Protein 3CQX (pdb70)

Radius of gyration: 38.97 Å; Cα contacts (8 Å, |Δi|>4): 1814; chains: 4; bounding box: 61×114×64 Å

CATH classification: 3.30.420.40 (+3 more: 3.30.30.30, 3.30.420.40, 3.90.640.10)

Sequence (918 aa):
AVGIDLGTTYSCVGVFQHGKVEIIANDQGNRTTPSYVAFTDTERLIGDAAKNQVAMNPTNTVFDAKRLIGRRFDDAVVQSDMKHWPFMVVNDAGRPKVQVEYKGETKSFYPEEVSSMVLTKMKEIAEAYLGKTVTNAVVTVPAYFNDSQRQATKDAGTIAGLNVLRIINEPTAAAIAYGLDKKVGAERNVLIFDLGGGTFDVSILTIEDGIFEVKSTAGDTHLGGEDFDNRMVNHFIAEFKRKHKKDISENKRAVRRLRTACERAKRTLSSSTQASIEIDSLYEGIDFYTSITRARFEELNADLFRGTLDPVEKALRDAKLDKSQIHDIVLVGGSTRIPKIQKLLQDFFNGKELNKSINPDEAVAYGAAVQAAILSPAVGIDLGTTYSCVGVFQHGKVEIIANDQGNRTTPSYVAFTDTERLIGDAAKNQVAMNPTNTVFDAKRLIGRRFDDAVVQSDMKHWPFMVVNDAGRPKVQVEYKGETKSFYPEEVSSMVLTKMKEIAEAYLGKTVTNAVVTVPAYFNDSQRQATKDAGTIAGLNVLRIINEP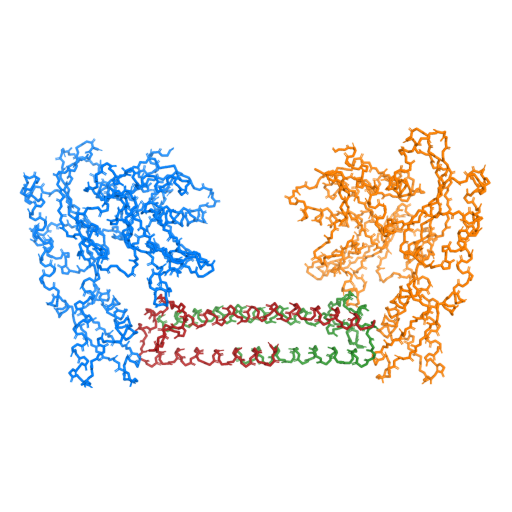TAAAIAYGLDKKVGAERNVLIFDLGGGTFDVSILTIEDGIFEVKSTAGDTHLGGEDFDNRMVNHFIAEFKRKHKKDISENKRAVRRLRTACERAKRTLSSSTQASIEIDSLYEGIDFYTSITRARFEELNADLFRGTLDPVEKALRDAKLDKSQIHDIVLVGGSTRIPKIQKLLQDFFNGKELNKSINPDEAVAYGAAVQAAILSESLKHATRIIDEVVSKFLDDLGNAKSHLMSLYSACSSEVPPGPVDQKFQSIVIGCALEDQKKIKRRLETLLRNIDNSDKAISEESLKHATRIIDEVVSKFLDDLGNAKSHLMSLYSACSSEVPPGPVDQKFQSIVIGCALEDQKKIKRRLETLLRNIDNSDKAIK

Nearest PDB structures (foldseek):
  1ba1-assembly1_A  TM=9.710E-01  e=8.872E-74  Bos taurus
  5aqf-assembly1_A  TM=9.824E-01  e=2.447E-73  Homo sapiens
  1qqm-assembly1_A  TM=9.717E-01  e=1.745E-73  Bos taurus
  1kay-assembly1_A  TM=9.692E-01  e=5.091E-73  Bos taurus
  1qqn-assembly1_A  TM=9.678E-01  e=1.186E-72  Bos taurus

Secondary structure (DSSP, 8-state):
-EEEEE-SSEEEEEEEETTEEEEPP-TTS-SSEE--EEE-SS-EEETHHHHHTTTTSGGGEE--GGGTTT--TT-HHHHHHTTT-SSEEEEETTEEEEEEEETTEEEEE-HHHHHHHHHHHHHHHHHHHHSS---EEEEEE-TT--HHHHHHHHHHHHHTT-EEEEEEEHHHHHHHHTTTTSSSSSSEEEEEEEE-SS-EEEEEEEEETTEEEEEEEEEETT-SHHHHHHHHHHHHHHHHHHHHS---TT-HHHHHHHHHHHHHHHHHTTT-SEEEEEEEEEETTEEEEEEEEHHHHHHHHHHHHHHTHHHHHHHHHHHT--GGG--EEEEESGGGGSHHHHHHHHHHTTT---B--S-TTTHHHHHHHHHHHHH-/--EEEE--SSEEEEEEEETTEEEEPP-TTS-SSE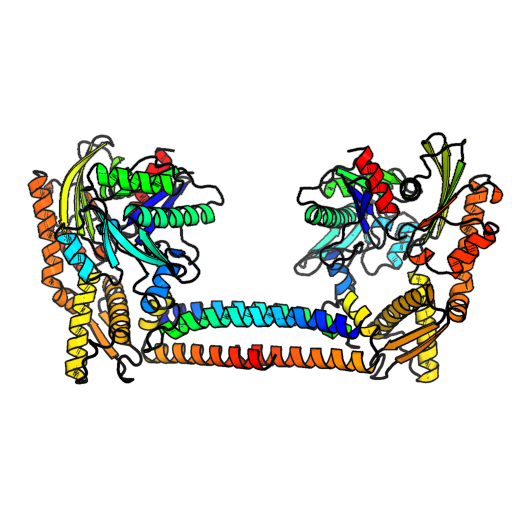E--EEE-SS-EEETHHHHHTTTTSGGGEE--GGGGTT--TTSHHHHHHHTT-SSEEEEETTEEEEEEEETTEEEEE-HHHHHHHHHHHHHHHHHHHHSS---EEEEEE-TT--HHHHHHHHHHHHHTT-EEEEEEEHHHHHHHHTTGGG--SS-EEEEEEEE-SS-EEEEEEEEETTEEEEEEEEEETT-SHHHHHHHHHHHHHHHHHHHHS---TT-HHHHHHHHHHHHHHHHHTTTSSEEEEEEEEEETTEEEEEEEEHHHHHHHHHHHHHHTHHHHHHHHHHTT--GGG--EEEEESGGGG-HHHHHHHHHHTTTPPPB--S-TTTHHHHHHHHHHHHH-/-HHHHHHHHHHHHHHHHHHHHHHHHHHHHHHHHHH-SSPPSS---HHHHHHHHTS-HHHHHHHHHHHHHHHHHHHHHHHT-/-HHHHHHHHHHHHHHHHHHHHHHHHHHHHHHHHHHHH-SSPPSS---HHHHHHHHTS-HHHHHHHHHHHHHHHHHHHHHHHHT-

GO terms:
  GO:0005770 late endosome (C, IDA)
  GO:0001786 phosphatidylserine binding (F, IDA)
  GO:0061738 late endosomal microautophagy (P, IMP)
  GO:0030674 protein-macromolecule adaptor activity (F, IDA)
  GO:0160020 positive regulation of ferroptosis (P, IDA)
  GO:0072318 clathrin coat disassembly (P, IDA)
  GO:0061684 chaperone-mediated autophagy (P, IDA)
  GO:0005515 protein binding (F, IPI)
  GO:0048471 perinuclear region of cytoplasm (C, IDA)
  GO:0070062 extracellular exosome (C, IDA)
  GO:0005829 cytosol (C, IDA)
  GO:0016887 ATP hydrolysis activity (F, IDA)
  GO:0035651 AP-3 adaptor complex binding (F, IDA)
  GO:0051726 regulation of cell cycle (P, IDA)
  GO:0006457 protein folding (P, IDA)
  GO:0006914 autophagy (P, IDA)
  GO:0106222 lncRNA binding (F, IDA)
  GO:0006457 protein folding (P, IGI)
  GO:0072318 clathrin coat disassembly (P, IGI)
  GO:0048026 positive regulation of mRNA splicing, via spliceosome (P, IMP)

InterPro domains:
  IPR013126 Heat shock protein 70 family [PF00012] (6-612)
  IPR013126 Heat shock protein 70 family [PTHR19375] (6-574)
  IPR018181 Heat shock protein 70, conserved site [PS00297] (9-16)
  IPR018181 Heat shock protein 70, conserved site [PS00329] (197-210)
  IPR018181 Heat shock protein 70, conserved site [PS01036] (334-348)
  IPR029047 Heat shock protein 70kD, peptide-binding domain superfamily [G3DSA:2.60.34.10] (383-525)
  IPR029047 Heat shock protein 70kD, peptide-binding domain superfamily [SSF100920] (386-543)
  IPR029048 Heat shock protein 70kD, C-terminal domain superfamily [G3DSA:1.20.1270.10] (532-646)
  IPR029048 Heat shock protein 70kD, C-terminal domain superfamily [SSF100934] (538-619)
  IPR043129 ATPase, nucleotide binding domain [SSF53067] (5-187)
  IPR043129 ATPase, nucleotide binding domain [SSF53067] (192-382)

Solvent-accessible surface area: 40724 Å² total; per-residue (Å²): 42,0,0,0,12,10,13,23,40,52,0,0,0,0,10,77,57,159,62,134,22,55,8,5,44,12,129,89,48,45,111,40,2,17,9,30,0,0,0,32,120,103,91,103,33,24,0,30,50,0,78,30,6,49,66,96,21,55,77,19,1,0,41,19,9,22,33,0,3,22,57,150,34,97,38,85,60,0,69,60,11,49,158,145,24,64,6,104,14,44,86,55,102,21,103,2,22,0,42,2,73,35,118,63,100,79,79,40,29,55,3,18,52,1,4,6,14,4,0,34,38,2,31,92,11,0,38,91,97,53,69,157,110,6,65,44,0,0,0,0,2,6,16,87,14,81,122,62,6,55,96,12,2,81,51,0,0,82,104,10,46,10,76,20,49,118,25,16,26,15,10,16,0,0,0,17,12,39,30,18,20,146,133,132,73,89,106,43,15,0,0,3,0,26,0,16,26,12,21,0,23,0,4,0,0,0,8,50,148,30,115,50,86,55,76,11,45,18,36,62,55,103,16,0,4,90,40,0,6,54,74,1,3,92,37,0,14,56,26,0,92,155,105,62,168,70,58,0,60,107,47,172,17,1,29,78,5,0,59,2,0,0,43,74,2,20,142,49,2,33,99,45,96,100,6,62,0,36,0,9,28,2,35,118,57,44,49,2,118,14,52,6,58,59,69,89,4,38,119,30,0,38,68,33,2,140,22,1,31,91,19,0,90,92,0,10,150,72,11,185,33,82,74,99,82,7,80,15,0,0,1,6,4,19,12,2,102,6,35,57,1,33,108,32,1,57,77,30,12,127,42,72,140,22,39,105,106,28,55,16,30,14,0,7,0,61,0,0,0,29,22,0,35,113,48,102,82,5,0,0,0,12,11,12,22,41,54,0,0,0,0,0,70,61,179,46,151,23,69,7,4,45,15,117,103,52,36,116,41,3,18,10,34,0,0,1,36,121,104,89,100,35,18,0,22,48,0,74,36,6,38,26,93,22,42,79,21,0,0,36,19,8,30,46,1,5,45,90,134,37,86,36,87,54,0,60,56,7,50,165,138,18,66,8,108,10,46,77,60,103,19,100,1,22,0,39,4,76,38,107,67,95,79,77,38,33,54,3,32,66,1,4,7,17,4,0,33,47,3,39,89,8,0,42,80,105,26,68,131,102,0,61,33,0,0,0,1,2,6,16,107,15,74,124,73,9,53,94,19,2,86,61,2,0,81,134,10,41,4,79,12,50,122,30,15,24,17,10,13,0,0,0,12,12,38,15,3,32,164,99,136,70,82,97,48,15,0,0,2,0,26,0,14,29,9,31,0,26,0,5,0,0,7,6,93,136,35,124,52,90,55,91,10,51,14,36,64,67,80,19,0,2,95,46,0,5,55,82,0,2,88,38,5,23,56,63,6,111,164,136,56,166,70,68,0,50,171,59,112,10,2,26,86,4,0,62,3,4,0,54,61,4,25,178,47,2,29,103,41,81,104,7,80,3,22,0,10,32,3,50,122,55,43,41,8,138,48,75,8,69,59,52,96,4,40,108,31,0,30,72,35,2,134,24,1,29,90,17,0,89,95,0,10,156,69,11,189,33,79,87,95,82,7,77,10,0,0,3,8,4,22,9,2,98,6,39,77,1,32,112,31,1,39,92,36,12,138,40,69,137,23,37,109,108,29,50,16,31,10,0,8,0,63,0,0,0,24,24,0,29,119,54,88,191,37,73,156,64,0,40,123,35,1,61,103,19,18,57,136,2,57,99,20,3,37,58,4,88,69,88,3,66,21,4,44,4,0,10,11,52,123,77,8,99,18,71,5,39,43,90,0,2,38,11,5,7,21,2,35,33,105,27,9,75,124,8,44,170,56,0,40,60,3,25,132,20,5,67,73,10,64,157,52,49,88,87,136,7,54,101,49,0,48,91,26,1,63,105,24,10,66,106,4,42,93,21,4,33,78,9,76,62,105,3,57,21,6,49,5,1,5,5,42,121,125,14,108,12,70,3,40,42,87,0,0,34,21,4,5,23,5,51,28,98,24,3,50,102,7,42,134,80,0,66,53,14,21,134,35,3,55,81,4,52,150,57,3,134

Organism: Mus musculus (NCBI:txid10090)

Foldseek 3Di:
DKEKELDQFKIWIWADDPNAIGTFAFPVRHSIFTLKWFADLADIDGTPVLVVCCVVGVQRMDTRLLQQALAWCPDPSNVVVQVPGSYDWDHDPRFIWTWHQHNNDTDTGHSLQSSLVNLLSNQVRVCVVVVHRAAEYAYEDAPPDDPRRQVSNCVSSVVSRHDHLYYYYLQVLLCLLVVVQDDDDAWAKEWEWAAAAAWTKIWMWIHGNNDIDTLFMFTDNGAHVLVLLVLVLVVVQVVCCVVPVDHCVVPVVLSVVSSVQSVVQQVVQLPAQKGKGWDQCSDPRDIDTDMDGNVRSCVSCVCVLLVSVVRVVVRCVSSVHDLQRHDAYEYAYQVCSRPSNVVSVCVVSPNDDHHYPPPRDCSSSRSRNVVSVVSD/DAKEKELDQFKIWIWAADPNDIGTFAFPVRHSIWTLKWFADLADIDGTPVLVVCCVVGVQGMDGRLLVQQPAWCPDPVNVVVCVVGSYDWDHDPRGIWTWHAHSNRIDTHGSLLSSLVNLLSNQVSVCVVVVDHHAEFAYEDAPPDDDRSQVSNCVSQVVSRHNHLYYYYLQVLLCLLVVVQVDDDAKAWEWEWEAAAAWTKIWIWIHGNSDIDTLFMFTGNGDHNLVLLVLVLVVVQVVCCVVVVDRCVVVVVLSVLQSVQSSVQQVVQLVDQKAWRWDQLSDPRDIRTDMDGNVRSCVSCVVVLLVSCVRVVVRCVSSVHDLQRHRAYEYAYPRCSRPSSVVSVCVVSVNDDHHPPPPRPCSSSSSRNVVSVVSD/DVVVVVVVVVVVVVVVVLVVLVVVLVVLLLLLQLLDPDDRPDHHPVVSNVVLVPDDDVVSVVVNVVSVVSNVVSVVVNVVD/DVVVVVVVVVVVVVVLVVVVVVLVVVLVVLLLLLVLLDPDDRPDHHPPVSNVVLVPDDPVVSVVVNVVSVVVNVVSVVVSVVSD

B-factor: mean 34.08, std 11.37, range [10.57, 79.01]

Structure (mmCIF, N/CA/C/O backbone):
data_3CQX
#
_entry.id   3CQX
#
_cell.length_a   52.846
_cell.length_b   105.808
_cell.length_c   210.683
_cell.angle_alpha   90.000
_cell.angle_beta   90.000
_cell.angle_gamma   90.000
#
_symmetry.space_group_name_H-M   'P 21 21 21'
#
loop_
_entity.id
_entity.type
_entity.pdbx_description
1 polymer 'Heat shock cognate 71 kDa protein'
2 polymer 'BAG family molecular chaperone regulator 2'
3 non-polymer 'THIOCYANATE ION'
4 non-polymer 'SODIUM ION'
5 water water
#
loop_
_atom_site.group_PDB
_atom_site.id
_atom_site.type_symbol
_atom_site.label_atom_id
_atom_site.label_alt_id
_atom_site.label_comp_id
_atom_site.label_asym_id
_atom_site.label_entity_id
_atom_site.label_seq_id
_atom_site.pdbx_PDB_ins_code
_atom_site.Cartn_x
_atom_site.Cartn_y
_atom_site.Cartn_z
_atom_site.occupancy
_atom_site.B_iso_or_equiv
_atom_site.auth_seq_id
_atom_site.auth_comp_id
_atom_site.auth_asym_id
_atom_site.auth_atom_id
_atom_site.pdbx_PDB_model_num
ATOM 1 N N . ALA A 1 11 ? 31.089 -30.590 -44.242 1.00 32.24 6 ALA A N 1
ATOM 2 C CA . ALA A 1 11 ? 30.786 -32.012 -44.602 1.00 32.68 6 ALA A CA 1
ATOM 3 C C . ALA A 1 11 ? 30.789 -32.916 -43.374 1.00 31.92 6 ALA A C 1
ATOM 4 O O . ALA A 1 11 ? 31.836 -33.158 -42.769 1.00 31.92 6 ALA A O 1
ATOM 6 N N . VAL A 1 12 ? 29.616 -33.430 -43.022 1.00 30.91 7 VAL A N 1
ATOM 7 C CA . VAL A 1 12 ? 29.501 -34.306 -41.866 1.00 30.84 7 VAL A CA 1
ATOM 8 C C . VAL A 1 12 ? 29.016 -35.708 -42.228 1.00 30.73 7 VAL A C 1
ATOM 9 O O . VAL A 1 12 ? 28.448 -35.927 -43.298 1.00 32.24 7 VAL A O 1
ATOM 13 N N . GLY A 1 13 ? 29.262 -36.653 -41.326 1.00 30.26 8 GLY A N 1
ATOM 14 C CA . GLY A 1 13 ? 28.834 -38.027 -41.520 1.00 29.41 8 GLY A CA 1
ATOM 15 C C . GLY A 1 13 ? 27.731 -38.334 -40.520 1.00 29.65 8 GLY A C 1
ATOM 16 O O . GLY A 1 13 ? 27.888 -38.099 -39.320 1.00 28.98 8 GLY A O 1
ATOM 17 N N . ILE A 1 14 ? 26.606 -38.848 -41.004 1.00 29.15 9 ILE A N 1
ATOM 18 C CA . ILE A 1 14 ? 25.490 -39.156 -40.124 1.00 29.25 9 ILE A CA 1
ATOM 19 C C . ILE A 1 14 ? 25.101 -40.630 -40.116 1.00 30.49 9 ILE A C 1
ATOM 20 O O . ILE A 1 14 ? 24.903 -41.240 -41.163 1.00 31.35 9 ILE A O 1
ATOM 25 N N . ASP A 1 15 ? 24.987 -41.189 -38.920 1.00 30.88 10 ASP A N 1
ATOM 26 C CA . ASP A 1 15 ? 24.568 -42.568 -38.755 1.00 31.95 10 ASP A CA 1
ATOM 27 C C . ASP A 1 15 ? 23.107 -42.468 -38.344 1.00 32.63 10 ASP A C 1
ATOM 28 O O . ASP A 1 15 ? 22.786 -42.118 -37.202 1.00 33.48 10 ASP A O 1
ATOM 33 N N . LEU A 1 16 ? 22.226 -42.746 -39.298 1.00 30.52 11 LEU A N 1
ATOM 34 C CA . LEU A 1 16 ? 20.797 -42.684 -39.067 1.00 29.99 11 LEU A CA 1
ATOM 35 C C . LEU A 1 16 ? 20.338 -44.043 -38.545 1.00 29.95 11 LEU A C 1
ATOM 36 O O . LEU A 1 16 ? 19.944 -44.914 -39.323 1.00 27.51 11 LEU A O 1
ATOM 41 N N . GLY A 1 17 ? 20.399 -44.216 -37.228 1.00 28.75 12 GLY A N 1
ATOM 42 C CA . GLY A 1 17 ? 20.007 -45.478 -36.629 1.00 28.75 12 GLY A CA 1
ATOM 43 C C . GLY A 1 17 ? 18.518 -45.598 -36.363 1.00 29.83 12 GLY A C 1
ATOM 44 O O . GLY A 1 17 ? 17.788 -44.599 -36.346 1.00 27.58 12 GLY A O 1
ATOM 45 N N . THR A 1 18 ? 18.067 -46.828 -36.138 1.00 29.56 13 THR A N 1
ATOM 46 C CA . THR A 1 18 ? 16.658 -47.078 -35.886 1.00 32.19 13 THR A CA 1
ATOM 47 C C . THR A 1 18 ? 16.218 -46.560 -34.523 1.00 30.43 13 THR A C 1
ATOM 48 O O . THR A 1 18 ? 15.114 -46.046 -34.389 1.00 32.29 13 THR A O 1
ATOM 52 N N . THR A 1 19 ? 17.070 -46.696 -33.511 1.00 31.45 14 THR A N 1
ATOM 53 C CA . THR A 1 19 ? 16.718 -46.215 -32.175 1.00 32.53 14 THR A CA 1
ATOM 54 C C . THR A 1 19 ? 17.434 -44.905 -31.847 1.00 32.22 14 THR A C 1
ATOM 55 O O . THR A 1 19 ? 16.855 -44.019 -31.215 1.00 31.57 14 THR A O 1
ATOM 59 N N . TYR A 1 20 ? 18.684 -44.769 -32.283 1.00 32.85 15 TYR A N 1
ATOM 60 C CA . TYR A 1 20 ? 19.422 -43.535 -32.030 1.00 33.94 15 TYR A CA 1
ATOM 61 C C . TYR A 1 20 ? 20.262 -43.169 -33.239 1.00 33.52 15 TYR A C 1
ATOM 62 O O . TYR A 1 20 ? 20.609 -44.030 -34.045 1.00 33.58 15 TYR A O 1
ATOM 71 N N . SER A 1 21 ? 20.595 -41.887 -33.345 1.00 32.00 16 SER A N 1
ATOM 72 C CA . SER A 1 21 ? 21.404 -41.378 -34.444 1.00 31.91 16 SER A CA 1
ATOM 73 C C . SER A 1 21 ? 22.637 -40.659 -33.912 1.00 29.90 16 SER A C 1
ATOM 74 O O . SER A 1 21 ? 22.635 -40.136 -32.798 1.00 29.38 16 SER A O 1
ATOM 77 N N . CYS A 1 22 ? 23.682 -40.620 -34.727 1.00 28.62 17 CYS A N 1
ATOM 78 C CA . CYS A 1 22 ? 24.952 -40.011 -34.345 1.00 29.14 17 CYS A CA 1
ATOM 79 C C . CYS A 1 22 ? 25.534 -39.204 -35.517 1.00 30.13 17 CYS A C 1
ATOM 80 O O . CYS A 1 22 ? 25.398 -39.592 -36.684 1.00 30.03 17 CYS A O 1
ATOM 83 N N . VAL A 1 23 ? 26.173 -38.078 -35.209 1.00 30.02 18 VAL A N 1
ATOM 84 C CA . VAL A 1 23 ? 26.773 -37.250 -36.255 1.00 30.34 18 VAL A CA 1
ATOM 85 C C . VAL A 1 23 ? 28.214 -36.865 -35.933 1.00 29.94 18 VAL A C 1
ATOM 86 O O . VAL A 1 23 ? 28.515 -36.377 -34.843 1.00 31.64 18 VAL A O 1
ATOM 90 N N . GLY A 1 24 ? 29.103 -37.098 -36.890 1.00 28.54 19 GLY A N 1
ATOM 91 C CA . GLY A 1 24 ? 30.502 -36.774 -36.702 1.00 29.12 19 GLY A CA 1
ATOM 92 C C . GLY A 1 24 ? 31.041 -35.882 -37.810 1.00 31.47 19 GLY A C 1
ATOM 93 O O . GLY A 1 24 ? 30.398 -35.699 -38.849 1.00 30.62 19 GLY A O 1
ATOM 94 N N . VAL A 1 25 ? 32.224 -35.318 -37.588 1.00 31.23 20 VAL A N 1
ATOM 95 C CA . VAL A 1 25 ? 32.855 -34.447 -38.574 1.00 31.91 20 VAL A CA 1
ATOM 96 C C . VAL A 1 25 ? 34.366 -34.670 -38.548 1.00 32.78 20 VAL A C 1
ATOM 97 O O . VAL A 1 25 ? 34.961 -34.793 -37.475 1.00 31.71 20 VAL A O 1
ATOM 101 N N . PHE A 1 26 ? 34.978 -34.753 -39.728 1.00 33.53 21 PHE A N 1
ATOM 102 C CA . PHE A 1 26 ? 36.425 -34.956 -39.826 1.00 36.19 21 PHE A CA 1
ATOM 103 C C . PHE A 1 26 ? 37.110 -33.597 -39.757 1.00 37.54 21 PHE A C 1
ATOM 104 O O . PHE A 1 26 ? 36.684 -32.655 -40.415 1.00 37.73 21 PHE A O 1
ATOM 112 N N . GLN A 1 27 ? 38.164 -33.502 -38.952 1.00 40.51 22 GLN A N 1
ATOM 113 C CA . GLN A 1 27 ? 38.922 -32.260 -38.787 1.00 42.52 22 GLN A CA 1
ATOM 114 C C . GLN A 1 27 ? 40.214 -32.509 -38.013 1.00 43.78 22 GLN A C 1
ATOM 115 O O . GLN A 1 27 ? 40.276 -33.384 -37.146 1.00 43.23 22 GLN A O 1
ATOM 121 N N . HIS A 1 28 ? 41.246 -31.735 -38.331 1.00 45.34 23 HIS A N 1
ATOM 122 C CA . HIS A 1 28 ? 42.542 -31.874 -37.679 1.00 46.18 23 HIS A CA 1
ATOM 123 C C . HIS A 1 28 ? 43.118 -33.276 -37.864 1.00 45.46 23 HIS A C 1
ATOM 124 O O . HIS A 1 28 ? 43.873 -33.762 -37.019 1.00 45.39 23 HIS A O 1
ATOM 131 N N . GLY A 1 29 ? 42.760 -33.918 -38.972 1.00 43.10 24 GLY A N 1
ATOM 132 C CA . GLY A 1 29 ? 43.254 -35.252 -39.249 1.00 41.84 24 GLY A CA 1
ATOM 133 C C . GLY A 1 29 ? 42.586 -36.345 -38.434 1.00 42.22 24 GLY A C 1
ATOM 134 O O . GLY A 1 29 ? 42.964 -37.515 -38.540 1.00 43.05 24 GLY A O 1
ATOM 135 N N . LYS A 1 30 ? 41.594 -35.971 -37.629 1.00 41.42 25 LYS A N 1
ATOM 136 C CA . LYS A 1 30 ? 40.874 -36.925 -36.783 1.00 41.51 25 LYS A CA 1
ATOM 137 C C . LYS A 1 30 ? 39.373 -36.716 -36.914 1.00 39.90 25 LYS A C 1
ATOM 138 O O . LYS A 1 30 ? 38.924 -35.709 -37.457 1.00 41.10 25 LYS A O 1
ATOM 144 N N . VAL A 1 31 ? 38.599 -37.658 -36.388 1.00 36.99 26 VAL A N 1
ATOM 145 C CA . VAL A 1 31 ? 37.150 -37.543 -36.421 1.00 36.03 26 VAL A CA 1
ATOM 146 C C . VAL A 1 31 ? 36.650 -37.065 -35.064 1.00 36.26 26 VAL A C 1
ATOM 147 O O . VAL A 1 31 ? 37.179 -37.454 -34.026 1.00 36.14 26 VAL A O 1
ATOM 151 N N . GLU A 1 32 ? 35.624 -36.228 -35.078 1.00 36.24 27 GLU A N 1
ATOM 152 C CA . GLU A 1 32 ? 35.039 -35.726 -33.848 1.00 37.12 27 GLU A CA 1
ATOM 153 C C . GLU A 1 32 ? 33.553 -36.054 -33.865 1.00 36.86 27 GLU A C 1
ATOM 154 O O . GLU A 1 32 ? 32.839 -35.689 -34.799 1.00 35.18 27 GLU A O 1
ATOM 160 N N . ILE A 1 33 ? 33.094 -36.770 -32.843 1.00 36.67 28 ILE A N 1
ATOM 161 C CA . ILE A 1 33 ? 31.682 -37.118 -32.743 1.00 36.39 28 ILE A CA 1
ATOM 162 C C . ILE A 1 33 ? 31.058 -35.996 -31.945 1.00 35.47 28 ILE A C 1
ATOM 163 O O . ILE A 1 33 ? 31.409 -35.791 -30.793 1.00 37.55 28 ILE A O 1
ATOM 168 N N . ILE A 1 34 ? 30.134 -35.277 -32.569 1.00 35.92 29 ILE A N 1
ATOM 169 C CA . ILE A 1 34 ? 29.474 -34.126 -31.961 1.00 36.13 29 ILE A CA 1
ATOM 170 C C . ILE A 1 34 ? 28.376 -34.414 -30.937 1.00 38.40 29 ILE A C 1
ATOM 171 O O . ILE A 1 34 ? 27.438 -35.164 -31.215 1.00 38.54 29 ILE A O 1
ATOM 176 N N . ALA A 1 35 ? 28.475 -33.785 -29.766 1.00 38.47 30 ALA A N 1
ATOM 177 C CA . ALA A 1 35 ? 27.472 -33.963 -28.714 1.00 38.49 30 ALA A CA 1
ATOM 178 C C . ALA A 1 35 ? 26.331 -32.971 -28.922 1.00 39.34 30 ALA A C 1
ATOM 179 O O . ALA A 1 35 ? 26.532 -31.914 -29.511 1.00 38.80 30 ALA A O 1
ATOM 181 N N . ASN A 1 36 ? 25.135 -33.305 -28.447 1.00 40.86 31 ASN A N 1
ATOM 182 C CA . ASN A 1 36 ? 23.998 -32.402 -28.599 1.00 44.11 31 ASN A CA 1
ATOM 183 C C . ASN A 1 36 ? 23.867 -31.451 -27.405 1.00 46.01 31 ASN A C 1
ATOM 184 O O . ASN A 1 36 ? 24.763 -31.365 -26.567 1.00 46.56 31 ASN A O 1
ATOM 189 N N . ASP A 1 37 ? 22.751 -30.731 -27.338 1.00 48.99 32 ASP A N 1
ATOM 190 C CA . ASP A 1 37 ? 22.504 -29.789 -26.244 1.00 51.23 32 ASP A CA 1
ATOM 191 C C . ASP A 1 37 ? 22.803 -30.388 -24.874 1.00 50.85 32 ASP A C 1
ATOM 192 O O . ASP A 1 37 ? 23.502 -29.784 -24.058 1.00 50.81 32 ASP A O 1
ATOM 197 N N . GLN A 1 38 ? 22.269 -31.582 -24.634 1.00 50.26 33 GLN A N 1
ATOM 198 C CA . GLN A 1 38 ? 22.444 -32.272 -23.361 1.00 49.24 33 GLN A CA 1
ATOM 199 C C . GLN A 1 38 ? 23.781 -32.991 -23.219 1.00 47.71 33 GLN A C 1
ATOM 200 O O . GLN A 1 38 ? 23.988 -33.742 -22.266 1.00 46.66 33 GLN A O 1
ATOM 206 N N . GLY A 1 39 ? 24.684 -32.766 -24.166 1.00 46.88 34 GLY A N 1
ATOM 207 C CA . GLY A 1 39 ? 25.988 -33.404 -24.103 1.00 45.89 34 GLY A CA 1
ATOM 208 C C . GLY A 1 39 ? 26.011 -34.863 -24.527 1.00 44.00 34 GLY A C 1
ATOM 209 O O . GLY A 1 39 ? 27.044 -35.521 -24.438 1.00 44.39 34 GLY A O 1
ATOM 210 N N . ASN A 1 40 ? 24.877 -35.378 -24.985 1.00 43.49 35 ASN A N 1
ATOM 211 C CA . ASN A 1 40 ? 24.815 -36.768 -25.421 1.00 42.85 35 ASN A CA 1
ATOM 212 C C . ASN A 1 40 ? 25.352 -36.875 -26.842 1.00 41.66 35 ASN A C 1
ATOM 213 O O . ASN A 1 40 ? 24.936 -36.126 -27.723 1.00 41.91 35 ASN A O 1
ATOM 218 N N . ARG A 1 41 ? 26.279 -37.805 -27.052 1.00 40.16 36 ARG A N 1
ATOM 219 C CA . ARG A 1 41 ? 26.889 -38.016 -28.361 1.00 39.22 36 ARG A CA 1
ATOM 220 C C . ARG A 1 41 ? 26.002 -38.795 -29.336 1.00 37.63 36 ARG A C 1
ATOM 221 O O . ARG A 1 41 ? 26.376 -39.024 -30.494 1.00 34.66 36 ARG A O 1
ATOM 229 N N . THR A 1 42 ? 24.833 -39.213 -28.855 1.00 35.08 37 THR A N 1
ATOM 230 C CA . THR A 1 42 ? 23.863 -39.917 -29.684 1.00 34.40 37 THR A CA 1
ATOM 231 C C . THR A 1 42 ? 22.519 -39.303 -29.342 1.00 33.54 37 THR A C 1
ATOM 232 O O . THR A 1 42 ? 22.322 -38.836 -28.228 1.00 33.92 37 THR A O 1
ATOM 236 N N . THR A 1 43 ? 21.603 -39.296 -30.304 1.00 32.84 38 THR A N 1
ATOM 237 C CA . THR A 1 43 ? 20.284 -38.708 -30.115 1.00 32.03 38 THR A CA 1
ATOM 238 C C . THR A 1 43 ? 19.201 -39.704 -30.505 1.00 31.93 38 THR A C 1
ATOM 239 O O . THR A 1 43 ? 19.249 -40.289 -31.581 1.00 31.97 38 THR A O 1
ATOM 243 N N . PRO A 1 44 ? 18.202 -39.905 -29.634 1.00 32.73 39 PRO A N 1
ATOM 244 C CA . PRO A 1 44 ? 17.122 -40.849 -29.937 1.00 32.97 39 PRO A CA 1
ATOM 245 C C . PRO A 1 44 ? 16.429 -40.499 -31.254 1.00 33.84 39 PRO A C 1
ATOM 246 O O . PRO A 1 44 ? 16.172 -39.327 -31.532 1.00 34.13 39 PRO A O 1
ATOM 250 N N . SER A 1 45 ? 16.141 -41.519 -32.059 1.00 32.22 40 SER A N 1
ATOM 251 C CA . SER A 1 45 ? 15.458 -41.327 -33.333 1.00 31.31 40 SER A CA 1
ATOM 252 C C . SER A 1 45 ? 13.950 -41.280 -33.058 1.00 30.43 40 SER A C 1
ATOM 253 O O . SER A 1 45 ? 13.169 -42.076 -33.593 1.00 29.75 40 SER A O 1
ATOM 256 N N . TYR A 1 46 ? 13.566 -40.329 -32.208 1.00 30.40 41 TYR A N 1
ATOM 257 C CA . TYR A 1 46 ? 12.179 -40.118 -31.797 1.00 29.57 41 TYR A CA 1
ATOM 258 C C . TYR A 1 46 ? 11.615 -38.772 -32.239 1.00 30.94 41 TYR A C 1
ATOM 259 O O . TYR A 1 46 ? 12.349 -37.792 -32.403 1.00 31.78 41 TYR A O 1
ATOM 268 N N . VAL A 1 47 ? 10.302 -38.730 -32.423 1.00 30.78 42 VAL A N 1
ATOM 269 C CA . VAL A 1 47 ? 9.611 -37.505 -32.798 1.00 30.24 42 VAL A CA 1
ATOM 270 C C . VAL A 1 47 ? 8.263 -37.536 -32.094 1.00 31.38 42 VAL A C 1
ATOM 271 O O . VAL A 1 47 ? 7.525 -38.517 -32.202 1.00 30.75 42 VAL A O 1
ATOM 275 N N . ALA A 1 48 ? 7.948 -36.470 -31.365 1.00 32.49 43 ALA A N 1
ATOM 276 C CA . ALA A 1 48 ? 6.688 -36.405 -30.638 1.00 33.01 43 ALA A CA 1
ATOM 277 C C . ALA A 1 48 ? 5.809 -35.236 -31.073 1.00 34.56 43 ALA A C 1
ATOM 278 O O . ALA A 1 48 ? 6.295 -34.138 -31.336 1.00 32.97 43 ALA A O 1
ATOM 280 N N . PHE A 1 49 ? 4.508 -35.486 -31.149 1.00 36.25 44 PHE A N 1
ATOM 281 C CA . PHE A 1 49 ? 3.558 -34.450 -31.525 1.00 38.95 44 PHE A CA 1
ATOM 282 C C . PHE A 1 49 ? 2.630 -34.229 -30.341 1.00 41.63 44 PHE A C 1
ATOM 283 O O . PHE A 1 49 ? 1.988 -35.163 -29.854 1.00 42.82 44 PHE A O 1
ATOM 291 N N . THR A 1 50 ? 2.584 -32.991 -29.863 1.00 44.19 45 THR A N 1
ATOM 292 C CA . THR A 1 50 ? 1.745 -32.651 -28.724 1.00 46.81 45 THR A CA 1
ATOM 293 C C . THR A 1 50 ? 0.681 -31.642 -29.120 1.00 48.79 45 THR A C 1
ATOM 294 O O . THR A 1 50 ? 0.560 -31.274 -30.292 1.00 49.09 45 THR A O 1
ATOM 298 N N . ASP A 1 51 ? -0.091 -31.203 -28.132 1.00 51.64 46 ASP A N 1
ATOM 299 C CA . ASP A 1 51 ? -1.148 -30.225 -28.352 1.00 55.06 46 ASP A CA 1
ATOM 300 C C . ASP A 1 51 ? -0.579 -28.881 -28.768 1.00 54.78 46 ASP A C 1
ATOM 301 O O . ASP A 1 51 ? -1.270 -28.079 -29.395 1.00 55.94 46 ASP A O 1
ATOM 306 N N . THR A 1 52 ? 0.681 -28.634 -28.424 1.00 54.11 47 THR A N 1
ATOM 307 C CA . THR A 1 52 ? 1.305 -27.365 -28.759 1.00 54.27 47 THR A CA 1
ATOM 308 C C . THR A 1 52 ? 2.495 -27.442 -29.708 1.00 54.57 47 THR A C 1
ATOM 309 O O . THR A 1 52 ? 2.569 -26.679 -30.670 1.00 55.49 47 THR A O 1
ATOM 313 N N . GLU A 1 53 ? 3.416 -28.368 -29.457 1.00 53.85 48 GLU A N 1
ATOM 314 C CA . GLU A 1 53 ? 4.618 -28.455 -30.283 1.00 52.56 48 GLU A CA 1
ATOM 315 C C . GLU A 1 53 ? 5.020 -29.826 -30.826 1.00 50.39 48 GLU A C 1
ATOM 316 O O . GLU A 1 53 ? 4.350 -30.835 -30.609 1.00 48.64 48 GLU A O 1
ATOM 322 N N . ARG A 1 54 ? 6.142 -29.824 -31.543 1.00 48.49 49 ARG A N 1
ATOM 323 C CA . ARG A 1 54 ? 6.724 -31.029 -32.117 1.00 47.28 49 ARG A CA 1
ATOM 324 C C . ARG A 1 54 ? 8.072 -31.184 -31.422 1.00 45.05 49 ARG A C 1
ATOM 325 O O . ARG A 1 54 ? 8.821 -30.217 -31.296 1.00 44.18 49 ARG A O 1
ATOM 333 N N . LEU A 1 55 ? 8.378 -32.393 -30.966 1.00 43.37 50 LEU A N 1
ATOM 334 C CA . LEU A 1 55 ? 9.632 -32.639 -30.264 1.00 42.01 50 LEU A CA 1
ATOM 335 C C . LEU A 1 55 ? 10.497 -33.685 -30.959 1.00 41.84 50 LEU A C 1
ATOM 336 O O . LEU A 1 55 ? 9.986 -34.640 -31.543 1.00 42.29 50 LEU A O 1
ATOM 341 N N . ILE A 1 56 ? 11.811 -33.507 -30.876 1.00 40.11 51 ILE A N 1
ATOM 342 C CA . ILE A 1 56 ? 12.743 -34.432 -31.504 1.00 39.30 51 ILE A CA 1
ATOM 343 C C . ILE A 1 56 ? 13.888 -34.776 -30.556 1.00 38.42 51 ILE A C 1
ATOM 344 O O . ILE A 1 56 ? 14.432 -33.901 -29.893 1.00 38.99 51 ILE A O 1
ATOM 349 N N . GLY A 1 57 ? 14.247 -36.053 -30.492 1.00 38.48 52 GLY A N 1
ATOM 350 C CA . GLY A 1 57 ? 15.344 -36.468 -29.636 1.00 38.33 52 GLY A CA 1
ATOM 351 C C . GLY A 1 57 ? 14.972 -36.755 -28.193 1.00 39.15 52 GLY A C 1
ATOM 352 O O . GLY A 1 57 ? 13.909 -37.304 -27.912 1.00 40.28 52 GLY A O 1
ATOM 353 N N . ASP A 1 58 ? 15.858 -36.378 -27.278 1.00 39.65 53 ASP A N 1
ATOM 354 C CA . ASP A 1 58 ? 15.652 -36.597 -25.848 1.00 40.26 53 ASP A CA 1
ATOM 355 C C . ASP A 1 58 ? 14.308 -36.096 -25.326 1.00 38.87 53 ASP A C 1
ATOM 356 O O . ASP A 1 58 ? 13.625 -36.797 -24.576 1.00 38.43 53 ASP A O 1
ATOM 361 N N . ALA A 1 59 ? 13.941 -34.881 -25.718 1.00 35.62 54 ALA A N 1
ATOM 362 C CA . ALA A 1 59 ? 12.689 -34.286 -25.273 1.00 33.82 54 ALA A CA 1
ATOM 363 C C . ALA A 1 59 ? 11.510 -35.148 -25.703 1.00 32.99 54 ALA A C 1
ATOM 364 O O . ALA A 1 59 ? 10.503 -35.243 -24.997 1.00 31.70 54 ALA A O 1
ATOM 366 N N . ALA A 1 60 ? 11.634 -35.772 -26.868 1.00 31.99 55 ALA A N 1
ATOM 367 C CA . ALA A 1 60 ? 10.567 -36.622 -27.370 1.00 32.19 55 ALA A CA 1
ATOM 368 C C . ALA A 1 60 ? 10.493 -37.889 -26.532 1.00 32.64 55 ALA A C 1
ATOM 369 O O . ALA A 1 60 ? 9.410 -38.342 -26.161 1.00 34.25 55 ALA A O 1
ATOM 371 N N . LYS A 1 61 ? 11.654 -38.446 -26.211 1.00 32.42 56 LYS A N 1
ATOM 372 C CA . LYS A 1 61 ? 11.698 -39.670 -25.441 1.00 34.58 56 LYS A CA 1
ATOM 373 C C . LYS A 1 61 ? 11.273 -39.466 -23.993 1.00 35.79 56 LYS A C 1
ATOM 374 O O . LYS A 1 61 ? 10.696 -40.364 -23.384 1.00 35.74 56 LYS A O 1
ATOM 380 N N . ASN A 1 62 ? 11.543 -38.283 -23.445 1.00 35.83 57 ASN A N 1
ATOM 381 C CA . ASN A 1 62 ? 11.186 -37.993 -22.061 1.00 35.63 57 ASN A CA 1
ATOM 382 C C . ASN A 1 62 ? 9.688 -37.886 -21.795 1.00 35.42 57 ASN A C 1
ATOM 383 O O . ASN A 1 62 ? 9.253 -37.990 -20.651 1.00 37.32 57 ASN A O 1
ATOM 388 N N . GLN A 1 63 ? 8.893 -37.676 -22.834 1.00 34.33 58 GLN A N 1
ATOM 389 C CA . GLN A 1 63 ? 7.459 -37.553 -22.632 1.00 33.85 58 GLN A CA 1
ATOM 390 C C . GLN A 1 63 ? 6.677 -38.743 -23.188 1.00 34.58 58 GLN A C 1
ATOM 391 O O . GLN A 1 63 ? 5.451 -38.683 -23.320 1.00 33.91 58 GLN A O 1
ATOM 397 N N . VAL A 1 64 ? 7.391 -39.825 -23.496 1.00 35.29 59 VAL A N 1
ATOM 398 C CA . VAL A 1 64 ? 6.771 -41.034 -24.038 1.00 35.68 59 VAL A CA 1
ATOM 399 C C . VAL A 1 64 ? 5.633 -41.568 -23.170 1.00 35.82 59 VAL A C 1
ATOM 400 O O . VAL A 1 64 ? 4.582 -41.951 -23.684 1.00 35.00 59 VAL A O 1
ATOM 404 N N . ALA A 1 65 ? 5.846 -41.591 -21.856 1.00 35.98 60 ALA A N 1
ATOM 405 C CA . ALA A 1 65 ? 4.845 -42.111 -20.928 1.00 36.32 60 ALA A CA 1
ATOM 406 C C . ALA A 1 65 ? 3.518 -41.349 -20.903 1.00 37.06 60 ALA A C 1
ATOM 407 O O . ALA A 1 65 ? 2.452 -41.959 -20.824 1.00 37.40 60 ALA A O 1
ATOM 409 N N . MET A 1 66 ? 3.575 -40.023 -20.963 1.00 37.96 61 MET A N 1
ATOM 410 C CA . MET A 1 66 ? 2.351 -39.225 -20.938 1.00 37.71 61 MET A CA 1
ATOM 411 C C . MET A 1 66 ? 1.689 -39.157 -22.311 1.00 37.45 61 MET A C 1
ATOM 412 O O . MET A 1 66 ? 0.468 -39.005 -22.413 1.00 37.82 61 MET A O 1
ATOM 417 N N . ASN A 1 67 ? 2.489 -39.284 -23.367 1.00 35.98 62 ASN A N 1
ATOM 418 C CA . ASN A 1 67 ? 1.968 -39.186 -24.728 1.00 35.43 62 ASN A CA 1
ATOM 419 C C . ASN A 1 67 ? 2.468 -40.323 -25.614 1.00 36.29 62 ASN A C 1
ATOM 420 O O . ASN A 1 67 ? 3.126 -40.092 -26.630 1.00 36.38 62 ASN A O 1
ATOM 425 N N . PRO A 1 68 ? 2.128 -41.569 -25.258 1.00 36.98 63 PRO A N 1
ATOM 426 C CA . PRO A 1 68 ? 2.564 -42.742 -26.029 1.00 37.10 63 PRO A CA 1
ATOM 427 C C . PRO A 1 68 ? 2.099 -42.867 -27.478 1.00 36.34 63 PRO A C 1
ATOM 428 O O . PRO A 1 68 ? 2.891 -43.217 -28.358 1.00 36.69 63 PRO A O 1
ATOM 432 N N . THR A 1 69 ? 0.827 -42.583 -27.731 1.00 34.53 64 THR A N 1
ATOM 433 C CA . THR A 1 69 ? 0.282 -42.728 -29.076 1.00 34.35 64 THR A CA 1
ATOM 434 C C . THR A 1 69 ? 0.739 -41.686 -30.081 1.00 33.67 64 THR A C 1
ATOM 435 O O . THR A 1 69 ? 0.565 -41.875 -31.287 1.00 33.53 64 THR A O 1
ATOM 439 N N . ASN A 1 70 ? 1.324 -40.592 -29.600 1.00 32.06 65 ASN A N 1
ATOM 440 C CA . ASN A 1 70 ? 1.776 -39.541 -30.501 1.00 32.96 65 ASN A CA 1
ATOM 441 C C . ASN A 1 70 ? 3.289 -39.380 -30.536 1.00 32.54 65 ASN A C 1
ATOM 442 O O . ASN A 1 70 ? 3.795 -38.369 -31.011 1.00 33.11 65 ASN A O 1
ATOM 447 N N . THR A 1 71 ? 4.002 -40.381 -30.030 1.00 32.16 66 THR A N 1
ATOM 448 C CA . THR A 1 71 ? 5.462 -40.374 -30.013 1.00 31.58 66 THR A CA 1
ATOM 449 C C . THR A 1 71 ? 5.924 -41.468 -30.981 1.00 31.73 66 THR A C 1
ATOM 450 O O . THR A 1 71 ? 5.717 -42.652 -30.732 1.00 31.64 66 THR A O 1
ATOM 454 N N . VAL A 1 72 ? 6.547 -41.063 -32.083 1.00 30.57 67 VAL A N 1
ATOM 455 C CA . VAL A 1 72 ? 6.985 -42.000 -33.112 1.00 30.58 67 VAL A CA 1
ATOM 456 C C . VAL A 1 72 ? 8.462 -42.394 -33.062 1.00 30.53 67 VAL A C 1
ATOM 457 O O . VAL A 1 72 ? 9.328 -41.578 -32.744 1.00 29.97 67 VAL A O 1
ATOM 461 N N . PHE A 1 73 ? 8.729 -43.652 -33.396 1.00 28.67 68 PHE A N 1
ATOM 462 C CA . PHE A 1 73 ? 10.084 -44.192 -33.439 1.00 28.96 68 PHE A CA 1
ATOM 463 C C . PHE A 1 73 ? 10.080 -45.342 -34.443 1.00 28.18 68 PHE A C 1
ATOM 464 O O . PHE A 1 73 ? 9.029 -45.669 -34.988 1.00 29.81 68 PHE A O 1
ATOM 472 N N . ASP A 1 74 ? 11.243 -45.931 -34.711 1.00 27.36 69 ASP A N 1
ATOM 473 C CA . ASP A 1 74 ? 11.345 -47.044 -35.665 1.00 28.64 69 ASP A CA 1
ATOM 474 C C . ASP A 1 74 ? 10.943 -46.676 -37.093 1.00 28.60 69 ASP A C 1
ATOM 475 O O . ASP A 1 74 ? 10.677 -47.560 -37.909 1.00 28.34 69 ASP A O 1
ATOM 480 N N . ALA A 1 75 ? 10.893 -45.384 -37.398 1.00 27.37 70 ALA A N 1
ATOM 481 C CA . ALA A 1 75 ? 10.514 -44.958 -38.743 1.00 28.84 70 ALA A CA 1
ATOM 482 C C . ALA A 1 75 ? 11.375 -45.658 -39.771 1.00 29.03 70 ALA A C 1
ATOM 483 O O . ALA A 1 75 ? 10.931 -45.925 -40.889 1.00 29.81 70 ALA A O 1
ATOM 485 N N . LYS A 1 76 ? 12.612 -45.954 -39.384 1.00 29.91 71 LYS A N 1
ATOM 486 C CA . LYS A 1 76 ? 13.552 -46.622 -40.270 1.00 29.04 71 LYS A CA 1
ATOM 487 C C . LYS A 1 76 ? 13.053 -47.995 -40.700 1.00 29.63 71 LYS A C 1
ATOM 488 O O . LYS A 1 76 ? 13.472 -48.520 -41.733 1.00 29.39 71 LYS A O 1
ATOM 494 N N . ARG A 1 77 ? 12.163 -48.583 -39.909 1.00 28.71 72 ARG A N 1
ATOM 495 C CA . ARG A 1 77 ? 11.626 -49.892 -40.254 1.00 29.67 72 ARG A CA 1
ATOM 496 C C . ARG A 1 77 ? 10.566 -49.787 -41.351 1.00 29.32 72 ARG A C 1
ATOM 497 O O . ARG A 1 77 ? 10.204 -50.787 -41.955 1.00 30.08 72 ARG A O 1
ATOM 505 N N . LEU A 1 78 ? 10.087 -48.572 -41.614 1.00 31.49 73 LEU A N 1
ATOM 506 C CA . LEU A 1 78 ? 9.062 -48.348 -42.638 1.00 32.86 73 LEU A CA 1
ATOM 507 C C . LEU A 1 78 ? 9.591 -47.672 -43.887 1.00 33.58 73 LEU A C 1
ATOM 508 O O . LEU A 1 78 ? 9.066 -47.872 -44.976 1.00 35.29 73 LEU A O 1
ATOM 513 N N . ILE A 1 79 ? 10.627 -46.862 -43.719 1.00 35.21 74 ILE A N 1
ATOM 514 C CA . ILE A 1 79 ? 11.189 -46.095 -44.819 1.00 36.27 74 ILE A CA 1
ATOM 515 C C . ILE A 1 79 ? 11.461 -46.892 -46.099 1.00 38.21 74 ILE A C 1
ATOM 516 O O . ILE A 1 79 ? 12.255 -47.831 -46.119 1.00 39.22 74 ILE A O 1
ATOM 521 N N . GLY A 1 80 ? 10.759 -46.520 -47.167 1.00 39.27 75 GLY A N 1
ATOM 522 C CA . GLY A 1 80 ? 10.937 -47.180 -48.451 1.00 40.27 75 GLY A CA 1
ATOM 523 C C . GLY A 1 80 ? 10.136 -48.452 -48.659 1.00 40.32 75 GLY A C 1
ATOM 524 O O . GLY A 1 80 ? 10.276 -49.119 -49.684 1.00 39.31 75 GLY A O 1
ATOM 525 N N . ARG A 1 81 ? 9.295 -48.798 -47.694 1.00 40.89 76 ARG A N 1
ATOM 526 C CA . ARG A 1 81 ? 8.489 -50.002 -47.823 1.00 41.41 76 ARG A CA 1
ATOM 527 C C . ARG A 1 81 ? 7.049 -49.694 -48.226 1.00 42.49 76 ARG A C 1
ATOM 528 O O . ARG A 1 81 ? 6.586 -48.560 -48.104 1.00 43.31 76 ARG A O 1
ATOM 536 N N . ARG A 1 82 ? 6.358 -50.716 -48.721 1.00 42.44 77 ARG A N 1
ATOM 537 C CA . ARG A 1 82 ? 4.965 -50.592 -49.120 1.00 42.81 77 ARG A CA 1
ATOM 538 C C . ARG A 1 82 ? 4.115 -50.971 -47.917 1.00 41.73 77 ARG A C 1
ATOM 539 O O . ARG A 1 82 ? 4.545 -51.749 -47.068 1.00 39.17 77 ARG A O 1
ATOM 547 N N . PHE A 1 83 ? 2.911 -50.417 -47.843 1.00 41.30 78 PHE A N 1
ATOM 548 C CA . PHE A 1 83 ? 2.025 -50.705 -46.728 1.00 40.89 78 PHE A CA 1
ATOM 549 C C . PHE A 1 83 ? 1.746 -52.195 -46.630 1.00 41.30 78 PHE A C 1
ATOM 550 O O . PHE A 1 83 ? 1.710 -52.754 -45.534 1.00 39.88 78 PHE A O 1
ATOM 558 N N . ASP A 1 84 ? 1.557 -52.831 -47.784 1.00 42.88 79 ASP A N 1
ATOM 559 C CA . ASP A 1 84 ? 1.255 -54.261 -47.844 1.00 44.16 79 ASP A CA 1
ATOM 560 C C . ASP A 1 84 ? 2.488 -55.136 -47.659 1.00 43.93 79 ASP A C 1
ATOM 561 O O . ASP A 1 84 ? 2.441 -56.342 -47.895 1.00 44.17 79 ASP A O 1
ATOM 566 N N . ASP A 1 85 ? 3.591 -54.523 -47.246 1.00 44.14 80 ASP A N 1
ATOM 567 C CA . ASP A 1 85 ? 4.838 -55.247 -47.013 1.00 44.36 80 ASP A CA 1
ATOM 568 C C . ASP A 1 85 ? 4.631 -56.142 -45.781 1.00 43.90 80 ASP A C 1
ATOM 569 O O . ASP A 1 85 ? 4.095 -55.696 -44.762 1.00 42.56 80 ASP A O 1
ATOM 574 N N . ALA A 1 86 ? 5.049 -57.401 -45.878 1.00 41.33 81 ALA A N 1
ATOM 575 C CA . ALA A 1 86 ? 4.888 -58.336 -44.770 1.00 39.59 81 ALA A CA 1
ATOM 576 C C . ALA A 1 86 ? 5.568 -57.848 -43.495 1.00 37.93 81 ALA A C 1
ATOM 577 O O . ALA A 1 86 ? 5.121 -58.173 -42.392 1.00 35.45 81 ALA A O 1
ATOM 579 N N . VAL A 1 87 ? 6.644 -57.075 -43.645 1.00 35.08 82 VAL A N 1
ATOM 580 C CA . VAL A 1 87 ? 7.379 -56.561 -42.487 1.00 34.67 82 VAL A CA 1
ATOM 581 C C . VAL A 1 87 ? 6.633 -55.415 -41.804 1.00 34.35 82 VAL A C 1
ATOM 582 O O . VAL A 1 87 ? 6.618 -55.319 -40.573 1.00 34.96 82 VAL A O 1
ATOM 586 N N . VAL A 1 88 ? 6.021 -54.548 -42.604 1.00 33.40 83 VAL A N 1
ATOM 587 C CA . VAL A 1 88 ? 5.274 -53.419 -42.063 1.00 32.82 83 VAL A CA 1
ATOM 588 C C . VAL A 1 88 ? 4.079 -53.941 -41.283 1.00 34.14 83 VAL A C 1
ATOM 589 O O . VAL A 1 88 ? 3.905 -53.629 -40.103 1.00 31.77 83 VAL A O 1
ATOM 593 N N . GLN A 1 89 ? 3.261 -54.746 -41.951 1.00 35.36 84 GLN A N 1
ATOM 594 C CA . GLN A 1 89 ? 2.078 -55.323 -41.328 1.00 37.75 84 GLN A CA 1
ATOM 595 C C . GLN A 1 89 ? 2.412 -55.965 -39.987 1.00 38.31 84 GLN A C 1
ATOM 596 O O . GLN A 1 89 ? 1.680 -55.806 -39.010 1.00 38.78 84 GLN A O 1
ATOM 602 N N . SER A 1 90 ? 3.527 -56.682 -39.939 1.00 37.61 85 SER A N 1
ATOM 603 C CA . SER A 1 90 ? 3.931 -57.346 -38.709 1.00 39.42 85 SER A CA 1
ATOM 604 C C . SER A 1 90 ? 4.383 -56.370 -37.619 1.00 38.92 85 SER A C 1
ATOM 605 O O . SER A 1 90 ? 4.011 -56.516 -36.455 1.00 38.98 85 SER A O 1
ATOM 608 N N . ASP A 1 91 ? 5.189 -55.381 -37.995 1.00 38.80 86 ASP A N 1
ATOM 609 C CA . ASP A 1 91 ? 5.687 -54.394 -37.035 1.00 39.79 86 ASP A CA 1
ATOM 610 C C . ASP A 1 91 ? 4.623 -53.480 -36.410 1.00 40.03 86 ASP A C 1
ATOM 611 O O . ASP A 1 91 ? 4.664 -53.200 -35.209 1.00 37.87 86 ASP A O 1
ATOM 616 N N . MET A 1 92 ? 3.675 -53.009 -37.215 1.00 40.60 87 MET A N 1
ATOM 617 C CA . MET A 1 92 ? 2.656 -52.102 -36.698 1.00 43.83 87 MET A CA 1
ATOM 618 C C . MET A 1 92 ? 1.762 -52.690 -35.604 1.00 44.49 87 MET A C 1
ATOM 619 O O . MET A 1 92 ? 1.001 -51.969 -34.961 1.00 43.81 87 MET A O 1
ATOM 624 N N . LYS A 1 93 ? 1.868 -53.995 -35.381 1.00 46.22 88 LYS A N 1
ATOM 625 C CA . LYS A 1 93 ? 1.076 -54.648 -34.347 1.00 47.44 88 LYS A CA 1
ATOM 626 C C . LYS A 1 93 ? 1.768 -54.496 -32.990 1.00 46.62 88 LYS A C 1
ATOM 627 O O . LYS A 1 93 ? 1.177 -54.787 -31.952 1.00 46.78 88 LYS A O 1
ATOM 633 N N . HIS A 1 94 ? 3.013 -54.023 -33.003 1.00 45.43 89 HIS A N 1
ATOM 634 C CA . HIS A 1 94 ? 3.772 -53.832 -31.769 1.00 45.61 89 HIS A CA 1
ATOM 635 C C . HIS A 1 94 ? 4.031 -52.361 -31.435 1.00 43.72 89 HIS A C 1
ATOM 636 O O . HIS A 1 94 ? 4.524 -52.047 -30.354 1.00 43.43 89 HIS A O 1
ATOM 643 N N . TRP A 1 95 ? 3.708 -51.459 -32.358 1.00 39.66 90 TRP A N 1
ATOM 644 C CA . TRP A 1 95 ? 3.906 -50.038 -32.103 1.00 38.42 90 TRP A CA 1
ATOM 645 C C . TRP A 1 95 ? 2.687 -49.412 -31.448 1.00 37.68 90 TRP A C 1
ATOM 646 O O . TRP A 1 95 ? 1.548 -49.762 -31.761 1.00 37.05 90 TRP A O 1
ATOM 657 N N . PRO A 1 96 ? 2.920 -48.463 -30.533 1.00 37.14 91 PRO A N 1
ATOM 658 C CA . PRO A 1 96 ? 1.830 -47.779 -29.830 1.00 37.33 91 PRO A CA 1
ATOM 659 C C . PRO A 1 96 ? 1.180 -46.681 -30.688 1.00 37.65 91 PRO A C 1
ATOM 660 O O . PRO A 1 96 ? 0.105 -46.175 -30.349 1.00 38.07 91 PRO A O 1
ATOM 664 N N . PHE A 1 97 ? 1.830 -46.312 -31.789 1.00 35.97 92 PHE A N 1
ATOM 665 C CA . PHE A 1 97 ? 1.283 -45.290 -32.679 1.00 35.41 92 PHE A CA 1
ATOM 666 C C . PHE A 1 97 ? 0.602 -45.931 -33.880 1.00 36.77 92 PHE A C 1
ATOM 667 O O . PHE A 1 97 ? 0.824 -47.102 -34.186 1.00 35.55 92 PHE A O 1
ATOM 675 N N . MET A 1 98 ? -0.236 -45.162 -34.560 1.00 39.14 93 MET A N 1
ATOM 676 C CA . MET A 1 98 ? -0.962 -45.680 -35.706 1.00 41.24 93 MET A CA 1
ATOM 677 C C . MET A 1 98 ? -0.223 -45.580 -37.024 1.00 40.92 93 MET A C 1
ATOM 678 O O . MET A 1 98 ? 0.498 -44.616 -37.285 1.00 40.30 93 MET A O 1
ATOM 683 N N . VAL A 1 99 ? -0.419 -46.599 -37.850 1.00 40.29 94 VAL A N 1
ATOM 684 C CA . VAL A 1 99 ? 0.168 -46.661 -39.176 1.00 40.85 94 VAL A CA 1
ATOM 685 C C . VAL A 1 99 ? -1.023 -46.847 -40.114 1.00 40.73 94 VAL A C 1
ATOM 686 O O . VAL A 1 99 ? -1.802 -47.781 -39.951 1.00 41.97 94 VAL A O 1
ATOM 690 N N . VAL A 1 100 ? -1.180 -45.942 -41.073 1.00 41.11 95 VAL A N 1
ATOM 691 C CA . VAL A 1 100 ? -2.293 -46.016 -42.014 1.00 42.33 95 VAL A CA 1
ATOM 692 C C . VAL A 1 100 ? -1.821 -46.238 -43.442 1.00 43.74 95 VAL A C 1
ATOM 693 O O . VAL A 1 100 ? -0.650 -46.036 -43.766 1.00 43.17 95 VAL A O 1
ATOM 697 N N . ASN A 1 101 ? -2.756 -46.643 -44.290 1.00 45.51 96 ASN A N 1
ATOM 698 C CA . ASN A 1 101 ? -2.481 -46.905 -45.691 1.00 48.26 96 ASN A CA 1
ATOM 699 C C . ASN A 1 101 ? -2.821 -45.667 -46.516 1.00 49.48 96 ASN A C 1
ATOM 700 O O . ASN A 1 101 ? -3.915 -45.112 -46.393 1.00 50.28 96 ASN A O 1
ATOM 705 N N . ASP A 1 102 ? -1.883 -45.226 -47.346 1.00 50.31 97 ASP A N 1
ATOM 706 C CA . ASP A 1 102 ? -2.111 -44.069 -48.200 1.00 52.13 97 ASP A CA 1
ATOM 707 C C . ASP A 1 102 ? -1.638 -44.353 -49.618 1.00 52.63 97 ASP A C 1
ATOM 708 O O . ASP A 1 102 ? -0.500 -44.045 -49.982 1.00 52.39 97 ASP A O 1
ATOM 713 N N . ALA A 1 103 ? -2.524 -44.942 -50.415 1.00 53.60 98 ALA A N 1
ATOM 714 C CA . ALA A 1 103 ? -2.213 -45.286 -51.798 1.00 53.57 98 ALA A CA 1
ATOM 715 C C . ALA A 1 103 ? -1.061 -46.285 -51.833 1.00 53.74 98 ALA A C 1
ATOM 716 O O . ALA A 1 103 ? -0.120 -46.139 -52.615 1.00 54.10 98 ALA A O 1
ATOM 718 N N . GLY A 1 104 ? -1.140 -47.298 -50.975 1.00 53.56 99 GLY A N 1
ATOM 719 C CA . GLY A 1 104 ? -0.095 -48.306 -50.923 1.00 53.56 99 GLY A CA 1
ATOM 720 C C . GLY A 1 104 ? 1.139 -47.869 -50.149 1.00 52.94 99 GLY A C 1
ATOM 721 O O . GLY A 1 104 ? 2.068 -48.654 -49.961 1.00 53.27 99 GLY A O 1
ATOM 722 N N . ARG A 1 105 ? 1.158 -46.617 -49.701 1.00 51.29 100 ARG A N 1
ATOM 723 C CA . ARG A 1 105 ? 2.294 -46.101 -48.944 1.00 49.57 100 ARG A CA 1
ATOM 724 C C . ARG A 1 105 ? 1.973 -45.994 -47.457 1.00 47.25 100 ARG A C 1
ATOM 725 O O . ARG A 1 105 ? 0.905 -45.520 -47.073 1.00 47.25 100 ARG A O 1
ATOM 733 N N . PRO A 1 106 ? 2.897 -46.440 -46.595 1.00 44.39 101 PRO A N 1
ATOM 734 C CA . PRO A 1 106 ? 2.636 -46.358 -45.160 1.00 41.14 101 PRO A CA 1
ATOM 735 C C . PRO A 1 106 ? 2.886 -44.957 -44.612 1.00 38.64 101 PRO A C 1
ATOM 736 O O . PRO A 1 106 ? 3.788 -44.251 -45.062 1.00 37.37 101 PRO A O 1
ATOM 740 N N . LYS A 1 107 ? 2.065 -44.556 -43.650 1.00 36.50 102 LYS A N 1
ATOM 741 C CA . LYS A 1 107 ? 2.198 -43.255 -43.017 1.00 36.23 102 LYS A CA 1
ATOM 742 C C . LYS A 1 107 ? 1.824 -43.400 -41.560 1.00 35.98 102 LYS A C 1
ATOM 743 O O . LYS A 1 107 ? 0.974 -44.220 -41.212 1.00 35.20 102 LYS A O 1
ATOM 749 N N . VAL A 1 108 ? 2.475 -42.618 -40.707 1.00 36.29 103 VAL A N 1
ATOM 750 C CA . VAL A 1 108 ? 2.164 -42.652 -39.289 1.00 37.20 103 VAL A CA 1
ATOM 751 C C . VAL A 1 108 ? 1.097 -41.588 -39.067 1.00 36.91 103 VAL A C 1
ATOM 752 O O . VAL A 1 108 ? 1.187 -40.493 -39.620 1.00 35.53 103 VAL A O 1
ATOM 756 N N . GLN A 1 109 ? 0.078 -41.920 -38.282 1.00 37.35 104 GLN A N 1
ATOM 757 C CA . GLN A 1 109 ? -0.991 -40.973 -37.980 1.00 38.75 104 GLN A CA 1
ATOM 758 C C . GLN A 1 109 ? -0.922 -40.606 -36.503 1.00 39.54 104 GLN A C 1
ATOM 759 O O . GLN A 1 109 ? -0.874 -41.490 -35.639 1.00 38.64 104 GLN A O 1
ATOM 765 N N . VAL A 1 110 ? -0.918 -39.304 -36.221 1.00 39.43 105 VAL A N 1
ATOM 766 C CA . VAL A 1 110 ? -0.843 -38.809 -34.848 1.00 40.15 105 VAL A CA 1
ATOM 767 C C . VAL A 1 110 ? -1.725 -37.581 -34.631 1.00 41.74 105 VAL A C 1
ATOM 768 O O . VAL A 1 110 ? -2.295 -37.041 -35.578 1.00 39.87 105 VAL A O 1
ATOM 772 N N . GLU A 1 111 ? -1.824 -37.153 -33.372 1.00 43.03 106 GLU A N 1
ATOM 773 C CA . GLU A 1 111 ? -2.586 -35.966 -32.995 1.00 45.03 106 GLU A CA 1
ATOM 774 C C . GLU A 1 111 ? -1.580 -34.842 -32.792 1.00 45.14 106 GLU A C 1
ATOM 775 O O . GLU A 1 111 ? -0.735 -34.917 -31.901 1.00 45.22 106 GLU A O 1
ATOM 781 N N . TYR A 1 112 ? -1.671 -33.802 -33.612 1.00 45.75 107 TYR A N 1
ATOM 782 C CA . TYR A 1 112 ? -0.749 -32.673 -33.517 1.00 46.26 107 TYR A CA 1
ATOM 783 C C . TYR A 1 112 ? -1.512 -31.346 -33.500 1.00 46.86 107 TYR A C 1
ATOM 784 O O . TYR A 1 112 ? -2.044 -30.909 -34.524 1.00 47.25 107 TYR A O 1
ATOM 793 N N . LYS A 1 113 ? -1.566 -30.716 -32.327 1.00 47.29 108 LYS A N 1
ATOM 794 C CA . LYS A 1 113 ? -2.273 -29.449 -32.152 1.00 48.70 108 LYS A CA 1
ATOM 795 C C . LYS A 1 113 ? -3.774 -29.648 -32.367 1.00 49.22 108 LYS A C 1
ATOM 796 O O . LYS A 1 113 ? -4.425 -28.844 -33.035 1.00 49.72 108 LYS A O 1
ATOM 802 N N . GLY A 1 114 ? -4.319 -30.721 -31.804 1.00 49.06 109 GLY A N 1
ATOM 803 C CA . GLY A 1 114 ? -5.736 -31.001 -31.961 1.00 50.04 109 GLY A CA 1
ATOM 804 C C . GLY A 1 114 ? -6.106 -31.410 -33.377 1.00 50.54 109 GLY A C 1
ATOM 805 O O . GLY A 1 114 ? -7.279 -31.605 -33.696 1.00 50.01 109 GLY A O 1
ATOM 806 N N . GLU A 1 115 ? -5.102 -31.556 -34.232 1.00 50.95 110 GLU A N 1
ATOM 807 C CA . GLU A 1 115 ? -5.341 -31.928 -35.622 1.00 53.44 110 GLU A CA 1
ATOM 808 C C . GLU A 1 115 ? -4.841 -33.351 -35.902 1.00 52.90 110 GLU A C 1
ATOM 809 O O . GLU A 1 115 ? -3.691 -33.675 -35.613 1.00 53.77 110 GLU A O 1
ATOM 815 N N . THR A 1 116 ? -5.699 -34.207 -36.448 1.00 51.86 111 THR A N 1
ATOM 816 C CA . THR A 1 116 ? -5.270 -35.563 -36.776 1.00 51.78 111 THR A CA 1
ATOM 817 C C . THR A 1 116 ? -4.463 -35.484 -38.071 1.00 50.83 111 THR A C 1
ATOM 818 O O . THR A 1 116 ? -5.014 -35.221 -39.136 1.00 51.64 111 THR A O 1
ATOM 822 N N . LYS A 1 117 ? -3.156 -35.709 -37.975 1.00 50.71 112 LYS A N 1
ATOM 823 C CA . LYS A 1 117 ? -2.285 -35.637 -39.143 1.00 50.57 112 LYS A CA 1
ATOM 824 C C . LYS A 1 117 ? -1.520 -36.936 -39.361 1.00 49.98 112 LYS A C 1
ATOM 825 O O . LYS A 1 117 ? -1.422 -37.766 -38.457 1.00 50.44 112 LYS A O 1
ATOM 831 N N . SER A 1 118 ? -0.975 -37.097 -40.567 1.00 48.45 113 SER A N 1
ATOM 832 C CA . SER A 1 118 ? -0.199 -38.279 -40.925 1.00 46.20 113 SER A CA 1
ATOM 833 C C . SER A 1 118 ? 1.094 -37.848 -41.623 1.00 45.33 113 SER A C 1
ATOM 834 O O . SER A 1 118 ? 1.143 -36.801 -42.264 1.00 44.56 113 SER A O 1
ATOM 837 N N . PHE A 1 119 ? 2.144 -38.650 -41.489 1.00 44.20 114 PHE A N 1
ATOM 838 C CA . PHE A 1 119 ? 3.425 -38.320 -42.101 1.00 43.75 114 PHE A CA 1
ATOM 839 C C . PHE A 1 119 ? 4.085 -39.523 -42.750 1.00 43.46 114 PHE A C 1
ATOM 840 O O . PHE A 1 119 ? 3.940 -40.656 -42.280 1.00 43.11 114 PHE A O 1
ATOM 848 N N . TYR A 1 120 ? 4.819 -39.271 -43.828 1.00 42.30 115 TYR A N 1
ATOM 849 C CA . TYR A 1 120 ? 5.528 -40.335 -44.520 1.00 42.16 115 TYR A CA 1
ATOM 850 C C . TYR A 1 120 ? 6.782 -40.684 -43.720 1.00 41.57 115 TYR A C 1
ATOM 851 O O . TYR A 1 120 ? 7.397 -39.812 -43.098 1.00 40.14 115 TYR A O 1
ATOM 860 N N . PRO A 1 121 ? 7.175 -41.969 -43.729 1.00 40.26 116 PRO A N 1
ATOM 861 C CA . PRO A 1 121 ? 8.358 -42.430 -43.001 1.00 39.28 116 PRO A CA 1
ATOM 862 C C . PRO A 1 121 ? 9.553 -41.513 -43.218 1.00 39.36 116 PRO A C 1
ATOM 863 O O . PRO A 1 121 ? 10.253 -41.164 -42.263 1.00 39.06 116 PRO A O 1
ATOM 867 N N . GLU A 1 122 ? 9.781 -41.111 -44.470 1.00 38.59 117 GLU A N 1
ATOM 868 C CA . GLU A 1 122 ? 10.909 -40.237 -44.768 1.00 37.87 117 GLU A CA 1
ATOM 869 C C . GLU A 1 122 ? 10.733 -38.819 -44.232 1.00 35.88 117 GLU A C 1
ATOM 870 O O . GLU A 1 122 ? 11.703 -38.076 -44.124 1.00 35.41 117 GLU A O 1
ATOM 876 N N . GLU A 1 123 ? 9.509 -38.436 -43.884 1.00 36.15 118 GLU A N 1
ATOM 877 C CA . GLU A 1 123 ? 9.299 -37.102 -43.329 1.00 36.73 118 GLU A CA 1
ATOM 878 C C . GLU A 1 123 ? 9.727 -37.154 -41.866 1.00 34.19 118 GLU A C 1
ATOM 879 O O . GLU A 1 123 ? 10.346 -36.224 -41.357 1.00 33.64 118 GLU A O 1
ATOM 885 N N . VAL A 1 124 ? 9.398 -38.253 -41.193 1.00 33.11 119 VAL A N 1
ATOM 886 C CA . VAL A 1 124 ? 9.789 -38.424 -39.798 1.00 32.61 119 VAL A CA 1
ATOM 887 C C . VAL A 1 124 ? 11.317 -38.460 -39.709 1.00 32.84 119 VAL A C 1
ATOM 888 O O . VAL A 1 124 ? 11.900 -37.819 -38.843 1.00 32.93 119 VAL A O 1
ATOM 892 N N . SER A 1 125 ? 11.960 -39.201 -40.612 1.00 32.64 120 SER A N 1
ATOM 893 C CA . SER A 1 125 ? 13.417 -39.281 -40.623 1.00 32.02 120 SER A CA 1
ATOM 894 C C . SER A 1 125 ? 14.044 -37.928 -40.947 1.00 32.41 120 SER A C 1
ATOM 895 O O . SER A 1 125 ? 15.081 -37.578 -40.384 1.00 34.15 120 SER A O 1
ATOM 898 N N . SER A 1 126 ? 13.427 -37.166 -41.850 1.00 31.39 121 SER A N 1
ATOM 899 C CA . SER A 1 126 ? 13.976 -35.857 -42.196 1.00 32.18 121 SER A CA 1
ATOM 900 C C . SER A 1 126 ? 14.023 -34.987 -40.938 1.00 32.00 121 SER A C 1
ATOM 901 O O . SER A 1 126 ? 14.905 -34.141 -40.790 1.00 31.57 121 SER A O 1
ATOM 904 N N . MET A 1 127 ? 13.078 -35.213 -40.029 1.00 32.07 122 MET A N 1
ATOM 905 C CA . MET A 1 127 ? 13.024 -34.467 -38.778 1.00 33.41 122 MET A CA 1
ATOM 906 C C . MET A 1 127 ? 14.204 -34.870 -37.893 1.00 32.97 122 MET A C 1
ATOM 907 O O . MET A 1 127 ? 14.823 -34.027 -37.235 1.00 32.01 122 MET A O 1
ATOM 912 N N . VAL A 1 128 ? 14.523 -36.158 -37.880 1.00 31.10 123 VAL A N 1
ATOM 913 C CA . VAL A 1 128 ? 15.650 -36.612 -37.082 1.00 31.00 123 VAL A CA 1
ATOM 914 C C . VAL A 1 128 ? 16.928 -36.035 -37.694 1.00 30.49 123 VAL A C 1
ATOM 915 O O . VAL A 1 128 ? 17.808 -35.562 -36.970 1.00 29.91 123 VAL A O 1
ATOM 919 N N . LEU A 1 129 ? 17.018 -36.059 -39.025 1.00 29.31 124 LEU A N 1
ATOM 920 C CA . LEU A 1 129 ? 18.192 -35.524 -39.717 1.00 30.07 124 LEU A CA 1
ATOM 921 C C . LEU A 1 129 ? 18.343 -34.026 -39.465 1.00 31.10 124 LEU A C 1
ATOM 922 O O . LEU A 1 129 ? 19.459 -33.523 -39.312 1.00 32.15 124 LEU A O 1
ATOM 927 N N . THR A 1 130 ? 17.217 -33.320 -39.411 1.00 32.22 125 THR A N 1
ATOM 928 C CA . THR A 1 130 ? 17.224 -31.885 -39.152 1.00 33.47 125 THR A CA 1
ATOM 929 C C . THR A 1 130 ? 17.880 -31.617 -37.798 1.00 35.21 125 THR A C 1
ATOM 930 O O . THR A 1 130 ? 18.740 -30.739 -37.677 1.00 35.39 125 THR A O 1
ATOM 934 N N . LYS A 1 131 ? 17.478 -32.378 -36.781 1.00 36.42 126 LYS A N 1
ATOM 935 C CA . LYS A 1 131 ? 18.046 -32.207 -35.446 1.00 37.21 126 LYS A CA 1
ATOM 936 C C . LYS A 1 131 ? 19.542 -32.488 -35.481 1.00 36.31 126 LYS A C 1
ATOM 937 O O . LYS A 1 131 ? 20.327 -31.798 -34.826 1.00 35.24 126 LYS A O 1
ATOM 943 N N . MET A 1 132 ? 19.938 -33.498 -36.252 1.00 34.74 127 MET A N 1
ATOM 944 C CA . MET A 1 132 ? 21.351 -33.844 -36.339 1.00 34.56 127 MET A CA 1
ATOM 945 C C . MET A 1 132 ? 22.110 -32.727 -37.052 1.00 35.46 127 MET A C 1
ATOM 946 O O . MET A 1 132 ? 23.260 -32.427 -36.719 1.00 32.84 127 MET A O 1
ATOM 951 N N . LYS A 1 133 ? 21.452 -32.112 -38.031 1.00 35.74 128 LYS A N 1
ATOM 952 C CA . LYS A 1 133 ? 22.038 -31.017 -38.793 1.00 36.96 128 LYS A CA 1
ATOM 953 C C . LYS A 1 133 ? 22.243 -29.840 -37.846 1.00 38.26 128 LYS A C 1
ATOM 954 O O . LYS A 1 133 ? 23.301 -29.206 -37.839 1.00 37.46 128 LYS A O 1
ATOM 960 N N . GLU A 1 134 ? 21.225 -29.562 -37.039 1.00 39.34 129 GLU A N 1
ATOM 961 C CA . GLU A 1 134 ? 21.289 -28.472 -36.079 1.00 41.29 129 GLU A CA 1
ATOM 962 C C . GLU A 1 134 ? 22.351 -28.724 -35.018 1.00 41.96 129 GLU A C 1
ATOM 963 O O . GLU A 1 134 ? 23.007 -27.788 -34.558 1.00 41.83 129 GLU A O 1
ATOM 969 N N . ILE A 1 135 ? 22.532 -29.984 -34.633 1.00 41.63 130 ILE A N 1
ATOM 970 C CA . ILE A 1 135 ? 23.542 -30.318 -33.636 1.00 41.62 130 ILE A CA 1
ATOM 971 C C . ILE A 1 135 ? 24.931 -30.009 -34.191 1.00 41.64 130 ILE A C 1
ATOM 972 O O . ILE A 1 135 ? 25.761 -29.408 -33.515 1.00 41.34 130 ILE A O 1
ATOM 977 N N . ALA A 1 136 ? 25.178 -30.426 -35.426 1.00 41.61 131 ALA A N 1
ATOM 978 C CA . ALA A 1 136 ? 26.469 -30.189 -36.056 1.00 42.08 131 ALA A CA 1
ATOM 979 C C . ALA A 1 136 ? 26.735 -28.692 -36.256 1.00 42.60 131 ALA A C 1
ATOM 980 O O . ALA A 1 136 ? 27.864 -28.235 -36.091 1.00 41.56 131 ALA A O 1
ATOM 982 N N . GLU A 1 137 ? 25.698 -27.934 -36.607 1.00 43.24 132 GLU A N 1
ATOM 983 C CA . GLU A 1 137 ? 25.854 -26.498 -36.831 1.00 46.34 132 GLU A CA 1
ATOM 984 C C . GLU A 1 137 ? 26.262 -25.787 -35.549 1.00 46.42 132 GLU A C 1
ATOM 985 O O . GLU A 1 137 ? 27.143 -24.926 -35.560 1.00 46.52 132 GLU A O 1
ATOM 991 N N . ALA A 1 138 ? 25.627 -26.157 -34.443 1.00 45.90 133 ALA A N 1
ATOM 992 C CA . ALA A 1 138 ? 25.943 -25.547 -33.161 1.00 46.27 133 ALA A CA 1
ATOM 993 C C . ALA A 1 138 ? 27.405 -25.774 -32.781 1.00 46.67 133 ALA A C 1
ATOM 994 O O . ALA A 1 138 ? 28.013 -24.945 -32.106 1.00 48.77 133 ALA A O 1
ATOM 996 N N . TYR A 1 139 ? 27.975 -26.890 -33.222 1.00 45.78 134 TYR A N 1
ATOM 997 C CA . TYR A 1 139 ? 29.357 -27.209 -32.893 1.00 46.50 134 TYR A CA 1
ATOM 998 C C . TYR A 1 139 ? 30.385 -26.564 -33.813 1.00 47.44 134 TYR A C 1
ATOM 999 O O . TYR A 1 139 ? 31.452 -26.148 -33.365 1.00 47.88 134 TYR A O 1
ATOM 1008 N N . LEU A 1 140 ? 30.074 -26.487 -35.099 1.00 47.80 135 LEU A N 1
ATOM 1009 C CA . LEU A 1 140 ? 31.006 -25.910 -36.060 1.00 48.82 135 LEU A CA 1
ATOM 1010 C C . LEU A 1 140 ? 30.881 -24.393 -36.155 1.00 49.49 135 LEU A C 1
ATOM 1011 O O . LEU A 1 140 ? 31.869 -23.698 -36.392 1.00 48.29 135 LEU A O 1
ATOM 1016 N N . GLY A 1 141 ? 29.663 -23.894 -35.971 1.00 50.62 136 GLY A N 1
ATOM 1017 C CA . GLY A 1 141 ? 29.419 -22.468 -36.044 1.00 53.12 136 GLY A CA 1
ATOM 1018 C C . GLY A 1 141 ? 28.887 -22.055 -37.403 1.00 54.52 136 GLY A C 1
ATOM 1019 O O . GLY A 1 141 ? 28.194 -21.046 -37.526 1.00 55.47 136 GLY A O 1
ATOM 1020 N N . LYS A 1 142 ? 29.203 -22.838 -38.429 1.00 54.98 137 LYS A N 1
ATOM 1021 C CA . LYS A 1 142 ? 28.753 -22.535 -39.783 1.00 54.39 137 LYS A CA 1
ATOM 1022 C C . LYS A 1 142 ? 27.468 -23.288 -40.077 1.00 53.38 137 LYS A C 1
ATOM 1023 O O . LYS A 1 142 ? 26.987 -24.052 -39.246 1.00 54.28 137 LYS A O 1
ATOM 1029 N N . THR A 1 143 ? 26.906 -23.061 -41.259 1.00 51.39 138 THR A N 1
ATOM 1030 C CA . THR A 1 143 ? 25.703 -23.770 -41.661 1.00 49.83 138 THR A CA 1
ATOM 1031 C C . THR A 1 143 ? 26.206 -25.077 -42.275 1.00 47.32 138 THR A C 1
ATOM 1032 O O . THR A 1 143 ? 27.188 -25.082 -43.010 1.00 45.93 138 THR A O 1
ATOM 1036 N N . VAL A 1 144 ? 25.553 -26.185 -41.946 1.00 45.38 139 VAL A N 1
ATOM 1037 C CA . VAL A 1 144 ? 25.958 -27.489 -42.460 1.00 42.14 139 VAL A CA 1
ATOM 1038 C C . VAL A 1 144 ? 24.966 -27.958 -43.505 1.00 40.67 139 VAL A C 1
ATOM 1039 O O . VAL A 1 144 ? 23.764 -28.021 -43.253 1.00 39.46 139 VAL A O 1
ATOM 1043 N N . THR A 1 145 ? 25.472 -28.289 -44.684 1.00 40.00 140 THR A N 1
ATOM 1044 C CA . THR A 1 145 ? 24.608 -28.737 -45.757 1.00 39.63 140 THR A CA 1
ATOM 1045 C C . THR A 1 145 ? 25.062 -30.064 -46.370 1.00 37.97 140 THR A C 1
ATOM 1046 O O . THR A 1 145 ? 24.230 -30.895 -46.718 1.00 37.11 140 THR A O 1
ATOM 1050 N N . ASN A 1 146 ? 26.373 -30.274 -46.486 1.00 37.08 141 ASN A N 1
ATOM 1051 C CA . ASN A 1 146 ? 26.887 -31.510 -47.074 1.00 36.37 141 ASN A CA 1
ATOM 1052 C C . ASN A 1 146 ? 27.016 -32.650 -46.070 1.00 35.62 141 ASN A C 1
ATOM 1053 O O . ASN A 1 146 ? 27.581 -32.488 -44.988 1.00 35.58 141 ASN A O 1
ATOM 1058 N N . ALA A 1 147 ? 26.508 -33.817 -46.448 1.00 32.57 142 ALA A N 1
ATOM 1059 C CA . ALA A 1 147 ? 26.575 -34.957 -45.552 1.00 30.49 142 ALA A CA 1
ATOM 1060 C C . ALA A 1 147 ? 26.530 -36.316 -46.225 1.00 27.45 142 ALA A C 1
ATOM 1061 O O . ALA A 1 147 ? 25.990 -36.486 -47.322 1.00 24.97 142 ALA A O 1
ATOM 1063 N N . VAL A 1 148 ? 27.130 -37.286 -45.551 1.00 28.07 143 VAL A N 1
ATOM 1064 C CA . VAL A 1 148 ? 27.119 -38.664 -46.000 1.00 25.99 143 VAL A CA 1
ATOM 1065 C C . VAL A 1 148 ? 26.208 -39.344 -44.989 1.00 26.37 143 VAL A C 1
ATOM 1066 O O . VAL A 1 148 ? 26.377 -39.163 -43.784 1.00 28.76 143 VAL A O 1
ATOM 1070 N N . VAL A 1 149 ? 25.223 -40.090 -45.478 1.00 25.84 144 VAL A N 1
ATOM 1071 C CA . VAL A 1 149 ? 24.290 -40.797 -44.614 1.00 23.82 144 VAL A CA 1
ATOM 1072 C C . VAL A 1 149 ? 24.444 -42.302 -44.838 1.00 25.05 144 VAL A C 1
ATOM 1073 O O . VAL A 1 149 ? 24.744 -42.748 -45.950 1.00 25.22 144 VAL A O 1
ATOM 1077 N N . THR A 1 150 ? 24.256 -43.077 -43.775 1.00 22.45 145 THR A N 1
ATOM 1078 C CA . THR A 1 150 ? 24.398 -44.527 -43.850 1.00 23.64 145 THR A CA 1
ATOM 1079 C C . THR A 1 150 ? 23.065 -45.269 -43.752 1.00 22.99 145 THR A C 1
ATOM 1080 O O . THR A 1 150 ? 22.078 -44.739 -43.235 1.00 23.19 145 THR A O 1
ATOM 1084 N N . VAL A 1 151 ? 23.054 -46.497 -44.266 1.00 21.98 146 VAL A N 1
ATOM 1085 C CA . VAL A 1 151 ? 21.879 -47.367 -44.238 1.00 20.91 146 VAL A CA 1
ATOM 1086 C C . VAL A 1 151 ? 22.357 -48.813 -44.148 1.00 21.65 146 VAL A C 1
ATOM 1087 O O . VAL A 1 151 ? 23.517 -49.109 -44.451 1.00 21.97 146 VAL A O 1
ATOM 1091 N N . PRO A 1 152 ? 21.471 -49.733 -43.728 1.00 22.56 147 PRO A N 1
ATOM 1092 C CA . PRO A 1 152 ? 21.886 -51.137 -43.634 1.00 23.07 147 PRO A CA 1
ATOM 1093 C C . PRO A 1 152 ? 22.267 -51.641 -45.029 1.00 24.52 147 PRO A C 1
ATOM 1094 O O . PRO A 1 152 ? 21.689 -51.209 -46.029 1.00 24.49 147 PRO A O 1
ATOM 1098 N N . ALA A 1 153 ? 23.246 -52.538 -45.090 1.00 25.20 148 ALA A N 1
ATOM 1099 C CA . ALA A 1 153 ? 23.709 -53.084 -46.358 1.00 25.61 148 ALA A CA 1
ATOM 1100 C C . ALA A 1 153 ? 22.594 -53.782 -47.132 1.00 26.89 148 ALA A C 1
ATOM 1101 O O . ALA A 1 153 ? 22.632 -53.836 -48.361 1.00 25.30 148 ALA A O 1
ATOM 1103 N N . TYR A 1 154 ? 21.599 -54.306 -46.419 1.00 28.27 149 TYR A N 1
ATOM 1104 C CA . TYR A 1 154 ? 20.491 -55.001 -47.068 1.00 29.28 149 TYR A CA 1
ATOM 1105 C C . TYR A 1 154 ? 19.389 -54.100 -47.640 1.00 28.66 149 TYR A C 1
ATOM 1106 O O . TYR A 1 154 ? 18.421 -54.596 -48.219 1.00 28.73 149 TYR A O 1
ATOM 1115 N N . PHE A 1 155 ? 19.525 -52.787 -47.482 1.00 27.10 150 PHE A N 1
ATOM 1116 C CA . PHE A 1 155 ? 18.525 -51.867 -48.022 1.00 27.88 150 PHE A CA 1
ATOM 1117 C C . PHE A 1 155 ? 18.485 -51.914 -49.548 1.00 29.73 150 PHE A C 1
ATOM 1118 O O . PHE A 1 155 ? 19.529 -52.015 -50.196 1.00 28.75 150 PHE A O 1
ATOM 1126 N N . ASN A 1 156 ? 17.279 -51.842 -50.111 1.00 31.08 151 ASN A N 1
ATOM 1127 C CA . ASN A 1 156 ? 17.111 -51.845 -51.560 1.00 33.82 151 ASN A CA 1
ATOM 1128 C C . ASN A 1 156 ? 17.099 -50.408 -52.066 1.00 35.72 151 ASN A C 1
ATOM 1129 O O . ASN A 1 156 ? 17.079 -49.462 -51.277 1.00 38.04 151 ASN A O 1
ATOM 1134 N N . ASP A 1 157 ? 17.114 -50.247 -53.383 1.00 37.23 152 ASP A N 1
ATOM 1135 C CA . ASP A 1 157 ? 17.121 -48.920 -53.982 1.00 39.26 152 ASP A CA 1
ATOM 1136 C C . ASP A 1 157 ? 15.983 -48.040 -53.480 1.00 37.97 152 ASP A C 1
ATOM 1137 O O . ASP A 1 157 ? 16.146 -46.831 -53.329 1.00 37.41 152 ASP A O 1
ATOM 1142 N N . SER A 1 158 ? 14.835 -48.647 -53.210 1.00 35.89 153 SER A N 1
ATOM 1143 C CA . SER A 1 158 ? 13.686 -47.891 -52.728 1.00 35.44 153 SER A CA 1
ATOM 1144 C C . SER A 1 158 ? 13.955 -47.295 -51.341 1.00 33.45 153 SER A C 1
ATOM 1145 O O . SER A 1 158 ? 13.662 -46.129 -51.092 1.00 33.27 153 SER A O 1
ATOM 1148 N N . GLN A 1 159 ? 14.520 -48.103 -50.447 1.00 30.99 154 GLN A N 1
ATOM 1149 C CA . GLN A 1 159 ? 14.825 -47.653 -49.095 1.00 29.21 154 GLN A CA 1
ATOM 1150 C C . GLN A 1 159 ? 15.947 -46.615 -49.100 1.00 28.01 154 GLN A C 1
ATOM 1151 O O . GLN A 1 159 ? 15.917 -45.661 -48.329 1.00 27.01 154 GLN A O 1
ATOM 1157 N N . ARG A 1 160 ? 16.929 -46.799 -49.977 1.00 26.98 155 ARG A N 1
ATOM 1158 C CA . ARG A 1 160 ? 18.039 -45.861 -50.070 1.00 27.88 155 ARG A CA 1
ATOM 1159 C C . ARG A 1 160 ? 17.565 -44.506 -50.574 1.00 28.70 155 ARG A C 1
ATOM 1160 O O . ARG A 1 160 ? 17.939 -43.468 -50.023 1.00 29.20 155 ARG A O 1
ATOM 1168 N N . GLN A 1 161 ? 16.743 -44.520 -51.621 1.00 28.70 156 GLN A N 1
ATOM 1169 C CA . GLN A 1 161 ? 16.221 -43.290 -52.208 1.00 29.78 156 GLN A CA 1
ATOM 1170 C C . GLN A 1 161 ? 15.372 -42.549 -51.178 1.00 29.25 156 GLN A C 1
ATOM 1171 O O . GLN A 1 161 ? 15.515 -41.337 -51.001 1.00 28.91 156 GLN A O 1
ATOM 1177 N N . ALA A 1 162 ? 14.496 -43.279 -50.493 1.00 27.07 157 ALA A N 1
ATOM 1178 C CA . ALA A 1 162 ? 13.648 -42.664 -49.479 1.00 27.20 157 ALA A CA 1
ATOM 1179 C C . ALA A 1 162 ? 14.513 -42.054 -48.363 1.00 26.61 157 ALA A C 1
ATOM 1180 O O . ALA A 1 162 ? 14.154 -41.040 -47.775 1.00 26.38 157 ALA A O 1
ATOM 1182 N N . THR A 1 163 ? 15.655 -42.666 -48.072 1.00 27.52 158 THR A N 1
ATOM 1183 C CA . THR A 1 163 ? 16.526 -42.122 -47.038 1.00 28.10 158 THR A CA 1
ATOM 1184 C C . THR A 1 163 ? 17.204 -40.863 -47.561 1.00 28.99 158 THR A C 1
ATOM 1185 O O . THR A 1 163 ? 17.370 -39.895 -46.829 1.00 29.44 158 THR A O 1
ATOM 1189 N N . LYS A 1 164 ? 17.597 -40.875 -48.829 1.00 30.95 159 LYS A N 1
ATOM 1190 C CA . LYS A 1 164 ? 18.234 -39.699 -49.415 1.00 34.00 159 LYS A CA 1
ATOM 1191 C C . LYS A 1 164 ? 17.226 -38.547 -49.403 1.00 34.55 159 LYS A C 1
ATOM 1192 O O . LYS A 1 164 ? 17.559 -37.421 -49.016 1.00 34.11 159 LYS A O 1
ATOM 1198 N N . ASP A 1 165 ? 15.992 -38.842 -49.811 1.00 35.61 160 ASP A N 1
ATOM 1199 C CA . ASP A 1 165 ? 14.930 -37.840 -49.839 1.00 37.11 160 ASP A CA 1
ATOM 1200 C C . ASP A 1 165 ? 14.745 -37.235 -48.454 1.00 35.96 160 ASP A C 1
ATOM 1201 O O . ASP A 1 165 ? 14.515 -36.033 -48.321 1.00 36.33 160 ASP A O 1
ATOM 1206 N N . ALA A 1 166 ? 14.839 -38.075 -47.428 1.00 33.53 161 ALA A N 1
ATOM 1207 C CA . ALA A 1 166 ? 14.698 -37.610 -46.056 1.00 32.19 161 ALA A CA 1
ATOM 1208 C C . ALA A 1 166 ? 15.795 -36.588 -45.792 1.00 30.66 161 ALA A C 1
ATOM 1209 O O . ALA A 1 166 ? 15.575 -35.586 -45.113 1.00 29.71 161 ALA A O 1
ATOM 1211 N N . GLY A 1 167 ? 16.981 -36.845 -46.333 1.00 30.35 162 GLY A N 1
ATOM 1212 C CA . GLY A 1 167 ? 18.077 -35.915 -46.140 1.00 32.09 162 GLY A CA 1
ATOM 1213 C C . GLY A 1 167 ? 17.787 -34.629 -46.888 1.00 33.32 162 GLY A C 1
ATOM 1214 O O . GLY A 1 167 ? 17.997 -33.533 -46.373 1.00 32.99 162 GLY A O 1
ATOM 1215 N N . THR A 1 168 ? 17.288 -34.772 -48.109 1.00 34.28 163 THR A N 1
ATOM 1216 C CA . THR A 1 168 ? 16.968 -33.628 -48.948 1.00 35.92 163 THR A CA 1
ATOM 1217 C C . THR A 1 168 ? 15.933 -32.735 -48.276 1.00 36.34 163 THR A C 1
ATOM 1218 O O . THR A 1 168 ? 16.091 -31.517 -48.229 1.00 37.49 163 THR A O 1
ATOM 1222 N N . ILE A 1 169 ? 14.873 -33.343 -47.755 1.00 35.92 164 ILE A N 1
ATOM 1223 C CA . ILE A 1 169 ? 13.834 -32.576 -47.094 1.00 35.71 164 ILE A CA 1
ATOM 1224 C C . ILE A 1 169 ? 14.400 -31.804 -45.901 1.00 35.97 164 ILE A C 1
ATOM 1225 O O . ILE A 1 169 ? 13.953 -30.697 -45.608 1.00 36.76 164 ILE A O 1
ATOM 1230 N N . ALA A 1 170 ? 15.394 -32.381 -45.227 1.00 36.08 165 ALA A N 1
ATOM 1231 C CA . ALA A 1 170 ? 16.022 -31.731 -44.074 1.00 35.61 165 ALA A CA 1
ATOM 1232 C C . ALA A 1 170 ? 16.955 -30.596 -44.497 1.00 35.47 165 ALA A C 1
ATOM 1233 O O . ALA A 1 170 ? 17.620 -29.986 -43.658 1.00 34.90 165 ALA A O 1
ATOM 1235 N N . GLY A 1 171 ? 17.015 -30.333 -45.799 1.00 35.68 166 GLY A N 1
ATOM 1236 C CA . GLY A 1 171 ? 17.858 -29.260 -46.298 1.00 35.83 166 GLY A CA 1
ATOM 1237 C C . GLY A 1 171 ? 19.322 -29.630 -46.386 1.00 37.15 166 GLY A C 1
ATOM 1238 O O . GLY A 1 171 ? 20.199 -28.764 -46.306 1.00 37.78 166 GLY A O 1
ATOM 1239 N N . LEU A 1 172 ? 19.589 -30.922 -46.548 1.00 36.66 167 LEU A N 1
ATOM 1240 C CA . LEU A 1 172 ? 20.954 -31.418 -46.650 1.00 35.59 167 LEU A CA 1
ATOM 1241 C C . LEU A 1 172 ? 21.276 -31.829 -48.078 1.00 34.24 167 LEU A C 1
ATOM 1242 O O . LEU A 1 172 ? 20.391 -32.179 -48.852 1.00 34.87 167 LEU A O 1
ATOM 1247 N N . ASN A 1 173 ? 22.553 -31.769 -48.426 1.00 33.91 168 ASN A N 1
ATOM 1248 C CA . ASN A 1 173 ? 23.005 -32.193 -49.741 1.00 34.20 168 ASN A CA 1
ATOM 1249 C C . ASN A 1 173 ? 23.716 -33.510 -49.468 1.00 33.44 168 ASN A C 1
ATOM 1250 O O . ASN A 1 173 ? 24.878 -33.528 -49.063 1.00 33.39 168 ASN A O 1
ATOM 1255 N N . VAL A 1 174 ? 22.988 -34.604 -49.654 1.00 32.70 169 VAL A N 1
ATOM 1256 C CA . VAL A 1 174 ? 23.518 -35.936 -49.424 1.00 31.06 169 VAL A CA 1
ATOM 1257 C C . VAL A 1 174 ? 24.558 -36.291 -50.476 1.00 31.16 169 VAL A C 1
ATOM 1258 O O . VAL A 1 174 ? 24.218 -36.623 -51.608 1.00 31.44 169 VAL A O 1
ATOM 1262 N N . LEU A 1 175 ? 25.829 -36.212 -50.092 1.00 30.58 170 LEU A N 1
ATOM 1263 C CA . LEU A 1 175 ? 26.932 -36.529 -50.991 1.00 30.21 170 LEU A CA 1
ATOM 1264 C C . LEU A 1 175 ? 26.848 -37.983 -51.422 1.00 31.47 170 LEU A C 1
ATOM 1265 O O . LEU A 1 175 ? 27.179 -38.325 -52.561 1.00 32.06 170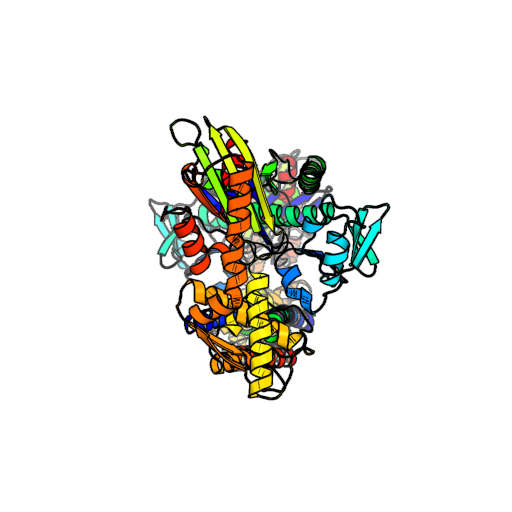 LEU A O 1
ATOM 1270 N N . ARG A 1 176 ? 26.414 -38.844 -50.505 1.00 30.38 171 ARG A N 1
ATOM 1271 C CA . ARG A 1 176 ? 26.296 -40.259 -50.816 1.00 27.57 171 ARG A CA 1
ATOM 1272 C C . ARG A 1 176 ? 25.575 -41.045 -49.733 1.00 27.58 171 ARG A C 1
ATOM 1273 O O . ARG A 1 176 ? 25.519 -40.634 -48.575 1.00 27.68 171 ARG A O 1
ATOM 1281 N N . ILE A 1 177 ? 25.005 -42.172 -50.135 1.00 27.47 172 ILE A N 1
ATOM 1282 C CA . ILE A 1 177 ? 24.322 -43.074 -49.227 1.00 26.25 172 ILE A CA 1
ATOM 1283 C C . ILE A 1 177 ? 25.260 -44.275 -49.153 1.00 25.15 172 ILE A C 1
ATOM 1284 O O . ILE A 1 177 ? 25.436 -44.969 -50.148 1.00 25.85 172 ILE A O 1
ATOM 1289 N N . ILE A 1 178 ? 25.893 -44.501 -48.004 1.00 23.50 173 ILE A N 1
ATOM 1290 C CA . ILE A 1 178 ? 26.794 -45.648 -47.884 1.00 24.42 173 ILE A CA 1
ATOM 1291 C C . ILE A 1 178 ? 26.311 -46.689 -46.869 1.00 22.90 173 ILE A C 1
ATOM 1292 O O . ILE A 1 178 ? 25.511 -46.393 -45.973 1.00 21.24 173 ILE A O 1
ATOM 1297 N N . ASN A 1 179 ? 26.795 -47.915 -47.038 1.00 21.91 174 ASN A N 1
ATOM 1298 C CA . ASN A 1 179 ? 26.426 -49.015 -46.164 1.00 22.46 174 ASN A CA 1
ATOM 1299 C C . ASN A 1 179 ? 27.068 -48.869 -44.795 1.00 22.18 174 ASN A C 1
ATOM 1300 O O . ASN A 1 179 ? 28.251 -48.536 -44.678 1.00 20.87 174 ASN A O 1
ATOM 1305 N N . GLU A 1 180 ? 26.275 -49.126 -43.764 1.00 23.62 175 GLU A N 1
ATOM 1306 C CA . GLU A 1 180 ? 26.743 -49.061 -42.389 1.00 25.26 175 GLU A CA 1
ATOM 1307 C C . GLU A 1 180 ? 27.989 -49.920 -42.177 1.00 23.63 175 GLU A C 1
ATOM 1308 O O . GLU A 1 180 ? 28.984 -49.444 -41.648 1.00 24.51 175 GLU A O 1
ATOM 1314 N N . PRO A 1 181 ? 27.958 -51.194 -42.591 1.00 23.29 176 PRO A N 1
ATOM 1315 C CA . PRO A 1 181 ? 29.170 -51.996 -42.386 1.00 24.82 176 PRO A CA 1
ATOM 1316 C C . PRO A 1 181 ? 30.391 -51.426 -43.108 1.00 24.97 176 PRO A C 1
ATOM 1317 O O . PRO A 1 181 ? 31.514 -51.502 -42.604 1.00 26.68 176 PRO A O 1
ATOM 1321 N N . THR A 1 182 ? 30.180 -50.868 -44.293 1.00 23.22 177 THR A N 1
ATOM 1322 C CA . THR A 1 182 ? 31.290 -50.291 -45.037 1.00 23.10 177 THR A CA 1
ATOM 1323 C C . THR A 1 182 ? 31.853 -49.109 -44.252 1.00 21.88 177 THR A C 1
ATOM 1324 O O . THR A 1 182 ? 33.068 -48.925 -44.174 1.00 21.67 177 THR A O 1
ATOM 1328 N N . ALA A 1 183 ? 30.965 -48.311 -43.667 1.00 20.26 178 ALA A N 1
ATOM 1329 C CA . ALA A 1 183 ? 31.399 -47.162 -42.884 1.00 22.10 178 ALA A CA 1
ATOM 1330 C C . ALA A 1 183 ? 32.250 -47.634 -41.707 1.00 23.79 178 ALA A C 1
ATOM 1331 O O . ALA A 1 183 ? 33.267 -47.014 -41.389 1.00 25.31 178 ALA A O 1
ATOM 1333 N N . ALA A 1 184 ? 31.846 -48.736 -41.072 1.00 23.00 179 ALA A N 1
ATOM 1334 C CA . ALA A 1 184 ? 32.601 -49.280 -39.938 1.00 23.12 179 ALA A CA 1
ATOM 1335 C C . ALA A 1 184 ? 33.998 -49.712 -40.368 1.00 22.42 179 ALA A C 1
ATOM 1336 O O . ALA A 1 184 ? 34.981 -49.469 -39.658 1.00 23.48 179 ALA A O 1
ATOM 1338 N N . ALA A 1 185 ? 34.090 -50.356 -41.528 1.00 21.57 180 ALA A N 1
ATOM 1339 C CA . ALA A 1 185 ? 35.383 -50.798 -42.039 1.00 23.00 180 ALA A CA 1
ATOM 1340 C C . ALA A 1 185 ? 36.276 -49.601 -42.393 1.00 25.72 180 ALA A C 1
ATOM 1341 O O . ALA A 1 185 ? 37.501 -49.652 -42.228 1.00 27.48 180 ALA A O 1
ATOM 1343 N N . ILE A 1 186 ? 35.669 -48.525 -42.882 1.00 25.74 181 ILE A N 1
ATOM 1344 C CA . ILE A 1 186 ? 36.433 -47.337 -43.235 1.00 26.23 181 ILE A CA 1
ATOM 1345 C C . ILE A 1 186 ? 36.955 -46.695 -41.950 1.00 26.86 181 ILE A C 1
ATOM 1346 O O . ILE A 1 186 ? 38.089 -46.226 -41.897 1.00 26.56 181 ILE A O 1
ATOM 1351 N N . ALA A 1 187 ? 36.133 -46.696 -40.906 1.00 25.94 182 ALA A N 1
ATOM 1352 C CA . ALA A 1 187 ? 36.545 -46.120 -39.634 1.00 25.19 182 ALA A CA 1
ATOM 1353 C C . ALA A 1 187 ? 37.842 -46.768 -39.128 1.00 25.29 182 ALA A C 1
ATOM 1354 O O . ALA A 1 187 ? 38.670 -46.102 -38.510 1.00 25.88 182 ALA A O 1
ATOM 1356 N N . TYR A 1 188 ? 38.007 -48.065 -39.382 1.00 24.80 183 TYR A N 1
ATOM 1357 C CA . TYR A 1 188 ? 39.206 -48.776 -38.955 1.00 25.11 183 TYR A CA 1
ATOM 1358 C C . TYR A 1 188 ? 40.268 -48.825 -40.053 1.00 26.38 183 TYR A C 1
ATOM 1359 O O . TYR A 1 188 ? 41.229 -49.589 -39.955 1.00 26.13 183 TYR A O 1
ATOM 1368 N N . GLY A 1 189 ? 40.095 -48.007 -41.091 1.00 26.94 184 GLY A N 1
ATOM 1369 C CA . GLY A 1 189 ? 41.049 -47.976 -42.190 1.00 25.94 184 GLY A CA 1
ATOM 1370 C C . GLY A 1 189 ? 41.379 -49.336 -42.789 1.00 26.70 184 GLY A C 1
ATOM 1371 O O . GLY A 1 189 ? 42.482 -49.546 -43.292 1.00 26.33 184 GLY A O 1
ATOM 1372 N N . LEU A 1 190 ? 40.420 -50.254 -42.733 1.00 27.61 185 LEU A N 1
ATOM 1373 C CA . LEU A 1 190 ? 40.610 -51.594 -43.275 1.00 30.56 185 LEU A CA 1
ATOM 1374 C C . LEU A 1 190 ? 40.686 -51.565 -44.798 1.00 34.00 185 LEU A C 1
ATOM 1375 O O . LEU A 1 190 ? 40.803 -52.607 -45.443 1.00 34.21 185 LEU A O 1
ATOM 1380 N N . ASP A 1 191 ? 40.619 -50.366 -45.365 1.00 38.11 186 ASP A N 1
ATOM 1381 C CA . ASP A 1 191 ? 40.679 -50.198 -46.812 1.00 43.61 186 ASP A CA 1
ATOM 1382 C C . ASP A 1 191 ? 42.011 -49.592 -47.241 1.00 46.94 186 ASP A C 1
ATOM 1383 O O . ASP A 1 191 ? 42.269 -49.414 -48.432 1.00 47.14 186 ASP A O 1
ATOM 1388 N N . LYS A 1 192 ? 42.854 -49.276 -46.264 1.00 50.86 187 LYS A N 1
ATOM 1389 C CA . LYS A 1 192 ? 44.161 -48.689 -46.538 1.00 55.61 187 LYS A CA 1
ATOM 1390 C C . LYS A 1 192 ? 45.278 -49.515 -45.910 1.00 57.91 187 LYS A C 1
ATOM 1391 O O . LYS A 1 192 ? 45.632 -49.317 -44.748 1.00 59.02 187 LYS A O 1
ATOM 1397 N N . LYS A 1 193 ? 45.831 -50.440 -46.687 1.00 60.07 188 LYS A N 1
ATOM 1398 C CA . LYS A 1 193 ? 46.910 -51.297 -46.210 1.00 62.38 188 LYS A CA 1
ATOM 1399 C C . LYS A 1 193 ? 47.518 -52.103 -47.353 1.00 64.09 188 LYS A C 1
ATOM 1400 O O . LYS A 1 193 ? 47.114 -51.964 -48.508 1.00 64.73 188 LYS A O 1
ATOM 1406 N N . VAL A 1 194 ? 48.492 -52.946 -47.024 1.00 65.18 189 VAL A N 1
ATOM 1407 C CA . VAL A 1 194 ? 49.157 -53.776 -48.022 1.00 66.54 189 VAL A CA 1
ATOM 1408 C C . VAL A 1 194 ? 48.527 -55.162 -48.096 1.00 66.67 189 VAL A C 1
ATOM 1409 O O . VAL A 1 194 ? 47.803 -55.575 -47.189 1.00 68.23 189 VAL A O 1
ATOM 1413 N N . GLY A 1 195 ? 48.806 -55.877 -49.181 1.00 65.73 190 GLY A N 1
ATOM 1414 C CA . GLY A 1 195 ? 48.271 -57.212 -49.374 1.00 63.73 190 GLY A CA 1
ATOM 1415 C C . GLY A 1 195 ? 47.318 -57.290 -50.550 1.00 61.39 190 GLY A C 1
ATOM 1416 O O . GLY A 1 195 ? 47.237 -56.366 -51.359 1.00 61.92 190 GLY A O 1
ATOM 1417 N N . ALA A 1 196 ? 46.593 -58.400 -50.645 1.00 57.64 191 ALA A N 1
ATOM 1418 C CA . ALA A 1 196 ? 45.639 -58.602 -51.729 1.00 54.38 191 ALA A CA 1
ATOM 1419 C C . ALA A 1 196 ? 44.206 -58.617 -51.207 1.00 52.56 191 ALA A C 1
ATOM 1420 O O . ALA A 1 196 ? 43.960 -58.340 -50.033 1.00 51.34 191 ALA A O 1
ATOM 1422 N N . GLU A 1 197 ? 43.265 -58.942 -52.087 1.00 48.53 192 GLU A N 1
ATOM 1423 C CA . GLU A 1 197 ? 41.855 -58.993 -51.717 1.00 46.60 192 GLU A CA 1
ATOM 1424 C C . GLU A 1 197 ? 41.662 -59.694 -50.377 1.00 44.23 192 GLU A C 1
ATOM 1425 O O . GLU A 1 197 ? 41.973 -60.876 -50.232 1.00 45.24 192 GLU A O 1
ATOM 1431 N N . ARG A 1 198 ? 41.145 -58.957 -49.399 1.00 39.61 193 ARG A N 1
ATOM 1432 C CA . ARG A 1 198 ? 40.908 -59.506 -48.069 1.00 37.51 193 ARG A CA 1
ATOM 1433 C C . ARG A 1 198 ? 39.426 -59.464 -47.712 1.00 34.03 193 ARG A C 1
ATOM 1434 O O . ARG A 1 198 ? 38.644 -58.758 -48.349 1.00 33.97 193 ARG A O 1
ATOM 1442 N N . ASN A 1 199 ? 39.047 -60.223 -46.689 1.00 30.67 194 ASN A N 1
ATOM 1443 C CA . ASN A 1 199 ? 37.659 -60.273 -46.246 1.00 27.29 194 ASN A CA 1
ATOM 1444 C C . ASN A 1 199 ? 37.467 -59.623 -44.880 1.00 25.95 194 ASN A C 1
ATOM 1445 O O . ASN A 1 199 ? 38.406 -59.526 -44.090 1.00 24.90 194 ASN A O 1
ATOM 1450 N N . VAL A 1 200 ? 36.244 -59.178 -44.609 1.00 23.35 195 VAL A N 1
ATOM 1451 C CA . VAL A 1 200 ? 35.929 -58.540 -43.348 1.00 21.89 195 VAL A CA 1
ATOM 1452 C C . VAL A 1 200 ? 34.543 -58.907 -42.861 1.00 20.65 195 VAL A C 1
ATOM 1453 O O . VAL A 1 200 ? 33.583 -58.918 -43.631 1.00 21.70 195 VAL A O 1
ATOM 1457 N N . LEU A 1 201 ? 34.436 -59.192 -41.572 1.00 19.89 196 LEU A N 1
ATOM 1458 C CA . LEU A 1 201 ? 33.154 -59.517 -41.001 1.00 18.26 196 LEU A CA 1
ATOM 1459 C C . LEU A 1 201 ? 32.826 -58.433 -40.000 1.00 18.33 196 LEU A C 1
ATOM 1460 O O . LEU A 1 201 ? 33.607 -58.165 -39.088 1.00 19.28 196 LEU A O 1
ATOM 1465 N N . ILE A 1 202 ? 31.680 -57.793 -40.202 1.00 17.27 197 ILE A N 1
ATOM 1466 C CA . ILE A 1 202 ? 31.209 -56.721 -39.336 1.00 18.37 197 ILE A CA 1
ATOM 1467 C C . ILE A 1 202 ? 30.094 -57.339 -38.495 1.00 20.33 197 ILE A C 1
ATOM 1468 O O . ILE A 1 202 ? 29.114 -57.864 -39.040 1.00 19.99 197 ILE A O 1
ATOM 1473 N N . PHE A 1 203 ? 30.249 -57.269 -37.176 1.00 20.54 198 PHE A N 1
ATOM 1474 C CA . PHE A 1 203 ? 29.287 -57.832 -36.226 1.00 20.33 198 PHE A CA 1
ATOM 1475 C C . PHE A 1 203 ? 28.672 -56.619 -35.533 1.00 20.96 198 PHE A C 1
ATOM 1476 O O . PHE A 1 203 ? 29.299 -56.005 -34.673 1.00 19.92 198 PHE A O 1
ATOM 1484 N N . ASP A 1 204 ? 27.442 -56.293 -35.926 1.00 23.51 199 ASP A N 1
ATOM 1485 C CA . ASP A 1 204 ? 26.714 -55.111 -35.441 1.00 26.56 199 ASP A CA 1
ATOM 1486 C C . ASP A 1 204 ? 25.489 -55.429 -34.588 1.00 25.01 199 ASP A C 1
ATOM 1487 O O . ASP A 1 204 ? 24.434 -55.798 -35.107 1.00 25.89 199 ASP A O 1
ATOM 1492 N N . LEU A 1 205 ? 25.624 -55.255 -33.279 1.00 24.60 200 LEU A N 1
ATOM 1493 C CA . LEU A 1 205 ? 24.528 -55.525 -32.353 1.00 23.98 200 LEU A CA 1
ATOM 1494 C C . LEU A 1 205 ? 24.144 -54.246 -31.596 1.00 24.23 200 LEU A C 1
ATOM 1495 O O . LEU A 1 205 ? 24.832 -53.832 -30.662 1.00 22.85 200 LEU A O 1
ATOM 1500 N N . GLY A 1 206 ? 23.047 -53.619 -32.014 1.00 27.45 201 GLY A N 1
ATOM 1501 C CA . GLY A 1 206 ? 22.595 -52.397 -31.363 1.00 28.10 201 GLY A CA 1
ATOM 1502 C C . GLY A 1 206 ? 21.515 -52.630 -30.314 1.00 28.25 201 GLY A C 1
ATOM 1503 O O . GLY A 1 206 ? 21.419 -53.715 -29.742 1.00 25.64 201 GLY A O 1
ATOM 1504 N N . GLY A 1 207 ? 20.696 -51.612 -30.063 1.00 28.49 202 GLY A N 1
ATOM 1505 C CA . GLY A 1 207 ? 19.639 -51.737 -29.075 1.00 28.75 202 GLY A CA 1
ATOM 1506 C C . GLY A 1 207 ? 18.466 -52.618 -29.484 1.00 30.39 202 GLY A C 1
ATOM 1507 O O . GLY A 1 207 ? 17.808 -53.215 -28.621 1.00 29.65 202 GLY A O 1
ATOM 1508 N N . GLY A 1 208 ? 18.193 -52.712 -30.786 1.00 28.39 203 GLY A N 1
ATOM 1509 C CA . GLY A 1 208 ? 17.073 -53.529 -31.232 1.00 26.74 203 GLY A CA 1
ATOM 1510 C C . GLY A 1 208 ? 17.287 -54.235 -32.559 1.00 27.28 203 GLY A C 1
ATOM 1511 O O . GLY A 1 208 ? 16.382 -54.902 -33.075 1.00 24.26 203 GLY A O 1
ATOM 1512 N N . THR A 1 209 ? 18.484 -54.091 -33.122 1.00 26.67 204 THR A N 1
ATOM 1513 C CA . THR A 1 209 ? 18.798 -54.725 -34.395 1.00 27.99 204 THR A CA 1
ATOM 1514 C C . THR A 1 209 ? 20.161 -55.411 -34.368 1.00 24.51 204 THR A C 1
ATOM 1515 O O . THR A 1 209 ? 21.099 -54.944 -33.723 1.00 24.96 204 THR A O 1
ATOM 1519 N N . PHE A 1 210 ? 20.257 -56.532 -35.069 1.00 21.26 205 PHE A N 1
ATOM 1520 C CA . PHE A 1 210 ? 21.496 -57.283 -35.138 1.00 21.01 205 PHE A CA 1
ATOM 1521 C C . PHE A 1 210 ? 21.818 -57.601 -36.585 1.00 20.55 205 PHE A C 1
ATOM 1522 O O . PHE A 1 210 ? 21.049 -58.281 -37.260 1.00 20.56 205 PHE A O 1
ATOM 1530 N N . ASP A 1 211 ? 22.957 -57.104 -37.057 1.00 21.60 206 ASP A N 1
ATOM 1531 C CA . ASP A 1 211 ? 23.370 -57.349 -38.436 1.00 23.65 206 ASP A CA 1
ATOM 1532 C C . ASP A 1 211 ? 24.781 -57.887 -38.531 1.00 22.66 206 ASP A C 1
ATOM 1533 O O . ASP A 1 211 ? 25.691 -57.404 -37.848 1.00 19.84 206 ASP A O 1
ATOM 1538 N N . VAL A 1 212 ? 24.945 -58.890 -39.385 1.00 20.49 207 VAL A N 1
ATOM 1539 C CA . VAL A 1 212 ? 26.239 -59.496 -39.640 1.00 22.44 207 VAL A CA 1
ATOM 1540 C C . VAL A 1 212 ? 26.493 -59.256 -41.124 1.00 22.32 207 VAL A C 1
ATOM 1541 O O . VAL A 1 212 ? 25.635 -59.544 -41.958 1.00 23.36 207 VAL A O 1
ATOM 1545 N N . SER A 1 213 ? 27.648 -58.697 -41.459 1.00 20.10 208 SER A N 1
ATOM 1546 C CA . SER A 1 213 ? 27.936 -58.442 -42.862 1.00 19.21 208 SER A CA 1
ATOM 1547 C C . SER A 1 213 ? 29.340 -58.888 -43.201 1.00 19.72 208 SER A C 1
ATOM 1548 O O . SER A 1 213 ? 30.275 -58.717 -42.408 1.00 20.99 208 SER A O 1
ATOM 1551 N N . ILE A 1 214 ? 29.489 -59.475 -44.376 1.00 19.65 209 ILE A N 1
ATOM 1552 C CA . ILE A 1 214 ? 30.799 -59.891 -44.824 1.00 20.71 209 ILE A CA 1
ATOM 1553 C C . ILE A 1 214 ? 31.132 -59.035 -46.041 1.00 23.30 209 ILE A C 1
ATOM 1554 O O . ILE A 1 214 ? 30.360 -58.970 -47.002 1.00 22.54 209 ILE A O 1
ATOM 1559 N N . LEU A 1 215 ? 32.261 -58.337 -45.959 1.00 23.53 210 LEU A N 1
ATOM 1560 C CA . LEU A 1 215 ? 32.723 -57.475 -47.039 1.00 24.26 210 LEU A CA 1
ATOM 1561 C C . LEU A 1 215 ? 34.054 -58.000 -47.533 1.00 25.10 210 LEU A C 1
ATOM 1562 O O . LEU A 1 215 ? 34.783 -58.663 -46.801 1.00 23.39 210 LEU A O 1
ATOM 1567 N N . THR A 1 216 ? 34.354 -57.699 -48.787 1.00 26.05 211 THR A N 1
ATOM 1568 C CA . THR A 1 216 ? 35.621 -58.057 -49.378 1.00 27.37 211 THR A CA 1
ATOM 1569 C C . THR A 1 216 ? 36.179 -56.726 -49.873 1.00 28.25 211 THR A C 1
ATOM 1570 O O . THR A 1 216 ? 35.499 -55.967 -50.557 1.00 28.46 211 THR A O 1
ATOM 1574 N N . ILE A 1 217 ? 37.408 -56.429 -49.484 1.00 30.41 212 ILE A N 1
ATOM 1575 C CA . ILE A 1 217 ? 38.054 -55.195 -49.890 1.00 31.14 212 ILE A CA 1
ATOM 1576 C C . ILE A 1 217 ? 39.236 -55.571 -50.769 1.00 33.58 212 ILE A C 1
ATOM 1577 O O . ILE A 1 217 ? 40.087 -56.370 -50.368 1.00 34.11 212 ILE A O 1
ATOM 1582 N N . GLU A 1 218 ? 39.266 -55.008 -51.974 1.00 34.97 213 GLU A N 1
ATOM 1583 C CA . GLU A 1 218 ? 40.335 -55.263 -52.938 1.00 36.80 213 GLU A CA 1
ATOM 1584 C C . GLU A 1 218 ? 40.835 -53.902 -53.422 1.00 35.56 213 GLU A C 1
ATOM 1585 O O . GLU A 1 218 ? 40.054 -53.114 -53.955 1.00 33.88 213 GLU A O 1
ATOM 1591 N N . ASP A 1 219 ? 42.119 -53.618 -53.224 1.00 36.45 214 ASP A N 1
ATOM 1592 C CA . ASP A 1 219 ? 42.711 -52.354 -53.673 1.00 36.30 214 ASP A CA 1
ATOM 1593 C C . ASP A 1 219 ? 41.818 -51.137 -53.393 1.00 36.14 214 ASP A C 1
ATOM 1594 O O . ASP A 1 219 ? 41.568 -50.336 -54.289 1.00 37.95 214 ASP A O 1
ATOM 1599 N N . GLY A 1 220 ? 41.331 -51.017 -52.159 1.00 35.85 215 GLY A N 1
ATOM 1600 C CA . GLY A 1 220 ? 40.481 -49.895 -51.782 1.00 33.47 215 GLY A CA 1
ATOM 1601 C C . GLY A 1 220 ? 39.024 -49.935 -52.228 1.00 34.44 215 GLY A C 1
ATOM 1602 O O . GLY A 1 220 ? 38.272 -48.987 -51.976 1.00 33.53 215 GLY A O 1
ATOM 1603 N N . ILE A 1 221 ? 38.613 -51.017 -52.882 1.00 32.39 216 ILE A N 1
ATOM 1604 C CA . ILE A 1 221 ? 37.238 -51.145 -53.359 1.00 31.85 216 ILE A CA 1
ATOM 1605 C C . ILE A 1 221 ? 36.465 -52.133 -52.494 1.00 31.07 216 ILE A C 1
ATOM 1606 O O . ILE A 1 221 ? 36.927 -53.243 -52.255 1.00 30.52 216 ILE A O 1
ATOM 1611 N N . PHE A 1 222 ? 35.281 -51.728 -52.045 1.00 30.94 217 PHE A N 1
ATOM 1612 C CA . PHE A 1 222 ? 34.437 -52.562 -51.190 1.00 30.23 217 PHE A CA 1
ATOM 1613 C C . PHE A 1 222 ? 33.320 -53.282 -51.919 1.00 30.48 217 PHE A C 1
ATOM 1614 O O . PHE A 1 222 ? 32.702 -52.741 -52.831 1.00 31.33 217 PHE A O 1
ATOM 1622 N N . GLU A 1 223 ? 33.040 -54.496 -51.480 1.00 29.23 218 GLU A N 1
ATOM 1623 C CA . GLU A 1 223 ? 31.975 -55.283 -52.065 1.00 30.67 218 GLU A CA 1
ATOM 1624 C C . GLU A 1 223 ? 31.296 -56.095 -50.973 1.00 29.04 218 GLU A C 1
ATOM 1625 O O . GLU A 1 223 ? 31.954 -56.815 -50.225 1.00 28.41 218 GLU A O 1
ATOM 1631 N N . VAL A 1 224 ? 29.980 -55.965 -50.872 1.00 27.97 219 VAL A N 1
ATOM 1632 C CA . VAL A 1 224 ? 29.227 -56.719 -49.879 1.00 28.52 219 VAL A CA 1
ATOM 1633 C C . VAL A 1 224 ? 29.102 -58.139 -50.400 1.00 27.63 219 VAL A C 1
ATOM 1634 O O . VAL A 1 224 ? 28.637 -58.344 -51.513 1.00 28.88 219 VAL A O 1
ATOM 1638 N N . LYS A 1 225 ? 29.521 -59.122 -49.613 1.00 26.76 220 LYS A N 1
ATOM 1639 C CA . LYS A 1 225 ? 29.431 -60.509 -50.052 1.00 25.58 220 LYS A CA 1
ATOM 1640 C C . LYS A 1 225 ? 28.177 -61.181 -49.496 1.00 26.75 220 LYS A C 1
ATOM 1641 O O . LYS A 1 225 ? 27.570 -62.032 -50.154 1.00 26.16 220 LYS A O 1
ATOM 1647 N N . SER A 1 226 ? 27.781 -60.793 -48.288 1.00 22.36 221 SER A N 1
ATOM 1648 C CA . SER A 1 226 ? 26.599 -61.377 -47.681 1.00 23.51 221 SER A CA 1
ATOM 1649 C C . SER A 1 226 ? 26.182 -60.627 -46.433 1.00 23.40 221 SER A C 1
ATOM 1650 O O . SER A 1 226 ? 26.972 -59.906 -45.836 1.00 22.93 221 SER A O 1
ATOM 1653 N N . THR A 1 227 ? 24.926 -60.812 -46.050 1.00 23.39 222 THR A N 1
ATOM 1654 C CA . THR A 1 227 ? 24.378 -60.188 -44.860 1.00 24.03 222 THR A CA 1
ATOM 1655 C C . THR A 1 227 ? 23.442 -61.194 -44.205 1.00 23.51 222 THR A C 1
ATOM 1656 O O . THR A 1 227 ? 22.859 -62.038 -44.876 1.00 23.94 222 THR A O 1
ATOM 1660 N N . ALA A 1 228 ? 23.307 -61.100 -42.892 1.00 23.39 223 ALA A N 1
ATOM 1661 C CA . ALA A 1 228 ? 22.423 -61.972 -42.133 1.00 22.47 223 ALA A CA 1
ATOM 1662 C C . ALA A 1 228 ? 22.202 -61.267 -40.803 1.00 23.35 223 ALA A C 1
ATOM 1663 O O . ALA A 1 228 ? 22.786 -60.213 -40.548 1.00 22.30 223 ALA A O 1
ATOM 1665 N N . GLY A 1 229 ? 21.360 -61.842 -39.955 1.00 24.48 224 GLY A N 1
ATOM 1666 C CA . GLY A 1 229 ? 21.106 -61.229 -38.667 1.00 24.06 224 GLY A CA 1
ATOM 1667 C C . GLY A 1 229 ? 19.669 -61.390 -38.227 1.00 25.11 224 GLY A C 1
ATOM 1668 O O . GLY A 1 229 ? 18.937 -62.230 -38.752 1.00 23.79 224 GLY A O 1
ATOM 1669 N N . ASP A 1 230 ? 19.266 -60.579 -37.257 1.00 25.49 225 ASP A N 1
ATOM 1670 C CA . ASP A 1 230 ? 17.912 -60.618 -36.735 1.00 27.61 225 ASP A CA 1
ATOM 1671 C C . ASP A 1 230 ? 17.494 -59.180 -36.488 1.00 27.68 225 ASP A C 1
ATOM 1672 O O . ASP A 1 230 ? 18.026 -58.525 -35.595 1.00 24.80 225 ASP A O 1
ATOM 1677 N N . THR A 1 231 ? 16.543 -58.701 -37.285 1.00 28.37 226 THR A N 1
ATOM 1678 C CA . THR A 1 231 ? 16.056 -57.329 -37.184 1.00 31.04 226 THR A CA 1
ATOM 1679 C C . THR A 1 231 ? 15.345 -56.976 -35.881 1.00 31.23 226 THR A C 1
ATOM 1680 O O . THR A 1 231 ? 15.091 -55.802 -35.611 1.00 32.65 226 THR A O 1
ATOM 1684 N N . HIS A 1 232 ? 15.033 -57.978 -35.066 1.00 31.69 227 HIS A N 1
ATOM 1685 C CA . HIS A 1 232 ? 14.359 -57.721 -33.795 1.00 31.97 227 HIS A CA 1
ATOM 1686 C C . HIS A 1 232 ? 15.150 -58.183 -32.579 1.00 32.49 227 HIS A C 1
ATOM 1687 O O . HIS A 1 232 ? 14.579 -58.452 -31.524 1.00 35.74 227 HIS A O 1
ATOM 1694 N N . LEU A 1 233 ? 16.467 -58.264 -32.721 1.00 32.39 228 LEU A N 1
ATOM 1695 C CA . LEU A 1 233 ? 17.328 -58.686 -31.626 1.00 30.61 228 LEU A CA 1
ATOM 1696 C C . LEU A 1 233 ? 18.302 -57.572 -31.263 1.00 31.26 228 LEU A C 1
ATOM 1697 O O . LEU A 1 233 ? 19.122 -57.164 -32.084 1.00 30.65 228 LEU A O 1
ATOM 1702 N N . GLY A 1 234 ? 18.209 -57.081 -30.032 1.00 31.19 229 GLY A N 1
ATOM 1703 C CA . GLY A 1 234 ? 19.092 -56.014 -29.599 1.00 31.77 229 GLY A CA 1
ATOM 1704 C C . GLY A 1 234 ? 19.273 -55.965 -28.095 1.00 32.18 229 GLY A C 1
ATOM 1705 O O . GLY A 1 234 ? 18.777 -56.830 -27.375 1.00 30.52 229 GLY A O 1
ATOM 1706 N N . GLY A 1 235 ? 19.976 -54.941 -27.622 1.00 31.97 230 GLY A N 1
ATOM 1707 C CA . GLY A 1 235 ? 20.228 -54.800 -26.201 1.00 32.40 230 GLY A CA 1
ATOM 1708 C C . GLY A 1 235 ? 18.991 -54.789 -25.324 1.00 33.26 230 GLY A C 1
ATOM 1709 O O . GLY A 1 235 ? 19.035 -55.230 -24.175 1.00 33.59 230 GLY A O 1
ATOM 1710 N N . GLU A 1 236 ? 17.887 -54.285 -25.860 1.00 33.73 231 GLU A N 1
ATOM 1711 C CA . GLU A 1 236 ? 16.637 -54.212 -25.119 1.00 34.13 231 GLU A CA 1
ATOM 1712 C C . GLU A 1 236 ? 16.107 -55.583 -24.725 1.00 33.08 231 GLU A C 1
ATOM 1713 O O . GLU A 1 236 ? 15.436 -55.732 -23.699 1.00 31.66 231 GLU A O 1
ATOM 1719 N N . ASP A 1 237 ? 16.397 -56.586 -25.544 1.00 30.99 232 ASP A N 1
ATOM 1720 C CA . ASP A 1 237 ? 15.941 -57.935 -25.245 1.00 30.98 232 ASP A CA 1
ATOM 1721 C C . ASP A 1 237 ? 16.697 -58.509 -24.051 1.00 28.67 232 ASP A C 1
ATOM 1722 O O . ASP A 1 237 ? 16.122 -59.234 -23.242 1.00 28.85 232 ASP A O 1
ATOM 1727 N N . PHE A 1 238 ? 17.981 -58.186 -23.937 1.00 26.69 233 PHE A N 1
ATOM 1728 C CA . PHE A 1 238 ? 18.767 -58.673 -22.809 1.00 27.99 233 PHE A CA 1
ATOM 1729 C C . PHE A 1 238 ? 18.254 -57.983 -21.548 1.00 30.34 233 PHE A C 1
ATOM 1730 O O . PHE A 1 238 ? 18.296 -58.556 -20.453 1.00 30.41 233 PHE A O 1
ATOM 1738 N N . ASP A 1 239 ? 17.758 -56.757 -21.711 1.00 31.24 234 ASP A N 1
ATOM 1739 C CA . ASP A 1 239 ? 17.199 -55.999 -20.596 1.00 33.61 234 ASP A CA 1
ATOM 1740 C C . ASP A 1 239 ? 15.863 -56.610 -20.187 1.00 33.07 234 ASP A C 1
ATOM 1741 O O . ASP A 1 239 ? 15.557 -56.699 -18.998 1.00 31.55 234 ASP A O 1
ATOM 1746 N N . ASN A 1 240 ? 15.066 -57.025 -21.170 1.00 33.00 235 ASN A N 1
ATOM 1747 C CA . ASN A 1 240 ? 13.777 -57.638 -20.872 1.00 34.56 235 ASN A CA 1
ATOM 1748 C C . ASN A 1 240 ? 13.984 -58.907 -20.052 1.00 34.03 235 ASN A C 1
ATOM 1749 O O . ASN A 1 240 ? 13.269 -59.143 -19.080 1.00 34.28 235 ASN A O 1
ATOM 1754 N N . ARG A 1 241 ? 14.960 -59.724 -20.441 1.00 31.75 236 ARG A N 1
ATOM 1755 C CA . ARG A 1 241 ? 15.222 -60.954 -19.705 1.00 31.28 236 ARG A CA 1
ATOM 1756 C C . ARG A 1 241 ? 15.513 -60.645 -18.238 1.00 32.31 236 ARG A C 1
ATOM 1757 O O . ARG A 1 241 ? 15.049 -61.355 -17.347 1.00 32.50 236 ARG A O 1
ATOM 1765 N N . MET A 1 242 ? 16.271 -59.581 -17.978 1.00 32.99 237 MET A N 1
ATOM 1766 C CA . MET A 1 242 ? 16.583 -59.233 -16.598 1.00 35.21 237 MET A CA 1
ATOM 1767 C C . MET A 1 242 ? 15.310 -58.754 -15.902 1.00 35.25 237 MET A C 1
ATOM 1768 O O . MET A 1 242 ? 15.009 -59.184 -14.791 1.00 35.62 237 MET A O 1
ATOM 1773 N N . VAL A 1 243 ? 14.555 -57.879 -16.560 1.00 34.67 238 VAL A N 1
ATOM 1774 C CA . VAL A 1 243 ? 13.312 -57.373 -15.988 1.00 34.81 238 VAL A CA 1
ATOM 1775 C C . VAL A 1 243 ? 12.393 -58.515 -15.546 1.00 35.63 238 VAL A C 1
ATOM 1776 O O . VAL A 1 243 ? 11.985 -58.574 -14.384 1.00 35.28 238 VAL A O 1
ATOM 1780 N N . ASN A 1 244 ? 12.064 -59.415 -16.467 1.00 34.36 239 ASN A N 1
ATOM 1781 C CA . ASN A 1 244 ? 11.207 -60.545 -16.132 1.00 36.09 239 ASN A CA 1
ATOM 1782 C C . ASN A 1 244 ? 11.780 -61.301 -14.934 1.00 35.08 239 ASN A C 1
ATOM 1783 O O . ASN A 1 244 ? 11.040 -61.753 -14.058 1.00 35.73 239 ASN A O 1
ATOM 1788 N N . HIS A 1 245 ? 13.102 -61.420 -14.896 1.00 33.90 240 HIS A N 1
ATOM 1789 C CA . HIS A 1 245 ? 13.787 -62.105 -13.808 1.00 33.86 240 HIS A CA 1
ATOM 1790 C C . HIS A 1 245 ? 13.491 -61.454 -12.461 1.00 34.69 240 HIS A C 1
ATOM 1791 O O . HIS A 1 245 ? 13.171 -62.140 -11.492 1.00 35.97 240 HIS A O 1
ATOM 1798 N N . PHE A 1 246 ? 13.611 -60.131 -12.396 1.00 34.18 241 PHE A N 1
ATOM 1799 C CA . PHE A 1 246 ? 13.364 -59.419 -11.149 1.00 33.17 241 PHE A CA 1
ATOM 1800 C C . PHE A 1 246 ? 11.887 -59.291 -10.804 1.00 32.23 241 PHE A C 1
ATOM 1801 O O . PHE A 1 246 ? 11.541 -59.127 -9.641 1.00 33.31 241 PHE A O 1
ATOM 1809 N N . ILE A 1 247 ? 11.015 -59.359 -11.804 1.00 31.16 242 ILE A N 1
ATOM 1810 C CA . ILE A 1 247 ? 9.589 -59.288 -11.529 1.00 31.70 242 ILE A CA 1
ATOM 1811 C C . ILE A 1 247 ? 9.214 -60.575 -10.799 1.00 33.96 242 ILE A C 1
ATOM 1812 O O . ILE A 1 247 ? 8.427 -60.553 -9.853 1.00 33.35 242 ILE A O 1
ATOM 1817 N N . ALA A 1 248 ? 9.788 -61.692 -11.245 1.00 34.50 243 ALA A N 1
ATOM 1818 C CA . ALA A 1 248 ? 9.534 -62.986 -10.624 1.00 36.08 243 ALA A CA 1
ATOM 1819 C C . ALA A 1 248 ? 10.226 -63.028 -9.264 1.00 37.33 243 ALA A C 1
ATOM 1820 O O . ALA A 1 248 ? 9.722 -63.642 -8.323 1.00 37.61 243 ALA A O 1
ATOM 1822 N N . GLU A 1 249 ? 11.381 -62.379 -9.161 1.00 38.32 244 GLU A N 1
ATOM 1823 C CA . GLU A 1 249 ? 12.096 -62.339 -7.893 1.00 41.35 244 GLU A CA 1
ATOM 1824 C C . GLU A 1 249 ? 11.249 -61.602 -6.862 1.00 42.02 244 GLU A C 1
ATOM 1825 O O . GLU A 1 249 ? 11.089 -62.064 -5.733 1.00 42.04 244 GLU A O 1
ATOM 1831 N N . PHE A 1 250 ? 10.710 -60.454 -7.263 1.00 41.17 245 PHE A N 1
ATOM 1832 C CA . PHE A 1 250 ? 9.875 -59.642 -6.387 1.00 42.72 245 PHE A CA 1
ATOM 1833 C C . PHE A 1 250 ? 8.659 -60.438 -5.884 1.00 44.77 245 PHE A C 1
ATOM 1834 O O . PHE A 1 250 ? 8.291 -60.342 -4.709 1.00 45.27 245 PHE A O 1
ATOM 1842 N N . LYS A 1 251 ? 8.036 -61.215 -6.771 1.00 46.17 246 LYS A N 1
ATOM 1843 C CA . LYS A 1 251 ? 6.875 -62.028 -6.400 1.00 48.41 246 LYS A CA 1
ATOM 1844 C C . LYS A 1 251 ? 7.224 -62.966 -5.255 1.00 49.83 246 LYS A C 1
ATOM 1845 O O . LYS A 1 251 ? 6.455 -63.125 -4.307 1.00 49.80 246 LYS A O 1
ATOM 1851 N N . ARG A 1 252 ? 8.393 -63.590 -5.364 1.00 51.26 247 ARG A N 1
ATOM 1852 C CA . ARG A 1 252 ? 8.879 -64.542 -4.371 1.00 52.03 247 ARG A CA 1
ATOM 1853 C C . ARG A 1 252 ? 9.220 -63.910 -3.021 1.00 52.24 247 ARG A C 1
ATOM 1854 O O . ARG A 1 252 ? 8.877 -64.448 -1.970 1.00 52.61 247 ARG A O 1
ATOM 1862 N N . LYS A 1 253 ? 9.896 -62.768 -3.048 1.00 51.86 248 LYS A N 1
ATOM 1863 C CA . LYS A 1 253 ? 10.293 -62.111 -1.811 1.00 52.35 248 LYS A CA 1
ATOM 1864 C C . LYS A 1 253 ? 9.190 -61.285 -1.157 1.00 52.66 248 LYS A C 1
ATOM 1865 O O . LYS A 1 253 ? 9.141 -61.171 0.068 1.00 51.90 248 LYS A O 1
ATOM 1871 N N . HIS A 1 254 ? 8.293 -60.727 -1.963 1.00 52.93 249 HIS A N 1
ATOM 1872 C CA . HIS A 1 254 ? 7.239 -59.890 -1.413 1.00 52.88 249 HIS A CA 1
ATOM 1873 C C . HIS A 1 254 ? 5.813 -60.300 -1.742 1.00 53.53 249 HIS A C 1
ATOM 1874 O O . HIS A 1 254 ? 4.869 -59.605 -1.376 1.00 53.67 249 HIS A O 1
ATOM 1881 N N . LYS A 1 255 ? 5.654 -61.426 -2.427 1.00 54.18 250 LYS A N 1
ATOM 1882 C CA . LYS A 1 255 ? 4.328 -61.926 -2.780 1.00 55.99 250 LYS A CA 1
ATOM 1883 C C . LYS A 1 255 ? 3.512 -60.938 -3.615 1.00 55.72 250 LYS A C 1
ATOM 1884 O O . LYS A 1 255 ? 2.283 -61.000 -3.632 1.00 56.82 250 LYS A O 1
ATOM 1890 N N . LYS A 1 256 ? 4.188 -60.027 -4.304 1.00 54.53 251 LYS A N 1
ATOM 1891 C CA . LYS A 1 256 ? 3.496 -59.047 -5.133 1.00 54.36 251 LYS A CA 1
ATOM 1892 C C . LYS A 1 256 ? 3.941 -59.097 -6.589 1.00 53.33 251 LYS A C 1
ATOM 1893 O O . LYS A 1 256 ? 5.120 -59.277 -6.882 1.00 51.72 251 LYS A O 1
ATOM 1899 N N . ASP A 1 257 ? 2.987 -58.941 -7.500 1.00 52.40 252 ASP A N 1
ATOM 1900 C CA . ASP A 1 257 ? 3.293 -58.939 -8.921 1.00 52.72 252 ASP A CA 1
ATOM 1901 C C . ASP A 1 257 ? 3.170 -57.516 -9.451 1.00 52.62 252 ASP A C 1
ATOM 1902 O O . ASP A 1 257 ? 2.088 -56.928 -9.409 1.00 51.88 252 ASP A O 1
ATOM 1907 N N . ILE A 1 258 ? 4.277 -56.967 -9.951 1.00 51.50 253 ILE A N 1
ATOM 1908 C CA . ILE A 1 258 ? 4.285 -55.596 -10.469 1.00 50.55 253 ILE A CA 1
ATOM 1909 C C . ILE A 1 258 ? 4.107 -55.490 -11.982 1.00 49.74 253 ILE A C 1
ATOM 1910 O O . ILE A 1 258 ? 3.954 -54.390 -12.508 1.00 49.14 253 ILE A O 1
ATOM 1915 N N . SER A 1 259 ? 4.124 -56.625 -12.674 1.00 49.50 254 SER A N 1
ATOM 1916 C CA . SER A 1 259 ? 4.014 -56.640 -14.136 1.00 49.91 254 SER A CA 1
ATOM 1917 C C . SER A 1 259 ? 2.939 -55.746 -14.757 1.00 49.53 254 SER A C 1
ATOM 1918 O O . SER A 1 259 ? 3.087 -55.298 -15.894 1.00 49.40 254 SER A O 1
ATOM 1921 N N . GLU A 1 260 ? 1.861 -55.482 -14.029 1.00 49.86 255 GLU A N 1
ATOM 1922 C CA . GLU A 1 260 ? 0.803 -54.637 -14.570 1.00 50.83 255 GLU A CA 1
ATOM 1923 C C . GLU A 1 260 ? 0.898 -53.179 -14.128 1.00 49.29 255 GLU A C 1
ATOM 1924 O O . GLU A 1 260 ? -0.057 -52.412 -14.268 1.00 49.26 255 GLU A O 1
ATOM 1930 N N . ASN A 1 261 ? 2.056 -52.792 -13.606 1.00 47.09 256 ASN A N 1
ATOM 1931 C CA . ASN A 1 261 ? 2.257 -51.419 -13.164 1.00 45.49 256 ASN A CA 1
ATOM 1932 C C . ASN A 1 261 ? 3.313 -50.757 -14.036 1.00 44.96 256 ASN A C 1
ATOM 1933 O O . ASN A 1 261 ? 4.508 -50.876 -13.772 1.00 45.53 256 ASN A O 1
ATOM 1938 N N . LYS A 1 262 ? 2.861 -50.062 -15.077 1.00 44.80 257 LYS A N 1
ATOM 1939 C CA . LYS A 1 262 ? 3.751 -49.382 -16.013 1.00 44.04 257 LYS A CA 1
ATOM 1940 C C . LYS A 1 262 ? 4.952 -48.692 -15.377 1.00 41.28 257 LYS A C 1
ATOM 1941 O O . LYS A 1 262 ? 6.099 -48.989 -15.710 1.00 40.70 257 LYS A O 1
ATOM 1947 N N . ARG A 1 263 ? 4.684 -47.766 -14.467 1.00 38.55 258 ARG A N 1
ATOM 1948 C CA . ARG A 1 263 ? 5.741 -47.012 -13.809 1.00 36.51 258 ARG A CA 1
ATOM 1949 C C . ARG A 1 263 ? 6.766 -47.907 -13.102 1.00 35.73 258 ARG A C 1
ATOM 1950 O O . ARG A 1 263 ? 7.973 -47.665 -13.181 1.00 35.74 258 ARG A O 1
ATOM 1958 N N . ALA A 1 264 ? 6.285 -48.940 -12.416 1.00 33.83 259 ALA A N 1
ATOM 1959 C CA . ALA A 1 264 ? 7.165 -49.861 -11.705 1.00 32.11 259 ALA A CA 1
ATOM 1960 C C . ALA A 1 264 ? 8.056 -50.605 -12.707 1.00 32.09 259 ALA A C 1
ATOM 1961 O O . ALA A 1 264 ? 9.272 -50.668 -12.538 1.00 30.09 259 ALA A O 1
ATOM 1963 N N . VAL A 1 265 ? 7.442 -51.156 -13.751 1.00 31.38 260 VAL A N 1
ATOM 1964 C CA . VAL A 1 265 ? 8.180 -51.881 -14.775 1.00 32.79 260 VAL A CA 1
ATOM 1965 C C . VAL A 1 265 ? 9.246 -50.992 -15.423 1.00 34.02 260 VAL A C 1
ATOM 1966 O O . VAL A 1 265 ? 10.385 -51.423 -15.624 1.00 32.57 260 VAL A O 1
ATOM 1970 N N . ARG A 1 266 ? 8.884 -49.748 -15.733 1.00 33.93 261 ARG A N 1
ATOM 1971 C CA . ARG A 1 266 ? 9.827 -48.837 -16.367 1.00 35.33 261 ARG A CA 1
ATOM 1972 C C . ARG A 1 266 ? 11.006 -48.485 -15.476 1.00 32.79 261 ARG A C 1
ATOM 1973 O O . ARG A 1 266 ? 12.135 -48.417 -15.941 1.00 33.54 261 ARG A O 1
ATOM 1981 N N . ARG A 1 267 ? 10.751 -48.257 -14.196 1.00 32.76 262 ARG A N 1
ATOM 1982 C CA . ARG A 1 267 ? 11.830 -47.922 -13.280 1.00 31.30 262 ARG A CA 1
ATOM 1983 C C . ARG A 1 267 ? 12.753 -49.130 -13.143 1.00 31.23 262 ARG A C 1
ATOM 1984 O O . ARG A 1 267 ? 13.978 -48.989 -13.104 1.00 31.02 262 ARG A O 1
ATOM 1992 N N . LEU A 1 268 ? 12.160 -50.320 -13.087 1.00 29.52 263 LEU A N 1
ATOM 1993 C CA . LEU A 1 268 ? 12.941 -51.543 -12.984 1.00 29.34 263 LEU A CA 1
ATOM 1994 C C . LEU A 1 268 ? 13.793 -51.675 -14.241 1.00 29.17 263 LEU A C 1
ATOM 1995 O O . LEU A 1 268 ? 14.994 -51.951 -14.159 1.00 28.79 263 LEU A O 1
ATOM 2000 N N . ARG A 1 269 ? 13.174 -51.456 -15.402 1.00 27.90 264 ARG A N 1
ATOM 2001 C CA . ARG A 1 269 ? 13.899 -51.558 -16.663 1.00 26.29 264 ARG A CA 1
ATOM 2002 C C . ARG A 1 269 ? 15.096 -50.625 -16.645 1.00 25.58 264 ARG A C 1
ATOM 2003 O O . ARG A 1 269 ? 16.194 -51.015 -17.032 1.00 24.91 264 ARG A O 1
ATOM 2011 N N . THR A 1 270 ? 14.900 -49.395 -16.180 1.00 25.89 265 THR A N 1
ATOM 2012 C CA . THR A 1 270 ? 16.018 -48.452 -16.121 1.00 28.18 265 THR A CA 1
ATOM 2013 C C . THR A 1 270 ? 17.119 -48.984 -15.213 1.00 27.90 265 THR A C 1
ATOM 2014 O O . THR A 1 270 ? 18.302 -48.832 -15.511 1.00 29.24 265 THR A O 1
ATOM 2018 N N . ALA A 1 271 ? 16.734 -49.603 -14.099 1.00 28.79 266 ALA A N 1
ATOM 2019 C CA . ALA A 1 271 ? 17.728 -50.152 -13.175 1.00 28.16 266 ALA A CA 1
ATOM 2020 C C . ALA A 1 271 ? 18.486 -51.311 -13.834 1.00 27.72 266 ALA A C 1
ATOM 2021 O O . ALA A 1 271 ? 19.694 -51.460 -13.641 1.00 27.43 266 ALA A O 1
ATOM 2023 N N . CYS A 1 272 ? 17.778 -52.116 -14.621 1.00 27.15 267 CYS A N 1
ATOM 2024 C CA . CYS A 1 272 ? 18.405 -53.242 -15.305 1.00 29.95 267 CYS A CA 1
ATOM 2025 C C . CYS A 1 272 ? 19.399 -52.797 -16.378 1.00 29.77 267 CYS A C 1
ATOM 2026 O O . CYS A 1 272 ? 20.414 -53.455 -16.587 1.00 29.03 267 CYS A O 1
ATOM 2029 N N . GLU A 1 273 ? 19.120 -51.676 -17.039 1.00 29.83 268 GLU A N 1
ATOM 2030 C CA . GLU A 1 273 ? 20.016 -51.171 -18.076 1.00 31.58 268 GLU A CA 1
ATOM 2031 C C . GLU A 1 273 ? 21.357 -50.790 -17.457 1.00 30.76 268 GLU A C 1
ATOM 2032 O O . GLU A 1 273 ? 22.410 -51.074 -18.023 1.00 29.68 268 GLU A O 1
ATOM 2038 N N . ARG A 1 274 ? 21.313 -50.140 -16.297 1.00 32.25 269 ARG A N 1
ATOM 2039 C CA . ARG A 1 274 ? 22.530 -49.736 -15.595 1.00 32.17 269 ARG A CA 1
ATOM 2040 C C . ARG A 1 274 ? 23.283 -50.965 -15.133 1.00 29.02 269 ARG A C 1
ATOM 2041 O O . ARG A 1 274 ? 24.496 -51.035 -15.273 1.00 28.88 269 ARG A O 1
ATOM 2049 N N . ALA A 1 275 ? 22.559 -51.922 -14.561 1.00 27.87 270 ALA A N 1
ATOM 2050 C CA . ALA A 1 275 ? 23.179 -53.157 -14.075 1.00 28.58 270 ALA A CA 1
ATOM 2051 C C . ALA A 1 275 ? 23.897 -53.857 -15.231 1.00 27.61 270 ALA A C 1
ATOM 2052 O O . ALA A 1 275 ? 25.027 -54.326 -15.082 1.00 27.17 270 ALA A O 1
ATOM 2054 N N . LYS A 1 276 ? 23.248 -53.915 -16.389 1.00 27.97 271 LYS A N 1
ATOM 2055 C CA . LYS A 1 276 ? 23.869 -54.537 -17.549 1.00 29.76 271 LYS A CA 1
ATOM 2056 C C . LYS A 1 276 ? 25.189 -53.837 -17.879 1.00 30.95 271 LYS A C 1
ATOM 2057 O O . LYS A 1 276 ? 26.198 -54.500 -18.134 1.00 31.66 271 LYS A O 1
ATOM 2063 N N . ARG A 1 277 ? 25.183 -52.503 -17.879 1.00 31.49 272 ARG A N 1
ATOM 2064 C CA . ARG A 1 277 ? 26.402 -51.741 -18.174 1.00 33.91 272 ARG A CA 1
ATOM 2065 C C . ARG A 1 277 ? 27.499 -52.091 -17.178 1.00 33.00 272 ARG A C 1
ATOM 2066 O O . ARG A 1 277 ? 28.656 -52.315 -17.555 1.00 31.76 272 ARG A O 1
ATOM 2074 N N . THR A 1 278 ? 27.127 -52.127 -15.902 1.00 29.86 273 THR A N 1
ATOM 2075 C CA . THR A 1 278 ? 28.070 -52.449 -14.839 1.00 29.25 273 THR A CA 1
ATOM 2076 C C . THR A 1 278 ? 28.660 -53.843 -15.035 1.00 26.77 273 THR A C 1
ATOM 2077 O O . THR A 1 278 ? 29.849 -54.049 -14.831 1.00 28.05 273 THR A O 1
ATOM 2081 N N . LEU A 1 279 ? 27.827 -54.794 -15.442 1.00 26.38 274 LEU A N 1
ATOM 2082 C CA . LEU A 1 279 ? 28.292 -56.161 -15.666 1.00 25.24 274 LEU A CA 1
ATOM 2083 C C . LEU A 1 279 ? 29.241 -56.267 -16.857 1.00 26.62 274 LEU A C 1
ATOM 2084 O O . LEU A 1 279 ? 29.824 -57.323 -17.099 1.00 26.16 274 LEU A O 1
ATOM 2089 N N . SER A 1 280 ? 29.396 -55.180 -17.610 1.00 28.35 275 SER A N 1
ATOM 2090 C CA . SER A 1 280 ? 30.317 -55.200 -18.740 1.00 31.52 275 SER A CA 1
ATOM 2091 C C . SER A 1 280 ? 31.740 -54.983 -18.252 1.00 32.59 275 SER A C 1
ATOM 2092 O O . SER A 1 280 ? 32.693 -55.294 -18.965 1.00 31.04 275 SER A O 1
ATOM 2095 N N . SER A 1 281 ? 31.883 -54.438 -17.045 1.00 32.86 276 SER A N 1
ATOM 2096 C CA . SER A 1 281 ? 33.211 -54.211 -16.481 1.00 35.63 276 SER A CA 1
ATOM 2097 C C . SER A 1 281 ? 33.357 -54.793 -15.077 1.00 36.33 276 SER A C 1
ATOM 2098 O O . SER A 1 281 ? 34.435 -54.732 -14.482 1.00 36.86 276 SER A O 1
ATOM 2101 N N . SER A 1 282 ? 32.275 -55.360 -14.548 1.00 36.15 277 SER A N 1
ATOM 2102 C CA . SER A 1 282 ? 32.297 -55.971 -13.219 1.00 35.41 277 SER A CA 1
ATOM 2103 C C . SER A 1 282 ? 31.573 -57.310 -13.251 1.00 34.36 277 SER A C 1
ATOM 2104 O O . SER A 1 282 ? 30.622 -57.477 -14.012 1.00 35.09 277 SER A O 1
ATOM 2107 N N . THR A 1 283 ? 32.012 -58.251 -12.418 1.00 32.70 278 THR A N 1
ATOM 2108 C CA . THR A 1 283 ? 31.385 -59.572 -12.364 1.00 31.52 278 THR A CA 1
ATOM 2109 C C . THR A 1 283 ? 30.111 -59.599 -11.517 1.00 28.43 278 THR A C 1
ATOM 2110 O O . THR A 1 283 ? 29.466 -60.638 -11.393 1.00 26.16 278 THR A O 1
ATOM 2114 N N . GLN A 1 284 ? 29.749 -58.455 -10.947 1.00 27.30 279 GLN A N 1
ATOM 2115 C CA . GLN A 1 284 ? 28.550 -58.357 -10.124 1.00 29.52 279 GLN A CA 1
ATOM 2116 C C . GLN A 1 284 ? 27.995 -56.930 -10.135 1.00 28.72 279 GLN A C 1
ATOM 2117 O O . GLN A 1 284 ? 28.741 -55.967 -10.311 1.00 26.81 279 GLN A O 1
ATOM 2123 N N . ALA A 1 285 ? 26.682 -56.806 -9.949 1.00 28.67 280 ALA A N 1
ATOM 2124 C CA . ALA A 1 285 ? 26.025 -55.505 -9.926 1.00 29.88 280 ALA A CA 1
ATOM 2125 C C . ALA A 1 285 ? 24.882 -55.492 -8.918 1.00 31.55 280 ALA A C 1
ATOM 2126 O O . ALA A 1 285 ? 24.260 -56.522 -8.657 1.00 29.82 280 ALA A O 1
ATOM 2128 N N . SER A 1 286 ? 24.606 -54.317 -8.362 1.00 33.76 281 SER A N 1
ATOM 2129 C CA . SER A 1 286 ? 23.532 -54.154 -7.390 1.00 36.88 281 SER A CA 1
ATOM 2130 C C . SER A 1 286 ? 22.433 -53.242 -7.919 1.00 37.34 281 SER A C 1
ATOM 2131 O O . SER A 1 286 ? 22.717 -52.216 -8.529 1.00 38.25 281 SER A O 1
ATOM 2134 N N . ILE A 1 287 ? 21.181 -53.625 -7.678 1.00 38.60 282 ILE A N 1
ATOM 2135 C CA . ILE A 1 287 ? 20.020 -52.849 -8.102 1.00 39.41 282 ILE A CA 1
ATOM 2136 C C . ILE A 1 287 ? 19.246 -52.369 -6.865 1.00 40.69 282 ILE A C 1
ATOM 2137 O O . ILE A 1 287 ? 18.931 -53.163 -5.969 1.00 38.89 282 ILE A O 1
ATOM 2142 N N . GLU A 1 288 ? 18.939 -51.074 -6.829 1.00 41.33 283 GLU A N 1
ATOM 2143 C CA . GLU A 1 288 ? 18.198 -50.466 -5.720 1.00 41.60 283 GLU A CA 1
ATOM 2144 C C . GLU A 1 288 ? 17.137 -49.522 -6.270 1.00 39.87 283 GLU A C 1
ATOM 2145 O O . GLU A 1 288 ? 17.432 -48.666 -7.095 1.00 39.30 283 GLU A O 1
ATOM 2151 N N . ILE A 1 289 ? 15.903 -49.680 -5.814 1.00 39.15 284 ILE A N 1
ATOM 2152 C CA . ILE A 1 289 ? 14.820 -48.824 -6.274 1.00 39.15 284 ILE A CA 1
ATOM 2153 C C . ILE A 1 289 ? 13.887 -48.467 -5.122 1.00 39.62 284 ILE A C 1
ATOM 2154 O O . ILE A 1 289 ? 13.222 -49.339 -4.552 1.00 38.83 284 ILE A O 1
ATOM 2159 N N . ASP A 1 290 ? 13.843 -47.181 -4.788 1.00 38.16 285 ASP A N 1
ATOM 2160 C CA . ASP A 1 290 ? 12.988 -46.691 -3.714 1.00 38.44 285 ASP A CA 1
ATOM 2161 C C . ASP A 1 290 ? 11.512 -46.888 -4.041 1.00 37.90 285 ASP A C 1
ATOM 2162 O O . ASP A 1 290 ? 11.050 -46.532 -5.123 1.00 37.60 285 ASP A O 1
ATOM 2167 N N . SER A 1 291 ? 10.784 -47.478 -3.101 1.00 38.57 286 SER A N 1
ATOM 2168 C CA . SER A 1 291 ? 9.352 -47.715 -3.257 1.00 39.65 286 SER A CA 1
ATOM 2169 C C . SER A 1 291 ? 8.963 -48.167 -4.661 1.00 39.95 286 SER A C 1
ATOM 2170 O O . SER A 1 291 ? 8.214 -47.476 -5.351 1.00 41.42 286 SER A O 1
ATOM 2173 N N . LEU A 1 292 ? 9.465 -49.326 -5.077 1.00 40.12 287 LEU A N 1
ATOM 2174 C CA . LEU A 1 292 ? 9.164 -49.868 -6.397 1.00 37.92 287 LEU A CA 1
ATOM 2175 C C . LEU A 1 292 ? 7.678 -50.180 -6.572 1.00 38.97 287 LEU A C 1
ATOM 2176 O O . LEU A 1 292 ? 7.100 -49.891 -7.617 1.00 38.16 287 LEU A O 1
ATOM 2181 N N . TYR A 1 293 ? 7.063 -50.776 -5.554 1.00 39.87 288 TYR A N 1
ATOM 2182 C CA . TYR A 1 293 ? 5.644 -51.125 -5.625 1.00 41.84 288 TYR A CA 1
ATOM 2183 C C . TYR A 1 293 ? 4.979 -51.073 -4.253 1.00 42.82 288 TYR A C 1
ATOM 2184 O O . TYR A 1 293 ? 5.470 -51.681 -3.297 1.00 43.03 288 TYR A O 1
ATOM 2193 N N . GLU A 1 294 ? 3.856 -50.361 -4.166 1.00 43.50 289 GLU A N 1
ATOM 2194 C CA . GLU A 1 294 ? 3.121 -50.219 -2.907 1.00 44.48 289 GLU A CA 1
ATOM 2195 C C . GLU A 1 294 ? 4.015 -49.780 -1.745 1.00 44.09 289 GLU A C 1
ATOM 2196 O O . GLU A 1 294 ? 3.876 -50.281 -0.627 1.00 44.65 289 GLU A O 1
ATOM 2202 N N . GLY A 1 295 ? 4.934 -48.858 -2.014 1.00 42.68 290 GLY A N 1
ATOM 2203 C CA . GLY A 1 295 ? 5.821 -48.359 -0.975 1.00 42.59 290 GLY A CA 1
ATOM 2204 C C . GLY A 1 295 ? 6.944 -49.288 -0.543 1.00 43.11 290 GLY A C 1
ATOM 2205 O O . GLY A 1 295 ? 7.688 -48.974 0.390 1.00 42.17 290 GLY A O 1
ATOM 2206 N N . ILE A 1 296 ? 7.083 -50.419 -1.228 1.00 42.77 291 ILE A N 1
ATOM 2207 C CA . ILE A 1 296 ? 8.116 -51.397 -0.901 1.00 43.39 291 ILE A CA 1
ATOM 2208 C C . ILE A 1 296 ? 9.424 -51.156 -1.651 1.00 43.24 291 ILE A C 1
ATOM 2209 O O . ILE A 1 296 ? 9.431 -51.033 -2.872 1.00 43.77 291 ILE A O 1
ATOM 2214 N N . ASP A 1 297 ? 10.532 -51.105 -0.918 1.00 44.30 292 ASP A N 1
ATOM 2215 C CA . ASP A 1 297 ? 11.841 -50.895 -1.529 1.00 45.41 292 ASP A CA 1
ATOM 2216 C C . ASP A 1 297 ? 12.353 -52.164 -2.187 1.00 46.95 292 ASP A C 1
ATOM 2217 O O . ASP A 1 297 ? 12.227 -53.263 -1.636 1.00 47.19 292 ASP A O 1
ATOM 2222 N N . PHE A 1 298 ? 12.933 -52.007 -3.370 1.00 47.29 293 PHE A N 1
ATOM 2223 C CA . PHE A 1 298 ? 13.474 -53.137 -4.097 1.00 47.61 293 PHE A CA 1
ATOM 2224 C C . PHE A 1 298 ? 14.988 -53.107 -4.028 1.00 47.18 293 PHE A C 1
ATOM 2225 O O . PHE A 1 298 ? 15.624 -52.127 -4.418 1.00 47.19 293 PHE A O 1
ATOM 2233 N N . TYR A 1 299 ? 15.556 -54.185 -3.508 1.00 46.98 294 TYR A N 1
ATOM 2234 C CA . TYR A 1 299 ? 16.996 -54.310 -3.392 1.00 47.71 294 TYR A CA 1
ATOM 2235 C C . TYR A 1 299 ? 17.386 -55.735 -3.762 1.00 45.58 294 TYR A C 1
ATOM 2236 O O . TYR A 1 299 ? 16.714 -56.692 -3.376 1.00 45.79 294 TYR A O 1
ATOM 2245 N N . THR A 1 300 ? 18.468 -55.866 -4.521 1.00 41.53 295 THR A N 1
ATOM 2246 C CA . THR A 1 300 ? 18.961 -57.170 -4.923 1.00 38.60 295 THR A CA 1
ATOM 2247 C C . THR A 1 300 ? 20.278 -57.020 -5.675 1.00 36.33 295 THR A C 1
ATOM 2248 O O . THR A 1 300 ? 20.811 -55.919 -5.821 1.00 34.68 295 THR A O 1
ATOM 2252 N N . SER A 1 301 ? 20.816 -58.138 -6.129 1.00 33.67 296 SER A N 1
ATOM 2253 C CA . SER A 1 301 ? 22.067 -58.118 -6.856 1.00 31.46 296 SER A CA 1
ATOM 2254 C C . SER A 1 301 ? 22.012 -59.174 -7.942 1.00 29.66 296 SER A C 1
ATOM 2255 O O . SER A 1 301 ? 21.087 -59.988 -7.992 1.00 28.00 296 SER A O 1
ATOM 2258 N N . ILE A 1 302 ? 23.000 -59.143 -8.823 1.00 28.19 297 ILE A N 1
ATOM 2259 C CA . ILE A 1 302 ? 23.072 -60.106 -9.896 1.00 26.82 297 ILE A CA 1
ATOM 2260 C C . ILE A 1 302 ? 24.510 -60.201 -10.363 1.00 26.33 297 ILE A C 1
ATOM 2261 O O . ILE A 1 302 ? 25.214 -59.196 -10.474 1.00 27.14 297 ILE A O 1
ATOM 2266 N N . THR A 1 303 ? 24.944 -61.423 -10.625 1.00 22.65 298 THR A N 1
ATOM 2267 C CA . THR A 1 303 ? 26.298 -61.664 -11.081 1.00 22.03 298 THR A CA 1
ATOM 2268 C C . THR A 1 303 ? 26.318 -61.754 -12.609 1.00 20.97 298 THR A C 1
ATOM 2269 O O . THR A 1 303 ? 25.279 -61.936 -13.257 1.00 19.54 298 THR A O 1
ATOM 2273 N N . ARG A 1 304 ? 27.507 -61.620 -13.175 1.00 19.82 299 ARG A N 1
ATOM 2274 C CA . ARG A 1 304 ? 27.680 -61.706 -14.615 1.00 21.78 299 ARG A CA 1
ATOM 2275 C C . ARG A 1 304 ? 27.236 -63.092 -15.092 1.00 22.41 299 ARG A C 1
ATOM 2276 O O . ARG A 1 304 ? 26.505 -63.219 -16.084 1.00 20.84 299 ARG A O 1
ATOM 2284 N N . ALA A 1 305 ? 27.658 -64.125 -14.364 1.00 21.28 300 ALA A N 1
ATOM 2285 C CA . ALA A 1 305 ? 27.303 -65.500 -14.725 1.00 22.90 300 ALA A CA 1
ATOM 2286 C C . ALA A 1 305 ? 25.790 -65.671 -14.824 1.00 21.32 300 ALA A C 1
ATOM 2287 O O . ALA A 1 305 ? 25.298 -66.251 -15.783 1.00 21.55 300 ALA A O 1
ATOM 2289 N N . ARG A 1 306 ? 25.056 -65.158 -13.839 1.00 21.26 301 ARG A N 1
ATOM 2290 C CA . ARG A 1 306 ? 23.599 -65.278 -13.845 1.00 21.56 301 ARG A CA 1
ATOM 2291 C C . ARG A 1 306 ? 22.982 -64.487 -15.005 1.00 20.23 301 ARG A C 1
ATOM 2292 O O . ARG A 1 306 ? 21.993 -64.914 -15.600 1.00 19.51 301 ARG A O 1
ATOM 2300 N N . PHE A 1 307 ? 23.569 -63.330 -15.302 1.00 18.31 302 PHE A N 1
ATOM 2301 C CA . PHE A 1 307 ? 23.120 -62.465 -16.394 1.00 17.99 302 PHE A CA 1
ATOM 2302 C C . PHE A 1 307 ? 23.284 -63.220 -17.709 1.00 16.38 302 PHE A C 1
ATOM 2303 O O . PHE A 1 307 ? 22.421 -63.167 -18.573 1.00 14.81 302 PHE A O 1
ATOM 2311 N N . GLU A 1 308 ? 24.410 -63.910 -17.846 1.00 17.91 303 GLU A N 1
ATOM 2312 C CA . GLU A 1 308 ? 24.701 -64.684 -19.049 1.00 21.03 303 GLU A CA 1
ATOM 2313 C C . GLU A 1 308 ? 23.743 -65.874 -19.181 1.00 20.85 303 GLU A C 1
ATOM 2314 O O . GLU A 1 308 ? 23.285 -66.189 -20.274 1.00 17.87 303 GLU A O 1
ATOM 2320 N N . GLU A 1 309 ? 23.427 -66.518 -18.064 1.00 21.98 304 GLU A N 1
ATOM 2321 C CA . GLU A 1 309 ? 22.510 -67.658 -18.077 1.00 24.24 304 GLU A CA 1
ATOM 2322 C C . GLU A 1 309 ? 21.111 -67.196 -18.515 1.00 24.52 304 GLU A C 1
ATOM 2323 O O . GLU A 1 309 ? 20.413 -67.885 -19.267 1.00 21.41 304 GLU A O 1
ATOM 2329 N N . LEU A 1 310 ? 20.714 -66.018 -18.044 1.00 23.34 305 LEU A N 1
ATOM 2330 C CA . LEU A 1 310 ? 19.411 -65.466 -18.388 1.00 24.32 305 LEU A CA 1
ATOM 2331 C C . LEU A 1 310 ? 19.298 -65.171 -19.875 1.00 23.17 305 LEU A C 1
ATOM 2332 O O . LEU A 1 310 ? 18.208 -65.212 -20.437 1.00 23.36 305 LEU A O 1
ATOM 2337 N N . ASN A 1 311 ? 20.429 -64.886 -20.507 1.00 22.05 306 ASN A N 1
ATOM 2338 C CA . ASN A 1 311 ? 20.455 -64.554 -21.928 1.00 23.17 306 ASN A CA 1
ATOM 2339 C C . ASN A 1 311 ? 21.150 -65.603 -22.799 1.00 22.68 306 ASN A C 1
ATOM 2340 O O . ASN A 1 311 ? 21.370 -65.365 -23.989 1.00 21.44 306 ASN A O 1
ATOM 2345 N N . ALA A 1 312 ? 21.480 -66.752 -22.212 1.00 20.14 307 ALA A N 1
ATOM 2346 C CA . ALA A 1 312 ? 22.201 -67.824 -22.912 1.00 20.81 307 ALA A CA 1
ATOM 2347 C C . ALA A 1 312 ? 21.780 -68.091 -24.356 1.00 21.09 307 ALA A C 1
ATOM 2348 O O . ALA A 1 312 ? 22.618 -68.050 -25.266 1.00 21.57 307 ALA A O 1
ATOM 2350 N N . ASP A 1 313 ? 20.494 -68.365 -24.565 1.00 19.18 308 ASP A N 1
ATOM 2351 C CA . ASP A 1 313 ? 19.981 -68.652 -25.898 1.00 21.57 308 ASP A CA 1
ATOM 2352 C C . ASP A 1 313 ? 20.114 -67.453 -26.831 1.00 21.88 308 ASP A C 1
ATOM 2353 O O . ASP A 1 313 ? 20.335 -67.616 -28.027 1.00 22.88 308 ASP A O 1
ATOM 2358 N N . LEU A 1 314 ? 19.977 -66.245 -26.298 1.00 21.62 309 LEU A N 1
ATOM 2359 C CA . LEU A 1 314 ? 20.106 -65.066 -27.140 1.00 22.25 309 LEU A CA 1
ATOM 2360 C C . LEU A 1 314 ? 21.576 -64.824 -27.510 1.00 22.00 309 LEU A C 1
ATOM 2361 O O . LEU A 1 314 ? 21.884 -64.551 -28.673 1.00 22.19 309 LEU A O 1
ATOM 2366 N N . PHE A 1 315 ? 22.480 -64.943 -26.536 1.00 20.58 310 PHE A N 1
ATOM 2367 C CA . PHE A 1 315 ? 23.908 -64.723 -26.792 1.00 19.64 310 PHE A CA 1
ATOM 2368 C C . PHE A 1 315 ? 24.512 -65.720 -27.762 1.00 20.21 310 PHE A C 1
ATOM 2369 O O . PHE A 1 315 ? 25.162 -65.315 -28.715 1.00 20.74 310 PHE A O 1
ATOM 2377 N N . ARG A 1 316 ? 24.321 -67.019 -27.529 1.00 20.95 311 ARG A N 1
ATOM 2378 C CA . ARG A 1 316 ? 24.892 -67.991 -28.446 1.00 22.72 311 ARG A CA 1
ATOM 2379 C C . ARG A 1 316 ? 24.163 -67.961 -29.792 1.00 22.47 311 ARG A C 1
ATOM 2380 O O . ARG A 1 316 ? 24.738 -68.290 -30.824 1.00 23.66 311 ARG A O 1
ATOM 2388 N N . GLY A 1 317 ? 22.907 -67.532 -29.790 1.00 21.83 312 GLY A N 1
ATOM 2389 C CA . GLY A 1 317 ? 22.166 -67.458 -31.034 1.00 21.00 312 GLY A CA 1
ATOM 2390 C C . GLY A 1 317 ? 22.780 -66.480 -32.024 1.00 22.65 312 GLY A C 1
ATOM 2391 O O . GLY A 1 317 ? 22.552 -66.594 -33.223 1.00 22.62 312 GLY A O 1
ATOM 2392 N N . THR A 1 318 ? 23.567 -65.519 -31.544 1.00 22.71 313 THR A N 1
ATOM 2393 C CA . THR A 1 318 ? 24.172 -64.546 -32.452 1.00 22.86 313 THR A CA 1
ATOM 2394 C C . THR A 1 318 ? 25.175 -65.206 -33.393 1.00 24.08 313 THR A C 1
ATOM 2395 O O . THR A 1 318 ? 25.528 -64.631 -34.426 1.00 24.76 313 THR A O 1
ATOM 2399 N N . LEU A 1 319 ? 25.628 -66.408 -33.042 1.00 23.95 314 LEU A N 1
ATOM 2400 C CA . LEU A 1 319 ? 26.571 -67.142 -33.884 1.00 23.84 314 LEU A CA 1
ATOM 2401 C C . LEU A 1 319 ? 25.922 -67.784 -35.118 1.00 24.99 314 LEU A C 1
ATOM 2402 O O . LEU A 1 319 ? 26.615 -68.073 -36.095 1.00 23.03 314 LEU A O 1
ATOM 2407 N N . ASP A 1 320 ? 24.606 -68.010 -35.083 1.00 24.94 315 ASP A N 1
ATOM 2408 C CA . ASP A 1 320 ? 23.925 -68.622 -36.229 1.00 26.63 315 ASP A CA 1
ATOM 2409 C C . ASP A 1 320 ? 23.986 -67.703 -37.457 1.00 24.86 315 ASP A C 1
ATOM 2410 O O . ASP A 1 320 ? 24.248 -68.157 -38.571 1.00 24.52 315 ASP A O 1
ATOM 2415 N N . PRO A 1 321 ? 23.712 -66.406 -37.275 1.00 23.82 316 PRO A N 1
ATOM 2416 C CA . PRO A 1 321 ? 23.784 -65.523 -38.445 1.00 24.01 316 PRO A CA 1
ATOM 2417 C C . PRO A 1 321 ? 25.236 -65.415 -38.941 1.00 23.02 316 PRO A C 1
ATOM 2418 O O . PRO A 1 321 ? 25.481 -65.154 -40.109 1.00 21.74 316 PRO A O 1
ATOM 2422 N N . VAL A 1 322 ? 26.201 -65.614 -38.047 1.00 24.11 317 VAL A N 1
ATOM 2423 C CA . VAL A 1 322 ? 27.599 -65.554 -38.453 1.00 24.78 317 VAL A CA 1
ATOM 2424 C C . VAL A 1 322 ? 27.854 -66.728 -39.385 1.00 23.82 317 VAL A C 1
ATOM 2425 O O . VAL A 1 322 ? 28.422 -66.563 -40.467 1.00 23.93 317 VAL A O 1
ATOM 2429 N N . GLU A 1 323 ? 27.413 -67.911 -38.969 1.00 23.25 318 GLU A N 1
ATOM 2430 C CA . GLU A 1 323 ? 27.575 -69.106 -39.794 1.00 25.33 318 GLU A CA 1
ATOM 2431 C C . GLU A 1 323 ? 26.805 -68.985 -41.108 1.00 22.91 318 GLU A C 1
ATOM 2432 O O . GLU A 1 323 ? 27.291 -69.402 -42.151 1.00 22.05 318 GLU A O 1
ATOM 2438 N N . LYS A 1 324 ? 25.610 -68.403 -41.062 1.00 23.08 319 LYS A N 1
ATOM 2439 C CA . LYS A 1 324 ? 24.829 -68.236 -42.282 1.00 25.05 319 LYS A CA 1
ATOM 2440 C C . LYS A 1 324 ? 25.528 -67.264 -43.250 1.00 25.10 319 LYS A C 1
ATOM 2441 O O . LYS A 1 324 ? 25.638 -67.530 -44.447 1.00 25.72 319 LYS A O 1
ATOM 2447 N N . ALA A 1 325 ? 26.007 -66.142 -42.725 1.00 22.82 320 ALA A N 1
ATOM 2448 C CA . ALA A 1 325 ? 26.701 -65.158 -43.547 1.00 23.18 320 ALA A CA 1
ATOM 2449 C C . ALA A 1 325 ? 27.921 -65.804 -44.199 1.00 22.93 320 ALA A C 1
ATOM 2450 O O . ALA A 1 325 ? 28.211 -65.564 -45.374 1.00 21.54 320 ALA A O 1
ATOM 2452 N N . LEU A 1 326 ? 28.637 -66.623 -43.432 1.00 24.14 321 LEU A N 1
ATOM 2453 C CA . LEU A 1 326 ? 29.828 -67.293 -43.950 1.00 24.97 321 LEU A CA 1
ATOM 2454 C C . LEU A 1 326 ? 29.470 -68.199 -45.113 1.00 26.07 321 LEU A C 1
ATOM 2455 O O . LEU A 1 326 ? 30.136 -68.188 -46.148 1.00 26.80 321 LEU A O 1
ATOM 2460 N N . ARG A 1 327 ? 28.401 -68.965 -44.946 1.00 25.88 322 ARG A N 1
ATOM 2461 C CA . ARG A 1 327 ? 27.947 -69.872 -45.985 1.00 30.00 322 ARG A CA 1
ATOM 2462 C C . ARG A 1 327 ? 27.523 -69.099 -47.240 1.00 30.09 322 ARG A C 1
ATOM 2463 O O . ARG A 1 327 ? 27.916 -69.453 -48.351 1.00 30.05 322 ARG A O 1
ATOM 2471 N N . ASP A 1 328 ? 26.721 -68.050 -47.072 1.00 29.91 323 ASP A N 1
ATOM 2472 C CA . ASP A 1 328 ? 26.279 -67.275 -48.226 1.00 30.52 323 ASP A CA 1
ATOM 2473 C C . ASP A 1 328 ? 27.445 -66.595 -48.940 1.00 30.35 323 ASP A C 1
ATOM 2474 O O . ASP A 1 328 ? 27.370 -66.322 -50.137 1.00 30.29 323 ASP A O 1
ATOM 2479 N N . ALA A 1 329 ? 28.533 -66.334 -48.222 1.00 29.26 324 ALA A N 1
ATOM 2480 C CA . ALA A 1 329 ? 29.688 -65.701 -48.852 1.00 28.43 324 ALA A CA 1
ATOM 2481 C C . ALA A 1 329 ? 30.602 -66.760 -49.466 1.00 29.60 324 ALA A C 1
ATOM 2482 O O . ALA A 1 329 ? 31.526 -66.439 -50.218 1.00 29.25 324 ALA A O 1
ATOM 2484 N N . LYS A 1 330 ? 30.331 -68.023 -49.146 1.00 29.62 325 LYS A N 1
ATOM 2485 C CA . LYS A 1 330 ? 31.126 -69.144 -49.632 1.00 31.77 325 LYS A CA 1
ATOM 2486 C C . LYS A 1 330 ? 32.536 -69.041 -49.073 1.00 32.14 325 LYS A C 1
ATOM 2487 O O . LYS A 1 330 ? 33.526 -69.219 -49.782 1.00 34.39 325 LYS A O 1
ATOM 2493 N N . LEU A 1 331 ? 32.614 -68.750 -47.780 1.00 31.37 326 LEU A N 1
ATOM 2494 C CA . LEU A 1 331 ? 33.884 -68.616 -47.092 1.00 30.02 326 LEU A CA 1
ATOM 2495 C C . LEU A 1 331 ? 33.918 -69.465 -45.831 1.00 31.68 326 LEU A C 1
ATOM 2496 O O . LEU A 1 331 ? 32.883 -69.702 -45.193 1.00 30.93 326 LEU A O 1
ATOM 2501 N N . ASP A 1 332 ? 35.115 -69.926 -45.481 1.00 32.55 327 ASP A N 1
ATOM 2502 C CA . ASP A 1 332 ? 35.319 -70.697 -44.265 1.00 32.84 327 ASP A CA 1
ATOM 2503 C C . ASP A 1 332 ? 35.689 -69.616 -43.263 1.00 31.09 327 ASP A C 1
ATOM 2504 O O . ASP A 1 332 ? 36.238 -68.584 -43.648 1.00 31.22 327 ASP A O 1
ATOM 2509 N N . LYS A 1 333 ? 35.396 -69.834 -41.988 1.00 29.52 328 LYS A N 1
ATOM 2510 C CA . LYS A 1 333 ? 35.704 -68.823 -40.990 1.00 30.50 328 LYS A CA 1
ATOM 2511 C C . LYS A 1 333 ? 37.190 -68.465 -40.918 1.00 28.07 328 LYS A C 1
ATOM 2512 O O . LYS A 1 333 ? 37.553 -67.363 -40.512 1.00 26.95 328 LYS A O 1
ATOM 2518 N N . SER A 1 334 ? 38.045 -69.391 -41.332 1.00 27.17 329 SER A N 1
ATOM 2519 C CA . SER A 1 334 ? 39.481 -69.164 -41.304 1.00 28.15 329 SER A CA 1
ATOM 2520 C C . SER A 1 334 ? 39.864 -68.191 -42.415 1.00 27.87 329 SER A C 1
ATOM 2521 O O . SER A 1 334 ? 41.011 -67.745 -42.494 1.00 25.01 329 SER A O 1
ATOM 2524 N N . GLN A 1 335 ? 38.895 -67.876 -43.270 1.00 26.08 330 GLN A N 1
ATOM 2525 C CA . GLN A 1 335 ? 39.128 -66.975 -44.388 1.00 28.24 330 GLN A CA 1
ATOM 2526 C C . GLN A 1 335 ? 38.777 -65.528 -44.078 1.00 27.92 330 GLN A C 1
ATOM 2527 O O . GLN A 1 335 ? 38.863 -64.666 -44.948 1.00 29.47 330 GLN A O 1
ATOM 2533 N N . ILE A 1 336 ? 38.363 -65.265 -42.845 1.00 25.58 331 ILE A N 1
ATOM 2534 C CA . ILE A 1 336 ? 38.039 -63.907 -42.446 1.00 24.69 331 ILE A CA 1
ATOM 2535 C C . ILE A 1 336 ? 39.325 -63.246 -41.945 1.00 25.10 331 ILE A C 1
ATOM 2536 O O . ILE A 1 336 ? 39.985 -63.762 -41.045 1.00 23.94 331 ILE A O 1
ATOM 2541 N N . HIS A 1 337 ? 39.673 -62.105 -42.535 1.00 25.00 332 HIS A N 1
ATOM 2542 C CA . HIS A 1 337 ? 40.893 -61.383 -42.172 1.00 25.79 332 HIS A CA 1
ATOM 2543 C C . HIS A 1 337 ? 40.722 -60.390 -41.015 1.00 25.01 332 HIS A C 1
ATOM 2544 O O . HIS A 1 337 ? 41.660 -60.162 -40.240 1.00 24.00 332 HIS A O 1
ATOM 2551 N N . ASP A 1 338 ? 39.540 -59.790 -40.905 1.00 22.15 333 ASP A N 1
ATOM 2552 C CA . ASP A 1 338 ? 39.281 -58.827 -39.840 1.00 23.35 333 ASP A CA 1
ATOM 2553 C C . ASP A 1 338 ? 37.847 -58.961 -39.355 1.00 23.33 333 ASP A C 1
ATOM 2554 O O . ASP A 1 338 ? 36.931 -59.219 -40.139 1.00 22.47 333 ASP A O 1
ATOM 2559 N N . ILE A 1 339 ? 37.664 -58.769 -38.057 1.00 22.36 334 ILE A N 1
ATOM 2560 C CA . ILE A 1 339 ? 36.352 -58.834 -37.439 1.00 22.98 334 ILE A CA 1
ATOM 2561 C C . ILE A 1 339 ? 36.149 -57.482 -36.768 1.00 23.46 334 ILE A C 1
ATOM 2562 O O . ILE A 1 339 ? 37.003 -57.024 -36.017 1.00 25.07 334 ILE A O 1
ATOM 2567 N N . VAL A 1 340 ? 35.030 -56.830 -37.060 1.00 23.04 335 VAL A N 1
ATOM 2568 C CA . VAL A 1 340 ? 34.759 -55.523 -36.481 1.00 22.97 335 VAL A CA 1
ATOM 2569 C C . VAL A 1 340 ? 33.515 -55.530 -35.612 1.00 22.74 335 VAL A C 1
ATOM 2570 O O . VAL A 1 340 ? 32.473 -56.054 -36.007 1.00 22.96 335 VAL A O 1
ATOM 2574 N N . LEU A 1 341 ? 33.637 -54.928 -34.433 1.00 22.84 336 LEU A N 1
ATOM 2575 C CA . LEU A 1 341 ? 32.543 -54.837 -33.484 1.00 22.31 336 LEU A CA 1
ATOM 2576 C C . LEU A 1 341 ? 31.908 -53.455 -33.512 1.00 24.15 336 LEU A C 1
ATOM 2577 O O . LEU A 1 341 ? 32.585 -52.446 -33.321 1.00 23.42 336 LEU A O 1
ATOM 2582 N N . VAL A 1 342 ? 30.600 -53.427 -33.740 1.00 23.31 337 VAL A N 1
ATOM 2583 C CA . VAL A 1 342 ? 29.842 -52.190 -33.779 1.00 23.60 337 VAL A CA 1
ATOM 2584 C C . VAL A 1 342 ? 28.532 -52.442 -33.036 1.00 21.91 337 VAL A C 1
ATOM 2585 O O . VAL A 1 342 ? 28.043 -53.572 -32.984 1.00 18.97 337 VAL A O 1
ATOM 2589 N N . GLY A 1 343 ? 27.978 -51.386 -32.450 1.00 19.29 338 GLY A N 1
ATOM 2590 C CA . GLY A 1 343 ? 26.743 -51.518 -31.701 1.00 18.94 338 GLY A CA 1
ATOM 2591 C C . GLY A 1 343 ? 27.073 -51.626 -30.221 1.00 20.41 338 GLY A C 1
ATOM 2592 O O . GLY A 1 343 ? 27.955 -52.402 -29.823 1.00 20.90 338 GLY A O 1
ATOM 2593 N N . GLY A 1 344 ? 26.363 -50.848 -29.411 1.00 22.32 339 GLY A N 1
ATOM 2594 C CA . GLY A 1 344 ? 26.578 -50.824 -27.973 1.00 23.87 339 GLY A CA 1
ATOM 2595 C C . GLY A 1 344 ? 26.690 -52.160 -27.271 1.00 24.84 339 GLY A C 1
ATOM 2596 O O . GLY A 1 344 ? 27.535 -52.321 -26.396 1.00 27.81 339 GLY A O 1
ATOM 2597 N N . SER A 1 345 ? 25.850 -53.118 -27.658 1.00 26.33 340 SER A N 1
ATOM 2598 C CA . SER A 1 345 ? 25.837 -54.446 -27.049 1.00 25.66 340 SER A CA 1
ATOM 2599 C C . SER A 1 345 ? 27.069 -55.309 -27.291 1.00 24.05 340 SER A C 1
ATOM 2600 O O . SER A 1 345 ? 27.212 -56.360 -26.666 1.00 21.73 340 SER A O 1
ATOM 2603 N N . THR A 1 346 ? 27.947 -54.897 -28.195 1.00 19.85 341 THR A N 1
ATOM 2604 C CA . THR A 1 346 ? 29.144 -55.688 -28.433 1.00 21.13 341 THR A CA 1
ATOM 2605 C C . THR A 1 346 ? 30.134 -55.496 -27.280 1.00 22.51 341 THR A C 1
ATOM 2606 O O . THR A 1 346 ? 31.222 -56.068 -27.294 1.00 23.84 341 THR A O 1
ATOM 2610 N N . ARG A 1 347 ? 29.739 -54.693 -26.288 1.00 23.13 342 ARG A N 1
ATOM 2611 C CA . ARG A 1 347 ? 30.558 -54.439 -25.098 1.00 24.80 342 ARG A CA 1
ATOM 2612 C C . ARG A 1 347 ? 30.443 -55.599 -24.107 1.00 24.11 342 ARG A C 1
ATOM 2613 O O . ARG A 1 347 ? 31.324 -55.795 -23.279 1.00 24.14 342 ARG A O 1
ATOM 2621 N N . ILE A 1 348 ? 29.337 -56.339 -24.177 1.00 23.02 343 ILE A N 1
ATOM 2622 C CA . ILE A 1 348 ? 29.101 -57.480 -23.291 1.00 21.95 343 ILE A CA 1
ATOM 2623 C C . ILE A 1 348 ? 30.227 -58.512 -23.462 1.00 20.34 343 ILE A C 1
ATOM 2624 O O . ILE A 1 348 ? 30.430 -59.047 -24.550 1.00 18.78 343 ILE A O 1
ATOM 2629 N N . PRO A 1 349 ? 30.987 -58.782 -22.387 1.00 20.89 344 PRO A N 1
ATOM 2630 C CA . PRO A 1 349 ? 32.097 -59.749 -22.422 1.00 20.07 344 PRO A CA 1
ATOM 2631 C C . PRO A 1 349 ? 31.756 -61.120 -23.031 1.00 19.84 344 PRO A C 1
ATOM 2632 O O . PRO A 1 349 ? 32.528 -61.667 -23.831 1.00 19.67 344 PRO A O 1
ATOM 2636 N N . LYS A 1 350 ? 30.603 -61.665 -22.672 1.00 17.52 345 LYS A N 1
ATOM 2637 C CA . LYS A 1 350 ? 30.198 -62.967 -23.188 1.00 19.30 345 LYS A CA 1
ATOM 2638 C C . LYS A 1 350 ? 30.058 -62.954 -24.717 1.00 18.36 345 LYS A C 1
ATOM 2639 O O . LYS A 1 350 ? 30.403 -63.931 -25.386 1.00 16.72 345 LYS A O 1
ATOM 2645 N N . ILE A 1 351 ? 29.549 -61.848 -25.258 1.00 17.88 346 ILE A N 1
ATOM 2646 C CA . ILE A 1 351 ? 29.372 -61.708 -26.701 1.00 18.94 346 ILE A CA 1
ATOM 2647 C C . ILE A 1 351 ? 30.731 -61.704 -27.377 1.00 19.81 346 ILE A C 1
ATOM 2648 O O . ILE A 1 351 ? 30.950 -62.408 -28.372 1.00 20.85 346 ILE A O 1
ATOM 2653 N N . GLN A 1 352 ? 31.642 -60.907 -26.829 1.00 19.77 347 GLN A N 1
ATOM 2654 C CA . GLN A 1 352 ? 32.994 -60.818 -27.356 1.00 20.72 347 GLN A CA 1
ATOM 2655 C C . GLN A 1 352 ? 33.698 -62.168 -27.274 1.00 20.89 347 GLN A C 1
ATOM 2656 O O . GLN A 1 352 ? 34.372 -62.581 -28.223 1.00 21.30 347 GLN A O 1
ATOM 2662 N N . LYS A 1 353 ? 33.535 -62.859 -26.147 1.00 20.60 348 LYS A N 1
ATOM 2663 C CA . LYS A 1 353 ? 34.158 -64.166 -25.969 1.00 19.90 348 LYS A CA 1
ATOM 2664 C C . LYS A 1 353 ? 33.568 -65.208 -26.934 1.00 19.27 348 LYS A C 1
ATOM 2665 O O . LYS A 1 353 ? 34.296 -66.014 -27.522 1.00 16.30 348 LYS A O 1
ATOM 2671 N N . LEU A 1 354 ? 32.253 -65.193 -27.114 1.00 19.12 349 LEU A N 1
ATOM 2672 C CA . LEU A 1 354 ? 31.646 -66.166 -28.022 1.00 20.63 349 LEU A CA 1
ATOM 2673 C C . LEU A 1 354 ? 32.175 -66.016 -29.455 1.00 21.40 349 LEU A C 1
ATOM 2674 O O . LEU A 1 354 ? 32.472 -67.009 -30.124 1.00 21.33 349 LEU A O 1
ATOM 2679 N N . LEU A 1 355 ? 32.300 -64.769 -29.907 1.00 22.44 350 LEU A N 1
ATOM 2680 C CA . LEU A 1 355 ? 32.777 -64.476 -31.258 1.00 21.97 350 LEU A CA 1
ATOM 2681 C C . LEU A 1 355 ? 34.259 -64.806 -31.385 1.00 21.53 350 LEU A C 1
ATOM 2682 O O . LEU A 1 355 ? 34.681 -65.426 -32.356 1.00 19.67 350 LEU A O 1
ATOM 2687 N N . GLN A 1 356 ? 35.047 -64.398 -30.396 1.00 22.57 351 GLN A N 1
ATOM 2688 C CA . GLN A 1 356 ? 36.478 -64.680 -30.418 1.00 24.06 351 GLN A CA 1
ATOM 2689 C C . GLN A 1 356 ? 36.745 -66.188 -30.428 1.00 24.02 351 GLN A C 1
ATOM 2690 O O . GLN A 1 356 ? 37.563 -66.661 -31.212 1.00 23.54 351 GLN A O 1
ATOM 2696 N N . ASP A 1 357 ? 36.062 -66.936 -29.562 1.00 23.81 352 ASP A N 1
ATOM 2697 C CA . ASP A 1 357 ? 36.238 -68.390 -29.504 1.00 24.94 352 ASP A CA 1
ATOM 2698 C C . ASP A 1 357 ? 35.812 -69.041 -30.815 1.00 25.68 352 ASP A C 1
ATOM 2699 O O . ASP A 1 357 ? 36.452 -69.988 -31.294 1.00 24.32 352 ASP A O 1
ATOM 2704 N N . PHE A 1 358 ? 34.720 -68.542 -31.386 1.00 24.03 353 PHE A N 1
ATOM 2705 C CA . PHE A 1 358 ? 34.237 -69.074 -32.648 1.00 23.08 353 PHE A CA 1
ATOM 2706 C C . PHE A 1 358 ? 35.340 -68.917 -33.691 1.00 22.99 353 PHE A C 1
ATOM 2707 O O . PHE A 1 358 ? 35.517 -69.794 -34.541 1.00 23.50 353 PHE A O 1
ATOM 2715 N N . PHE A 1 359 ? 36.068 -67.797 -33.633 1.00 20.75 354 PHE A N 1
ATOM 2716 C CA . PHE A 1 359 ? 37.162 -67.549 -34.577 1.00 23.37 354 PHE A CA 1
ATOM 2717 C C . PHE A 1 359 ? 38.533 -67.931 -34.001 1.00 24.52 354 PHE A C 1
ATOM 2718 O O . PHE A 1 359 ? 39.558 -67.332 -34.331 1.00 23.95 354 PHE A O 1
ATOM 2726 N N . ASN A 1 360 ? 38.523 -68.939 -33.132 1.00 24.93 355 ASN A N 1
ATOM 2727 C CA . ASN A 1 360 ? 39.734 -69.468 -32.514 1.00 26.24 355 ASN A CA 1
ATOM 2728 C C . ASN A 1 360 ? 40.723 -68.451 -31.943 1.00 25.75 355 ASN A C 1
ATOM 2729 O O . ASN A 1 360 ? 41.920 -68.516 -32.222 1.00 27.55 355 ASN A O 1
ATOM 2734 N N . GLY A 1 361 ? 40.229 -67.516 -31.146 1.00 26.40 356 GLY A N 1
ATOM 2735 C CA . GLY A 1 361 ? 41.109 -66.540 -30.529 1.00 26.70 356 GLY A CA 1
ATOM 2736 C C . GLY A 1 361 ? 41.514 -65.337 -31.358 1.00 28.44 356 GLY A C 1
ATOM 2737 O O . GLY A 1 361 ? 42.258 -64.484 -30.877 1.00 30.14 356 GLY A O 1
ATOM 2738 N N . LYS A 1 362 ? 41.042 -65.248 -32.595 1.00 28.59 357 LYS A N 1
ATOM 2739 C CA . LYS A 1 362 ? 41.396 -64.107 -33.427 1.00 29.60 357 LYS A CA 1
ATOM 2740 C C . LYS A 1 362 ? 41.044 -62.810 -32.695 1.00 28.78 357 LYS A C 1
ATOM 2741 O O . LYS A 1 362 ? 40.015 -62.731 -32.018 1.00 27.43 357 LYS A O 1
ATOM 2747 N N . GLU A 1 363 ? 41.921 -61.815 -32.796 1.00 27.54 358 GLU A N 1
ATOM 2748 C CA . GLU A 1 363 ? 41.690 -60.524 -32.148 1.00 30.91 358 GLU A CA 1
ATOM 2749 C C . GLU A 1 363 ? 40.534 -59.792 -32.821 1.00 29.84 358 GLU A C 1
ATOM 2750 O O . GLU A 1 363 ? 40.329 -59.919 -34.028 1.00 29.51 358 GLU A O 1
ATOM 2756 N N . LEU A 1 364 ? 39.786 -59.021 -32.039 1.00 28.57 359 LEU A N 1
ATOM 2757 C CA . LEU A 1 364 ? 38.644 -58.279 -32.560 1.00 28.58 359 LEU A CA 1
ATOM 2758 C C . LEU A 1 364 ? 38.911 -56.772 -32.634 1.00 29.62 359 LEU A C 1
ATOM 2759 O O . LEU A 1 364 ? 39.523 -56.197 -31.726 1.00 30.38 359 LEU A O 1
ATOM 2764 N N . ASN A 1 365 ? 38.454 -56.138 -33.714 1.00 27.91 360 ASN A N 1
ATOM 2765 C CA . ASN A 1 365 ? 38.612 -54.693 -33.878 1.00 27.02 360 ASN A CA 1
ATOM 2766 C C . ASN A 1 365 ? 37.488 -54.048 -33.086 1.00 26.82 360 ASN A C 1
ATOM 2767 O O . ASN A 1 365 ? 36.317 -54.160 -33.455 1.00 26.80 360 ASN A O 1
ATOM 2772 N N . LYS A 1 366 ? 37.838 -53.351 -32.013 1.00 25.37 361 LYS A N 1
ATOM 2773 C CA . LYS A 1 366 ? 36.822 -52.750 -31.171 1.00 26.03 361 LYS A CA 1
ATOM 2774 C C . LYS A 1 366 ? 37.274 -51.483 -30.460 1.00 25.67 361 LYS A C 1
ATOM 2775 O O . LYS A 1 366 ? 36.533 -50.949 -29.639 1.00 29.00 361 LYS A O 1
ATOM 2781 N N . SER A 1 367 ? 38.475 -51.002 -30.757 1.00 25.95 362 SER A N 1
ATOM 2782 C CA . SER A 1 367 ? 38.987 -49.809 -30.083 1.00 26.88 362 SER A CA 1
ATOM 2783 C C . SER A 1 367 ? 38.135 -48.563 -30.296 1.00 27.04 362 SER A C 1
ATOM 2784 O O . SER A 1 367 ? 38.206 -47.617 -29.506 1.00 28.50 362 SER A O 1
ATOM 2787 N N . ILE A 1 368 ? 37.338 -48.542 -31.361 1.00 25.38 363 ILE A N 1
ATOM 2788 C CA . ILE A 1 368 ? 36.497 -47.378 -31.623 1.00 23.66 363 ILE A CA 1
ATOM 2789 C C . ILE A 1 368 ? 35.139 -47.560 -30.961 1.00 24.69 363 ILE A C 1
ATOM 2790 O O . ILE A 1 368 ? 34.483 -48.584 -31.157 1.00 25.12 363 ILE A O 1
ATOM 2795 N N . ASN A 1 369 ? 34.735 -46.574 -30.162 1.00 24.34 364 ASN A N 1
ATOM 2796 C CA . ASN A 1 369 ? 33.452 -46.606 -29.468 1.00 25.73 364 ASN A CA 1
ATOM 2797 C C . ASN A 1 369 ? 32.424 -47.236 -30.420 1.00 26.53 364 ASN A C 1
ATOM 2798 O O . ASN A 1 369 ? 32.089 -46.666 -31.462 1.00 25.01 364 ASN A O 1
ATOM 2803 N N . PRO A 1 370 ? 31.918 -48.434 -30.071 1.00 26.59 365 PRO A N 1
ATOM 2804 C CA . PRO A 1 370 ? 30.942 -49.167 -30.878 1.00 25.60 365 PRO A CA 1
ATOM 2805 C C . PRO A 1 370 ? 29.645 -48.438 -31.223 1.00 25.92 365 PRO A C 1
ATOM 2806 O O . PRO A 1 370 ? 28.964 -48.812 -32.175 1.00 25.11 365 PRO A O 1
ATOM 2810 N N . ASP A 1 371 ? 29.294 -47.409 -30.461 1.00 26.79 366 ASP A N 1
ATOM 2811 C CA . ASP A 1 371 ? 28.074 -46.659 -30.767 1.00 28.52 366 ASP A CA 1
ATOM 2812 C C . ASP A 1 371 ? 28.374 -45.559 -31.781 1.00 28.29 366 ASP A C 1
ATOM 2813 O O . ASP A 1 371 ? 27.460 -44.974 -32.362 1.00 29.57 366 ASP A O 1
ATOM 2818 N N . GLU A 1 372 ? 29.655 -45.288 -32.008 1.00 27.14 367 GLU A N 1
ATOM 2819 C CA . GLU A 1 372 ? 30.028 -44.196 -32.897 1.00 27.54 367 GLU A CA 1
ATOM 2820 C C . GLU A 1 372 ? 30.812 -44.561 -34.147 1.00 25.49 367 GLU A C 1
ATOM 2821 O O . GLU A 1 372 ? 31.032 -43.703 -35.001 1.00 25.28 367 GLU A O 1
ATOM 2827 N N . ALA A 1 373 ? 31.222 -45.821 -34.254 1.00 23.93 368 ALA A N 1
ATOM 2828 C CA . ALA A 1 373 ? 32.008 -46.297 -35.392 1.00 24.56 368 ALA A CA 1
ATOM 2829 C C . ALA A 1 373 ? 31.397 -45.998 -36.761 1.00 24.03 368 ALA A C 1
ATOM 2830 O O . ALA A 1 373 ? 32.088 -45.512 -37.654 1.00 23.79 368 ALA A O 1
ATOM 2832 N N . VAL A 1 374 ? 30.114 -46.302 -36.930 1.00 23.61 369 VAL A N 1
ATOM 2833 C CA . VAL A 1 374 ? 29.434 -46.054 -38.198 1.00 22.93 369 VAL A CA 1
ATOM 2834 C C . VAL A 1 374 ? 29.479 -44.566 -38.569 1.00 24.54 369 VAL A C 1
ATOM 2835 O O . VAL A 1 374 ? 29.855 -44.207 -39.687 1.00 24.58 369 VAL A O 1
ATOM 2839 N N . ALA A 1 375 ? 29.105 -43.704 -37.629 1.00 24.40 370 ALA A N 1
ATOM 2840 C CA . ALA A 1 375 ? 29.134 -42.267 -37.860 1.00 24.97 370 ALA A CA 1
ATOM 2841 C C . ALA A 1 375 ? 30.576 -41.844 -38.143 1.00 25.06 370 ALA A C 1
ATOM 2842 O O . ALA A 1 375 ? 30.844 -41.032 -39.031 1.00 26.52 370 ALA A O 1
ATOM 2844 N N . TYR A 1 376 ? 31.506 -42.409 -37.384 1.00 25.33 371 TYR A N 1
ATOM 2845 C CA . TYR A 1 376 ? 32.926 -42.120 -37.549 1.00 25.25 371 TYR A CA 1
ATOM 2846 C C . TYR A 1 376 ? 33.341 -42.352 -39.014 1.00 26.15 371 TYR A C 1
ATOM 2847 O O . TYR A 1 376 ? 33.901 -41.457 -39.661 1.00 27.18 371 TYR A O 1
ATOM 2856 N N . GLY A 1 377 ? 33.055 -43.548 -39.532 1.00 23.67 372 GLY A N 1
ATOM 2857 C CA . GLY A 1 377 ? 33.402 -43.871 -40.909 1.00 23.72 372 GLY A CA 1
ATOM 2858 C C . GLY A 1 377 ? 32.718 -42.987 -41.940 1.00 24.46 372 GLY A C 1
ATOM 2859 O O . GLY A 1 377 ? 33.316 -42.607 -42.945 1.00 23.48 372 GLY A O 1
ATOM 2860 N N . ALA A 1 378 ? 31.453 -42.666 -41.707 1.00 24.59 373 ALA A N 1
ATOM 2861 C CA . ALA A 1 378 ? 30.726 -41.812 -42.632 1.00 25.32 373 ALA A CA 1
ATOM 2862 C C . ALA A 1 378 ? 31.352 -40.412 -42.658 1.00 27.42 373 ALA A C 1
ATOM 2863 O O . ALA A 1 378 ? 31.395 -39.764 -43.710 1.00 27.52 373 ALA A O 1
ATOM 2865 N N . ALA A 1 379 ? 31.827 -39.948 -41.499 1.00 27.09 374 ALA A N 1
ATOM 2866 C CA . ALA A 1 379 ? 32.443 -38.623 -41.398 1.00 27.43 374 ALA A CA 1
ATOM 2867 C C . ALA A 1 379 ? 33.715 -38.592 -42.230 1.00 28.44 374 ALA A C 1
ATOM 2868 O O . ALA A 1 379 ? 34.014 -37.601 -42.886 1.00 28.12 374 ALA A O 1
ATOM 2870 N N . VAL A 1 380 ? 34.466 -39.686 -42.186 1.00 29.67 375 VAL A N 1
ATOM 2871 C CA . VAL A 1 380 ? 35.693 -39.808 -42.951 1.00 29.87 375 VAL A CA 1
ATOM 2872 C C . VAL A 1 380 ? 35.367 -39.749 -44.441 1.00 30.83 375 VAL A C 1
ATOM 2873 O O . VAL A 1 380 ? 36.036 -39.060 -45.210 1.00 32.06 375 VAL A O 1
ATOM 2877 N N . GLN A 1 381 ? 34.334 -40.482 -44.841 1.00 29.87 376 GLN A N 1
ATOM 2878 C CA . GLN A 1 381 ? 33.938 -40.521 -46.233 1.00 30.26 376 GLN A CA 1
ATOM 2879 C C . GLN A 1 381 ? 33.441 -39.156 -46.679 1.00 29.08 376 GLN A C 1
ATOM 2880 O O . GLN A 1 381 ? 33.654 -38.757 -47.816 1.00 29.27 376 GLN A O 1
ATOM 2886 N N . ALA A 1 382 ? 32.777 -38.440 -45.781 1.00 29.41 377 ALA A N 1
ATOM 2887 C CA . ALA A 1 382 ? 32.263 -37.121 -46.111 1.00 28.96 377 ALA A CA 1
ATOM 2888 C C . ALA A 1 382 ? 33.428 -36.185 -46.416 1.00 29.35 377 ALA A C 1
ATOM 2889 O O . ALA A 1 382 ? 33.390 -35.439 -47.388 1.00 28.21 377 ALA A O 1
ATOM 2891 N N . ALA A 1 383 ? 34.466 -36.237 -45.589 1.00 29.41 378 ALA A N 1
ATOM 2892 C CA . ALA A 1 383 ? 35.635 -35.386 -45.787 1.00 31.05 378 ALA A CA 1
ATOM 2893 C C . ALA A 1 383 ? 36.274 -35.651 -47.155 1.00 32.57 378 ALA A C 1
ATOM 2894 O O . ALA A 1 383 ? 36.778 -34.727 -47.800 1.00 33.47 378 ALA A O 1
ATOM 2896 N N . ILE A 1 384 ? 36.245 -36.909 -47.594 1.00 29.38 379 ILE A N 1
ATOM 2897 C CA . ILE A 1 384 ? 36.818 -37.279 -48.883 1.00 30.05 379 ILE A CA 1
ATOM 2898 C C . ILE A 1 384 ? 35.975 -36.784 -50.071 1.00 31.36 379 ILE A C 1
ATOM 2899 O O . ILE A 1 384 ? 36.511 -36.444 -51.121 1.00 31.10 379 ILE A O 1
ATOM 2904 N N . LEU A 1 385 ? 34.660 -36.741 -49.897 1.00 31.90 380 LEU A N 1
ATOM 2905 C CA . LEU A 1 385 ? 33.758 -36.313 -50.957 1.00 33.46 380 LEU A CA 1
ATOM 2906 C C . LEU A 1 385 ? 33.434 -34.823 -50.953 1.00 35.50 380 LEU A C 1
ATOM 2907 O O . LEU A 1 385 ? 32.847 -34.313 -51.903 1.00 36.50 380 LEU A O 1
ATOM 2912 N N . SER A 1 386 ? 33.817 -34.130 -49.889 1.00 38.46 381 SER A N 1
ATOM 2913 C CA . SER A 1 386 ? 33.542 -32.704 -49.756 1.00 42.32 381 SER A CA 1
ATOM 2914 C C . SER A 1 386 ? 34.292 -31.858 -50.785 1.00 44.91 381 SER A C 1
ATOM 2915 O O . SER A 1 386 ? 33.651 -30.979 -51.408 1.00 46.79 381 SER A O 1
ATOM 2919 N N . PRO B 1 10 ? 17.234 2.255 -45.920 1.00 29.27 5 PRO B N 1
ATOM 2920 C CA . PRO B 1 10 ? 16.090 3.113 -45.501 1.00 30.10 5 PRO B CA 1
ATOM 2921 C C . PRO B 1 10 ? 16.583 4.245 -44.603 1.00 27.29 5 PRO B C 1
ATOM 2922 O O . PRO B 1 10 ? 17.105 4.004 -43.517 1.00 27.31 5 PRO B O 1
ATOM 2926 N N . ALA B 1 11 ? 16.432 5.476 -45.078 1.00 26.37 6 ALA B N 1
ATOM 2927 C CA . ALA B 1 11 ? 16.872 6.657 -44.345 1.00 25.19 6 ALA B CA 1
ATOM 2928 C C . ALA B 1 11 ? 15.880 7.078 -43.262 1.00 25.29 6 ALA B C 1
ATOM 2929 O O . ALA B 1 11 ? 14.670 6.987 -43.460 1.00 26.44 6 ALA B O 1
ATOM 2931 N N . VAL B 1 12 ? 16.390 7.533 -42.117 1.00 24.05 7 VAL B N 1
ATOM 2932 C CA . VAL B 1 12 ? 15.519 7.981 -41.027 1.00 23.62 7 VAL B CA 1
ATOM 2933 C C . VAL B 1 12 ? 15.614 9.484 -40.768 1.00 24.69 7 VAL B C 1
ATOM 2934 O O . VAL B 1 12 ? 16.568 10.144 -41.187 1.00 24.31 7 VAL B O 1
ATOM 2938 N N . GLY B 1 13 ? 14.604 10.013 -40.083 1.00 23.82 8 GLY B N 1
ATOM 2939 C CA . GLY B 1 13 ? 14.571 11.422 -39.741 1.00 22.70 8 GLY B CA 1
ATOM 2940 C C . GLY B 1 13 ? 14.705 11.533 -38.233 1.00 23.76 8 GLY B C 1
ATOM 2941 O O . GLY B 1 13 ? 13.962 10.894 -37.489 1.00 23.62 8 GLY B O 1
ATOM 2942 N N . ILE B 1 14 ? 15.653 12.338 -37.774 1.00 23.23 9 ILE B N 1
ATOM 2943 C CA . ILE B 1 14 ? 15.876 12.491 -36.347 1.00 24.42 9 ILE B CA 1
ATOM 2944 C C . ILE B 1 14 ? 15.671 13.911 -35.831 1.00 25.90 9 ILE B C 1
ATOM 2945 O O . ILE B 1 14 ? 16.298 14.853 -36.319 1.00 25.09 9 ILE B O 1
ATOM 2950 N N . ASP B 1 15 ? 14.785 14.057 -34.849 1.00 25.64 10 ASP B N 1
ATOM 2951 C CA . ASP B 1 15 ? 14.563 15.350 -34.207 1.00 27.03 10 ASP B CA 1
ATOM 2952 C C . ASP B 1 15 ? 15.472 15.315 -32.967 1.00 25.99 10 ASP B C 1
ATOM 2953 O O . ASP B 1 15 ? 15.169 14.639 -31.973 1.00 24.10 10 ASP B O 1
ATOM 2958 N N . LEU B 1 16 ? 16.601 16.013 -33.056 1.00 23.56 11 LEU B N 1
ATOM 2959 C CA . LEU B 1 16 ? 17.570 16.071 -31.963 1.00 23.44 11 LEU B CA 1
ATOM 2960 C C . LEU B 1 16 ? 17.137 17.261 -31.128 1.00 21.91 11 LEU B C 1
ATOM 2961 O O . LEU B 1 16 ? 17.511 18.403 -31.418 1.00 21.76 11 LEU B O 1
ATOM 2966 N N . GLY B 1 17 ? 16.341 16.992 -30.104 1.00 20.41 12 GLY B N 1
ATOM 2967 C CA . GLY B 1 17 ? 15.836 18.062 -29.272 1.00 20.10 12 GLY B CA 1
ATOM 2968 C C . GLY B 1 17 ? 16.611 18.306 -28.000 1.00 21.22 12 GLY B C 1
ATOM 2969 O O . GLY B 1 17 ? 17.382 17.458 -27.537 1.00 20.32 12 GLY B O 1
ATOM 2970 N N . THR B 1 18 ? 16.380 19.479 -27.426 1.00 20.96 13 THR B N 1
ATOM 2971 C CA . THR B 1 18 ? 17.033 19.889 -26.193 1.00 22.73 13 THR B CA 1
ATOM 2972 C C . THR B 1 18 ? 16.727 18.973 -25.015 1.00 21.92 13 THR B C 1
ATOM 2973 O O . THR B 1 18 ? 17.640 18.570 -24.296 1.00 21.98 13 THR B O 1
ATOM 2977 N N . THR B 1 19 ? 15.454 18.641 -24.813 1.00 22.25 14 THR B N 1
ATOM 2978 C CA . THR B 1 19 ? 15.083 17.789 -23.685 1.00 24.64 14 THR B CA 1
ATOM 2979 C C . THR B 1 19 ? 14.823 16.337 -24.092 1.00 23.82 14 THR B C 1
ATOM 2980 O O . THR B 1 19 ? 15.157 15.412 -23.352 1.00 19.03 14 THR B O 1
ATOM 2984 N N . TYR B 1 20 ? 14.238 16.136 -25.268 1.00 23.89 15 TYR B N 1
ATOM 2985 C CA . TYR B 1 20 ? 13.974 14.785 -25.747 1.00 25.61 15 TYR B CA 1
ATOM 2986 C C . TYR B 1 20 ? 14.228 14.714 -27.255 1.00 25.60 15 TYR B C 1
ATOM 2987 O O . TYR B 1 20 ? 14.216 15.733 -27.951 1.00 24.95 15 TYR B O 1
ATOM 2996 N N . SER B 1 21 ? 14.460 13.504 -27.752 1.00 23.35 16 SER B N 1
ATOM 2997 C CA . SER B 1 21 ? 14.707 13.291 -29.168 1.00 21.61 16 SER B CA 1
ATOM 2998 C C . SER B 1 21 ? 13.668 12.326 -29.714 1.00 21.75 16 SER B C 1
ATOM 2999 O O . SER B 1 21 ? 13.039 11.583 -28.965 1.00 21.19 16 SER B O 1
ATOM 3002 N N . CYS B 1 22 ? 13.496 12.327 -31.027 1.00 21.89 17 CYS B N 1
ATOM 3003 C CA . CYS B 1 22 ? 12.496 11.470 -31.646 1.00 22.59 17 CYS B CA 1
ATOM 3004 C C . CYS B 1 22 ? 12.974 11.025 -33.024 1.00 22.47 17 CYS B C 1
ATOM 3005 O O . CYS B 1 22 ? 13.533 11.820 -33.784 1.00 21.48 17 CYS B O 1
ATOM 3008 N N . VAL B 1 23 ? 12.769 9.751 -33.341 1.00 21.39 18 VAL B N 1
ATOM 3009 C CA . VAL B 1 23 ? 13.174 9.255 -34.644 1.00 21.39 18 VAL B CA 1
ATOM 3010 C C . VAL B 1 23 ? 12.006 8.615 -35.384 1.00 21.91 18 VAL B C 1
ATOM 3011 O O . VAL B 1 23 ? 11.189 7.891 -34.800 1.00 18.76 18 VAL B O 1
ATOM 3015 N N . GLY B 1 24 ? 11.933 8.904 -36.678 1.00 22.63 19 GLY B N 1
ATOM 3016 C CA . GLY B 1 24 ? 10.869 8.367 -37.501 1.00 23.09 19 GLY B CA 1
ATOM 3017 C C . GLY B 1 24 ? 11.390 7.955 -38.862 1.00 24.97 19 GLY B C 1
ATOM 3018 O O . GLY B 1 24 ? 12.475 8.375 -39.281 1.00 23.85 19 GLY B O 1
ATOM 3019 N N . VAL B 1 25 ? 10.608 7.140 -39.561 1.00 24.94 20 VAL B N 1
ATOM 3020 C CA . VAL B 1 25 ? 11.001 6.656 -40.877 1.00 25.14 20 VAL B CA 1
ATOM 3021 C C . VAL B 1 25 ? 9.782 6.608 -41.788 1.00 26.16 20 VAL B C 1
ATOM 3022 O O . VAL B 1 25 ? 8.687 6.241 -41.359 1.00 27.21 20 VAL B O 1
ATOM 3026 N N . PHE B 1 26 ? 9.984 7.002 -43.037 1.00 26.73 21 PHE B N 1
ATOM 3027 C CA . PHE B 1 26 ? 8.932 7.028 -44.041 1.00 30.72 21 PHE B CA 1
ATOM 3028 C C . PHE B 1 26 ? 9.065 5.823 -44.976 1.00 33.22 21 PHE B C 1
ATOM 3029 O O . PHE B 1 26 ? 9.995 5.753 -45.780 1.00 33.74 21 PHE B O 1
ATOM 3037 N N . GLN B 1 27 ? 8.144 4.872 -44.863 1.00 35.06 22 GLN B N 1
ATOM 3038 C CA . GLN B 1 27 ? 8.159 3.700 -45.732 1.00 36.61 22 GLN B CA 1
ATOM 3039 C C . GLN B 1 27 ? 6.747 3.289 -46.139 1.00 37.33 22 GLN B C 1
ATOM 3040 O O . GLN B 1 27 ? 5.809 3.333 -45.335 1.00 35.07 22 GLN B O 1
ATOM 3046 N N . HIS B 1 28 ? 6.602 2.910 -47.404 1.00 38.72 23 HIS B N 1
ATOM 3047 C CA . HIS B 1 28 ? 5.315 2.497 -47.932 1.00 39.64 23 HIS B CA 1
ATOM 3048 C C . HIS B 1 28 ? 4.308 3.638 -47.850 1.00 39.35 23 HIS B C 1
ATOM 3049 O O . HIS B 1 28 ? 3.146 3.435 -47.502 1.00 39.58 23 HIS B O 1
ATOM 3056 N N . GLY B 1 29 ? 4.776 4.839 -48.169 1.00 38.70 24 GLY B N 1
ATOM 3057 C CA . GLY B 1 29 ? 3.926 6.014 -48.161 1.00 38.95 24 GLY B CA 1
ATOM 3058 C C . GLY B 1 29 ? 3.337 6.428 -46.825 1.00 39.05 24 GLY B C 1
ATOM 3059 O O . GLY B 1 29 ? 2.319 7.114 -46.793 1.00 40.70 24 GLY B O 1
ATOM 3060 N N . LYS B 1 30 ? 3.964 6.015 -45.727 1.00 37.69 25 LYS B N 1
ATOM 3061 C CA . LYS B 1 30 ? 3.483 6.360 -44.390 1.00 37.30 25 LYS B CA 1
ATOM 3062 C C . LYS B 1 30 ? 4.639 6.590 -43.426 1.00 35.21 25 LYS B C 1
ATOM 3063 O O . LYS B 1 30 ? 5.622 5.842 -43.422 1.00 32.94 25 LYS B O 1
ATOM 3069 N N . VAL B 1 31 ? 4.525 7.632 -42.611 1.00 32.34 26 VAL B N 1
ATOM 3070 C CA . VAL B 1 31 ? 5.563 7.905 -41.634 1.00 29.73 26 VAL B CA 1
ATOM 3071 C C . VAL B 1 31 ? 5.293 7.056 -40.411 1.00 30.54 26 VAL B C 1
ATOM 3072 O O . VAL B 1 31 ? 4.149 6.870 -40.006 1.00 30.27 26 VAL B O 1
ATOM 3076 N N . GLU B 1 32 ? 6.358 6.532 -39.829 1.00 31.86 27 GLU B N 1
ATOM 3077 C CA . GLU B 1 32 ? 6.246 5.732 -38.626 1.00 32.12 27 GLU B CA 1
ATOM 3078 C C . GLU B 1 32 ? 7.204 6.308 -37.580 1.00 30.35 27 GLU B C 1
ATOM 3079 O O . GLU B 1 32 ? 8.417 6.339 -37.784 1.00 28.53 27 GLU B O 1
ATOM 3085 N N . ILE B 1 33 ? 6.653 6.795 -36.476 1.00 28.68 28 ILE B N 1
ATOM 3086 C CA . ILE B 1 33 ? 7.477 7.331 -35.404 1.00 26.77 28 ILE B CA 1
ATOM 3087 C C . ILE B 1 33 ? 7.829 6.116 -34.568 1.00 26.49 28 ILE B C 1
ATOM 3088 O O . ILE B 1 33 ? 6.954 5.461 -34.002 1.00 26.03 28 ILE B O 1
ATOM 3093 N N . ILE B 1 34 ? 9.120 5.818 -34.514 1.00 26.12 29 ILE B N 1
ATOM 3094 C CA . ILE B 1 34 ? 9.643 4.652 -33.816 1.00 24.90 29 ILE B CA 1
ATOM 3095 C C . ILE B 1 34 ? 9.724 4.732 -32.295 1.00 26.68 29 ILE B C 1
ATOM 3096 O O . ILE B 1 34 ? 10.288 5.676 -31.738 1.00 25.55 29 ILE B O 1
ATOM 3101 N N . ALA B 1 35 ? 9.174 3.711 -31.637 1.00 27.01 30 ALA B N 1
ATOM 3102 C CA . ALA B 1 35 ? 9.184 3.614 -30.179 1.00 27.54 30 ALA B CA 1
ATOM 3103 C C . ALA B 1 35 ? 10.492 2.954 -29.742 1.00 28.91 30 ALA B C 1
ATOM 3104 O O . ALA B 1 35 ? 11.051 2.135 -30.481 1.00 28.09 30 ALA B O 1
ATOM 3106 N N . ASN B 1 36 ? 10.983 3.309 -28.554 1.00 29.08 31 ASN B N 1
ATOM 3107 C CA . ASN B 1 36 ? 12.227 2.725 -28.062 1.00 29.77 31 ASN B CA 1
ATOM 3108 C C . ASN B 1 36 ? 11.942 1.429 -27.312 1.00 30.41 31 ASN B C 1
ATOM 3109 O O . ASN B 1 36 ? 10.818 0.931 -27.337 1.00 29.72 31 ASN B O 1
ATOM 3114 N N . ASP B 1 37 ? 12.956 0.900 -26.634 1.00 31.87 32 ASP B N 1
ATOM 3115 C CA . ASP B 1 37 ? 12.828 -0.353 -25.893 1.00 35.42 32 ASP B CA 1
ATOM 3116 C C . ASP B 1 37 ? 11.726 -0.368 -24.835 1.00 35.66 32 ASP B C 1
ATOM 3117 O O . ASP B 1 37 ? 11.255 -1.439 -24.456 1.00 36.44 32 ASP B O 1
ATOM 3122 N N . GLN B 1 38 ? 11.327 0.809 -24.354 1.00 34.62 33 GLN B N 1
ATOM 3123 C CA . GLN B 1 38 ? 10.271 0.902 -23.350 1.00 33.87 33 GLN B CA 1
ATOM 3124 C C . GLN B 1 38 ? 8.941 1.324 -23.977 1.00 34.53 33 GLN B C 1
ATOM 3125 O O . GLN B 1 38 ? 7.986 1.660 -23.273 1.00 34.25 33 GLN B O 1
ATOM 3131 N N . GLY B 1 39 ? 8.879 1.315 -25.303 1.00 32.86 34 GLY B N 1
ATOM 3132 C CA . GLY B 1 39 ? 7.649 1.697 -25.970 1.00 30.93 34 GLY B CA 1
ATOM 3133 C C . GLY B 1 39 ? 7.383 3.193 -26.041 1.00 30.66 34 GLY B C 1
ATOM 3134 O O . GLY B 1 39 ? 6.286 3.600 -26.413 1.00 30.22 34 GLY B O 1
ATOM 3135 N N . ASN B 1 40 ? 8.369 4.019 -25.696 1.00 29.03 35 ASN B N 1
ATOM 3136 C CA . ASN B 1 40 ? 8.181 5.473 -25.744 1.00 27.34 35 ASN B CA 1
ATOM 3137 C C . ASN B 1 40 ? 8.595 6.058 -27.093 1.00 25.85 35 ASN B C 1
ATOM 3138 O O . ASN B 1 40 ? 9.702 5.817 -27.564 1.00 26.77 35 ASN B O 1
ATOM 3143 N N . ARG B 1 41 ? 7.697 6.826 -27.708 1.00 26.14 36 ARG B N 1
ATOM 3144 C CA . ARG B 1 41 ? 7.947 7.440 -29.012 1.00 25.38 36 ARG B CA 1
ATOM 3145 C C . ARG B 1 41 ? 8.925 8.626 -28.967 1.00 23.83 36 ARG B C 1
ATOM 3146 O O . ARG B 1 41 ? 9.267 9.205 -29.993 1.00 23.64 36 ARG B O 1
ATOM 3154 N N . THR B 1 42 ? 9.368 8.997 -27.775 1.00 23.40 37 THR B N 1
ATOM 3155 C CA . THR B 1 42 ? 10.357 10.062 -27.644 1.00 21.69 37 THR B CA 1
ATOM 3156 C C . THR B 1 42 ? 11.330 9.524 -26.615 1.00 21.98 37 THR B C 1
ATOM 3157 O O . THR B 1 42 ? 10.945 8.741 -25.743 1.00 21.67 37 THR B O 1
ATOM 3161 N N . THR B 1 43 ? 12.587 9.935 -26.719 1.00 20.41 38 THR B N 1
ATOM 3162 C CA . THR B 1 43 ? 13.626 9.476 -25.807 1.00 20.19 38 THR B CA 1
ATOM 3163 C C . THR B 1 43 ? 14.310 10.687 -25.185 1.00 20.14 38 THR B C 1
ATOM 3164 O O . THR B 1 43 ? 14.663 11.639 -25.883 1.00 19.27 38 THR B O 1
ATOM 3168 N N . PRO B 1 44 ? 14.495 10.673 -23.859 1.00 20.27 39 PRO B N 1
ATOM 3169 C CA . PRO B 1 44 ? 15.148 11.821 -23.216 1.00 21.53 39 PRO B CA 1
ATOM 3170 C C . PRO B 1 44 ? 16.577 11.998 -23.719 1.00 20.82 39 PRO B C 1
ATOM 3171 O O . PRO B 1 44 ? 17.306 11.022 -23.884 1.00 19.48 39 PRO B O 1
ATOM 3175 N N . SER B 1 45 ? 16.970 13.244 -23.964 1.00 19.83 40 SER B N 1
ATOM 3176 C CA . SER B 1 45 ? 18.313 13.538 -24.430 1.00 19.69 40 SER B CA 1
ATOM 3177 C C . SER B 1 45 ? 19.208 13.596 -23.196 1.00 20.67 40 SER B C 1
ATOM 3178 O O . SER B 1 45 ? 19.852 14.614 -22.913 1.00 21.18 40 SER B O 1
ATOM 3181 N N . TYR B 1 46 ? 19.228 12.486 -22.463 1.00 20.10 41 TYR B N 1
ATOM 3182 C CA . TYR B 1 46 ? 20.011 12.357 -21.240 1.00 21.04 41 TYR B CA 1
ATOM 3183 C C . TYR B 1 46 ? 21.129 11.331 -21.393 1.00 20.86 41 TYR B C 1
ATOM 3184 O O . TYR B 1 46 ? 20.963 10.300 -22.048 1.00 21.54 41 TYR B O 1
ATOM 3193 N N . VAL B 1 47 ? 22.273 11.629 -20.794 1.00 21.30 42 VAL B N 1
ATOM 3194 C CA . VAL B 1 47 ? 23.403 10.710 -20.822 1.00 20.63 42 VAL B CA 1
ATOM 3195 C C . VAL B 1 47 ? 23.951 10.694 -19.405 1.00 20.61 42 VAL B C 1
ATOM 3196 O O . VAL B 1 47 ? 24.239 11.755 -18.833 1.00 23.28 42 VAL B O 1
ATOM 3200 N N . ALA B 1 48 ? 24.081 9.507 -18.829 1.00 20.45 43 ALA B N 1
ATOM 3201 C CA . ALA B 1 48 ? 24.595 9.383 -17.469 1.00 22.02 43 ALA B CA 1
ATOM 3202 C C . ALA B 1 48 ? 25.830 8.496 -17.402 1.00 22.08 43 ALA B C 1
ATOM 3203 O O . ALA B 1 48 ? 25.986 7.562 -18.182 1.00 21.35 43 ALA B O 1
ATOM 3205 N N . PHE B 1 49 ? 26.704 8.788 -16.452 1.00 23.48 44 PHE B N 1
ATOM 3206 C CA . PHE B 1 49 ? 27.910 8.002 -16.284 1.00 25.79 44 PHE B CA 1
ATOM 3207 C C . PHE B 1 49 ? 27.976 7.442 -14.870 1.00 27.66 44 PHE B C 1
ATOM 3208 O O . PHE B 1 49 ? 27.834 8.176 -13.883 1.00 25.55 44 PHE B O 1
ATOM 3216 N N . THR B 1 50 ? 28.177 6.132 -14.776 1.00 30.47 45 THR B N 1
ATOM 3217 C CA . THR B 1 50 ? 28.244 5.462 -13.478 1.00 32.83 45 THR B CA 1
ATOM 3218 C C . THR B 1 50 ? 29.570 4.734 -13.281 1.00 34.22 45 THR B C 1
ATOM 3219 O O . THR B 1 50 ? 30.469 4.804 -14.126 1.00 32.32 45 THR B O 1
ATOM 3223 N N . ASP B 1 51 ? 29.678 4.035 -12.155 1.00 36.13 46 ASP B N 1
ATOM 3224 C CA . ASP B 1 51 ? 30.875 3.271 -11.838 1.00 38.63 46 ASP B CA 1
ATOM 3225 C C . ASP B 1 51 ? 31.110 2.177 -12.877 1.00 38.99 46 ASP B C 1
ATOM 3226 O O . ASP B 1 51 ? 32.249 1.782 -13.107 1.00 39.07 46 ASP B O 1
ATOM 3231 N N . THR B 1 52 ? 30.044 1.696 -13.512 1.00 38.37 47 THR B N 1
ATOM 3232 C CA . THR B 1 52 ? 30.190 0.615 -14.487 1.00 39.81 47 THR B CA 1
ATOM 3233 C C . THR B 1 52 ? 29.740 0.868 -15.921 1.00 40.06 47 THR B C 1
ATOM 3234 O O . THR B 1 52 ? 30.186 0.172 -16.834 1.00 40.42 47 THR B O 1
ATOM 3238 N N . GLU B 1 53 ? 28.866 1.840 -16.145 1.00 38.69 48 GLU B N 1
ATOM 3239 C CA . GLU B 1 53 ? 28.402 2.047 -17.509 1.00 38.64 48 GLU B CA 1
ATOM 3240 C C . GLU B 1 53 ? 27.959 3.452 -17.872 1.00 37.20 48 GLU B C 1
ATOM 3241 O O . GLU B 1 53 ? 27.906 4.350 -17.031 1.00 36.22 48 GLU B O 1
ATOM 3247 N N . ARG B 1 54 ? 27.651 3.618 -19.154 1.00 35.05 49 ARG B N 1
ATOM 3248 C CA . ARG B 1 54 ? 27.181 4.880 -19.696 1.00 34.11 49 ARG B CA 1
ATOM 3249 C C . ARG B 1 54 ? 25.762 4.623 -20.159 1.00 33.10 49 ARG B C 1
ATOM 3250 O O . ARG B 1 54 ? 25.541 3.812 -21.054 1.00 35.21 49 ARG B O 1
ATOM 3258 N N . LEU B 1 55 ? 24.806 5.309 -19.544 1.00 30.56 50 LEU B N 1
ATOM 3259 C CA . LEU B 1 55 ? 23.401 5.147 -19.885 1.00 26.96 50 LEU B CA 1
ATOM 3260 C C . LEU B 1 55 ? 22.962 6.314 -20.761 1.00 26.55 50 LEU B C 1
ATOM 3261 O O . LEU B 1 55 ? 23.492 7.420 -20.642 1.00 25.76 50 LEU B O 1
ATOM 3266 N N . ILE B 1 56 ? 22.000 6.062 -21.642 1.00 24.34 51 ILE B N 1
ATOM 3267 C CA . ILE B 1 56 ? 21.496 7.097 -22.547 1.00 25.72 51 ILE B CA 1
ATOM 3268 C C . ILE B 1 56 ? 19.985 6.951 -22.699 1.00 25.54 51 ILE B C 1
ATOM 3269 O O . ILE B 1 56 ? 19.486 5.843 -22.885 1.00 26.63 51 ILE B O 1
ATOM 3274 N N . GLY B 1 57 ? 19.260 8.063 -22.630 1.00 24.63 52 GLY B N 1
ATOM 3275 C CA . GLY B 1 57 ? 17.818 7.985 -22.791 1.00 21.24 52 GLY B CA 1
ATOM 3276 C C . GLY B 1 57 ? 17.042 7.740 -21.507 1.00 21.51 52 GLY B C 1
ATOM 3277 O O . GLY B 1 57 ? 17.360 8.314 -20.460 1.00 15.71 52 GLY B O 1
ATOM 3278 N N . ASP B 1 58 ? 16.019 6.890 -21.597 1.00 21.88 53 ASP B N 1
ATOM 3279 C CA . ASP B 1 58 ? 15.159 6.580 -20.460 1.00 24.63 53 ASP B CA 1
ATOM 3280 C C . ASP B 1 58 ? 15.903 6.068 -19.229 1.00 26.22 53 ASP B C 1
ATOM 3281 O O . ASP B 1 58 ? 15.616 6.493 -18.111 1.00 27.97 53 ASP B O 1
ATOM 3286 N N . ALA B 1 59 ? 16.857 5.165 -19.433 1.00 25.49 54 ALA B N 1
ATOM 3287 C CA . ALA B 1 59 ? 17.617 4.597 -18.325 1.00 25.51 54 ALA B CA 1
ATOM 3288 C C . ALA B 1 59 ? 18.488 5.653 -17.659 1.00 25.57 54 ALA B C 1
ATOM 3289 O O . ALA B 1 59 ? 18.757 5.585 -16.454 1.00 25.78 54 ALA B O 1
ATOM 3291 N N . ALA B 1 60 ? 18.941 6.620 -18.443 1.00 24.42 55 ALA B N 1
ATOM 3292 C CA . ALA B 1 60 ? 19.763 7.691 -17.903 1.00 25.04 55 ALA B CA 1
ATOM 3293 C C . ALA B 1 60 ? 18.868 8.596 -17.059 1.00 24.56 55 ALA B C 1
ATOM 3294 O O . ALA B 1 60 ? 19.229 9.005 -15.955 1.00 26.11 55 ALA B O 1
ATOM 3296 N N . LYS B 1 61 ? 17.681 8.891 -17.566 1.00 24.13 56 LYS B N 1
ATOM 3297 C CA . LYS B 1 61 ? 16.787 9.754 -16.820 1.00 24.85 56 LYS B CA 1
ATOM 3298 C C . LYS B 1 61 ? 16.208 9.079 -15.574 1.00 24.15 56 LYS B C 1
ATOM 3299 O O . LYS B 1 61 ? 15.927 9.754 -14.579 1.00 21.36 56 LYS B O 1
ATOM 3305 N N . ASN B 1 62 ? 16.042 7.756 -15.613 1.00 23.69 57 ASN B N 1
ATOM 3306 C CA . ASN B 1 62 ? 15.493 7.054 -14.455 1.00 23.71 57 ASN B CA 1
ATOM 3307 C C . ASN B 1 62 ? 16.383 7.132 -13.227 1.00 22.82 57 ASN B C 1
ATOM 3308 O O . ASN B 1 62 ? 15.886 7.040 -12.104 1.00 22.01 57 ASN B O 1
ATOM 3313 N N . GLN B 1 63 ? 17.690 7.287 -13.423 1.00 21.25 58 GLN B N 1
ATOM 3314 C CA . GLN B 1 63 ? 18.588 7.325 -12.276 1.00 21.40 58 GLN B CA 1
ATOM 3315 C C . GLN B 1 63 ? 19.188 8.688 -11.967 1.00 19.98 58 GLN B C 1
ATOM 3316 O O . GLN B 1 63 ? 20.221 8.770 -11.315 1.00 21.78 58 GLN B O 1
ATOM 3322 N N . VAL B 1 64 ? 18.549 9.759 -12.416 1.00 21.86 59 VAL B N 1
ATOM 3323 C CA . VAL B 1 64 ? 19.085 11.091 -12.150 1.00 23.07 59 VAL B CA 1
ATOM 3324 C C . VAL B 1 64 ? 19.120 11.407 -10.647 1.00 23.90 59 VAL B C 1
ATOM 3325 O O . VAL B 1 64 ? 20.108 11.946 -10.150 1.00 24.03 59 VAL B O 1
ATOM 3329 N N . ALA B 1 65 ? 18.063 11.053 -9.921 1.00 22.74 60 ALA B N 1
ATOM 3330 C CA . ALA B 1 65 ? 18.022 11.327 -8.489 1.00 24.19 60 ALA B CA 1
ATOM 3331 C C . ALA B 1 65 ? 19.164 10.668 -7.688 1.00 24.48 60 ALA B C 1
ATOM 3332 O O . ALA B 1 65 ? 19.711 11.278 -6.774 1.00 24.22 60 ALA B O 1
ATOM 3334 N N . MET B 1 66 ? 19.538 9.438 -8.034 1.00 26.36 61 MET B N 1
ATOM 3335 C CA . MET B 1 66 ? 20.617 8.759 -7.306 1.00 25.20 61 MET B CA 1
ATOM 3336 C C . MET B 1 66 ? 21.999 9.170 -7.812 1.00 24.10 61 MET B C 1
ATOM 3337 O O . MET B 1 66 ? 22.985 9.016 -7.102 1.00 23.66 61 MET B O 1
ATOM 3342 N N . ASN B 1 67 ? 22.071 9.720 -9.023 1.00 23.03 62 ASN B N 1
ATOM 3343 C CA . ASN B 1 67 ? 23.359 10.097 -9.609 1.00 21.89 62 ASN B CA 1
ATOM 3344 C C . ASN B 1 67 ? 23.260 11.445 -10.351 1.00 23.61 62 ASN B C 1
ATOM 3345 O O . ASN B 1 67 ? 23.640 11.569 -11.517 1.00 22.53 62 ASN B O 1
ATOM 3350 N N . PRO B 1 68 ? 22.758 12.483 -9.660 1.00 23.24 63 PRO B N 1
ATOM 3351 C CA . PRO B 1 68 ? 22.588 13.824 -10.228 1.00 23.23 63 PRO B CA 1
ATOM 3352 C C . PRO B 1 68 ? 23.807 14.498 -10.861 1.00 23.90 63 PRO B C 1
ATOM 3353 O O . PRO B 1 68 ? 23.694 15.058 -11.957 1.00 20.51 63 PRO B O 1
ATOM 3357 N N . THR B 1 69 ? 24.963 14.450 -10.196 1.00 24.04 64 THR B N 1
ATOM 3358 C CA . THR B 1 69 ? 26.150 15.105 -10.741 1.00 23.73 64 THR B CA 1
ATOM 3359 C C . THR B 1 69 ? 26.806 14.402 -11.927 1.00 22.35 64 THR B C 1
ATOM 3360 O O . THR B 1 69 ? 27.700 14.962 -12.551 1.00 22.77 64 THR B O 1
ATOM 3364 N N . ASN B 1 70 ? 26.372 13.193 -12.262 1.00 20.80 65 ASN B N 1
ATOM 3365 C CA . ASN B 1 70 ? 26.974 12.518 -13.410 1.00 22.86 65 ASN B CA 1
ATOM 3366 C C . ASN B 1 70 ? 25.971 12.231 -14.498 1.00 21.19 65 ASN B C 1
ATOM 3367 O O . ASN B 1 70 ? 26.215 11.401 -15.368 1.00 21.85 65 ASN B O 1
ATOM 3372 N N . THR B 1 71 ? 24.843 12.930 -14.447 1.00 20.66 66 THR B N 1
ATOM 3373 C CA . THR B 1 71 ? 23.791 12.764 -15.441 1.00 20.59 66 THR B CA 1
ATOM 3374 C C . THR B 1 71 ? 23.667 14.075 -16.228 1.00 22.35 66 THR B C 1
ATOM 3375 O O . THR B 1 71 ? 23.197 15.087 -15.702 1.00 23.35 66 THR B O 1
ATOM 3379 N N . VAL B 1 72 ? 24.099 14.048 -17.486 1.00 21.89 67 VAL B N 1
ATOM 3380 C CA . VAL B 1 72 ? 24.072 15.233 -18.334 1.00 22.43 67 VAL B CA 1
ATOM 3381 C C . VAL B 1 72 ? 22.807 15.377 -19.175 1.00 22.50 67 VAL B C 1
ATOM 3382 O O . VAL B 1 72 ? 22.258 14.395 -19.682 1.00 23.14 67 VAL B O 1
ATOM 3386 N N . PHE B 1 73 ? 22.351 16.617 -19.314 1.00 23.56 68 PHE B N 1
ATOM 3387 C CA . PHE B 1 73 ? 21.180 16.931 -20.120 1.00 22.70 68 PHE B CA 1
ATOM 3388 C C . PHE B 1 73 ? 21.295 18.390 -20.566 1.00 22.14 68 PHE B C 1
ATOM 3389 O O . PHE B 1 73 ? 22.138 19.127 -20.047 1.00 21.45 68 PHE B O 1
ATOM 3397 N N . ASP B 1 74 ? 20.476 18.797 -21.536 1.00 20.07 69 ASP B N 1
ATOM 3398 C CA . ASP B 1 74 ? 20.511 20.174 -22.043 1.00 22.03 69 ASP B CA 1
ATOM 3399 C C . ASP B 1 74 ? 21.805 20.535 -22.764 1.00 19.84 69 ASP B C 1
ATOM 3400 O O . ASP B 1 74 ? 22.111 21.716 -22.925 1.00 20.19 69 ASP B O 1
ATOM 3405 N N . ALA B 1 75 ? 22.557 19.532 -23.197 1.00 18.35 70 ALA B N 1
ATOM 3406 C CA . ALA B 1 75 ? 23.817 19.772 -23.894 1.00 20.63 70 ALA B CA 1
ATOM 3407 C C . ALA B 1 75 ? 23.621 20.683 -25.092 1.00 20.73 70 ALA B C 1
ATOM 3408 O O . ALA B 1 75 ? 24.498 21.493 -25.421 1.00 20.47 70 ALA B O 1
ATOM 3410 N N . LYS B 1 76 ? 22.473 20.540 -25.749 1.00 19.93 71 LYS B N 1
ATOM 3411 C CA . LYS B 1 76 ? 22.157 21.355 -26.913 1.00 19.84 71 LYS B CA 1
ATOM 3412 C C . LYS B 1 76 ? 22.256 22.853 -26.612 1.00 21.04 71 LYS B C 1
ATOM 3413 O O . LYS B 1 76 ? 22.537 23.648 -27.508 1.00 19.76 71 LYS B O 1
ATOM 3419 N N . ARG B 1 77 ? 22.023 23.239 -25.358 1.00 18.93 72 ARG B N 1
ATOM 3420 C CA . ARG B 1 77 ? 22.094 24.650 -24.982 1.00 20.20 72 ARG B CA 1
ATOM 3421 C C . ARG B 1 77 ? 23.536 25.179 -24.980 1.00 19.86 72 ARG B C 1
ATOM 3422 O O . ARG B 1 77 ? 23.763 26.387 -24.891 1.00 17.96 72 ARG B O 1
ATOM 3430 N N . LEU B 1 78 ? 24.501 24.271 -25.088 1.00 19.26 73 LEU B N 1
ATOM 3431 C CA . LEU B 1 78 ? 25.909 24.641 -25.085 1.00 20.28 73 LEU B CA 1
ATOM 3432 C C . LEU B 1 78 ? 26.521 24.651 -26.481 1.00 21.81 73 LEU B C 1
ATOM 3433 O O . LEU B 1 78 ? 27.595 25.208 -26.684 1.00 22.51 73 LEU B O 1
ATOM 3438 N N . ILE B 1 79 ? 25.835 24.046 -27.444 1.00 21.91 74 ILE B N 1
ATOM 3439 C CA . ILE B 1 79 ? 26.349 23.985 -28.805 1.00 23.03 74 ILE B CA 1
ATOM 3440 C C . ILE B 1 79 ? 26.611 25.358 -29.433 1.00 23.89 74 ILE B C 1
ATOM 3441 O O . ILE B 1 79 ? 25.712 26.204 -29.517 1.00 23.13 74 ILE B O 1
ATOM 3446 N N . GLY B 1 80 ? 27.861 25.571 -29.848 1.00 24.15 75 GLY B N 1
ATOM 3447 C CA . GLY B 1 80 ? 28.265 26.825 -30.471 1.00 23.26 75 GLY B CA 1
ATOM 3448 C C . GLY B 1 80 ? 28.474 27.967 -29.491 1.00 25.02 75 GLY B C 1
ATOM 3449 O O . GLY B 1 80 ? 28.612 29.128 -29.895 1.00 23.93 75 GLY B O 1
ATOM 3450 N N . ARG B 1 81 ? 28.507 27.640 -28.202 1.00 22.93 76 ARG B N 1
ATOM 3451 C CA . ARG B 1 81 ? 28.674 28.649 -27.167 1.00 24.06 76 ARG B CA 1
ATOM 3452 C C . ARG B 1 81 ? 30.081 28.748 -26.596 1.00 23.90 76 ARG B C 1
ATOM 3453 O O . ARG B 1 81 ? 30.843 27.785 -26.600 1.00 24.56 76 ARG B O 1
ATOM 3461 N N . ARG B 1 82 ? 30.406 29.932 -26.097 1.00 22.51 77 ARG B N 1
ATOM 3462 C CA . ARG B 1 82 ? 31.678 30.171 -25.441 1.00 22.58 77 ARG B CA 1
ATOM 3463 C C . ARG B 1 82 ? 31.389 29.935 -23.950 1.00 22.15 77 ARG B C 1
ATOM 3464 O O . ARG B 1 82 ? 30.285 30.209 -23.481 1.00 19.44 77 ARG B O 1
ATOM 3472 N N . PHE B 1 83 ? 32.367 29.426 -23.208 1.00 22.49 78 PHE B N 1
ATOM 3473 C CA . PHE B 1 83 ? 32.176 29.200 -21.780 1.00 20.26 78 PHE B CA 1
ATOM 3474 C C . PHE B 1 83 ? 31.734 30.493 -21.085 1.00 21.10 78 PHE B C 1
ATOM 3475 O O . PHE B 1 83 ? 30.831 30.477 -20.241 1.00 19.89 78 PHE B O 1
ATOM 3483 N N . ASP B 1 84 ? 32.355 31.616 -21.444 1.00 21.74 79 ASP B N 1
ATOM 3484 C CA . ASP B 1 84 ? 32.015 32.878 -20.790 1.00 22.70 79 ASP B CA 1
ATOM 3485 C C . ASP B 1 84 ? 30.778 33.626 -21.289 1.00 22.87 79 ASP B C 1
ATOM 3486 O O . ASP B 1 84 ? 30.522 34.749 -20.841 1.00 19.79 79 ASP B O 1
ATOM 3491 N N . ASP B 1 85 ? 30.016 33.031 -22.211 1.00 23.24 80 ASP B N 1
ATOM 3492 C CA . ASP B 1 85 ? 28.789 33.681 -22.703 1.00 24.62 80 ASP B CA 1
ATOM 3493 C C . ASP B 1 85 ? 27.838 33.799 -21.501 1.00 22.73 80 ASP B C 1
ATOM 3494 O O . ASP B 1 85 ? 27.755 32.887 -20.677 1.00 23.32 80 ASP B O 1
ATOM 3499 N N . ALA B 1 86 ? 27.117 34.911 -21.398 1.00 20.05 81 ALA B N 1
ATOM 3500 C CA . ALA B 1 86 ? 26.216 35.097 -20.261 1.00 19.28 81 ALA B CA 1
ATOM 3501 C C . ALA B 1 86 ? 25.187 33.983 -20.057 1.00 18.27 81 ALA B C 1
ATOM 3502 O O . ALA B 1 86 ? 24.879 33.616 -18.925 1.00 17.81 81 ALA B O 1
ATOM 3504 N N . VAL B 1 87 ? 24.664 33.432 -21.144 1.00 17.74 82 VAL B N 1
ATOM 3505 C CA . VAL B 1 87 ? 23.663 32.392 -21.026 1.00 18.00 82 VAL B CA 1
ATOM 3506 C C . VAL B 1 87 ? 24.239 31.071 -20.480 1.00 17.59 82 VAL B C 1
ATOM 3507 O O . VAL B 1 87 ? 23.553 30.335 -19.773 1.00 17.01 82 VAL B O 1
ATOM 3511 N N . VAL B 1 88 ? 25.505 30.787 -20.771 1.00 17.63 83 VAL B N 1
ATOM 3512 C CA . VAL B 1 88 ? 26.127 29.572 -20.260 1.00 17.52 83 VAL B CA 1
ATOM 3513 C C . VAL B 1 88 ? 26.323 29.693 -18.736 1.00 18.17 83 VAL B C 1
ATOM 3514 O O . VAL B 1 88 ? 26.013 28.770 -17.989 1.00 16.34 83 VAL B O 1
ATOM 3518 N N . GLN B 1 89 ? 26.822 30.839 -18.280 1.00 18.19 84 GLN B N 1
ATOM 3519 C CA . GLN B 1 89 ? 27.045 31.036 -16.850 1.00 20.87 84 GLN B CA 1
ATOM 3520 C C . GLN B 1 89 ? 25.724 30.985 -16.083 1.00 22.15 84 GLN B C 1
ATOM 3521 O O . GLN B 1 89 ? 25.655 30.477 -14.958 1.00 20.53 84 GLN B O 1
ATOM 3527 N N . SER B 1 90 ? 24.671 31.504 -16.700 1.00 21.45 85 SER B N 1
ATOM 3528 C CA . SER B 1 90 ? 23.365 31.480 -16.067 1.00 21.60 85 SER B CA 1
ATOM 3529 C C . SER B 1 90 ? 22.816 30.040 -16.028 1.00 21.46 85 SER B C 1
ATOM 3530 O O . SER B 1 90 ? 22.351 29.580 -14.990 1.00 21.85 85 SER B O 1
ATOM 3533 N N . ASP B 1 91 ? 22.881 29.329 -17.151 1.00 20.59 86 ASP B N 1
ATOM 3534 C CA . ASP B 1 91 ? 22.390 27.948 -17.209 1.00 20.73 86 ASP B CA 1
ATOM 3535 C C . ASP B 1 91 ? 23.125 27.006 -16.240 1.00 21.21 86 ASP B C 1
ATOM 3536 O O . ASP B 1 91 ? 22.527 26.089 -15.674 1.00 21.10 86 ASP B O 1
ATOM 3541 N N . MET B 1 92 ? 24.425 27.224 -16.076 1.00 19.39 87 MET B N 1
ATOM 3542 C CA . MET B 1 92 ? 25.241 26.395 -15.201 1.00 20.95 87 MET B CA 1
ATOM 3543 C C . MET B 1 92 ? 24.704 26.321 -13.778 1.00 23.25 87 MET B C 1
ATOM 3544 O O . MET B 1 92 ? 24.925 25.333 -13.085 1.00 20.80 87 MET B O 1
ATOM 3549 N N . LYS B 1 93 ? 23.998 27.360 -13.343 1.00 24.58 88 LYS B N 1
ATOM 3550 C CA . LYS B 1 93 ? 23.457 27.374 -11.989 1.00 29.12 88 LYS B CA 1
ATOM 3551 C C . LYS B 1 93 ? 22.296 26.405 -11.784 1.00 29.86 88 LYS B C 1
ATOM 3552 O O . LYS B 1 93 ? 22.003 26.019 -10.656 1.00 28.68 88 LYS B O 1
ATOM 3558 N N . HIS B 1 94 ? 21.640 26.006 -12.869 1.00 29.02 89 HIS B N 1
ATOM 3559 C CA . HIS B 1 94 ? 20.518 25.087 -12.758 1.00 29.23 89 HIS B CA 1
ATOM 3560 C C . HIS B 1 94 ? 20.941 23.670 -13.085 1.00 27.97 89 HIS B C 1
ATOM 3561 O O . HIS B 1 94 ? 20.116 22.763 -13.096 1.00 30.07 89 HIS B O 1
ATOM 3568 N N . TRP B 1 95 ? 22.228 23.473 -13.351 1.00 25.10 90 TRP B N 1
ATOM 3569 C CA . TRP B 1 95 ? 22.713 22.146 -13.697 1.00 22.29 90 TRP B CA 1
ATOM 3570 C C . TRP B 1 95 ? 23.519 21.523 -12.580 1.00 22.33 90 TRP B C 1
ATOM 3571 O O . TRP B 1 95 ? 24.455 22.134 -12.076 1.00 21.14 90 TRP B O 1
ATOM 3582 N N . PRO B 1 96 ? 23.173 20.281 -12.191 1.00 21.50 91 PRO B N 1
ATOM 3583 C CA . PRO B 1 96 ? 23.879 19.574 -11.122 1.00 22.13 91 PRO B CA 1
ATOM 3584 C C . PRO B 1 96 ? 25.275 19.165 -11.590 1.00 21.89 91 PRO B C 1
ATOM 3585 O O . PRO B 1 96 ? 26.197 19.073 -10.787 1.00 22.32 91 PRO B O 1
ATOM 3589 N N . PHE B 1 97 ? 25.419 18.921 -12.893 1.00 19.68 92 PHE B N 1
ATOM 3590 C CA . PHE B 1 97 ? 26.708 18.511 -13.433 1.00 19.78 92 PHE B CA 1
ATOM 3591 C C . PHE B 1 97 ? 27.652 19.688 -13.617 1.00 20.92 92 PHE B C 1
ATOM 3592 O O . PHE B 1 97 ? 27.239 20.844 -13.670 1.00 20.84 92 PHE B O 1
ATOM 3600 N N . MET B 1 98 ? 28.934 19.369 -13.704 1.00 21.58 93 MET B N 1
ATOM 3601 C CA . MET B 1 98 ? 29.988 20.368 -13.835 1.00 24.40 93 MET B CA 1
ATOM 3602 C C . MET B 1 98 ? 30.266 20.799 -15.282 1.00 21.24 93 MET B C 1
ATOM 3603 O O . MET B 1 98 ? 30.258 19.988 -16.205 1.00 20.41 93 MET B O 1
ATOM 3608 N N . VAL B 1 99 ? 30.490 22.088 -15.475 1.00 19.64 94 VAL B N 1
ATOM 3609 C CA . VAL B 1 99 ? 30.844 22.584 -16.790 1.00 19.81 94 VAL B CA 1
ATOM 3610 C C . VAL B 1 99 ? 32.158 23.319 -16.575 1.00 19.99 94 VAL B C 1
ATOM 3611 O O . VAL B 1 99 ? 32.277 24.120 -15.645 1.00 21.70 94 VAL B O 1
ATOM 3615 N N . VAL B 1 100 ? 33.152 23.017 -17.402 1.00 20.00 95 VAL B N 1
ATOM 3616 C CA . VAL B 1 100 ? 34.448 23.671 -17.280 1.00 22.11 95 VAL B CA 1
ATOM 3617 C C . VAL B 1 100 ? 34.808 24.380 -18.569 1.00 22.89 95 VAL B C 1
ATOM 3618 O O . VAL B 1 100 ? 34.206 24.146 -19.623 1.00 19.53 95 VAL B O 1
ATOM 3622 N N . ASN B 1 101 ? 35.809 25.238 -18.468 1.00 22.62 96 ASN B N 1
ATOM 3623 C CA . ASN B 1 101 ? 36.264 26.021 -19.592 1.00 23.92 96 ASN B CA 1
ATOM 3624 C C . ASN B 1 101 ? 37.530 25.430 -20.205 1.00 24.71 96 ASN B C 1
ATOM 3625 O O . ASN B 1 101 ? 38.606 25.545 -19.633 1.00 23.99 96 ASN B O 1
ATOM 3630 N N . ASP B 1 102 ? 37.400 24.783 -21.358 1.00 25.73 97 ASP B N 1
ATOM 3631 C CA . ASP B 1 102 ? 38.572 24.241 -22.027 1.00 26.87 97 ASP B CA 1
ATOM 3632 C C . ASP B 1 102 ? 38.929 25.159 -23.198 1.00 26.48 97 ASP B C 1
ATOM 3633 O O . ASP B 1 102 ? 38.369 25.041 -24.290 1.00 25.85 97 ASP B O 1
ATOM 3638 N N . ALA B 1 103 ? 39.842 26.090 -22.945 1.00 24.21 98 ALA B N 1
ATOM 3639 C CA . ALA B 1 103 ? 40.306 27.035 -23.954 1.00 25.53 98 ALA B CA 1
ATOM 3640 C C . ALA B 1 103 ? 39.172 27.853 -24.598 1.00 26.16 98 ALA B C 1
ATOM 3641 O O . ALA B 1 103 ? 39.119 27.999 -25.820 1.00 24.95 98 ALA B O 1
ATOM 3643 N N . GLY B 1 104 ? 38.274 28.386 -23.772 1.00 25.37 99 GLY B N 1
ATOM 3644 C CA . GLY B 1 104 ? 37.170 29.176 -24.290 1.00 24.96 99 GLY B CA 1
ATOM 3645 C C . GLY B 1 104 ? 35.888 28.399 -24.547 1.00 24.04 99 GLY B C 1
ATOM 3646 O O . GLY B 1 104 ? 34.811 28.987 -24.607 1.00 23.53 99 GLY B O 1
ATOM 3647 N N . ARG B 1 105 ? 35.997 27.083 -24.696 1.00 24.73 100 ARG B N 1
ATOM 3648 C CA . ARG B 1 105 ? 34.834 26.232 -24.960 1.00 26.12 100 ARG B CA 1
ATOM 3649 C C . ARG B 1 105 ? 34.344 25.480 -23.724 1.00 24.27 100 ARG B C 1
ATOM 3650 O O . ARG B 1 105 ? 35.132 24.920 -22.970 1.00 24.93 100 ARG B O 1
ATOM 3658 N N . PRO B 1 106 ? 33.024 25.436 -23.519 1.00 23.27 101 PRO B N 1
ATOM 3659 C CA . PRO B 1 106 ? 32.492 24.727 -22.354 1.00 19.60 101 PRO B CA 1
ATOM 3660 C C . PRO B 1 106 ? 32.509 23.224 -22.583 1.00 19.54 101 PRO B C 1
ATOM 3661 O O . PRO B 1 106 ? 32.312 22.761 -23.704 1.00 19.17 101 PRO B O 1
ATOM 3665 N N . LYS B 1 107 ? 32.754 22.468 -21.517 1.00 20.30 102 LYS B N 1
ATOM 3666 C CA . LYS B 1 107 ? 32.742 21.007 -21.583 1.00 21.14 102 LYS B CA 1
ATOM 3667 C C . LYS B 1 107 ? 32.052 20.479 -20.331 1.00 22.23 102 LYS B C 1
ATOM 3668 O O . LYS B 1 107 ? 32.282 20.983 -19.220 1.00 22.83 102 LYS B O 1
ATOM 3674 N N . VAL B 1 108 ? 31.188 19.488 -20.491 1.00 20.96 103 VAL B N 1
ATOM 3675 C CA . VAL B 1 108 ? 30.546 18.941 -19.312 1.00 22.05 103 VAL B CA 1
ATOM 3676 C C . VAL B 1 108 ? 31.540 17.945 -18.733 1.00 22.51 103 VAL B C 1
ATOM 3677 O O . VAL B 1 108 ? 32.161 17.171 -19.466 1.00 22.41 103 VAL B O 1
ATOM 3681 N N . GLN B 1 109 ? 31.704 17.985 -17.420 1.00 21.83 104 GLN B N 1
ATOM 3682 C CA . GLN B 1 109 ? 32.633 17.091 -16.752 1.00 24.44 104 GLN B CA 1
ATOM 3683 C C . GLN B 1 109 ? 31.888 16.195 -15.763 1.00 25.07 104 GLN B C 1
ATOM 3684 O O . GLN B 1 109 ? 31.053 16.661 -14.989 1.00 25.24 104 GLN B O 1
ATOM 3690 N N . VAL B 1 110 ? 32.203 14.907 -15.792 1.00 27.26 105 VAL B N 1
ATOM 3691 C CA . VAL B 1 110 ? 31.555 13.934 -14.917 1.00 28.51 105 VAL B CA 1
ATOM 3692 C C . VAL B 1 110 ? 32.549 12.866 -14.467 1.00 31.44 105 VAL B C 1
ATOM 3693 O O . VAL B 1 110 ? 33.699 12.834 -14.911 1.00 31.89 105 VAL B O 1
ATOM 3697 N N . GLU B 1 111 ? 32.091 11.988 -13.581 1.00 33.28 106 GLU B N 1
ATOM 3698 C CA . GLU B 1 111 ? 32.914 10.882 -13.116 1.00 34.14 106 GLU B CA 1
ATOM 3699 C C . GLU B 1 111 ? 32.377 9.690 -13.882 1.00 33.69 106 GLU B C 1
ATOM 3700 O O . GLU B 1 111 ? 31.167 9.520 -13.992 1.00 33.69 106 GLU B O 1
ATOM 3706 N N . TYR B 1 112 ? 33.267 8.872 -14.420 1.00 33.26 107 TYR B N 1
ATOM 3707 C CA . TYR B 1 112 ? 32.852 7.706 -15.181 1.00 34.20 107 TYR B CA 1
ATOM 3708 C C . TYR B 1 112 ? 33.804 6.563 -14.860 1.00 36.16 107 TYR B C 1
ATOM 3709 O O . TYR B 1 112 ? 35.014 6.683 -15.062 1.00 35.60 107 TYR B O 1
ATOM 3718 N N . LYS B 1 113 ? 33.253 5.463 -14.352 1.00 36.72 108 LYS B N 1
ATOM 3719 C CA . LYS B 1 113 ? 34.057 4.304 -13.986 1.00 40.30 108 LYS B CA 1
ATOM 3720 C C . LYS B 1 113 ? 35.203 4.727 -13.069 1.00 40.96 108 LYS B C 1
ATOM 3721 O O . LYS B 1 113 ? 36.329 4.252 -13.205 1.00 41.74 108 LYS B O 1
ATOM 3727 N N . GLY B 1 114 ? 34.901 5.634 -12.144 1.00 42.15 109 GLY B N 1
ATOM 3728 C CA . GLY B 1 114 ? 35.896 6.121 -11.205 1.00 42.61 109 GLY B CA 1
ATOM 3729 C C . GLY B 1 114 ? 36.859 7.150 -11.772 1.00 44.06 109 GLY B C 1
ATOM 3730 O O . GLY B 1 114 ? 37.733 7.637 -11.055 1.00 44.44 109 GLY B O 1
ATOM 3731 N N . GLU B 1 115 ? 36.700 7.494 -13.049 1.00 45.35 110 GLU B N 1
ATOM 3732 C CA . GLU B 1 115 ? 37.585 8.463 -13.709 1.00 45.46 110 GLU B CA 1
ATOM 3733 C C . GLU B 1 115 ? 36.880 9.761 -14.097 1.00 43.98 110 GLU B C 1
ATOM 3734 O O . GLU B 1 115 ? 35.709 9.751 -14.478 1.00 44.35 110 GLU B O 1
ATOM 3740 N N . THR B 1 116 ? 37.612 10.871 -14.021 1.00 41.49 111 THR B N 1
ATOM 3741 C CA . THR B 1 116 ? 37.078 12.177 -14.389 1.00 39.01 111 THR B CA 1
ATOM 3742 C C . THR B 1 116 ? 37.153 12.345 -15.906 1.00 37.62 111 THR B C 1
ATOM 3743 O O . THR B 1 116 ? 38.230 12.281 -16.493 1.00 38.58 111 THR B O 1
ATOM 3747 N N . LYS B 1 117 ? 36.005 12.556 -16.537 1.00 35.29 112 LYS B N 1
ATOM 3748 C CA . LYS B 1 117 ? 35.954 12.736 -17.978 1.00 32.89 112 LYS B CA 1
ATOM 3749 C C . LYS B 1 117 ? 35.196 14.017 -18.312 1.00 31.32 112 LYS B C 1
ATOM 3750 O O . LYS B 1 117 ? 34.285 14.425 -17.582 1.00 30.00 112 LYS B O 1
ATOM 3756 N N . SER B 1 118 ? 35.585 14.653 -19.410 1.00 28.84 113 SER B N 1
ATOM 3757 C CA . SER B 1 118 ? 34.930 15.874 -19.864 1.00 28.39 113 SER B CA 1
ATOM 3758 C C . SER B 1 118 ? 34.554 15.682 -21.332 1.00 27.68 113 SER B C 1
ATOM 3759 O O . SER B 1 118 ? 35.298 15.071 -22.102 1.00 27.08 113 SER B O 1
ATOM 3762 N N . PHE B 1 119 ? 33.392 16.191 -21.718 1.00 26.05 114 PHE B N 1
ATOM 3763 C CA . PHE B 1 119 ? 32.935 16.038 -23.094 1.00 23.63 114 PHE B CA 1
ATOM 3764 C C . PHE B 1 119 ? 32.447 17.344 -23.693 1.00 21.99 114 PHE B C 1
ATOM 3765 O O . PHE B 1 119 ? 31.805 18.145 -23.009 1.00 20.77 114 PHE B O 1
ATOM 3773 N N . TYR B 1 120 ? 32.743 17.557 -24.969 1.00 19.65 115 TYR B N 1
ATOM 3774 C CA . TYR B 1 120 ? 32.255 18.746 -25.649 1.00 20.65 115 TYR B CA 1
ATOM 3775 C C . TYR B 1 120 ? 30.756 18.540 -25.846 1.00 20.81 115 TYR B C 1
ATOM 3776 O O . TYR B 1 120 ? 30.281 17.406 -25.908 1.00 21.75 115 TYR B O 1
ATOM 3785 N N . PRO B 1 121 ? 29.988 19.628 -25.935 1.00 21.24 116 PRO B N 1
ATOM 3786 C CA . PRO B 1 121 ? 28.543 19.451 -26.128 1.00 22.54 116 PRO B CA 1
ATOM 3787 C C . PRO B 1 121 ? 28.150 18.609 -27.348 1.00 23.63 116 PRO B C 1
ATOM 3788 O O . PRO B 1 121 ? 27.178 17.850 -27.288 1.00 22.16 116 PRO B O 1
ATOM 3792 N N . GLU B 1 122 ? 28.892 18.708 -28.449 1.00 24.85 117 GLU B N 1
ATOM 3793 C CA . GLU B 1 122 ? 28.521 17.899 -29.608 1.00 26.48 117 GLU B CA 1
ATOM 3794 C C . GLU B 1 122 ? 28.812 16.415 -29.401 1.00 25.71 117 GLU B C 1
ATOM 3795 O O . GLU B 1 122 ? 28.209 15.564 -30.068 1.00 24.64 117 GLU B O 1
ATOM 3801 N N . GLU B 1 123 ? 29.717 16.090 -28.480 1.00 22.72 118 GLU B N 1
ATOM 3802 C CA . GLU B 1 123 ? 30.011 14.681 -28.235 1.00 24.22 118 GLU B CA 1
ATOM 3803 C C . GLU B 1 123 ? 28.825 14.064 -27.501 1.00 23.25 118 GLU B C 1
ATOM 3804 O O . GLU B 1 123 ? 28.464 12.917 -27.750 1.00 24.04 118 GLU B O 1
ATOM 3810 N N . VAL B 1 124 ? 28.219 14.830 -26.598 1.00 21.84 119 VAL B N 1
ATOM 3811 C CA . VAL B 1 124 ? 27.061 14.349 -25.857 1.00 22.87 119 VAL B CA 1
ATOM 3812 C C . VAL B 1 124 ? 25.906 14.140 -26.842 1.00 23.69 119 VAL B C 1
ATOM 3813 O O . VAL B 1 124 ? 25.146 13.178 -26.737 1.00 24.26 119 VAL B O 1
ATOM 3817 N N . SER B 1 125 ? 25.787 15.048 -27.804 1.00 23.22 120 SER B N 1
ATOM 3818 C CA . SER B 1 125 ? 24.739 14.955 -28.812 1.00 25.66 120 SER B CA 1
ATOM 3819 C C . SER B 1 125 ? 24.984 13.724 -29.675 1.00 25.67 120 SER B C 1
ATOM 3820 O O . SER B 1 125 ? 24.045 13.052 -30.107 1.00 24.21 120 SER B O 1
ATOM 3823 N N . SER B 1 126 ? 26.258 13.441 -29.931 1.00 25.14 121 SER B N 1
ATOM 3824 C CA . SER B 1 126 ? 26.630 12.294 -30.741 1.00 25.79 121 SER B CA 1
ATOM 3825 C C . SER B 1 126 ? 26.174 11.017 -30.046 1.00 25.40 121 SER B C 1
ATOM 3826 O O . SER B 1 126 ? 25.760 10.059 -30.694 1.00 26.22 121 SER B O 1
ATOM 3829 N N . MET B 1 127 ? 26.242 11.014 -28.721 1.00 25.36 122 MET B N 1
ATOM 3830 C CA . MET B 1 127 ? 25.820 9.857 -27.939 1.00 25.95 122 MET B CA 1
ATOM 3831 C C . MET B 1 127 ? 24.308 9.673 -28.056 1.00 24.99 122 MET B C 1
ATOM 3832 O O . MET B 1 127 ? 23.810 8.548 -28.148 1.00 24.00 122 MET B O 1
ATOM 3837 N N . VAL B 1 128 ? 23.579 10.784 -28.055 1.00 22.86 123 VAL B N 1
ATOM 3838 C CA . VAL B 1 128 ? 22.125 10.726 -28.181 1.00 22.91 123 VAL B CA 1
ATOM 3839 C C . VAL B 1 128 ? 21.751 10.234 -29.586 1.00 22.17 123 VAL B C 1
ATOM 3840 O O . VAL B 1 128 ? 20.817 9.451 -29.747 1.00 22.82 123 VAL B O 1
ATOM 3844 N N . LEU B 1 129 ? 22.484 10.692 -30.598 1.00 21.42 124 LEU B N 1
ATOM 3845 C CA . LEU B 1 129 ? 22.224 10.257 -31.971 1.00 24.65 124 LEU B CA 1
ATOM 3846 C C . LEU B 1 129 ? 22.484 8.762 -32.097 1.00 24.71 124 LEU B C 1
ATOM 3847 O O . LEU B 1 129 ? 21.815 8.073 -32.863 1.00 25.77 124 LEU B O 1
ATOM 3852 N N . THR B 1 130 ? 23.457 8.271 -31.336 1.00 24.92 125 THR B N 1
ATOM 3853 C CA . THR B 1 130 ? 23.800 6.856 -31.343 1.00 26.03 125 THR B CA 1
ATOM 3854 C C . THR B 1 130 ? 22.621 6.058 -30.804 1.00 26.63 125 THR B C 1
ATOM 3855 O O . THR B 1 130 ? 22.233 5.030 -31.375 1.00 27.20 125 THR B O 1
ATOM 3859 N N . LYS B 1 131 ? 22.047 6.537 -29.705 1.00 26.44 126 LYS B N 1
ATOM 3860 C CA . LYS B 1 131 ? 20.893 5.880 -29.111 1.00 25.77 126 LYS B CA 1
ATOM 3861 C C . LYS B 1 131 ? 19.735 5.874 -30.107 1.00 25.75 126 LYS B C 1
ATOM 3862 O O . LYS B 1 131 ? 19.090 4.847 -30.306 1.00 24.67 126 LYS B O 1
ATOM 3868 N N . MET B 1 132 ? 19.478 7.018 -30.739 1.00 24.51 127 MET B N 1
ATOM 3869 C CA . MET B 1 132 ? 18.384 7.107 -31.700 1.00 24.63 127 MET B CA 1
ATOM 3870 C C . MET B 1 132 ? 18.646 6.189 -32.893 1.00 25.66 127 MET B C 1
ATOM 3871 O O . MET B 1 132 ? 17.722 5.590 -33.442 1.00 24.49 127 MET B O 1
ATOM 3876 N N . LYS B 1 133 ? 19.906 6.089 -33.300 1.00 25.96 128 LYS B N 1
ATOM 3877 C CA . LYS B 1 133 ? 20.260 5.230 -34.423 1.00 29.17 128 LYS B CA 1
ATOM 3878 C C . LYS B 1 133 ? 19.913 3.781 -34.064 1.00 28.34 128 LYS B C 1
ATOM 3879 O O . LYS B 1 133 ? 19.300 3.057 -34.853 1.00 28.89 128 LYS B O 1
ATOM 3885 N N . GLU B 1 134 ? 20.304 3.373 -32.863 1.00 28.31 129 GLU B N 1
ATOM 3886 C CA . GLU B 1 134 ? 20.042 2.023 -32.381 1.00 29.94 129 GLU B CA 1
ATOM 3887 C C . GLU B 1 134 ? 18.547 1.730 -32.216 1.00 29.53 129 GLU B C 1
ATOM 3888 O O . GLU B 1 134 ? 18.098 0.608 -32.451 1.00 28.70 129 GLU B O 1
ATOM 3894 N N . ILE B 1 135 ? 17.775 2.738 -31.819 1.00 28.97 130 ILE B N 1
ATOM 3895 C CA . ILE B 1 135 ? 16.340 2.553 -31.651 1.00 27.38 130 ILE B CA 1
ATOM 3896 C C . ILE B 1 135 ? 15.744 2.246 -33.022 1.00 26.53 130 ILE B C 1
ATOM 3897 O O . ILE B 1 135 ? 14.953 1.318 -33.177 1.00 26.27 130 ILE B O 1
ATOM 3902 N N . ALA B 1 136 ? 16.134 3.036 -34.015 1.00 25.67 131 ALA B N 1
ATOM 3903 C CA . ALA B 1 136 ? 15.655 2.845 -35.378 1.00 28.02 131 ALA B CA 1
ATOM 3904 C C . ALA B 1 136 ? 16.019 1.451 -35.916 1.00 27.88 131 ALA B C 1
ATOM 3905 O O . ALA B 1 136 ? 15.172 0.760 -36.463 1.00 27.85 131 ALA B O 1
ATOM 3907 N N . GLU B 1 137 ? 17.272 1.036 -35.742 1.00 29.22 132 GLU B N 1
ATOM 3908 C CA . GLU B 1 137 ? 17.707 -0.270 -36.229 1.00 32.66 132 GLU B CA 1
ATOM 3909 C C . GLU B 1 137 ? 16.931 -1.419 -35.591 1.00 33.46 132 GLU B C 1
ATOM 3910 O O . GLU B 1 137 ? 16.587 -2.382 -36.272 1.00 33.03 132 GLU B O 1
ATOM 3916 N N . ALA B 1 138 ? 16.656 -1.318 -34.292 1.00 32.42 133 ALA B N 1
ATOM 3917 C CA . ALA B 1 138 ? 15.918 -2.359 -33.582 1.00 31.91 133 ALA B CA 1
ATOM 3918 C C . ALA B 1 138 ? 14.528 -2.536 -34.185 1.00 34.39 133 ALA B C 1
ATOM 3919 O O . ALA B 1 138 ? 13.963 -3.636 -34.173 1.00 34.19 133 ALA B O 1
ATOM 3921 N N . TYR B 1 139 ? 13.977 -1.448 -34.712 1.00 34.23 134 TYR B N 1
ATOM 3922 C CA . TYR B 1 139 ? 12.656 -1.489 -35.317 1.00 34.67 134 TYR B CA 1
ATOM 3923 C C . TYR B 1 139 ? 12.700 -1.978 -36.764 1.00 34.41 134 TYR B C 1
ATOM 3924 O O . TYR B 1 139 ? 11.867 -2.776 -37.183 1.00 34.45 134 TYR B O 1
ATOM 3933 N N . LEU B 1 140 ? 13.673 -1.488 -37.524 1.00 35.04 135 LEU B N 1
ATOM 3934 C CA . LEU B 1 140 ? 13.805 -1.845 -38.933 1.00 37.40 135 LEU B CA 1
ATOM 3935 C C . LEU B 1 140 ? 14.441 -3.211 -39.163 1.00 38.71 135 LEU B C 1
ATOM 3936 O O . LEU B 1 140 ? 14.207 -3.848 -40.191 1.00 37.86 135 LEU B O 1
ATOM 3941 N N . GLY B 1 141 ? 15.248 -3.651 -38.205 1.00 40.26 136 GLY B N 1
ATOM 3942 C CA . GLY B 1 141 ? 15.905 -4.937 -38.330 1.00 42.89 136 GLY B CA 1
ATOM 3943 C C . GLY B 1 141 ? 17.002 -4.882 -39.374 1.00 44.01 136 GLY B C 1
ATOM 3944 O O . GLY B 1 141 ? 17.472 -5.915 -39.858 1.00 44.95 136 GLY B O 1
ATOM 3945 N N . LYS B 1 142 ? 17.401 -3.666 -39.735 1.00 43.65 137 LYS B N 1
ATOM 3946 C CA . LYS B 1 142 ? 18.456 -3.468 -40.719 1.00 44.27 137 LYS B CA 1
ATOM 3947 C C . LYS B 1 142 ? 19.384 -2.401 -40.185 1.00 44.96 137 LYS B C 1
ATOM 3948 O O . LYS B 1 142 ? 19.071 -1.730 -39.197 1.00 45.25 137 LYS B O 1
ATOM 3954 N N . THR B 1 143 ? 20.522 -2.240 -40.846 1.00 43.38 138 THR B N 1
ATOM 3955 C CA . THR B 1 143 ? 21.482 -1.233 -40.440 1.00 42.61 138 THR B CA 1
ATOM 3956 C C . THR B 1 143 ? 20.978 0.136 -40.889 1.00 40.84 138 THR B C 1
ATOM 3957 O O . THR B 1 143 ? 20.560 0.314 -42.035 1.00 41.19 138 THR B O 1
ATOM 3961 N N . VAL B 1 144 ? 20.994 1.096 -39.978 1.00 37.62 139 VAL B N 1
ATOM 3962 C CA . VAL B 1 144 ? 20.559 2.441 -40.311 1.00 35.09 139 VAL B CA 1
ATOM 3963 C C . VAL B 1 144 ? 21.816 3.282 -40.455 1.00 34.39 139 VAL B C 1
ATOM 3964 O O . VAL B 1 144 ? 22.617 3.381 -39.524 1.00 31.76 139 VAL B O 1
ATOM 3968 N N . THR B 1 145 ? 21.994 3.883 -41.625 1.00 34.23 140 THR B N 1
ATOM 3969 C CA . THR B 1 145 ? 23.177 4.690 -41.867 1.00 35.65 140 THR B CA 1
ATOM 3970 C C . THR B 1 145 ? 22.848 6.094 -42.365 1.00 34.60 140 THR B C 1
ATOM 3971 O O . THR B 1 145 ? 23.507 7.065 -41.990 1.00 35.70 140 THR B O 1
ATOM 3975 N N . ASN B 1 146 ? 21.825 6.212 -43.200 1.00 33.86 141 ASN B N 1
ATOM 3976 C CA . ASN B 1 146 ? 21.446 7.517 -43.721 1.00 32.54 141 ASN B CA 1
ATOM 3977 C C . ASN B 1 146 ? 20.387 8.190 -42.858 1.00 32.07 141 ASN B C 1
ATOM 3978 O O . ASN B 1 146 ? 19.444 7.550 -42.376 1.00 30.42 141 ASN B O 1
ATOM 3983 N N . ALA B 1 147 ? 20.539 9.495 -42.677 1.00 29.50 142 ALA B N 1
ATOM 3984 C CA . ALA B 1 147 ? 19.598 10.222 -41.857 1.00 29.29 142 ALA B CA 1
ATOM 3985 C C . ALA B 1 147 ? 19.588 11.696 -42.143 1.00 27.46 142 ALA B C 1
ATOM 3986 O O . ALA B 1 147 ? 20.527 12.250 -42.712 1.00 27.81 142 ALA B O 1
ATOM 3988 N N . VAL B 1 148 ? 18.486 12.318 -41.752 1.00 27.31 143 VAL B N 1
ATOM 3989 C CA . VAL B 1 148 ? 18.310 13.754 -41.864 1.00 25.05 143 VAL B CA 1
ATOM 3990 C C . VAL B 1 148 ? 18.179 14.176 -40.397 1.00 24.74 143 VAL B C 1
ATOM 3991 O O . VAL B 1 148 ? 17.413 13.573 -39.646 1.00 22.28 143 VAL B O 1
ATOM 3995 N N . VAL B 1 149 ? 18.956 15.173 -39.984 1.00 23.43 144 VAL B N 1
ATOM 3996 C CA . VAL B 1 149 ? 18.901 15.638 -38.608 1.00 22.73 144 VAL B CA 1
ATOM 3997 C C . VAL B 1 149 ? 18.466 17.094 -38.607 1.00 23.03 144 VAL B C 1
ATOM 3998 O O . VAL B 1 149 ? 18.900 17.877 -39.451 1.00 24.59 144 VAL B O 1
ATOM 4002 N N . THR B 1 150 ? 17.606 17.457 -37.665 1.00 22.32 145 THR B N 1
ATOM 4003 C CA . THR B 1 150 ? 17.104 18.821 -37.601 1.00 23.06 145 THR B CA 1
ATOM 4004 C C . THR B 1 150 ? 17.827 19.667 -36.566 1.00 20.83 145 THR B C 1
ATOM 4005 O O . THR B 1 150 ? 18.405 19.143 -35.620 1.00 20.63 145 THR B O 1
ATOM 4009 N N . VAL B 1 151 ? 17.806 20.979 -36.781 1.00 20.28 146 VAL B N 1
ATOM 4010 C CA . VAL B 1 151 ? 18.425 21.949 -35.885 1.00 19.08 146 VAL B CA 1
ATOM 4011 C C . VAL B 1 151 ? 17.545 23.203 -35.857 1.00 19.61 146 VAL B C 1
ATOM 4012 O O . VAL B 1 151 ? 16.750 23.428 -36.774 1.00 18.81 146 VAL B O 1
ATOM 4016 N N . PRO B 1 152 ? 17.668 24.025 -34.800 1.00 18.99 147 PRO B N 1
ATOM 4017 C CA . PRO B 1 152 ? 16.866 25.249 -34.710 1.00 18.51 147 PRO B CA 1
ATOM 4018 C C . PRO B 1 152 ? 17.194 26.123 -35.921 1.00 19.93 147 PRO B C 1
ATOM 4019 O O . PRO B 1 152 ? 18.330 26.110 -36.406 1.00 19.17 147 PRO B O 1
ATOM 4023 N N . ALA B 1 153 ? 16.214 26.876 -36.409 1.00 19.30 148 ALA B N 1
ATOM 4024 C CA . ALA B 1 153 ? 16.441 27.720 -37.577 1.00 21.16 148 ALA B CA 1
ATOM 4025 C C . ALA B 1 153 ? 17.524 28.772 -37.366 1.00 22.39 148 ALA B C 1
ATOM 4026 O O . ALA B 1 153 ? 18.181 29.173 -38.324 1.00 21.06 148 ALA B O 1
ATOM 4028 N N . TYR B 1 154 ? 17.720 29.203 -36.118 1.00 21.52 149 TYR B N 1
ATOM 4029 C CA . TYR B 1 154 ? 18.721 30.227 -35.818 1.00 22.54 149 TYR B CA 1
ATOM 4030 C C . TYR B 1 154 ? 20.155 29.720 -35.711 1.00 22.46 149 TYR B C 1
ATOM 4031 O O . TYR B 1 154 ? 21.071 30.512 -35.530 1.00 23.54 149 TYR B O 1
ATOM 4040 N N . PHE B 1 155 ? 20.357 28.412 -35.827 1.00 21.25 150 PHE B N 1
ATOM 4041 C CA . PHE B 1 155 ? 21.706 27.853 -35.758 1.00 21.45 150 PHE B CA 1
ATOM 4042 C C . PHE B 1 155 ? 22.573 28.380 -36.892 1.00 22.80 150 PHE B C 1
ATOM 4043 O O . PHE B 1 155 ? 22.117 28.467 -38.042 1.00 21.34 150 PHE B O 1
ATOM 4051 N N . ASN B 1 156 ? 23.822 28.725 -36.577 1.00 24.87 151 ASN B N 1
ATOM 4052 C CA . ASN B 1 156 ? 24.736 29.242 -37.595 1.00 26.87 151 ASN B CA 1
ATOM 4053 C C . ASN B 1 156 ? 25.489 28.109 -38.265 1.00 27.17 151 ASN B C 1
ATOM 4054 O O . ASN B 1 156 ? 25.177 26.943 -38.040 1.00 28.23 151 ASN B O 1
ATOM 4059 N N . ASP B 1 157 ? 26.474 28.448 -39.092 1.00 29.26 152 ASP B N 1
ATOM 4060 C CA . ASP B 1 157 ? 27.246 27.436 -39.806 1.00 31.34 152 ASP B CA 1
ATOM 4061 C C . ASP B 1 157 ? 27.984 26.465 -38.904 1.00 29.87 152 ASP B C 1
ATOM 4062 O O . ASP B 1 157 ? 27.916 25.257 -39.113 1.00 28.82 152 ASP B O 1
ATOM 4067 N N . SER B 1 158 ? 28.699 26.990 -37.913 1.00 29.98 153 SER B N 1
ATOM 4068 C CA . SER B 1 158 ? 29.460 26.131 -37.012 1.00 30.51 153 SER B CA 1
ATOM 4069 C C . SER B 1 158 ? 28.539 25.217 -36.203 1.00 28.20 153 SER B C 1
ATOM 4070 O O . SER B 1 158 ? 28.834 24.039 -36.027 1.00 26.86 153 SER B O 1
ATOM 4073 N N . GLN B 1 159 ? 27.421 25.750 -35.724 1.00 27.29 154 GLN B N 1
ATOM 4074 C CA . GLN B 1 159 ? 26.490 24.928 -34.959 1.00 27.55 154 GLN B CA 1
ATOM 4075 C C . GLN B 1 159 ? 25.948 23.790 -35.830 1.00 27.15 154 GLN B C 1
ATOM 4076 O O . GLN B 1 159 ? 25.871 22.646 -35.386 1.00 25.26 154 GLN B O 1
ATOM 4082 N N . ARG B 1 160 ? 25.594 24.105 -37.074 1.00 26.05 155 ARG B N 1
ATOM 4083 C CA . ARG B 1 160 ? 25.087 23.089 -37.986 1.00 26.77 155 ARG B CA 1
ATOM 4084 C C . ARG B 1 160 ? 26.171 22.064 -38.296 1.00 27.86 155 ARG B C 1
ATOM 4085 O O . ARG B 1 160 ? 25.907 20.861 -38.313 1.00 27.07 155 ARG B O 1
ATOM 4093 N N . GLN B 1 161 ? 27.390 22.540 -38.539 1.00 28.60 156 GLN B N 1
ATOM 4094 C CA . GLN B 1 161 ? 28.496 21.637 -38.846 1.00 29.69 156 GLN B CA 1
ATOM 4095 C C . GLN B 1 161 ? 28.796 20.723 -37.663 1.00 28.09 156 GLN B C 1
ATOM 4096 O O . GLN B 1 161 ? 29.108 19.546 -37.841 1.00 26.24 156 GLN B O 1
ATOM 4102 N N . ALA B 1 162 ? 28.697 21.267 -36.455 1.00 25.44 157 ALA B N 1
ATOM 4103 C CA . ALA B 1 162 ? 28.962 20.487 -35.255 1.00 24.17 157 ALA B CA 1
ATOM 4104 C C . ALA B 1 162 ? 27.916 19.385 -35.092 1.00 24.67 157 ALA B C 1
ATOM 4105 O O . ALA B 1 162 ? 28.234 18.281 -34.643 1.00 26.67 157 ALA B O 1
ATOM 4107 N N . THR B 1 163 ? 26.667 19.682 -35.444 1.00 23.46 158 THR B N 1
ATOM 4108 C CA . THR B 1 163 ? 25.607 18.689 -35.336 1.00 23.4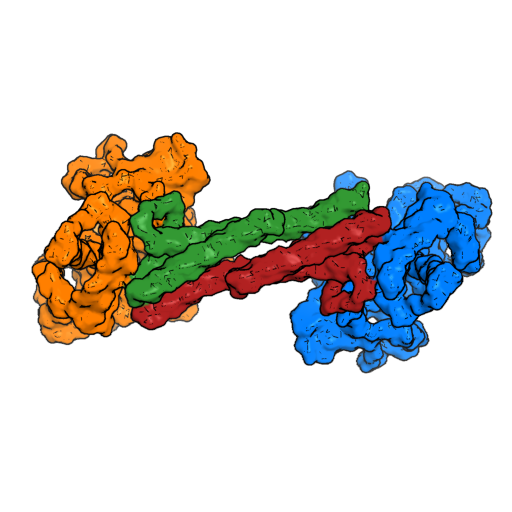9 158 THR B CA 1
ATOM 4109 C C . THR B 1 163 ? 25.843 17.618 -36.386 1.00 23.74 158 THR B C 1
ATOM 4110 O O . THR B 1 163 ? 25.639 16.427 -36.138 1.00 24.30 158 THR B O 1
ATOM 4114 N N . LYS B 1 164 ? 26.271 18.044 -37.568 1.00 23.86 159 LYS B N 1
ATOM 4115 C CA . LYS B 1 164 ? 26.548 17.099 -38.633 1.00 25.98 159 LYS B CA 1
ATOM 4116 C C . LYS B 1 164 ? 27.692 16.191 -38.190 1.00 26.01 159 LYS B C 1
ATOM 4117 O O . LYS B 1 164 ? 27.609 14.971 -38.321 1.00 25.22 159 LYS B O 1
ATOM 4123 N N . ASP B 1 165 ? 28.756 16.787 -37.653 1.00 27.09 160 ASP B N 1
ATOM 4124 C CA . ASP B 1 165 ? 29.896 16.000 -37.195 1.00 30.04 160 ASP B CA 1
ATOM 4125 C C . ASP B 1 165 ? 29.457 15.011 -36.124 1.00 29.21 160 ASP B C 1
ATOM 4126 O O . ASP B 1 165 ? 29.957 13.894 -36.071 1.00 30.75 160 ASP B O 1
ATOM 4131 N N . ALA B 1 166 ? 28.530 15.431 -35.268 1.00 27.69 161 ALA B N 1
ATOM 4132 C CA . ALA B 1 166 ? 28.042 14.557 -34.207 1.00 26.64 161 ALA B CA 1
ATOM 4133 C C . ALA B 1 166 ? 27.318 13.372 -34.834 1.00 25.78 161 ALA B C 1
ATOM 4134 O O . ALA B 1 166 ? 27.351 12.266 -34.306 1.00 25.21 161 ALA B O 1
ATOM 4136 N N . GLY B 1 167 ? 26.656 13.613 -35.962 1.00 25.59 162 GLY B N 1
ATOM 4137 C CA . GLY B 1 167 ? 25.953 12.532 -36.622 1.00 26.86 162 GLY B CA 1
ATOM 4138 C C . GLY B 1 167 ? 26.949 11.590 -37.277 1.00 28.67 162 GLY B C 1
ATOM 4139 O O . GLY B 1 167 ? 26.795 10.367 -37.215 1.00 26.32 162 GLY B O 1
ATOM 4140 N N . THR B 1 168 ? 27.974 12.165 -37.904 1.00 30.00 163 THR B N 1
ATOM 4141 C CA . THR B 1 168 ? 29.003 11.379 -38.580 1.00 32.72 163 THR B CA 1
ATOM 4142 C C . THR B 1 168 ? 29.698 10.450 -37.587 1.00 33.90 163 THR B C 1
ATOM 4143 O O . THR B 1 168 ? 29.913 9.270 -37.867 1.00 35.11 163 THR B O 1
ATOM 4147 N N . ILE B 1 169 ? 30.043 10.990 -36.424 1.00 33.33 164 ILE B N 1
ATOM 4148 C CA . ILE B 1 169 ? 30.705 10.208 -35.390 1.00 33.79 164 ILE B CA 1
ATOM 4149 C C . ILE B 1 169 ? 29.806 9.110 -34.818 1.00 33.59 164 ILE B C 1
ATOM 4150 O O . ILE B 1 169 ? 30.296 8.101 -34.314 1.00 33.82 164 ILE B O 1
ATOM 4155 N N . ALA B 1 170 ? 28.493 9.300 -34.892 1.00 33.68 165 ALA B N 1
ATOM 4156 C CA . ALA B 1 170 ? 27.564 8.286 -34.397 1.00 33.51 165 ALA B CA 1
ATOM 4157 C C . ALA B 1 170 ? 27.411 7.199 -35.463 1.00 33.23 165 ALA B C 1
ATOM 4158 O O . ALA B 1 170 ? 26.658 6.244 -35.290 1.00 34.59 165 ALA B O 1
ATOM 4160 N N . GLY B 1 171 ? 28.132 7.356 -36.569 1.00 32.86 166 GLY B N 1
ATOM 4161 C CA . GLY B 1 171 ? 28.061 6.377 -37.640 1.00 33.62 166 GLY B CA 1
ATOM 4162 C C . GLY B 1 171 ? 26.945 6.649 -38.631 1.00 33.69 166 GLY B C 1
ATOM 4163 O O . GLY B 1 171 ? 26.521 5.761 -39.370 1.00 35.18 166 GLY B O 1
ATOM 4164 N N . LEU B 1 172 ? 26.461 7.884 -38.645 1.00 33.07 167 LEU B N 1
ATOM 4165 C CA . LEU B 1 172 ? 25.393 8.266 -39.552 1.00 31.96 167 LEU B CA 1
ATOM 4166 C C . LEU B 1 172 ? 25.919 9.096 -40.707 1.00 32.91 167 LEU B C 1
ATOM 4167 O O . LEU B 1 172 ? 26.809 9.934 -40.538 1.00 32.12 167 LEU B O 1
ATOM 4172 N N . ASN B 1 173 ? 25.361 8.851 -41.885 1.00 32.96 168 ASN B N 1
ATOM 4173 C CA . ASN B 1 173 ? 25.706 9.624 -43.066 1.00 32.85 168 ASN B CA 1
ATOM 4174 C C . ASN B 1 173 ? 24.597 10.678 -43.116 1.00 31.35 168 ASN B C 1
ATOM 4175 O O . ASN B 1 173 ? 23.483 10.405 -43.561 1.00 28.83 168 ASN B O 1
ATOM 4180 N N . VAL B 1 174 ? 24.895 11.870 -42.616 1.00 31.43 169 VAL B N 1
ATOM 4181 C CA . VAL B 1 174 ? 23.912 12.941 -42.600 1.00 31.20 169 VAL B CA 1
ATOM 4182 C C . VAL B 1 174 ? 23.631 13.461 -44.005 1.00 30.94 169 VAL B C 1
ATOM 4183 O O . VAL B 1 174 ? 24.415 14.222 -44.564 1.00 32.05 169 VAL B O 1
ATOM 4187 N N . LEU B 1 175 ? 22.502 13.036 -44.563 1.00 30.07 170 LEU B N 1
ATOM 4188 C CA . LEU B 1 175 ? 22.090 13.449 -45.900 1.00 29.39 170 LEU B CA 1
ATOM 4189 C C . LEU B 1 175 ? 21.878 14.955 -45.943 1.00 28.92 170 LEU B C 1
ATOM 4190 O O . LEU B 1 175 ? 22.196 15.609 -46.942 1.00 26.73 170 LEU B O 1
ATOM 4195 N N . ARG B 1 176 ? 21.321 15.494 -44.860 1.00 26.66 171 ARG B N 1
ATOM 4196 C CA . ARG B 1 176 ? 21.082 16.926 -44.773 1.00 26.47 171 ARG B CA 1
ATOM 4197 C C . ARG B 1 176 ? 20.690 17.389 -43.375 1.00 25.70 171 ARG B C 1
ATOM 4198 O O . ARG B 1 176 ? 20.067 16.660 -42.607 1.00 24.69 171 ARG B O 1
ATOM 4206 N N . ILE B 1 177 ? 21.087 18.612 -43.053 1.00 26.12 172 ILE B N 1
ATOM 4207 C CA . ILE B 1 177 ? 20.759 19.229 -41.779 1.00 25.49 172 ILE B CA 1
ATOM 4208 C C . ILE B 1 177 ? 19.635 20.200 -42.131 1.00 24.31 172 ILE B C 1
ATOM 4209 O O . ILE B 1 177 ? 19.860 21.144 -42.878 1.00 25.55 172 ILE B O 1
ATOM 4214 N N . ILE B 1 178 ? 18.432 19.980 -41.613 1.00 22.72 173 ILE B N 1
ATOM 4215 C CA . ILE B 1 178 ? 17.337 20.894 -41.932 1.00 22.36 173 ILE B CA 1
ATOM 4216 C C . ILE B 1 178 ? 16.787 21.605 -40.702 1.00 20.38 173 ILE B C 1
ATOM 4217 O O . ILE B 1 178 ? 16.878 21.097 -39.581 1.00 17.48 173 ILE B O 1
ATOM 4222 N N . ASN B 1 179 ? 16.214 22.782 -40.921 1.00 19.70 174 ASN B N 1
ATOM 4223 C CA . ASN B 1 179 ? 15.641 23.558 -39.834 1.00 20.81 174 ASN B CA 1
ATOM 4224 C C . ASN B 1 179 ? 14.394 22.877 -39.286 1.00 20.12 174 ASN B C 1
ATOM 4225 O O . ASN B 1 179 ? 13.601 22.323 -40.049 1.00 19.03 174 ASN B O 1
ATOM 4230 N N . GLU B 1 180 ? 14.235 22.925 -37.965 1.00 17.28 175 GLU B N 1
ATOM 4231 C CA . GLU B 1 180 ? 13.085 22.335 -37.281 1.00 19.46 175 GLU B CA 1
ATOM 4232 C C . GLU B 1 180 ? 11.748 22.860 -37.824 1.00 18.29 175 GLU B C 1
ATOM 4233 O O . GLU B 1 180 ? 10.836 22.086 -38.078 1.00 18.40 175 GLU B O 1
ATOM 4239 N N . PRO B 1 181 ? 11.606 24.183 -37.985 1.00 16.21 176 PRO B N 1
ATOM 4240 C CA . PRO B 1 181 ? 10.328 24.683 -38.509 1.00 18.77 176 PRO B CA 1
ATOM 4241 C C . PRO B 1 181 ? 10.039 24.233 -39.952 1.00 18.14 176 PRO B C 1
ATOM 4242 O O . PRO B 1 181 ? 8.886 24.021 -40.318 1.00 16.92 176 PRO B O 1
ATOM 4246 N N . THR B 1 182 ? 11.088 24.089 -40.755 1.00 17.54 177 THR B N 1
ATOM 4247 C CA . THR B 1 182 ? 10.932 23.642 -42.133 1.00 19.62 177 THR B CA 1
ATOM 4248 C C . THR B 1 182 ? 10.425 22.207 -42.114 1.00 20.78 177 THR B C 1
ATOM 4249 O O . THR B 1 182 ? 9.523 21.840 -42.872 1.00 22.02 177 THR B O 1
ATOM 4253 N N . ALA B 1 183 ? 10.999 21.410 -41.218 1.00 21.46 178 ALA B N 1
ATOM 4254 C CA . ALA B 1 183 ? 10.604 20.016 -41.057 1.00 22.62 178 ALA B CA 1
ATOM 4255 C C . ALA B 1 183 ? 9.130 19.910 -40.668 1.00 24.20 178 ALA B C 1
ATOM 4256 O O . ALA B 1 183 ? 8.422 19.012 -41.138 1.00 24.31 178 ALA B O 1
ATOM 4258 N N . ALA B 1 184 ? 8.680 20.815 -39.798 1.00 21.31 179 ALA B N 1
ATOM 4259 C CA . ALA B 1 184 ? 7.292 20.820 -39.345 1.00 21.04 179 ALA B CA 1
ATOM 4260 C C . ALA B 1 184 ? 6.383 21.187 -40.513 1.00 21.36 179 ALA B C 1
ATOM 4261 O O . ALA B 1 184 ? 5.316 20.603 -40.686 1.00 21.32 179 ALA B O 1
ATOM 4263 N N . ALA B 1 185 ? 6.813 22.157 -41.311 1.00 20.82 180 ALA B N 1
ATOM 4264 C CA . ALA B 1 185 ? 6.046 22.580 -42.477 1.00 22.58 180 ALA B CA 1
ATOM 4265 C C . ALA B 1 185 ? 5.926 21.422 -43.481 1.00 23.75 180 ALA B C 1
ATOM 4266 O O . ALA B 1 185 ? 4.888 21.252 -44.121 1.00 22.91 180 ALA B O 1
ATOM 4268 N N . ILE B 1 186 ? 6.987 20.628 -43.608 1.00 24.67 181 ILE B N 1
ATOM 4269 C CA . ILE B 1 186 ? 6.983 19.497 -44.531 1.00 23.82 181 ILE B CA 1
ATOM 4270 C C . ILE B 1 186 ? 6.086 18.379 -44.022 1.00 23.92 181 ILE B C 1
ATOM 4271 O O . ILE B 1 186 ? 5.488 17.644 -44.812 1.00 23.19 181 ILE B O 1
ATOM 4276 N N . ALA B 1 187 ? 5.979 18.251 -42.705 1.00 22.63 182 ALA B N 1
ATOM 4277 C CA . ALA B 1 187 ? 5.138 17.200 -42.147 1.00 22.44 182 ALA B CA 1
ATOM 4278 C C . ALA B 1 187 ? 3.686 17.443 -42.552 1.00 23.23 182 ALA B C 1
ATOM 4279 O O . ALA B 1 187 ? 2.928 16.499 -42.778 1.00 24.34 182 ALA B O 1
ATOM 4281 N N . TYR B 1 188 ? 3.300 18.712 -42.640 1.00 22.03 183 TYR B N 1
ATOM 4282 C CA . TYR B 1 188 ? 1.939 19.050 -43.033 1.00 24.03 183 TYR B CA 1
ATOM 4283 C C . TYR B 1 188 ? 1.778 19.214 -44.546 1.00 25.11 183 TYR B C 1
ATOM 4284 O O . TYR B 1 188 ? 0.745 19.690 -45.008 1.00 25.72 183 TYR B O 1
ATOM 4293 N N . GLY B 1 189 ? 2.798 18.820 -45.308 1.00 25.33 184 GLY B N 1
ATOM 4294 C CA . GLY B 1 189 ? 2.736 18.917 -46.759 1.00 26.77 184 GLY B CA 1
ATOM 4295 C C . GLY B 1 189 ? 2.576 20.321 -47.321 1.00 29.19 184 GLY B C 1
ATOM 4296 O O . GLY B 1 189 ? 2.127 20.492 -48.460 1.00 30.26 184 GLY B O 1
ATOM 4297 N N . LEU B 1 190 ? 2.964 21.326 -46.543 1.00 29.71 185 LEU B N 1
ATOM 4298 C CA . LEU B 1 190 ? 2.835 22.716 -46.962 1.00 30.65 185 LEU B CA 1
ATOM 4299 C C . LEU B 1 190 ? 3.676 23.080 -48.185 1.00 34.15 185 LEU B C 1
ATOM 4300 O O . LEU B 1 190 ? 3.369 24.041 -48.893 1.00 35.40 185 LEU B O 1
ATOM 4305 N N . ASP B 1 191 ? 4.724 22.308 -48.441 1.00 36.23 186 ASP B N 1
ATOM 4306 C CA . ASP B 1 191 ? 5.593 22.566 -49.579 1.00 40.88 186 ASP B CA 1
ATOM 4307 C C . ASP B 1 191 ? 5.083 21.899 -50.866 1.00 43.62 186 ASP B C 1
ATOM 4308 O O . ASP B 1 191 ? 5.660 22.080 -51.939 1.00 41.72 186 ASP B O 1
ATOM 4313 N N . LYS B 1 192 ? 3.999 21.137 -50.748 1.00 46.52 187 LYS B N 1
ATOM 4314 C CA . LYS B 1 192 ? 3.413 20.449 -51.893 1.00 51.58 187 LYS B CA 1
ATOM 4315 C C . LYS B 1 192 ? 2.136 21.131 -52.378 1.00 54.40 187 LYS B C 1
ATOM 4316 O O . LYS B 1 192 ? 1.475 20.635 -53.290 1.00 55.76 187 LYS B O 1
ATOM 4322 N N . LYS B 1 193 ? 1.784 22.261 -51.775 1.00 57.01 188 LYS B N 1
ATOM 4323 C CA . LYS B 1 193 ? 0.571 22.962 -52.178 1.00 59.28 188 LYS B CA 1
ATOM 4324 C C . LYS B 1 193 ? 0.748 23.760 -53.465 1.00 61.39 188 LYS B C 1
ATOM 4325 O O . LYS B 1 193 ? 1.868 23.960 -53.945 1.00 61.47 188 LYS B O 1
ATOM 4331 N N . VAL B 1 194 ? -0.373 24.207 -54.022 1.00 63.08 189 VAL B N 1
ATOM 4332 C CA . VAL B 1 194 ? -0.380 24.963 -55.271 1.00 63.95 189 VAL B CA 1
ATOM 4333 C C . VAL B 1 194 ? -0.434 26.473 -55.076 1.00 63.68 189 VAL B C 1
ATOM 4334 O O . VAL B 1 194 ? -0.863 26.961 -54.027 1.00 63.68 189 VAL B O 1
ATOM 4338 N N . GLY B 1 195 ? 0.012 27.209 -56.091 1.00 62.89 190 GLY B N 1
ATOM 4339 C CA . GLY B 1 195 ? -0.039 28.658 -56.022 1.00 62.04 190 GLY B CA 1
ATOM 4340 C C . GLY B 1 195 ? 1.259 29.436 -55.972 1.00 61.25 190 GLY B C 1
ATOM 4341 O O . GLY B 1 195 ? 2.335 28.939 -56.316 1.00 61.42 190 GLY B O 1
ATOM 4342 N N . ALA B 1 196 ? 1.136 30.690 -55.550 1.00 59.58 191 ALA B N 1
ATOM 4343 C CA . ALA B 1 196 ? 2.275 31.585 -55.425 1.00 57.74 191 ALA B CA 1
ATOM 4344 C C . ALA B 1 196 ? 2.837 31.427 -54.019 1.00 54.95 191 ALA B C 1
ATOM 4345 O O . ALA B 1 196 ? 2.461 30.503 -53.299 1.00 54.94 191 ALA B O 1
ATOM 4347 N N . GLU B 1 197 ? 3.735 32.331 -53.638 1.00 52.77 192 GLU B N 1
ATOM 4348 C CA . GLU B 1 197 ? 4.348 32.312 -52.315 1.00 49.95 192 GLU B CA 1
ATOM 4349 C C . GLU B 1 197 ? 3.326 32.101 -51.200 1.00 46.69 192 GLU B C 1
ATOM 4350 O O . GLU B 1 197 ? 2.233 32.660 -51.233 1.00 46.42 192 GLU B O 1
ATOM 4356 N N . ARG B 1 198 ? 3.694 31.278 -50.224 1.00 42.14 193 ARG B N 1
ATOM 4357 C CA . ARG B 1 198 ? 2.851 31.026 -49.066 1.00 37.80 193 ARG B CA 1
ATOM 4358 C C . ARG B 1 198 ? 3.705 31.373 -47.856 1.00 33.58 193 ARG B C 1
ATOM 4359 O O . ARG B 1 198 ? 4.874 30.993 -47.781 1.00 30.53 193 ARG B O 1
ATOM 4367 N N . ASN B 1 199 ? 3.128 32.122 -46.927 1.00 30.97 194 ASN B N 1
ATOM 4368 C CA . ASN B 1 199 ? 3.831 32.517 -45.721 1.00 27.33 194 ASN B CA 1
ATOM 4369 C C . ASN B 1 199 ? 3.343 31.607 -44.628 1.00 26.59 194 ASN B C 1
ATOM 4370 O O . ASN B 1 199 ? 2.140 31.470 -44.415 1.00 27.26 194 ASN B O 1
ATOM 4375 N N . VAL B 1 200 ? 4.284 30.984 -43.935 1.00 23.68 195 VAL B N 1
ATOM 4376 C CA . VAL B 1 200 ? 3.950 30.058 -42.875 1.00 22.78 195 VAL B CA 1
ATOM 4377 C C . VAL B 1 200 ? 4.571 30.448 -41.544 1.00 21.41 195 VAL B C 1
ATOM 4378 O O . VAL B 1 200 ? 5.739 30.821 -41.475 1.00 21.17 195 VAL B O 1
ATOM 4382 N N . LEU B 1 201 ? 3.773 30.379 -40.490 1.00 18.98 196 LEU B N 1
ATOM 4383 C CA . LEU B 1 201 ? 4.288 30.682 -39.174 1.00 19.23 196 LEU B CA 1
ATOM 4384 C C . LEU B 1 201 ? 4.327 29.386 -38.371 1.00 18.30 196 LEU B C 1
ATOM 4385 O O . LEU B 1 201 ? 3.328 28.658 -38.282 1.00 16.32 196 LEU B O 1
ATOM 4390 N N . ILE B 1 202 ? 5.494 29.092 -37.814 1.00 16.15 197 ILE B N 1
ATOM 4391 C CA . ILE B 1 202 ? 5.648 27.908 -36.991 1.00 17.62 197 ILE B CA 1
ATOM 4392 C C . ILE B 1 202 ? 5.775 28.406 -35.561 1.00 18.22 197 ILE B C 1
ATOM 4393 O O . ILE B 1 202 ? 6.660 29.200 -35.239 1.00 18.03 197 ILE B O 1
ATOM 4398 N N . PHE B 1 203 ? 4.854 27.949 -34.721 1.00 18.00 198 PHE B N 1
ATOM 4399 C CA . PHE B 1 203 ? 4.781 28.324 -33.311 1.00 17.67 198 PHE B CA 1
ATOM 4400 C C . PHE B 1 203 ? 5.213 27.066 -32.543 1.00 20.35 198 PHE B C 1
ATOM 4401 O O . PHE B 1 203 ? 4.471 26.083 -32.471 1.00 19.30 198 PHE B O 1
ATOM 4409 N N . ASP B 1 204 ? 6.417 27.117 -31.977 1.00 20.81 199 ASP B N 1
ATOM 4410 C CA . ASP B 1 204 ? 7.018 25.974 -31.291 1.00 24.47 199 ASP B CA 1
ATOM 4411 C C . ASP B 1 204 ? 7.322 26.219 -29.809 1.00 23.70 199 ASP B C 1
ATOM 4412 O O . ASP B 1 204 ? 8.306 26.864 -29.445 1.00 24.88 199 ASP B O 1
ATOM 4417 N N . LEU B 1 205 ? 6.460 25.675 -28.962 1.00 22.63 200 LEU B N 1
ATOM 4418 C CA . LEU B 1 205 ? 6.572 25.822 -27.515 1.00 22.00 200 LEU B CA 1
ATOM 4419 C C . LEU B 1 205 ? 6.788 24.453 -26.862 1.00 21.15 200 LEU B C 1
ATOM 4420 O O . LEU B 1 205 ? 5.843 23.686 -26.676 1.00 19.43 200 LEU B O 1
ATOM 4425 N N . GLY B 1 206 ? 8.039 24.142 -26.538 1.00 22.14 201 GLY B N 1
ATOM 4426 C CA . GLY B 1 206 ? 8.341 22.861 -25.914 1.00 22.42 201 GLY B CA 1
ATOM 4427 C C . GLY B 1 206 ? 8.432 22.912 -24.395 1.00 23.12 201 GLY B C 1
ATOM 4428 O O . GLY B 1 206 ? 7.902 23.835 -23.760 1.00 23.21 201 GLY B O 1
ATOM 4429 N N . GLY B 1 207 ? 9.107 21.923 -23.808 1.00 22.11 202 GLY B N 1
ATOM 4430 C CA . GLY B 1 207 ? 9.247 21.872 -22.360 1.00 20.76 202 GLY B CA 1
ATOM 4431 C C . GLY B 1 207 ? 10.106 22.982 -21.776 1.00 22.37 202 GLY B C 1
ATOM 4432 O O . GLY B 1 207 ? 9.864 23.442 -20.658 1.00 23.17 202 GLY B O 1
ATOM 4433 N N . GLY B 1 208 ? 11.112 23.426 -22.523 1.00 21.52 203 GLY B N 1
ATOM 4434 C CA . GLY B 1 208 ? 11.969 24.476 -22.011 1.00 21.01 203 GLY B CA 1
ATOM 4435 C C . GLY B 1 208 ? 12.331 25.588 -22.976 1.00 21.50 203 GLY B C 1
ATOM 4436 O O . GLY B 1 208 ? 13.114 26.458 -22.627 1.00 23.78 203 GLY B O 1
ATOM 4437 N N . THR B 1 209 ? 11.771 25.581 -24.181 1.00 22.26 204 THR B N 1
ATOM 4438 C CA . THR B 1 209 ? 12.088 26.625 -25.152 1.00 23.90 204 THR B CA 1
ATOM 4439 C C . THR B 1 209 ? 10.897 27.051 -26.004 1.00 21.72 204 THR B C 1
ATOM 4440 O O . THR B 1 209 ? 9.962 26.281 -26.233 1.00 20.97 204 THR B O 1
ATOM 4444 N N . PHE B 1 210 ? 10.955 28.287 -26.482 1.00 19.36 205 PHE B N 1
ATOM 4445 C CA . PHE B 1 210 ? 9.905 28.850 -27.305 1.00 18.99 205 PHE B CA 1
ATOM 4446 C C . PHE B 1 210 ? 10.524 29.506 -28.540 1.00 19.94 205 PHE B C 1
ATOM 4447 O O . PHE B 1 210 ? 11.329 30.439 -28.432 1.00 20.33 205 PHE B O 1
ATOM 4455 N N . ASP B 1 211 ? 10.134 29.016 -29.710 1.00 18.90 206 ASP B N 1
ATOM 4456 C CA . ASP B 1 211 ? 10.639 29.538 -30.973 1.00 22.28 206 ASP B CA 1
ATOM 4457 C C . ASP B 1 211 ? 9.521 29.809 -31.958 1.00 22.81 206 ASP B C 1
ATOM 4458 O O . ASP B 1 211 ? 8.628 28.978 -32.141 1.00 25.14 206 ASP B O 1
ATOM 4463 N N . VAL B 1 212 ? 9.578 30.974 -32.591 1.00 22.10 207 VAL B N 1
ATOM 4464 C CA . VAL B 1 212 ? 8.605 31.346 -33.600 1.00 22.07 207 VAL B CA 1
ATOM 4465 C C . VAL B 1 212 ? 9.380 31.589 -34.892 1.00 21.39 207 VAL B C 1
ATOM 4466 O O . VAL B 1 212 ? 10.394 32.293 -34.908 1.00 20.59 207 VAL B O 1
ATOM 4470 N N . SER B 1 213 ? 8.908 30.994 -35.978 1.00 19.19 208 SER B N 1
ATOM 4471 C CA . SER B 1 213 ? 9.590 31.159 -37.247 1.00 19.24 208 SER B CA 1
ATOM 4472 C C . SER B 1 213 ? 8.613 31.504 -38.353 1.00 19.51 208 SER B C 1
ATOM 4473 O O . SER B 1 213 ? 7.492 31.009 -38.376 1.00 16.83 208 SER B O 1
ATOM 4476 N N . ILE B 1 214 ? 9.024 32.383 -39.254 1.00 20.81 209 ILE B N 1
ATOM 4477 C CA . ILE B 1 214 ? 8.173 32.691 -40.388 1.00 22.70 209 ILE B CA 1
ATOM 4478 C C . ILE B 1 214 ? 8.948 32.219 -41.607 1.00 23.57 209 ILE B C 1
ATOM 4479 O O . ILE B 1 214 ? 10.107 32.594 -41.807 1.00 22.03 209 ILE B O 1
ATOM 4484 N N . LEU B 1 215 ? 8.307 31.363 -42.394 1.00 24.05 210 LEU B N 1
ATOM 4485 C CA . LEU B 1 215 ? 8.909 30.808 -43.598 1.00 25.67 210 LEU B CA 1
ATOM 4486 C C . LEU B 1 215 ? 8.054 31.176 -44.791 1.00 27.65 210 LEU B C 1
ATOM 4487 O O . LEU B 1 215 ? 6.848 31.333 -44.664 1.00 29.20 210 LEU B O 1
ATOM 4492 N N . THR B 1 216 ? 8.681 31.323 -45.947 1.00 29.25 211 THR B N 1
ATOM 4493 C CA . THR B 1 216 ? 7.943 31.600 -47.165 1.00 32.73 211 THR B CA 1
ATOM 4494 C C . THR B 1 216 ? 8.231 30.400 -48.062 1.00 33.08 211 THR B C 1
ATOM 4495 O O . THR B 1 216 ? 9.363 29.926 -48.137 1.00 32.21 211 THR B O 1
ATOM 4499 N N . ILE B 1 217 ? 7.199 29.879 -48.707 1.00 36.10 212 ILE B N 1
ATOM 4500 C CA . ILE B 1 217 ? 7.381 28.728 -49.574 1.00 38.26 212 ILE B CA 1
ATOM 4501 C C . ILE B 1 217 ? 6.895 29.012 -50.987 1.00 40.20 212 ILE B C 1
ATOM 4502 O O . ILE B 1 217 ? 5.732 29.351 -51.192 1.00 40.40 212 ILE B O 1
ATOM 4507 N N . GLU B 1 218 ? 7.797 28.876 -51.954 1.00 43.12 213 GLU B N 1
ATOM 4508 C CA . GLU B 1 218 ? 7.457 29.085 -53.353 1.00 47.21 213 GLU B CA 1
ATOM 4509 C C . GLU B 1 218 ? 8.002 27.937 -54.189 1.00 47.92 213 GLU B C 1
ATOM 4510 O O . GLU B 1 218 ? 9.211 27.713 -54.242 1.00 47.61 213 GLU B O 1
ATOM 4516 N N . ASP B 1 219 ? 7.098 27.205 -54.831 1.00 49.71 214 ASP B N 1
ATOM 4517 C CA . ASP B 1 219 ? 7.472 26.075 -55.675 1.00 50.68 214 ASP B CA 1
ATOM 4518 C C . ASP B 1 219 ? 8.386 25.102 -54.926 1.00 48.77 214 ASP B C 1
ATOM 4519 O O . ASP B 1 219 ? 9.449 24.721 -55.421 1.00 48.96 214 ASP B O 1
ATOM 4524 N N . GLY B 1 220 ? 7.970 24.716 -53.723 1.00 46.34 215 GLY B N 1
ATOM 4525 C CA . GLY B 1 220 ? 8.740 23.769 -52.934 1.00 42.60 215 GLY B CA 1
ATOM 4526 C C . GLY B 1 220 ? 10.054 24.250 -52.346 1.00 41.00 215 GLY B C 1
ATOM 4527 O O . GLY B 1 220 ? 10.770 23.461 -51.733 1.00 41.37 215 GLY B O 1
ATOM 4528 N N . ILE B 1 221 ? 10.380 25.528 -52.521 1.00 38.73 216 ILE B N 1
ATOM 4529 C CA . ILE B 1 221 ? 11.624 26.071 -51.977 1.00 36.37 216 ILE B CA 1
ATOM 4530 C C . ILE B 1 221 ? 11.356 26.888 -50.715 1.00 35.16 216 ILE B C 1
ATOM 4531 O O . ILE B 1 221 ? 10.516 27.791 -50.715 1.00 32.92 216 ILE B O 1
ATOM 4536 N N . PHE B 1 222 ? 12.085 26.573 -49.648 1.00 34.98 217 PHE B N 1
ATOM 4537 C CA . PHE B 1 222 ? 11.930 27.266 -48.372 1.00 35.18 217 PHE B CA 1
ATOM 4538 C C . PHE B 1 222 ? 12.917 28.395 -48.134 1.00 35.73 217 PHE B C 1
ATOM 4539 O O . PHE B 1 222 ? 14.090 28.304 -48.489 1.00 37.41 217 PHE B O 1
ATOM 4547 N N . GLU B 1 223 ? 12.426 29.460 -47.516 1.00 34.84 218 GLU B N 1
ATOM 4548 C CA . GLU B 1 223 ? 13.252 30.592 -47.135 1.00 33.39 218 GLU B CA 1
ATOM 4549 C C . GLU B 1 223 ? 12.796 31.019 -45.748 1.00 31.88 218 GLU B C 1
ATOM 4550 O O . GLU B 1 223 ? 11.605 31.256 -45.524 1.00 28.43 218 GLU B O 1
ATOM 4556 N N . VAL B 1 224 ? 13.742 31.097 -44.818 1.00 30.34 219 VAL B N 1
ATOM 4557 C CA . VAL B 1 224 ? 13.439 31.537 -43.461 1.00 29.60 219 VAL B CA 1
ATOM 4558 C C . VAL B 1 224 ? 13.370 33.059 -43.532 1.00 28.10 219 VAL B C 1
ATOM 4559 O O . VAL B 1 224 ? 14.332 33.702 -43.935 1.00 30.19 219 VAL B O 1
ATOM 4563 N N . LYS B 1 225 ? 12.243 33.641 -43.150 1.00 28.13 220 LYS B N 1
ATOM 4564 C CA . LYS B 1 225 ? 12.112 35.095 -43.199 1.00 27.98 220 LYS B CA 1
ATOM 4565 C C . LYS B 1 225 ? 12.470 35.764 -41.883 1.00 28.36 220 LYS B C 1
ATOM 4566 O O . LYS B 1 225 ? 13.061 36.849 -41.865 1.00 29.05 220 LYS B O 1
ATOM 4572 N N . SER B 1 226 ? 12.105 35.120 -40.782 1.00 25.59 221 SER B N 1
ATOM 4573 C CA . SER B 1 226 ? 12.393 35.667 -39.470 1.00 26.30 221 SER B CA 1
ATOM 4574 C C . SER B 1 226 ? 12.243 34.616 -38.375 1.00 24.86 221 SER B C 1
ATOM 4575 O O . SER B 1 226 ? 11.517 33.637 -38.523 1.00 24.42 221 SER B O 1
ATOM 4578 N N . THR B 1 227 ? 12.960 34.822 -37.280 1.00 25.75 222 THR B N 1
ATOM 4579 C CA . THR B 1 227 ? 12.878 33.926 -36.135 1.00 26.90 222 THR B CA 1
ATOM 4580 C C . THR B 1 227 ? 12.831 34.787 -34.877 1.00 26.40 222 THR B C 1
ATOM 4581 O O . THR B 1 227 ? 13.450 35.845 -34.810 1.00 25.54 222 THR B O 1
ATOM 4585 N N . ALA B 1 228 ? 12.088 34.324 -33.885 1.00 25.92 223 ALA B N 1
ATOM 4586 C CA . ALA B 1 228 ? 11.974 35.030 -32.622 1.00 24.39 223 ALA B CA 1
ATOM 4587 C C . ALA B 1 228 ? 11.603 33.979 -31.588 1.00 24.42 223 ALA B C 1
ATOM 4588 O O . ALA B 1 228 ? 11.326 32.832 -31.936 1.00 24.21 223 ALA B O 1
ATOM 4590 N N . GLY B 1 229 ? 11.607 34.360 -30.321 1.00 24.52 224 GLY B N 1
ATOM 4591 C CA . GLY B 1 229 ? 11.243 33.419 -29.282 1.00 26.16 224 GLY B CA 1
ATOM 4592 C C . GLY B 1 229 ? 11.877 33.762 -27.956 1.00 26.12 224 GLY B C 1
ATOM 4593 O O . GLY B 1 229 ? 12.293 34.901 -27.742 1.00 23.06 224 GLY B O 1
ATOM 4594 N N . ASP B 1 230 ? 11.920 32.775 -27.065 1.00 26.26 225 ASP B N 1
ATOM 4595 C CA . ASP B 1 230 ? 12.533 32.923 -25.749 1.00 28.82 225 ASP B CA 1
ATOM 4596 C C . ASP B 1 230 ? 13.165 31.577 -25.436 1.00 29.87 225 ASP B C 1
ATOM 4597 O O . ASP B 1 230 ? 12.458 30.600 -25.178 1.00 30.20 225 ASP B O 1
ATOM 4602 N N . THR B 1 231 ? 14.492 31.526 -25.457 1.00 30.84 226 THR B N 1
ATOM 4603 C CA . THR B 1 231 ? 15.222 30.288 -25.188 1.00 33.19 226 THR B CA 1
ATOM 4604 C C . THR B 1 231 ? 14.956 29.680 -23.809 1.00 31.83 226 THR B C 1
ATOM 4605 O O . THR B 1 231 ? 15.306 28.526 -23.566 1.00 30.69 226 THR B O 1
ATOM 4609 N N . HIS B 1 232 ? 14.328 30.441 -22.916 1.00 31.88 227 HIS B N 1
ATOM 4610 C CA . HIS B 1 232 ? 14.038 29.929 -21.581 1.00 34.59 227 HIS B CA 1
ATOM 4611 C C . HIS B 1 232 ? 12.567 29.972 -21.185 1.00 35.13 227 HIS B C 1
ATOM 4612 O O . HIS B 1 232 ? 12.240 30.237 -20.025 1.00 36.65 227 HIS B O 1
ATOM 4619 N N . LEU B 1 233 ? 11.679 29.718 -22.140 1.00 33.11 228 LEU B N 1
ATOM 4620 C CA . LEU B 1 233 ? 10.254 29.718 -21.839 1.00 29.77 228 LEU B CA 1
ATOM 4621 C C . LEU B 1 233 ? 9.647 28.433 -22.364 1.00 28.21 228 LEU B C 1
ATOM 4622 O O . LEU B 1 233 ? 9.880 28.053 -23.508 1.00 26.58 228 LEU B O 1
ATOM 4627 N N . GLY B 1 234 ? 8.878 27.759 -21.516 1.00 26.33 229 GLY B N 1
ATOM 4628 C CA . GLY B 1 234 ? 8.264 26.513 -21.925 1.00 25.62 229 GLY B CA 1
ATOM 4629 C C . GLY B 1 234 ? 7.387 25.908 -20.855 1.00 23.05 229 GLY B C 1
ATOM 4630 O O . GLY B 1 234 ? 7.131 26.531 -19.828 1.00 23.00 229 GLY B O 1
ATOM 4631 N N . GLY B 1 235 ? 6.936 24.684 -21.111 1.00 22.68 230 GLY B N 1
ATOM 4632 C CA . GLY B 1 235 ? 6.075 23.975 -20.184 1.00 26.51 230 GLY B CA 1
ATOM 4633 C C . GLY B 1 235 ? 6.604 23.909 -18.763 1.00 28.63 230 GLY B C 1
ATOM 4634 O O . GLY B 1 235 ? 5.840 24.077 -17.809 1.00 27.07 230 GLY B O 1
ATOM 4635 N N . GLU B 1 236 ? 7.905 23.666 -18.615 1.00 28.75 231 GLU B N 1
ATOM 4636 C CA . GLU B 1 236 ? 8.502 23.580 -17.286 1.00 31.99 231 GLU B CA 1
ATOM 4637 C C . GLU B 1 236 ? 8.285 24.848 -16.456 1.00 30.73 231 GLU B C 1
ATOM 4638 O O . GLU B 1 236 ? 8.194 24.773 -15.231 1.00 29.45 231 GLU B O 1
ATOM 4644 N N . ASP B 1 237 ? 8.204 26.006 -17.111 1.00 28.73 232 ASP B N 1
ATOM 4645 C CA . ASP B 1 237 ? 7.980 27.251 -16.369 1.00 27.69 232 ASP B CA 1
ATOM 4646 C C . ASP B 1 237 ? 6.529 27.325 -15.892 1.00 25.53 232 ASP B C 1
ATOM 4647 O O . ASP B 1 237 ? 6.250 27.873 -14.833 1.00 24.71 232 ASP B O 1
ATOM 4652 N N . PHE B 1 238 ? 5.608 26.759 -16.667 1.00 24.35 233 PHE B N 1
ATOM 4653 C CA . PHE B 1 238 ? 4.201 26.764 -16.270 1.00 24.17 233 PHE B CA 1
ATOM 4654 C C . PHE B 1 238 ? 4.016 25.817 -15.079 1.00 25.59 233 PHE B C 1
ATOM 4655 O O . PHE B 1 238 ? 3.200 26.089 -14.194 1.00 23.21 233 PHE B O 1
ATOM 4663 N N . ASP B 1 239 ? 4.782 24.721 -15.057 1.00 24.70 234 ASP B N 1
ATOM 4664 C CA . ASP B 1 239 ? 4.721 23.749 -13.956 1.00 26.92 234 ASP B CA 1
ATOM 4665 C C . ASP B 1 239 ? 5.322 24.401 -12.720 1.00 25.93 234 ASP B C 1
ATOM 4666 O O . ASP B 1 239 ? 4.868 24.192 -11.599 1.00 26.95 234 ASP B O 1
ATOM 4671 N N . ASN B 1 240 ? 6.376 25.167 -12.948 1.00 25.11 235 ASN B N 1
ATOM 4672 C CA . ASN B 1 240 ? 7.079 25.883 -11.904 1.00 27.87 235 ASN B CA 1
ATOM 4673 C C . ASN B 1 240 ? 6.142 26.826 -11.145 1.00 27.18 235 ASN B C 1
ATOM 4674 O O . ASN B 1 240 ? 6.167 26.882 -9.917 1.00 27.31 235 ASN B O 1
ATOM 4679 N N . ARG B 1 241 ? 5.335 27.578 -11.888 1.00 27.56 236 ARG B N 1
ATOM 4680 C CA . ARG B 1 241 ? 4.385 28.509 -11.289 1.00 27.76 236 ARG B CA 1
ATOM 4681 C C . ARG B 1 241 ? 3.439 27.703 -10.392 1.00 28.11 236 ARG B C 1
ATOM 4682 O O . ARG B 1 241 ? 3.068 28.151 -9.307 1.00 25.62 236 ARG B O 1
ATOM 4690 N N . MET B 1 242 ? 3.059 26.510 -10.845 1.00 27.57 237 MET B N 1
ATOM 4691 C CA . MET B 1 242 ? 2.163 25.664 -10.063 1.00 29.32 237 MET B CA 1
ATOM 4692 C C . MET B 1 242 ? 2.858 25.124 -8.827 1.00 27.14 237 MET B C 1
ATOM 4693 O O . MET B 1 242 ? 2.268 25.078 -7.742 1.00 24.61 237 MET B O 1
ATOM 4698 N N . VAL B 1 243 ? 4.109 24.707 -8.990 1.00 24.07 238 VAL B N 1
ATOM 4699 C CA . VAL B 1 243 ? 4.852 24.179 -7.858 1.00 24.54 238 VAL B CA 1
ATOM 4700 C C . VAL B 1 243 ? 4.971 25.216 -6.751 1.00 24.40 238 VAL B C 1
ATOM 4701 O O . VAL B 1 243 ? 4.696 24.913 -5.592 1.00 24.61 238 VAL B O 1
ATOM 4705 N N . ASN B 1 244 ? 5.371 26.436 -7.098 1.00 24.60 239 ASN B N 1
ATOM 4706 C CA . ASN B 1 244 ? 5.523 27.477 -6.083 1.00 26.89 239 ASN B CA 1
ATOM 4707 C C . ASN B 1 244 ? 4.186 27.838 -5.467 1.00 25.95 239 ASN B C 1
ATOM 4708 O O . ASN B 1 244 ? 4.102 28.149 -4.278 1.00 27.50 239 ASN B O 1
ATOM 4713 N N . HIS B 1 245 ? 3.139 27.794 -6.278 1.00 24.58 240 HIS B N 1
ATOM 4714 C CA . HIS B 1 245 ? 1.807 28.092 -5.796 1.00 24.12 240 HIS B CA 1
ATOM 4715 C C . HIS B 1 245 ? 1.374 27.065 -4.748 1.00 24.22 240 HIS B C 1
ATOM 4716 O O . HIS B 1 245 ? 0.840 27.428 -3.706 1.00 22.91 240 HIS B O 1
ATOM 4723 N N . PHE B 1 246 ? 1.606 25.784 -5.019 1.00 21.76 241 PHE B N 1
ATOM 4724 C CA . PHE B 1 246 ? 1.188 24.769 -4.072 1.00 23.38 241 PHE B CA 1
ATOM 4725 C C . PHE B 1 246 ? 2.093 24.645 -2.852 1.00 23.13 241 PHE B C 1
ATOM 4726 O O . PHE B 1 246 ? 1.644 24.213 -1.798 1.00 22.67 241 PHE B O 1
ATOM 4734 N N . ILE B 1 247 ? 3.355 25.043 -2.986 1.00 23.88 242 ILE B N 1
ATOM 4735 C CA . ILE B 1 247 ? 4.266 25.020 -1.847 1.00 25.14 242 ILE B CA 1
ATOM 4736 C C . ILE B 1 247 ? 3.764 26.079 -0.854 1.00 26.94 242 ILE B C 1
ATOM 4737 O O . ILE B 1 247 ? 3.782 25.866 0.361 1.00 25.36 242 ILE B O 1
ATOM 4742 N N . ALA B 1 248 ? 3.310 27.215 -1.384 1.00 27.54 243 ALA B N 1
ATOM 4743 C CA . ALA B 1 248 ? 2.776 28.291 -0.545 1.00 29.04 243 ALA B CA 1
ATOM 4744 C C . ALA B 1 248 ? 1.443 27.854 0.071 1.00 28.60 243 ALA B C 1
ATOM 4745 O O . ALA B 1 248 ? 1.153 28.179 1.218 1.00 29.84 243 ALA B O 1
ATOM 4747 N N . GLU B 1 249 ? 0.636 27.118 -0.690 1.00 28.45 244 GLU B N 1
ATOM 4748 C CA . GLU B 1 249 ? -0.654 26.643 -0.192 1.00 29.31 244 GLU B CA 1
ATOM 4749 C C . GLU B 1 249 ? -0.484 25.567 0.874 1.00 27.89 244 GLU B C 1
ATOM 4750 O O . GLU B 1 249 ? -1.283 25.485 1.809 1.00 28.19 244 GLU B O 1
ATOM 4756 N N . PHE B 1 250 ? 0.536 24.726 0.722 1.00 26.84 245 PHE B N 1
ATOM 4757 C CA . PHE B 1 250 ? 0.784 23.668 1.697 1.00 26.74 245 PHE B CA 1
ATOM 4758 C C . PHE B 1 250 ? 1.274 24.347 2.975 1.00 27.36 245 PHE B C 1
ATOM 4759 O O . PHE B 1 250 ? 0.919 23.946 4.080 1.00 27.27 245 PHE B O 1
ATOM 4767 N N . LYS B 1 251 ? 2.087 25.387 2.805 1.00 30.04 246 LYS B N 1
ATOM 4768 C CA . LYS B 1 251 ? 2.625 26.137 3.933 1.00 34.09 246 LYS B CA 1
ATOM 4769 C C . LYS B 1 251 ? 1.499 26.840 4.684 1.00 34.98 246 LYS B C 1
ATOM 4770 O O . LYS B 1 251 ? 1.479 26.862 5.915 1.00 33.44 246 LYS B O 1
ATOM 4776 N N . ARG B 1 252 ? 0.558 27.403 3.933 1.00 37.17 247 ARG B N 1
ATOM 4777 C CA . ARG B 1 252 ? -0.580 28.101 4.520 1.00 39.99 247 ARG B CA 1
ATOM 4778 C C . ARG B 1 252 ? -1.529 27.148 5.249 1.00 40.42 247 ARG B C 1
ATOM 4779 O O . ARG B 1 252 ? -2.011 27.458 6.336 1.00 40.04 247 ARG B O 1
ATOM 4787 N N . LYS B 1 253 ? -1.790 25.988 4.652 1.00 40.43 248 LYS B N 1
ATOM 4788 C CA . LYS B 1 253 ? -2.707 25.022 5.248 1.00 41.45 248 LYS B CA 1
ATOM 4789 C C . LYS B 1 253 ? -2.138 24.151 6.364 1.00 41.25 248 LYS B C 1
ATOM 4790 O O . LYS B 1 253 ? -2.815 23.904 7.362 1.00 42.05 248 LYS B O 1
ATOM 4796 N N . HIS B 1 254 ? -0.908 23.676 6.206 1.00 38.35 249 HIS B N 1
ATOM 4797 C CA . HIS B 1 254 ? -0.329 22.819 7.227 1.00 36.57 249 HIS B CA 1
ATOM 4798 C C . HIS B 1 254 ? 0.784 23.433 8.040 1.00 35.70 249 HIS B C 1
ATOM 4799 O O . HIS B 1 254 ? 1.318 22.787 8.942 1.00 36.23 249 HIS B O 1
ATOM 4806 N N . LYS B 1 255 ? 1.142 24.672 7.732 1.00 34.95 250 LYS B N 1
ATOM 4807 C CA . LYS B 1 255 ? 2.211 25.336 8.467 1.00 36.04 250 LYS B CA 1
ATOM 4808 C C . LYS B 1 255 ? 3.508 24.535 8.344 1.00 35.96 250 LYS B C 1
ATOM 4809 O O . LYS B 1 255 ? 4.243 24.371 9.314 1.00 36.38 250 LYS B O 1
ATOM 4815 N N . LYS B 1 256 ? 3.776 24.039 7.141 1.00 35.94 251 LYS B N 1
ATOM 4816 C CA . LYS B 1 256 ? 4.971 23.246 6.860 1.00 34.68 251 LYS B CA 1
ATOM 4817 C C . LYS B 1 256 ? 5.540 23.666 5.508 1.00 32.56 251 LYS B C 1
ATOM 4818 O O . LYS B 1 256 ? 4.819 23.704 4.515 1.00 29.40 251 LYS B O 1
ATOM 4824 N N . ASP B 1 257 ? 6.828 23.985 5.473 1.00 32.66 252 ASP B N 1
ATOM 4825 C CA . ASP B 1 257 ? 7.489 24.380 4.232 1.00 33.89 252 ASP B CA 1
ATOM 4826 C C . ASP B 1 257 ? 8.301 23.187 3.713 1.00 33.04 252 ASP B C 1
ATOM 4827 O O . ASP B 1 257 ? 9.285 22.785 4.335 1.00 33.56 252 ASP B O 1
ATOM 4832 N N . ILE B 1 258 ? 7.887 22.626 2.576 1.00 31.75 253 ILE B N 1
ATOM 4833 C CA . ILE B 1 258 ? 8.572 21.472 1.993 1.00 28.10 253 ILE B CA 1
ATOM 4834 C C . ILE B 1 258 ? 9.773 21.820 1.108 1.00 28.16 253 ILE B C 1
ATOM 4835 O O . ILE B 1 258 ? 10.501 20.931 0.671 1.00 27.74 253 ILE B O 1
ATOM 4840 N N . SER B 1 259 ? 9.972 23.109 0.852 1.00 28.34 254 SER B N 1
ATOM 4841 C CA . SER B 1 259 ? 11.056 23.601 -0.004 1.00 31.09 254 SER B CA 1
ATOM 4842 C C . SER B 1 259 ? 12.448 22.997 0.124 1.00 32.60 254 SER B C 1
ATOM 4843 O O . SER B 1 259 ? 13.197 22.977 -0.854 1.00 33.96 254 SER B O 1
ATOM 4846 N N . GLU B 1 260 ? 12.818 22.522 1.307 1.00 32.66 255 GLU B N 1
ATOM 4847 C CA . GLU B 1 260 ? 14.156 21.970 1.467 1.00 34.88 255 GLU B CA 1
ATOM 4848 C C . GLU B 1 260 ? 14.217 20.449 1.396 1.00 33.51 255 GLU B C 1
ATOM 4849 O O . GLU B 1 260 ? 15.271 19.852 1.606 1.00 34.17 255 GLU B O 1
ATOM 4855 N N . ASN B 1 261 ? 13.087 19.822 1.100 1.00 30.78 256 ASN B N 1
ATOM 4856 C CA . ASN B 1 261 ? 13.042 18.372 0.972 1.00 29.04 256 ASN B CA 1
ATOM 4857 C C . ASN B 1 261 ? 12.949 18.107 -0.531 1.00 26.74 256 ASN B C 1
ATOM 4858 O O . ASN B 1 261 ? 11.859 18.093 -1.099 1.00 26.94 256 ASN B O 1
ATOM 4863 N N . LYS B 1 262 ? 14.097 17.919 -1.174 1.00 24.89 257 LYS B N 1
ATOM 4864 C CA . LYS B 1 262 ? 14.136 17.690 -2.615 1.00 25.62 257 LYS B CA 1
ATOM 4865 C C . LYS B 1 262 ? 13.160 16.618 -3.107 1.00 23.76 257 LYS B C 1
ATOM 4866 O O . LYS B 1 262 ? 12.498 16.795 -4.132 1.00 21.71 257 LYS B O 1
ATOM 4872 N N . ARG B 1 263 ? 13.058 15.506 -2.387 1.00 21.88 258 ARG B N 1
ATOM 4873 C CA . ARG B 1 263 ? 12.150 14.457 -2.816 1.00 22.66 258 ARG B CA 1
ATOM 4874 C C . ARG B 1 263 ? 10.698 14.961 -2.837 1.00 22.35 258 ARG B C 1
ATOM 4875 O O . ARG B 1 263 ? 9.955 14.694 -3.782 1.00 21.80 258 ARG B O 1
ATOM 4883 N N . ALA B 1 264 ? 10.303 15.707 -1.810 1.00 20.18 259 ALA B N 1
ATOM 4884 C CA . ALA B 1 264 ? 8.942 16.233 -1.736 1.00 20.12 259 ALA B CA 1
ATOM 4885 C C . ALA B 1 264 ? 8.662 17.152 -2.930 1.00 18.37 259 ALA B C 1
ATOM 4886 O O . ALA B 1 264 ? 7.651 17.020 -3.609 1.00 16.71 259 ALA B O 1
ATOM 4888 N N . VAL B 1 265 ? 9.575 18.076 -3.183 1.00 19.72 260 VAL B N 1
ATOM 4889 C CA . VAL B 1 265 ? 9.449 18.999 -4.300 1.00 21.52 260 VAL B CA 1
ATOM 4890 C C . VAL B 1 265 ? 9.399 18.248 -5.640 1.00 22.02 260 VAL B C 1
ATOM 4891 O O . VAL B 1 265 ? 8.641 18.613 -6.539 1.00 23.69 260 VAL B O 1
ATOM 4895 N N . ARG B 1 266 ? 10.201 17.198 -5.771 1.00 21.93 261 ARG B N 1
ATOM 4896 C CA . ARG B 1 266 ? 10.233 16.420 -7.007 1.00 21.36 261 ARG B CA 1
ATOM 4897 C C . ARG B 1 266 ? 8.889 15.746 -7.258 1.00 20.00 261 ARG B C 1
ATOM 4898 O O . ARG B 1 266 ? 8.394 15.737 -8.387 1.00 19.27 261 ARG B O 1
ATOM 4906 N N . ARG B 1 267 ? 8.296 15.188 -6.205 1.00 18.51 262 ARG B N 1
ATOM 4907 C CA . ARG B 1 267 ? 7.005 14.525 -6.345 1.00 17.61 262 ARG B CA 1
ATOM 4908 C C . ARG B 1 267 ? 5.903 15.559 -6.607 1.00 17.77 262 ARG B C 1
ATOM 4909 O O . ARG B 1 267 ? 5.002 15.319 -7.407 1.00 17.29 262 ARG B O 1
ATOM 4917 N N . LEU B 1 268 ? 5.972 16.708 -5.944 1.00 16.39 263 LEU B N 1
ATOM 4918 C CA . LEU B 1 268 ? 4.976 17.745 -6.190 1.00 18.43 263 LEU B CA 1
ATOM 4919 C C . LEU B 1 268 ? 5.085 18.242 -7.644 1.00 17.21 263 LEU B C 1
ATOM 4920 O O . LEU B 1 268 ? 4.076 18.453 -8.308 1.00 17.79 263 LEU B O 1
ATOM 4925 N N . ARG B 1 269 ? 6.310 18.414 -8.136 1.00 17.96 264 ARG B N 1
ATOM 4926 C CA . ARG B 1 269 ? 6.528 18.870 -9.516 1.00 18.62 264 ARG B CA 1
ATOM 4927 C C . ARG B 1 269 ? 5.929 17.867 -10.500 1.00 18.30 264 ARG B C 1
ATOM 4928 O O . ARG B 1 269 ? 5.270 18.240 -11.473 1.00 19.62 264 ARG B O 1
ATOM 4936 N N . THR B 1 270 ? 6.159 16.587 -10.240 1.00 18.86 265 THR B N 1
ATOM 4937 C CA . THR B 1 270 ? 5.620 15.540 -11.087 1.00 18.06 265 THR B CA 1
ATOM 4938 C C . THR B 1 270 ? 4.095 15.621 -11.075 1.00 17.53 265 THR B C 1
ATOM 4939 O O . THR B 1 270 ? 3.450 15.497 -12.127 1.00 18.03 265 THR B O 1
ATOM 4943 N N . ALA B 1 271 ? 3.520 15.851 -9.894 1.00 16.28 266 ALA B N 1
ATOM 4944 C CA . ALA B 1 271 ? 2.065 15.953 -9.758 1.00 16.14 266 ALA B CA 1
ATOM 4945 C C . ALA B 1 271 ? 1.532 17.148 -10.561 1.00 16.62 266 ALA B C 1
ATOM 4946 O O . ALA B 1 271 ? 0.509 17.044 -11.233 1.00 18.27 266 ALA B O 1
ATOM 4948 N N . CYS B 1 272 ? 2.231 18.278 -10.500 1.00 18.06 267 CYS B N 1
ATOM 4949 C CA . CYS B 1 272 ? 1.808 19.457 -11.254 1.00 18.62 267 CYS B CA 1
ATOM 4950 C C . CYS B 1 272 ? 1.905 19.256 -12.768 1.00 19.06 267 CYS B C 1
ATOM 4951 O O . CYS B 1 272 ? 1.058 19.755 -13.510 1.00 16.31 267 CYS B O 1
ATOM 4954 N N . GLU B 1 273 ? 2.935 18.537 -13.219 1.00 19.43 268 GLU B N 1
ATOM 4955 C CA . GLU B 1 273 ? 3.114 18.263 -14.645 1.00 20.71 268 GLU B CA 1
ATOM 4956 C C . GLU B 1 273 ? 1.923 17.438 -15.101 1.00 19.39 268 GLU B C 1
ATOM 4957 O O . GLU B 1 273 ? 1.320 17.718 -16.132 1.00 19.52 268 GLU B O 1
ATOM 4963 N N . ARG B 1 274 ? 1.587 16.419 -14.318 1.00 20.37 269 ARG B N 1
ATOM 4964 C CA . ARG B 1 274 ? 0.460 15.549 -14.631 1.00 20.72 269 ARG B CA 1
ATOM 4965 C C . ARG B 1 274 ? -0.828 16.373 -14.657 1.00 19.07 269 ARG B C 1
ATOM 4966 O O . ARG B 1 274 ? -1.640 16.246 -15.568 1.00 17.67 269 ARG B O 1
ATOM 4974 N N . ALA B 1 275 ? -1.008 17.220 -13.651 1.00 16.27 270 ALA B N 1
ATOM 4975 C CA . ALA B 1 275 ? -2.203 18.038 -13.587 1.00 16.82 270 ALA B CA 1
ATOM 4976 C C . ALA B 1 275 ? -2.281 18.942 -14.813 1.00 15.89 270 ALA B C 1
ATOM 4977 O O . ALA B 1 275 ? -3.346 19.121 -15.395 1.00 15.70 270 ALA B O 1
ATOM 4979 N N . LYS B 1 276 ? -1.150 19.509 -15.210 1.00 17.33 271 LYS B N 1
ATOM 4980 C CA . LYS B 1 276 ? -1.140 20.396 -16.361 1.00 18.76 271 LYS B CA 1
ATOM 4981 C C . LYS B 1 276 ? -1.627 19.658 -17.613 1.00 18.44 271 LYS B C 1
ATOM 4982 O O . LYS B 1 276 ? -2.429 20.179 -18.382 1.00 17.93 271 LYS B O 1
ATOM 4988 N N . ARG B 1 277 ? -1.148 18.439 -17.814 1.00 20.20 272 ARG B N 1
ATOM 4989 C CA . ARG B 1 277 ? -1.557 17.682 -18.987 1.00 24.54 272 ARG B CA 1
ATOM 4990 C C . ARG B 1 277 ? -3.052 17.416 -18.946 1.00 23.50 272 ARG B C 1
ATOM 4991 O O . ARG B 1 277 ? -3.737 17.565 -19.953 1.00 19.39 272 ARG B O 1
ATOM 4999 N N . THR B 1 278 ? -3.550 17.038 -17.773 1.00 21.35 273 THR B N 1
ATOM 5000 C CA . THR B 1 278 ? -4.970 16.770 -17.598 1.00 21.85 273 THR B CA 1
ATOM 5001 C C . THR B 1 278 ? -5.807 18.004 -17.917 1.00 20.37 273 THR B C 1
ATOM 5002 O O . THR B 1 278 ? -6.909 17.878 -18.436 1.00 20.12 273 THR B O 1
ATOM 5006 N N . LEU B 1 279 ? -5.290 19.190 -17.600 1.00 18.89 274 LEU B N 1
ATOM 5007 C CA . LEU B 1 279 ? -6.024 20.429 -17.866 1.00 18.13 274 LEU B CA 1
ATOM 5008 C C . LEU B 1 279 ? -6.065 20.807 -19.352 1.00 19.29 274 LEU B C 1
ATOM 5009 O O . LEU B 1 279 ? -6.742 21.760 -19.738 1.00 19.21 274 LEU B O 1
ATOM 5014 N N . SER B 1 280 ? -5.340 20.071 -20.186 1.00 19.78 275 SER B N 1
ATOM 5015 C CA . SER B 1 280 ? -5.382 20.349 -21.610 1.00 24.26 275 SER B CA 1
ATOM 5016 C C . SER B 1 280 ? -6.574 19.600 -22.219 1.00 27.57 275 SER B C 1
ATOM 5017 O O . SER B 1 280 ? -7.003 19.912 -23.329 1.00 27.49 275 SER B O 1
ATOM 5020 N N . SER B 1 281 ? -7.110 18.634 -21.465 1.00 26.73 276 SER B N 1
ATOM 5021 C CA . SER B 1 281 ? -8.265 17.837 -21.888 1.00 29.50 276 SER B CA 1
ATOM 5022 C C . SER B 1 281 ? -9.498 18.054 -21.000 1.00 28.83 276 SER B C 1
ATOM 5023 O O . SER B 1 281 ? -10.622 17.885 -21.460 1.00 30.70 276 SER B O 1
ATOM 5026 N N . SER B 1 282 ? -9.283 18.383 -19.727 1.00 27.95 277 SER B N 1
ATOM 5027 C CA . SER B 1 282 ? -10.380 18.608 -18.772 1.00 28.51 277 SER B CA 1
ATOM 5028 C C . SER B 1 282 ? -10.359 20.020 -18.192 1.00 25.84 277 SER B C 1
ATOM 5029 O O . SER B 1 282 ? -9.334 20.706 -18.255 1.00 25.19 277 SER B O 1
ATOM 5032 N N . THR B 1 283 ? -11.480 20.434 -17.603 1.00 23.40 278 THR B N 1
ATOM 5033 C CA . THR B 1 283 ? -11.593 21.765 -17.016 1.00 24.42 278 THR B CA 1
ATOM 5034 C C . THR B 1 283 ? -11.163 21.824 -15.551 1.00 24.17 278 THR B C 1
ATOM 5035 O O . THR B 1 283 ? -11.160 22.896 -14.942 1.00 24.00 278 THR B O 1
ATOM 5039 N N . GLN B 1 284 ? -10.818 20.672 -14.981 1.00 23.49 279 GLN B N 1
ATOM 5040 C CA . GLN B 1 284 ? -10.320 20.626 -13.607 1.00 25.00 279 GLN B CA 1
ATOM 5041 C C . GLN B 1 284 ? -9.467 19.378 -13.388 1.00 25.04 279 GLN B C 1
ATOM 5042 O O . GLN B 1 284 ? -9.602 18.378 -14.097 1.00 25.18 279 GLN B O 1
ATOM 5048 N N . ALA B 1 285 ? -8.563 19.459 -12.419 1.00 23.10 280 ALA B N 1
ATOM 5049 C CA . ALA B 1 285 ? -7.690 18.342 -12.097 1.00 23.62 280 ALA B CA 1
ATOM 5050 C C . ALA B 1 285 ? -7.498 18.216 -10.590 1.00 23.68 280 ALA B C 1
ATOM 5051 O O . ALA B 1 285 ? -7.436 19.208 -9.867 1.00 23.03 280 ALA B O 1
ATOM 5053 N N . SER B 1 286 ? -7.404 16.984 -10.121 1.00 26.39 281 SER B N 1
ATOM 5054 C CA . SER B 1 286 ? -7.173 16.737 -8.712 1.00 29.07 281 SER B CA 1
ATOM 5055 C C . SER B 1 286 ? -5.676 16.556 -8.599 1.00 29.34 281 SER B C 1
ATOM 5056 O O . SER B 1 286 ? -5.048 15.999 -9.501 1.00 30.43 281 SER B O 1
ATOM 5059 N N . ILE B 1 287 ? -5.099 17.053 -7.515 1.00 28.31 282 ILE B N 1
ATOM 5060 C CA . ILE B 1 287 ? -3.676 16.899 -7.290 1.00 29.82 282 ILE B CA 1
ATOM 5061 C C . ILE B 1 287 ? -3.525 16.252 -5.921 1.00 31.08 282 ILE B C 1
ATOM 5062 O O . ILE B 1 287 ? -3.787 16.869 -4.891 1.00 29.62 282 ILE B O 1
ATOM 5067 N N . GLU B 1 288 ? -3.113 14.992 -5.919 1.00 30.78 283 GLU B N 1
ATOM 5068 C CA . GLU B 1 288 ? -2.974 14.266 -4.672 1.00 30.91 283 GLU B CA 1
ATOM 5069 C C . GLU B 1 288 ? -1.648 13.561 -4.553 1.00 28.53 283 GLU B C 1
ATOM 5070 O O . GLU B 1 288 ? -1.183 12.929 -5.503 1.00 28.54 283 GLU B O 1
ATOM 5076 N N . ILE B 1 289 ? -1.032 13.681 -3.384 1.00 24.21 284 ILE B N 1
ATOM 5077 C CA . ILE B 1 289 ? 0.232 13.015 -3.144 1.00 23.33 284 ILE B CA 1
ATOM 5078 C C . ILE B 1 289 ? 0.268 12.323 -1.782 1.00 23.68 284 ILE B C 1
ATOM 5079 O O . ILE B 1 289 ? 0.154 12.960 -0.723 1.00 21.28 284 ILE B O 1
ATOM 5084 N N . ASP B 1 290 ? 0.429 11.006 -1.832 1.00 23.23 285 ASP B N 1
ATOM 5085 C CA . ASP B 1 290 ? 0.505 10.186 -0.641 1.00 23.45 285 ASP B CA 1
ATOM 5086 C C . ASP B 1 290 ? 1.707 10.594 0.208 1.00 24.41 285 ASP B C 1
ATOM 5087 O O . ASP B 1 290 ? 2.844 10.640 -0.278 1.00 23.51 285 ASP B O 1
ATOM 5092 N N . SER B 1 291 ? 1.448 10.905 1.473 1.00 23.48 286 SER B N 1
ATOM 5093 C CA . SER B 1 291 ? 2.501 11.292 2.408 1.00 26.19 286 SER B CA 1
ATOM 5094 C C . SER B 1 291 ? 3.561 12.176 1.758 1.00 27.13 286 SER B C 1
ATOM 5095 O O . SER B 1 291 ? 4.698 11.747 1.560 1.00 28.15 286 SER B O 1
ATOM 5098 N N . LEU B 1 292 ? 3.190 13.409 1.436 1.00 26.21 287 LEU B N 1
ATOM 5099 C CA . LEU B 1 292 ? 4.111 14.337 0.799 1.00 24.30 287 LEU B CA 1
ATOM 5100 C C . LEU B 1 292 ? 5.243 14.818 1.691 1.00 24.93 287 LEU B C 1
ATOM 5101 O O . LEU B 1 292 ? 6.388 14.891 1.251 1.00 24.37 287 LEU B O 1
ATOM 5106 N N . TYR B 1 293 ? 4.914 15.170 2.934 1.00 27.07 288 TYR B N 1
ATOM 5107 C CA . TYR B 1 293 ? 5.900 15.684 3.890 1.00 28.89 288 TYR B CA 1
ATOM 5108 C C . TYR B 1 293 ? 5.499 15.243 5.303 1.00 29.93 288 TYR B C 1
ATOM 5109 O O . TYR B 1 293 ? 4.336 15.381 5.693 1.00 30.75 288 TYR B O 1
ATOM 5118 N N . GLU B 1 294 ? 6.452 14.695 6.055 1.00 29.90 289 GLU B N 1
ATOM 5119 C CA . GLU B 1 294 ? 6.195 14.193 7.412 1.00 30.56 289 GLU B CA 1
ATOM 5120 C C . GLU B 1 294 ? 4.956 13.297 7.468 1.00 30.50 289 GLU B C 1
ATOM 5121 O O . GLU B 1 294 ? 4.209 13.322 8.440 1.00 32.46 289 GLU B O 1
ATOM 5127 N N . GLY B 1 295 ? 4.733 12.512 6.418 1.00 30.30 290 GLY B N 1
ATOM 5128 C CA . GLY B 1 295 ? 3.586 11.616 6.388 1.00 29.37 290 GLY B CA 1
ATOM 5129 C C . GLY B 1 295 ? 2.264 12.288 6.055 1.00 30.08 290 GLY B C 1
ATOM 5130 O O . GLY B 1 295 ? 1.235 11.618 5.909 1.00 31.58 290 GLY B O 1
ATOM 5131 N N . ILE B 1 296 ? 2.292 13.612 5.934 1.00 28.11 291 ILE B N 1
ATOM 5132 C CA . ILE B 1 296 ? 1.100 14.395 5.621 1.00 27.68 291 ILE B CA 1
ATOM 5133 C C . ILE B 1 296 ? 0.727 14.305 4.147 1.00 27.36 291 ILE B C 1
ATOM 5134 O O . ILE B 1 296 ? 1.520 14.650 3.272 1.00 27.08 291 ILE B O 1
ATOM 5139 N N . ASP B 1 297 ? -0.484 13.840 3.866 1.00 27.51 292 ASP B N 1
ATOM 5140 C CA . ASP B 1 297 ? -0.926 13.743 2.492 1.00 27.74 292 ASP B CA 1
ATOM 5141 C C . ASP B 1 297 ? -1.186 15.138 1.902 1.00 29.11 292 ASP B C 1
ATOM 5142 O O . ASP B 1 297 ? -1.521 16.087 2.620 1.00 27.87 292 ASP B O 1
ATOM 5147 N N . PHE B 1 298 ? -0.994 15.254 0.593 1.00 28.55 293 PHE B N 1
ATOM 5148 C CA . PHE B 1 298 ? -1.236 16.497 -0.126 1.00 29.61 293 PHE B CA 1
ATOM 5149 C C . PHE B 1 298 ? -2.508 16.185 -0.889 1.00 30.38 293 PHE B C 1
ATOM 5150 O O . PHE B 1 298 ? -2.579 15.189 -1.611 1.00 30.17 293 PHE B O 1
ATOM 5158 N N . TYR B 1 299 ? -3.513 17.032 -0.735 1.00 32.45 294 TYR B N 1
ATOM 5159 C CA . TYR B 1 299 ? -4.802 16.777 -1.357 1.00 35.47 294 TYR B CA 1
ATOM 5160 C C . TYR B 1 299 ? -5.467 18.089 -1.737 1.00 35.29 294 TYR B C 1
ATOM 5161 O O . TYR B 1 299 ? -5.892 18.852 -0.870 1.00 37.22 294 TYR B O 1
ATOM 5170 N N . THR B 1 300 ? -5.557 18.358 -3.031 1.00 33.25 295 THR B N 1
ATOM 5171 C CA . THR B 1 300 ? -6.181 19.585 -3.479 1.00 31.39 295 THR B CA 1
ATOM 5172 C C . THR B 1 300 ? -6.656 19.435 -4.910 1.00 31.18 295 THR B C 1
ATOM 5173 O O . THR B 1 300 ? -6.647 18.344 -5.477 1.00 30.19 295 THR B O 1
ATOM 5177 N N . SER B 1 301 ? -7.096 20.535 -5.492 1.00 30.56 296 SER B N 1
ATOM 5178 C CA . SER B 1 301 ? -7.558 20.492 -6.860 1.00 31.01 296 SER B CA 1
ATOM 5179 C C . SER B 1 301 ? -7.298 21.841 -7.470 1.00 29.17 296 SER B C 1
ATOM 5180 O O . SER B 1 301 ? -6.985 22.804 -6.767 1.00 28.95 296 SER B O 1
ATOM 5183 N N . ILE B 1 302 ? -7.425 21.904 -8.785 1.00 26.00 297 ILE B N 1
ATOM 5184 C CA . ILE B 1 302 ? -7.207 23.144 -9.490 1.00 23.86 297 ILE B CA 1
ATOM 5185 C C . ILE B 1 302 ? -8.045 23.151 -10.761 1.00 23.69 297 ILE B C 1
ATOM 5186 O O . ILE B 1 302 ? -8.227 22.122 -11.414 1.00 21.97 297 ILE B O 1
ATOM 5191 N N . THR B 1 303 ? -8.573 24.315 -11.103 1.00 22.30 298 THR B N 1
ATOM 5192 C CA . THR B 1 303 ? -9.373 24.420 -12.303 1.00 21.31 298 THR B CA 1
ATOM 5193 C C . THR B 1 303 ? -8.484 24.916 -13.431 1.00 20.25 298 THR B C 1
ATOM 5194 O O . THR B 1 303 ? -7.421 25.491 -13.194 1.00 21.76 298 THR B O 1
ATOM 5198 N N . ARG B 1 304 ? -8.920 24.684 -14.658 1.00 19.48 299 ARG B N 1
ATOM 5199 C CA . ARG B 1 304 ? -8.180 25.159 -15.820 1.00 22.19 299 ARG B CA 1
ATOM 5200 C C . ARG B 1 304 ? -8.018 26.683 -15.710 1.00 20.98 299 ARG B C 1
ATOM 5201 O O . ARG B 1 304 ? -6.936 27.226 -15.963 1.00 21.21 299 ARG B O 1
ATOM 5209 N N . ALA B 1 305 ? -9.094 27.364 -15.320 1.00 19.09 300 ALA B N 1
ATOM 5210 C CA . ALA B 1 305 ? -9.075 28.824 -15.175 1.00 21.15 300 ALA B CA 1
ATOM 5211 C C . ALA B 1 305 ? -8.051 29.298 -14.150 1.00 21.70 300 ALA B C 1
ATOM 5212 O O . ALA B 1 305 ? -7.414 30.334 -14.329 1.00 23.55 300 ALA B O 1
ATOM 5214 N N . ARG B 1 306 ? -7.884 28.543 -13.073 1.00 22.54 301 ARG B N 1
ATOM 5215 C CA . ARG B 1 306 ? -6.918 28.942 -12.060 1.00 23.14 301 ARG B CA 1
ATOM 5216 C C . ARG B 1 306 ? -5.505 28.712 -12.594 1.00 21.70 301 ARG B C 1
ATOM 5217 O O . ARG B 1 306 ? -4.584 29.448 -12.265 1.00 21.35 301 ARG B O 1
ATOM 5225 N N . PHE B 1 307 ? -5.342 27.674 -13.408 1.00 20.46 302 PHE B N 1
ATOM 5226 C CA . PHE B 1 307 ? -4.051 27.358 -14.005 1.00 18.89 302 PHE B CA 1
ATOM 5227 C C . PHE B 1 307 ? -3.694 28.477 -14.988 1.00 19.30 302 PHE B C 1
ATOM 5228 O O . PHE B 1 307 ? -2.556 28.933 -15.033 1.00 18.92 302 PHE B O 1
ATOM 5236 N N . GLU B 1 308 ? -4.674 28.930 -15.762 1.00 20.40 303 GLU B N 1
ATOM 5237 C CA . GLU B 1 308 ? -4.431 29.991 -16.733 1.00 23.31 303 GLU B CA 1
ATOM 5238 C C . GLU B 1 308 ? -4.058 31.289 -16.021 1.00 25.15 303 GLU B C 1
ATOM 5239 O O . GLU B 1 308 ? -3.160 32.010 -16.469 1.00 25.26 303 GLU B O 1
ATOM 5245 N N . GLU B 1 309 ? -4.736 31.572 -14.910 1.00 25.33 304 GLU B N 1
ATOM 5246 C CA . GLU B 1 309 ? -4.476 32.783 -14.136 1.00 26.25 304 GLU B CA 1
ATOM 5247 C C . GLU B 1 309 ? -3.058 32.803 -13.577 1.00 24.93 304 GLU B C 1
ATOM 5248 O O . GLU B 1 309 ? -2.398 33.838 -13.590 1.00 24.22 304 GLU B O 1
ATOM 5254 N N . LEU B 1 310 ? -2.589 31.665 -13.079 1.00 23.57 305 LEU B N 1
ATOM 5255 C CA . LEU B 1 310 ? -1.235 31.582 -12.537 1.00 22.67 305 LEU B CA 1
ATOM 5256 C C . LEU B 1 310 ? -0.189 31.858 -13.622 1.00 22.76 305 LEU B C 1
ATOM 5257 O O . LEU B 1 310 ? 0.905 32.344 -13.334 1.00 19.82 305 LEU B O 1
ATOM 5262 N N . ASN B 1 311 ? -0.540 31.554 -14.869 1.00 20.63 306 ASN B N 1
ATOM 5263 C CA . ASN B 1 311 ? 0.378 31.726 -15.982 1.00 22.51 306 ASN B CA 1
ATOM 5264 C C . ASN B 1 311 ? 0.005 32.835 -16.968 1.00 22.59 306 ASN B C 1
ATOM 5265 O O . ASN B 1 311 ? 0.692 33.030 -17.966 1.00 22.51 306 ASN B O 1
ATOM 5270 N N . ALA B 1 312 ? -1.075 33.555 -16.684 1.00 22.69 307 ALA B N 1
ATOM 5271 C CA . ALA B 1 312 ? -1.566 34.607 -17.569 1.00 25.21 307 ALA B CA 1
ATOM 5272 C C . ALA B 1 312 ? -0.501 35.443 -18.288 1.00 25.61 307 ALA B C 1
ATOM 5273 O O . ALA B 1 312 ? -0.500 35.526 -19.516 1.00 26.35 307 ALA B O 1
ATOM 5275 N N . ASP B 1 313 ? 0.393 36.067 -17.528 1.00 26.47 308 ASP B N 1
ATOM 5276 C CA . ASP B 1 313 ? 1.434 36.897 -18.123 1.00 26.96 308 ASP B CA 1
ATOM 5277 C C . ASP B 1 313 ? 2.320 36.076 -19.065 1.00 26.00 308 ASP B C 1
ATOM 5278 O O . ASP B 1 313 ? 2.738 36.559 -20.123 1.00 24.37 308 ASP B O 1
ATOM 5283 N N . LEU B 1 314 ? 2.605 34.832 -18.696 1.00 23.88 309 LEU B N 1
ATOM 5284 C CA . LEU B 1 314 ? 3.441 34.008 -19.560 1.00 21.70 309 LEU B CA 1
ATOM 5285 C C . LEU B 1 314 ? 2.688 33.614 -20.835 1.00 20.32 309 LEU B C 1
ATOM 5286 O O . LEU B 1 314 ? 3.255 33.656 -21.927 1.00 19.69 309 LEU B O 1
ATOM 5291 N N . PHE B 1 315 ? 1.412 33.249 -20.714 1.00 18.88 310 PHE B N 1
ATOM 5292 C CA . PHE B 1 315 ? 0.652 32.866 -21.906 1.00 21.16 310 PHE B CA 1
ATOM 5293 C C . PHE B 1 315 ? 0.517 34.037 -22.888 1.00 21.41 310 PHE B C 1
ATOM 5294 O O . PHE B 1 315 ? 0.831 33.907 -24.076 1.00 19.89 310 PHE B O 1
ATOM 5302 N N . ARG B 1 316 ? 0.057 35.179 -22.391 1.00 22.60 311 ARG B N 1
ATOM 5303 C CA . ARG B 1 316 ? -0.097 36.355 -23.247 1.00 26.93 311 ARG B CA 1
ATOM 5304 C C . ARG B 1 316 ? 1.253 36.747 -23.841 1.00 24.97 311 ARG B C 1
ATOM 5305 O O . ARG B 1 316 ? 1.329 37.211 -24.975 1.00 23.86 311 ARG B O 1
ATOM 5313 N N . GLY B 1 317 ? 2.315 36.553 -23.065 1.00 23.38 312 GLY B N 1
ATOM 5314 C CA . GLY B 1 317 ? 3.645 36.891 -23.540 1.00 23.03 312 GLY B CA 1
ATOM 5315 C C . GLY B 1 317 ? 4.093 36.135 -24.788 1.00 22.76 312 GLY B C 1
ATOM 5316 O O . GLY B 1 317 ? 4.995 36.595 -25.480 1.00 24.01 312 GLY B O 1
ATOM 5317 N N . THR B 1 318 ? 3.495 34.984 -25.085 1.00 21.36 313 THR B N 1
ATOM 5318 C CA . THR B 1 318 ? 3.894 34.228 -26.280 1.00 24.30 313 THR B CA 1
ATOM 5319 C C . THR B 1 318 ? 3.562 34.971 -27.580 1.00 24.17 313 THR B C 1
ATOM 5320 O O . THR B 1 318 ? 4.049 34.599 -28.642 1.00 25.90 313 THR B O 1
ATOM 5324 N N . LEU B 1 319 ? 2.739 36.015 -27.499 1.00 25.62 314 LEU B N 1
ATOM 5325 C CA . LEU B 1 319 ? 2.369 36.779 -28.695 1.00 26.32 314 LEU B CA 1
ATOM 5326 C C . LEU B 1 319 ? 3.373 37.873 -29.061 1.00 26.52 314 LEU B C 1
ATOM 5327 O O . LEU B 1 319 ? 3.396 38.336 -30.206 1.00 25.93 314 LEU B O 1
ATOM 5332 N N . ASP B 1 320 ? 4.195 38.295 -28.103 1.00 25.27 315 ASP B N 1
ATOM 5333 C CA . ASP B 1 320 ? 5.192 39.324 -28.405 1.00 27.00 315 ASP B CA 1
ATOM 5334 C C . ASP B 1 320 ? 6.146 38.792 -29.470 1.00 24.45 315 ASP B C 1
ATOM 5335 O O . ASP B 1 320 ? 6.409 39.468 -30.462 1.00 24.59 315 ASP B O 1
ATOM 5340 N N . PRO B 1 321 ? 6.681 37.574 -29.278 1.00 22.51 316 PRO B N 1
ATOM 5341 C CA . PRO B 1 321 ? 7.596 37.034 -30.286 1.00 22.27 316 PRO B CA 1
ATOM 5342 C C . PRO B 1 321 ? 6.887 36.861 -31.636 1.00 21.40 316 PRO B C 1
ATOM 5343 O O . PRO B 1 321 ? 7.517 36.971 -32.683 1.00 20.12 316 PRO B O 1
ATOM 5347 N N . VAL B 1 322 ? 5.582 36.597 -31.603 1.00 19.90 317 VAL B N 1
ATOM 5348 C CA . VAL B 1 322 ? 4.814 36.444 -32.833 1.00 21.55 317 VAL B CA 1
ATOM 5349 C C . VAL B 1 322 ? 4.815 37.777 -33.576 1.00 22.41 317 VAL B C 1
ATOM 5350 O O . VAL B 1 322 ? 5.074 37.822 -34.781 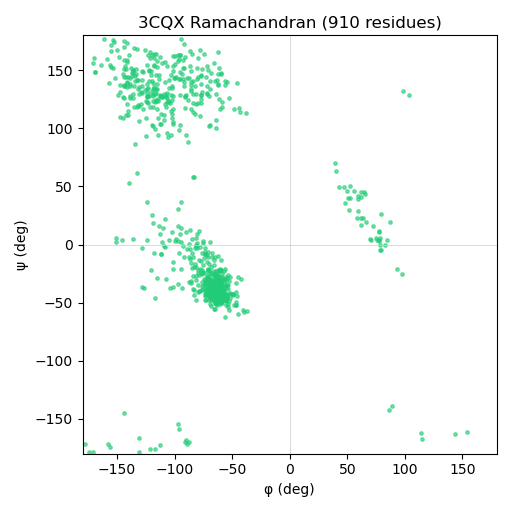1.00 21.32 317 VAL B O 1
ATO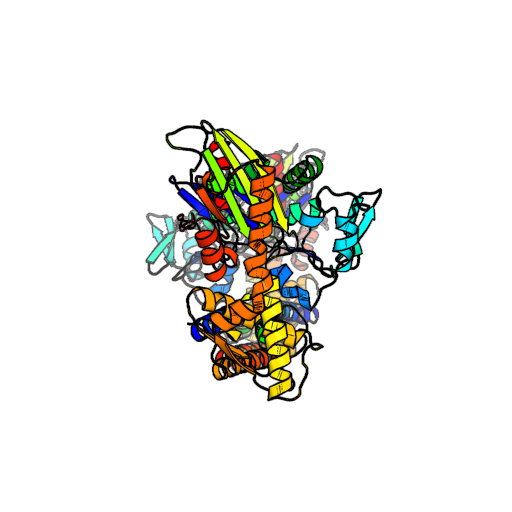M 5354 N N . GLU B 1 323 ? 4.534 38.855 -32.846 1.00 23.76 318 GLU B N 1
ATOM 5355 C CA . GLU B 1 323 ? 4.515 40.192 -33.429 1.00 27.34 318 GLU B CA 1
ATOM 5356 C C . GLU B 1 323 ? 5.905 40.601 -33.914 1.00 26.32 318 GLU B C 1
ATOM 5357 O O . GLU B 1 323 ? 6.035 41.231 -34.962 1.00 25.19 318 GLU B O 1
ATOM 5363 N N . LYS B 1 324 ? 6.943 40.232 -33.170 1.00 25.70 319 LYS B N 1
ATOM 5364 C CA . LYS B 1 324 ? 8.309 40.564 -33.580 1.00 27.32 319 LYS B CA 1
ATOM 5365 C C . LYS B 1 324 ? 8.687 39.825 -34.871 1.00 25.55 319 LYS B C 1
ATOM 5366 O O . LYS B 1 324 ? 9.297 40.402 -35.773 1.00 23.99 319 LYS B O 1
ATOM 5372 N N . ALA B 1 325 ? 8.325 38.549 -34.964 1.00 23.23 320 ALA B N 1
ATOM 5373 C CA . ALA B 1 325 ? 8.643 37.779 -36.164 1.00 22.90 320 ALA B CA 1
ATOM 5374 C C . ALA B 1 325 ? 7.944 38.376 -37.391 1.00 21.07 320 ALA B C 1
ATOM 5375 O O . ALA B 1 325 ? 8.544 38.470 -38.463 1.00 20.88 320 ALA B O 1
ATOM 5377 N N . LEU B 1 326 ? 6.685 38.782 -37.228 1.00 22.11 321 LEU B N 1
ATOM 5378 C CA . LEU B 1 326 ? 5.907 39.373 -38.320 1.00 22.05 321 LEU B CA 1
ATOM 5379 C C . LEU B 1 326 ? 6.557 40.677 -38.771 1.00 24.62 321 LEU B C 1
ATOM 5380 O O . LEU B 1 326 ? 6.789 40.896 -39.962 1.00 25.82 321 LEU B O 1
ATOM 5385 N N . ARG B 1 327 ? 6.859 41.533 -37.805 1.00 24.91 322 ARG B N 1
ATOM 5386 C CA . ARG B 1 327 ? 7.503 42.805 -38.071 1.00 27.79 322 ARG B CA 1
ATOM 5387 C C . ARG B 1 327 ? 8.824 42.581 -38.831 1.00 28.14 322 ARG B C 1
ATOM 5388 O O . ARG B 1 327 ? 9.084 43.228 -39.848 1.00 26.77 322 ARG B O 1
ATOM 5396 N N . ASP B 1 328 ? 9.648 41.652 -38.354 1.00 27.26 323 ASP B N 1
ATOM 5397 C CA . ASP B 1 328 ? 10.924 41.375 -39.004 1.00 28.42 323 ASP B CA 1
ATOM 5398 C C . ASP B 1 328 ? 10.789 40.785 -40.403 1.00 29.30 323 ASP B C 1
ATOM 5399 O O . ASP B 1 328 ? 11.669 40.977 -41.247 1.00 28.64 323 ASP B O 1
ATOM 5404 N N . ALA B 1 329 ? 9.702 40.064 -40.652 1.00 27.70 324 ALA B N 1
ATOM 5405 C CA . ALA B 1 329 ? 9.489 39.465 -41.965 1.00 29.00 324 ALA B CA 1
ATOM 5406 C C . ALA B 1 329 ? 8.784 40.462 -42.892 1.00 29.23 324 ALA B C 1
ATOM 5407 O O . ALA B 1 329 ? 8.501 40.155 -44.048 1.00 29.50 324 ALA B O 1
ATOM 5409 N N . LYS B 1 330 ? 8.509 41.655 -42.372 1.00 30.16 325 LYS B N 1
ATOM 5410 C CA . LYS B 1 330 ? 7.832 42.704 -43.132 1.00 31.48 325 LYS B CA 1
ATOM 5411 C C . LYS B 1 330 ? 6.463 42.233 -43.604 1.00 29.50 325 LYS B C 1
ATOM 5412 O O . LYS B 1 330 ? 6.035 42.532 -44.713 1.00 29.82 325 LYS B O 1
ATOM 5418 N N . LEU B 1 331 ? 5.779 41.499 -42.737 1.00 29.75 326 LEU B N 1
ATOM 5419 C CA . LEU B 1 331 ? 4.465 40.965 -43.048 1.00 27.73 326 LEU B CA 1
ATOM 5420 C C . LEU B 1 331 ? 3.415 41.408 -42.057 1.00 28.44 326 LEU B C 1
ATOM 5421 O O . LEU B 1 331 ? 3.711 41.658 -40.888 1.00 28.72 326 LEU B O 1
ATOM 5426 N N . ASP B 1 332 ? 2.182 41.511 -42.535 1.00 28.18 327 ASP B N 1
ATOM 5427 C CA . ASP B 1 332 ? 1.067 41.856 -41.671 1.00 29.48 327 ASP B CA 1
ATOM 5428 C C . ASP B 1 332 ? 0.513 40.489 -41.304 1.00 27.67 327 ASP B C 1
ATOM 5429 O O . ASP B 1 332 ? 0.593 39.567 -42.113 1.00 26.17 327 ASP B O 1
ATOM 5434 N N . LYS B 1 333 ? -0.051 40.352 -40.110 1.00 27.64 328 LYS B N 1
ATOM 5435 C CA . LYS B 1 333 ? -0.584 39.060 -39.684 1.00 28.67 328 LYS B CA 1
ATOM 5436 C C . LYS B 1 333 ? -1.552 38.426 -40.674 1.00 29.21 328 LYS B C 1
ATOM 5437 O O . LYS B 1 333 ? -1.657 37.199 -40.735 1.00 30.61 328 LYS B O 1
ATOM 5443 N N . SER B 1 334 ? -2.239 39.257 -41.458 1.00 27.51 329 SER B N 1
ATOM 5444 C CA . SER B 1 334 ? -3.209 38.774 -42.449 1.00 27.97 329 SER B CA 1
ATOM 5445 C C . SER B 1 334 ? -2.536 38.115 -43.642 1.00 27.48 329 SER B C 1
ATOM 5446 O O . SER B 1 334 ? -3.202 37.526 -44.493 1.00 27.66 329 SER B O 1
ATOM 5449 N N . GLN B 1 335 ? -1.215 38.229 -43.713 1.00 27.64 330 GLN B N 1
ATOM 5450 C CA . GLN B 1 335 ? -0.473 37.638 -44.814 1.00 27.12 330 GLN B CA 1
ATOM 5451 C C . GLN B 1 335 ? 0.035 36.234 -44.503 1.00 26.96 330 GLN B C 1
ATOM 5452 O O . GLN B 1 335 ? 0.674 35.605 -45.349 1.00 27.42 330 GLN B O 1
ATOM 5458 N N . ILE B 1 336 ? -0.235 35.742 -43.295 1.00 24.65 331 ILE B N 1
ATOM 5459 C CA . ILE B 1 336 ? 0.202 34.392 -42.936 1.00 23.73 331 ILE B CA 1
ATOM 5460 C C . ILE B 1 336 ? -0.856 33.431 -43.461 1.00 24.48 331 ILE B C 1
ATOM 5461 O O . ILE B 1 336 ? -2.022 33.532 -43.085 1.00 25.37 331 ILE B O 1
ATOM 5466 N N . HIS B 1 337 ? -0.440 32.507 -44.323 1.00 24.16 332 HIS B N 1
ATOM 5467 C CA . HIS B 1 337 ? -1.338 31.529 -44.941 1.00 25.49 332 HIS B CA 1
ATOM 5468 C C . HIS B 1 337 ? -1.582 30.256 -44.113 1.00 26.03 332 HIS B C 1
ATOM 5469 O O . HIS B 1 337 ? -2.655 29.655 -44.195 1.00 23.32 332 HIS B O 1
ATOM 5476 N N . ASP B 1 338 ? -0.580 29.847 -43.336 1.00 24.92 333 ASP B N 1
ATOM 5477 C CA . ASP B 1 338 ? -0.674 28.642 -42.514 1.00 24.87 333 ASP B CA 1
ATOM 5478 C C . ASP B 1 338 ? 0.029 28.846 -41.169 1.00 23.72 333 ASP B C 1
ATOM 5479 O O . ASP B 1 338 ? 1.062 29.518 -41.094 1.00 22.46 333 ASP B O 1
ATOM 5484 N N . ILE B 1 339 ? -0.536 28.265 -40.116 1.00 21.20 334 ILE B N 1
ATOM 5485 C CA . ILE B 1 339 ? 0.058 28.335 -38.789 1.00 21.75 334 ILE B CA 1
ATOM 5486 C C . ILE B 1 339 ? 0.241 26.899 -38.325 1.00 22.75 334 ILE B C 1
ATOM 5487 O O . ILE B 1 339 ? -0.702 26.104 -38.336 1.00 25.08 334 ILE B O 1
ATOM 5492 N N . VAL B 1 340 ? 1.456 26.566 -37.917 1.00 21.30 335 VAL B N 1
ATOM 5493 C CA . VAL B 1 340 ? 1.765 25.214 -37.483 1.00 18.35 335 VAL B CA 1
ATOM 5494 C C . VAL B 1 340 ? 2.138 25.177 -36.004 1.00 18.61 335 VAL B C 1
ATOM 5495 O O . VAL B 1 340 ? 2.928 25.997 -35.546 1.00 15.48 335 VAL B O 1
ATOM 5499 N N . LEU B 1 341 ? 1.569 24.223 -35.268 1.00 19.25 336 LEU B N 1
ATOM 5500 C CA . LEU B 1 341 ? 1.866 24.069 -33.846 1.00 20.49 336 LEU B CA 1
ATOM 5501 C C . LEU B 1 341 ? 2.767 22.868 -33.598 1.00 22.21 336 LEU B C 1
ATOM 5502 O O . LEU B 1 341 ? 2.426 21.745 -33.957 1.00 24.59 336 LEU B O 1
ATOM 5507 N N . VAL B 1 342 ? 3.913 23.111 -32.979 1.00 22.06 337 VAL B N 1
ATOM 5508 C CA . VAL B 1 342 ? 4.845 22.043 -32.649 1.00 23.62 337 VAL B CA 1
ATOM 5509 C C . VAL B 1 342 ? 5.292 22.259 -31.202 1.00 22.02 337 VAL B C 1
ATOM 5510 O O . VAL B 1 342 ? 5.379 23.398 -30.729 1.00 22.41 337 VAL B O 1
ATOM 5514 N N . GLY B 1 343 ? 5.538 21.165 -30.490 1.00 19.84 338 GLY B N 1
ATOM 5515 C CA . GLY B 1 343 ? 5.949 21.273 -29.104 1.00 19.98 338 GLY B CA 1
ATOM 5516 C C . GLY B 1 343 ? 4.794 20.937 -28.177 1.00 21.61 338 GLY B C 1
ATOM 5517 O O . GLY B 1 343 ? 3.694 21.490 -28.303 1.00 21.67 338 GLY B O 1
ATOM 5518 N N . GLY B 1 344 ? 5.051 20.031 -27.237 1.00 22.54 339 GLY B N 1
ATOM 5519 C CA . GLY B 1 344 ? 4.036 19.598 -26.292 1.00 22.45 339 GLY B CA 1
ATOM 5520 C C . GLY B 1 344 ? 3.215 20.678 -25.613 1.00 23.22 339 GLY B C 1
ATOM 5521 O O . GLY B 1 344 ? 2.036 20.471 -25.331 1.00 24.55 339 GLY B O 1
ATOM 5522 N N . SER B 1 345 ? 3.804 21.838 -25.348 1.00 21.27 340 SER B N 1
ATOM 5523 C CA . SER B 1 345 ? 3.036 22.865 -24.677 1.00 21.22 340 SER B CA 1
ATOM 5524 C C . SER B 1 345 ? 2.003 23.578 -25.528 1.00 20.51 340 SER B C 1
ATOM 5525 O O . SER B 1 345 ? 1.172 24.297 -24.988 1.00 20.11 340 SER B O 1
ATOM 5528 N N . THR B 1 346 ? 2.033 23.381 -26.844 1.00 19.60 341 THR B N 1
ATOM 5529 C CA . THR B 1 346 ? 1.028 24.017 -27.693 1.00 19.84 341 THR B CA 1
ATOM 5530 C C . THR B 1 346 ? -0.348 23.363 -27.484 1.00 20.89 341 THR B C 1
ATOM 5531 O O . THR B 1 346 ? -1.343 23.828 -28.032 1.00 20.05 341 THR B O 1
ATOM 5535 N N . ARG B 1 347 ? -0.391 22.282 -26.701 1.00 20.23 342 ARG B N 1
ATOM 5536 C CA . ARG B 1 347 ? -1.644 21.574 -26.391 1.00 22.04 342 ARG B CA 1
ATOM 5537 C C . ARG B 1 347 ? -2.544 22.383 -25.451 1.00 21.21 342 ARG B C 1
ATOM 5538 O O . ARG B 1 347 ? -3.747 22.156 -25.382 1.00 24.07 342 ARG B O 1
ATOM 5546 N N . ILE B 1 348 ? -1.952 23.312 -24.719 1.00 19.19 343 ILE B N 1
ATOM 5547 C CA . ILE B 1 348 ? -2.701 24.137 -23.781 1.00 21.46 343 ILE B CA 1
ATOM 5548 C C . ILE B 1 348 ? -3.783 24.963 -24.493 1.00 20.88 343 ILE B C 1
ATOM 5549 O O . ILE B 1 348 ? -3.488 25.818 -25.316 1.00 21.11 343 ILE B O 1
ATOM 5554 N N . PRO B 1 349 ? -5.063 24.716 -24.168 1.00 22.61 344 PRO B N 1
ATOM 5555 C CA . PRO B 1 349 ? -6.170 25.443 -24.797 1.00 22.36 344 PRO B CA 1
ATOM 5556 C C . PRO B 1 349 ? -6.004 26.968 -24.842 1.00 23.31 344 PRO B C 1
ATOM 5557 O O . PRO B 1 349 ? -6.143 27.577 -25.902 1.00 23.47 344 PRO B O 1
ATOM 5561 N N . LYS B 1 350 ? -5.711 27.581 -23.696 1.00 22.00 345 LYS B N 1
ATOM 5562 C CA . LYS B 1 350 ? -5.565 29.030 -23.647 1.00 22.88 345 LYS B CA 1
ATOM 5563 C C . LYS B 1 350 ? -4.506 29.548 -24.623 1.00 22.73 345 LYS B C 1
ATOM 5564 O O . LYS B 1 350 ? -4.669 30.624 -25.206 1.00 19.93 345 LYS B O 1
ATOM 5570 N N . ILE B 1 351 ? -3.420 28.797 -24.799 1.00 21.82 346 ILE B N 1
ATOM 5571 C CA . ILE B 1 351 ? -2.388 29.239 -25.726 1.00 22.39 346 ILE B CA 1
ATOM 5572 C C . ILE B 1 351 ? -2.956 29.219 -27.148 1.00 22.18 346 ILE B C 1
ATOM 5573 O O . ILE B 1 351 ? -2.747 30.149 -27.927 1.00 20.19 346 ILE B O 1
ATOM 5578 N N . GLN B 1 352 ? -3.664 28.146 -27.486 1.00 20.05 347 GLN B N 1
ATOM 5579 C CA . GLN B 1 352 ? -4.239 28.029 -28.821 1.00 22.75 347 GLN B CA 1
ATOM 5580 C C . GLN B 1 352 ? -5.257 29.129 -29.093 1.00 22.47 347 GLN B C 1
ATOM 5581 O O . GLN B 1 352 ? -5.252 29.737 -30.162 1.00 21.37 347 GLN B O 1
ATOM 5587 N N . LYS B 1 353 ? -6.121 29.390 -28.118 1.00 22.61 348 LYS B N 1
ATOM 5588 C CA . LYS B 1 353 ? -7.127 30.432 -28.267 1.00 23.99 348 LYS B CA 1
ATOM 5589 C C . LYS B 1 353 ? -6.475 31.806 -28.459 1.00 23.07 348 LYS B C 1
ATOM 5590 O O . LYS B 1 353 ? -6.901 32.582 -29.316 1.00 23.40 348 LYS B O 1
ATOM 5596 N N . LEU B 1 354 ? -5.454 32.119 -27.662 1.00 22.26 349 LEU B N 1
ATOM 5597 C CA . LEU B 1 354 ? -4.777 33.406 -27.801 1.00 23.16 349 LEU B CA 1
ATOM 5598 C C . LEU B 1 354 ? -4.196 33.549 -29.203 1.00 23.19 349 LEU B C 1
ATOM 5599 O O . LEU B 1 354 ? -4.299 34.614 -29.829 1.00 24.65 349 LEU B O 1
ATOM 5604 N N . LEU B 1 355 ? -3.594 32.471 -29.698 1.00 20.71 350 LEU B N 1
ATOM 5605 C CA . LEU B 1 355 ? -2.991 32.487 -31.024 1.00 21.99 350 LEU B CA 1
ATOM 5606 C C . LEU B 1 355 ? -4.058 32.592 -32.115 1.00 23.36 350 LEU B C 1
ATOM 5607 O O . LEU B 1 355 ? -3.913 33.364 -33.066 1.00 21.25 350 LEU B O 1
ATOM 5612 N N . GLN B 1 356 ? -5.128 31.816 -31.976 1.00 24.88 351 GLN B N 1
ATOM 5613 C CA . GLN B 1 356 ? -6.208 31.844 -32.958 1.00 28.39 351 GLN B CA 1
ATOM 5614 C C . GLN B 1 356 ? -6.863 33.230 -33.006 1.00 27.64 351 GLN B C 1
ATOM 5615 O O . GLN B 1 356 ? -7.094 33.763 -34.091 1.00 27.50 351 GLN B O 1
ATOM 5621 N N . ASP B 1 357 ? -7.148 33.817 -31.843 1.00 25.06 352 ASP B N 1
ATOM 5622 C CA . ASP B 1 357 ? -7.746 35.155 -31.817 1.00 26.37 352 ASP B CA 1
ATOM 5623 C C . ASP B 1 357 ? -6.803 36.165 -32.458 1.00 25.27 352 ASP B C 1
ATOM 5624 O O . ASP B 1 357 ? -7.237 36.999 -33.255 1.00 26.03 352 ASP B O 1
ATOM 5629 N N . PHE B 1 358 ? -5.515 36.085 -32.129 1.00 24.72 353 PHE B N 1
ATOM 5630 C CA . PHE B 1 358 ? -4.537 37.007 -32.715 1.00 24.06 353 PHE B CA 1
ATOM 5631 C C . PHE B 1 358 ? -4.690 36.998 -34.240 1.00 23.99 353 PHE B C 1
ATOM 5632 O O . PHE B 1 358 ? -4.644 38.048 -34.889 1.00 23.06 353 PHE B O 1
ATOM 5640 N N . PHE B 1 359 ? -4.871 35.805 -34.801 1.00 23.24 354 PHE B N 1
ATOM 5641 C CA . PHE B 1 359 ? -5.057 35.671 -36.240 1.00 23.91 354 PHE B CA 1
ATOM 5642 C C . PHE B 1 359 ? -6.529 35.638 -36.677 1.00 23.90 354 PHE B C 1
ATOM 5643 O O . PHE B 1 359 ? -6.902 34.895 -37.580 1.00 22.22 354 PHE B O 1
ATOM 5651 N N . ASN B 1 360 ? -7.367 36.419 -36.003 1.00 25.89 355 ASN B N 1
ATOM 5652 C CA . ASN B 1 360 ? -8.773 36.533 -36.374 1.00 27.41 355 ASN B CA 1
ATOM 5653 C C . ASN B 1 360 ? -9.510 35.209 -36.581 1.00 27.62 355 ASN B C 1
ATOM 5654 O O . ASN B 1 360 ? -10.223 35.049 -37.573 1.00 28.19 355 ASN B O 1
ATOM 5659 N N . GLY B 1 361 ? -9.331 34.260 -35.667 1.00 25.81 356 GLY B N 1
ATOM 5660 C CA . GLY B 1 361 ? -10.030 32.990 -35.778 1.00 23.42 356 GLY B CA 1
ATOM 5661 C C . GLY B 1 361 ? -9.503 31.959 -36.759 1.00 24.11 356 GLY B C 1
ATOM 5662 O O . GLY B 1 361 ? -10.133 30.912 -36.952 1.00 22.71 356 GLY B O 1
ATOM 5663 N N . LYS B 1 362 ? -8.361 32.231 -37.380 1.00 23.26 357 LYS B N 1
ATOM 5664 C CA . LYS B 1 362 ? -7.786 31.295 -38.343 1.00 24.59 357 LYS B CA 1
ATOM 5665 C C . LYS B 1 362 ? -7.564 29.907 -37.726 1.00 26.47 357 LYS B C 1
ATOM 5666 O O . LYS B 1 362 ? -7.172 29.785 -36.563 1.00 25.40 357 LYS B O 1
ATOM 5672 N N . GLU B 1 363 ? -7.835 28.866 -38.507 1.00 27.11 358 GLU B N 1
ATOM 5673 C CA . GLU B 1 363 ? -7.644 27.495 -38.045 1.00 31.41 358 GLU B CA 1
ATOM 5674 C C . GLU B 1 363 ? -6.156 27.176 -37.990 1.00 30.96 358 GLU B C 1
ATOM 5675 O O . GLU B 1 363 ? -5.391 27.623 -38.846 1.00 30.95 358 GLU B O 1
ATOM 5681 N N . LEU B 1 364 ? -5.760 26.390 -36.990 1.00 28.32 359 LEU B N 1
ATOM 5682 C CA . LEU B 1 364 ? -4.361 26.028 -36.793 1.00 26.23 359 LEU B CA 1
ATOM 5683 C C . LEU B 1 364 ? -4.039 24.603 -37.245 1.00 26.05 359 LEU B C 1
ATOM 5684 O O . LEU B 1 364 ? -4.875 23.709 -37.120 1.00 25.93 359 LEU B O 1
ATOM 5689 N N . ASN B 1 365 ? -2.832 24.389 -37.769 1.00 24.72 360 ASN B N 1
ATOM 5690 C CA . ASN B 1 365 ? -2.419 23.041 -38.173 1.00 23.26 360 ASN B CA 1
ATOM 5691 C C . ASN B 1 365 ? -1.900 22.370 -36.897 1.00 23.90 360 ASN B C 1
ATOM 5692 O O . ASN B 1 365 ? -0.882 22.789 -36.332 1.00 22.70 360 ASN B O 1
ATOM 5697 N N . LYS B 1 366 ? -2.597 21.337 -36.440 1.00 22.03 361 LYS B N 1
ATOM 5698 C CA . LYS B 1 366 ? -2.197 20.664 -35.215 1.00 23.98 361 LYS B CA 1
ATOM 5699 C C . LYS B 1 366 ? -2.554 19.176 -35.141 1.00 23.37 361 LYS B C 1
ATOM 5700 O O . LYS B 1 366 ? -2.301 18.535 -34.129 1.00 22.96 361 LYS B O 1
ATOM 5706 N N . SER B 1 367 ? -3.138 18.628 -36.200 1.00 22.15 362 SER B N 1
ATOM 5707 C CA . SER B 1 367 ? -3.522 17.223 -36.177 1.00 24.53 362 SER B CA 1
ATOM 5708 C C . SER B 1 367 ? -2.348 16.286 -35.878 1.00 23.87 362 SER B C 1
ATOM 5709 O O . SER B 1 367 ? -2.534 15.219 -35.310 1.00 23.80 362 SER B O 1
ATOM 5712 N N . ILE B 1 368 ? -1.142 16.684 -36.262 1.00 25.18 363 ILE B N 1
ATOM 5713 C CA . ILE B 1 368 ? 0.027 15.850 -36.003 1.00 25.69 363 ILE B CA 1
ATOM 5714 C C . ILE B 1 368 ? 0.541 16.098 -34.584 1.00 25.43 363 ILE B C 1
ATOM 5715 O O . ILE B 1 368 ? 0.717 17.245 -34.173 1.00 26.07 363 ILE B O 1
ATOM 5720 N N . ASN B 1 369 ? 0.739 15.016 -33.834 1.00 25.21 364 ASN B N 1
ATOM 5721 C CA . ASN B 1 369 ? 1.242 15.086 -32.466 1.00 24.94 364 ASN B CA 1
ATOM 5722 C C . ASN B 1 369 ? 2.379 16.106 -32.437 1.00 23.65 364 ASN B C 1
ATOM 5723 O O . ASN B 1 369 ? 3.430 15.888 -33.033 1.00 25.23 364 ASN B O 1
ATOM 5728 N N . PRO B 1 370 ? 2.183 17.234 -31.735 1.00 23.54 365 PRO B N 1
ATOM 5729 C CA . PRO B 1 370 ? 3.183 18.306 -31.638 1.00 21.87 365 PRO B CA 1
ATOM 5730 C C . PRO B 1 370 ? 4.575 17.888 -31.179 1.00 21.83 365 PRO B C 1
ATOM 5731 O O . PRO B 1 370 ? 5.558 18.556 -31.500 1.00 21.25 365 PRO B O 1
ATOM 5735 N N . ASP B 1 371 ? 4.659 16.797 -30.428 1.00 20.44 366 ASP B N 1
ATOM 5736 C CA . ASP B 1 371 ? 5.953 16.298 -29.963 1.00 23.57 366 ASP B CA 1
ATOM 5737 C C . ASP B 1 371 ? 6.682 15.550 -31.082 1.00 22.50 366 ASP B C 1
ATOM 5738 O O . ASP B 1 371 ? 7.905 15.383 -31.033 1.00 21.80 366 ASP B O 1
ATOM 5743 N N . GLU B 1 372 ? 5.922 15.103 -32.079 1.00 20.47 367 GLU B N 1
ATOM 5744 C CA . GLU B 1 372 ? 6.468 14.298 -33.168 1.00 22.07 367 GLU B CA 1
ATOM 5745 C C . GLU B 1 372 ? 6.520 14.930 -34.544 1.00 20.42 367 GLU B C 1
ATOM 5746 O O . GLU B 1 372 ? 7.094 14.352 -35.451 1.00 22.09 367 GLU B O 1
ATOM 5752 N N . ALA B 1 373 ? 5.917 16.099 -34.712 1.00 21.29 368 ALA B N 1
ATOM 5753 C CA . ALA B 1 373 ? 5.894 16.759 -36.014 1.00 21.81 368 ALA B CA 1
ATOM 5754 C C . ALA B 1 373 ? 7.267 16.966 -36.661 1.00 21.99 368 ALA B C 1
ATOM 5755 O O . ALA B 1 373 ? 7.428 16.756 -37.865 1.00 20.66 368 ALA B O 1
ATOM 5757 N N . VAL B 1 374 ? 8.255 17.381 -35.876 1.00 20.11 369 VAL B N 1
ATOM 5758 C CA . VAL B 1 374 ? 9.566 17.614 -36.448 1.00 19.30 369 VAL B CA 1
ATOM 5759 C C . VAL B 1 374 ? 10.213 16.317 -36.935 1.00 19.97 369 VAL B C 1
ATOM 5760 O O . VAL B 1 374 ? 10.744 16.272 -38.044 1.00 17.57 369 VAL B O 1
ATOM 5764 N N . ALA B 1 375 ? 10.155 15.263 -36.126 1.00 20.61 370 ALA B N 1
ATOM 5765 C CA . ALA B 1 375 ? 10.722 13.979 -36.542 1.00 23.83 370 ALA B CA 1
ATOM 5766 C C . ALA B 1 375 ? 9.996 13.518 -37.819 1.00 23.51 370 ALA B C 1
ATOM 5767 O O . ALA B 1 375 ? 10.617 13.037 -38.761 1.00 24.38 370 ALA B O 1
ATOM 5769 N N . TYR B 1 376 ? 8.678 13.697 -37.822 1.00 24.09 371 TYR B N 1
ATOM 5770 C CA . TYR B 1 376 ? 7.798 13.334 -38.927 1.00 23.25 371 TYR B CA 1
ATOM 5771 C C . TYR B 1 376 ? 8.241 13.981 -40.242 1.00 23.98 371 TYR B C 1
ATOM 5772 O O . TYR B 1 376 ? 8.398 13.300 -41.258 1.00 23.92 371 TYR B O 1
ATOM 5781 N N . GLY B 1 377 ? 8.438 15.296 -40.222 1.00 22.99 372 GLY B N 1
ATOM 5782 C CA . GLY B 1 377 ? 8.862 15.998 -41.420 1.00 22.53 372 GLY B CA 1
ATOM 5783 C C . GLY B 1 377 ? 10.256 15.586 -41.866 1.00 23.14 372 GLY B C 1
ATOM 5784 O O . GLY B 1 377 ? 10.551 15.542 -43.067 1.00 21.13 372 GLY B O 1
ATOM 5785 N N . ALA B 1 378 ? 11.123 15.299 -40.896 1.00 21.34 373 ALA B N 1
ATOM 5786 C CA . ALA B 1 378 ? 12.486 14.883 -41.199 1.00 21.24 373 ALA B CA 1
ATOM 5787 C C . ALA B 1 378 ? 12.466 13.487 -41.831 1.00 20.54 373 ALA B C 1
ATOM 5788 O O . ALA B 1 378 ? 13.243 13.201 -42.736 1.00 19.35 373 ALA B O 1
ATOM 5790 N N . ALA B 1 379 ? 11.579 12.620 -41.356 1.00 21.01 374 ALA B N 1
ATOM 5791 C CA . ALA B 1 379 ? 11.484 11.278 -41.926 1.00 23.18 374 ALA B CA 1
ATOM 5792 C C . ALA B 1 379 ? 11.093 11.401 -43.400 1.00 24.25 374 ALA B C 1
ATOM 5793 O O . ALA B 1 379 ? 11.699 10.774 -44.268 1.00 24.51 374 ALA B O 1
ATOM 5795 N N . VAL B 1 380 ? 10.081 12.221 -43.667 1.00 23.71 375 VAL B N 1
ATOM 5796 C CA . VAL B 1 380 ? 9.602 12.438 -45.019 1.00 23.90 375 VAL B CA 1
ATOM 5797 C C . VAL B 1 380 ? 10.721 12.929 -45.932 1.00 26.37 375 VAL B C 1
ATOM 5798 O O . VAL B 1 380 ? 10.881 12.430 -47.047 1.00 27.01 375 VAL B O 1
ATOM 5802 N N . GLN B 1 381 ? 11.491 13.912 -45.469 1.00 25.81 376 GLN B N 1
ATOM 5803 C CA . GLN B 1 381 ? 12.563 14.455 -46.285 1.00 26.26 376 GLN B CA 1
ATOM 5804 C C . GLN B 1 381 ? 13.705 13.458 -46.469 1.00 27.02 376 GLN B C 1
ATOM 5805 O O . GLN B 1 381 ? 14.396 13.475 -47.488 1.00 26.21 376 GLN B O 1
ATOM 5811 N N . ALA B 1 382 ? 13.904 12.590 -45.483 1.00 25.99 377 ALA B N 1
ATOM 5812 C CA . ALA B 1 382 ? 14.959 11.597 -45.574 1.00 26.31 377 ALA B CA 1
ATOM 5813 C C . ALA B 1 382 ? 14.636 10.584 -46.676 1.00 28.58 377 ALA B C 1
ATOM 5814 O O . ALA B 1 382 ? 15.517 10.191 -47.439 1.00 28.96 377 ALA B O 1
ATOM 5816 N N . ALA B 1 383 ? 13.377 10.162 -46.761 1.00 28.31 378 ALA B N 1
ATOM 5817 C CA . ALA B 1 383 ? 12.984 9.208 -47.789 1.00 29.72 378 ALA B CA 1
ATOM 5818 C C . ALA B 1 383 ? 13.220 9.834 -49.160 1.00 30.04 378 ALA B C 1
ATOM 5819 O O . ALA B 1 383 ? 13.735 9.186 -50.066 1.00 32.02 378 ALA B O 1
ATOM 5821 N N . ILE B 1 384 ? 12.851 11.099 -49.308 1.00 29.61 379 ILE B N 1
ATOM 5822 C CA . ILE B 1 384 ? 13.056 11.792 -50.570 1.00 29.69 379 ILE B CA 1
ATOM 5823 C C . ILE B 1 384 ? 14.548 11.883 -50.913 1.00 30.43 379 ILE B C 1
ATOM 5824 O O . ILE B 1 384 ? 14.945 11.646 -52.050 1.00 31.06 379 ILE B O 1
ATOM 5829 N N . LEU B 1 385 ? 15.375 12.215 -49.929 1.00 30.64 380 LEU B N 1
ATOM 5830 C CA . LEU B 1 385 ? 16.809 12.352 -50.159 1.00 32.76 380 LEU B CA 1
ATOM 5831 C C . LEU B 1 385 ? 17.569 11.033 -50.293 1.00 35.72 380 LEU B C 1
ATOM 5832 O O . LEU B 1 385 ? 18.756 11.023 -50.616 1.00 35.18 380 LEU B O 1
ATOM 5837 N N . SER B 1 386 ? 16.888 9.924 -50.044 1.00 40.44 381 SER B N 1
ATOM 5838 C CA . SER B 1 386 ? 17.517 8.616 -50.176 1.00 47.54 381 SER B CA 1
ATOM 5839 C C . SER B 1 386 ? 16.506 7.485 -50.000 1.00 50.12 381 SER B C 1
ATOM 5840 O O . SER B 1 386 ? 16.183 6.819 -51.010 1.00 52.95 381 SER B O 1
ATOM 5844 N N . GLU C 2 7 ? 29.473 -39.968 -6.595 1.00 69.57 108 GLU C N 1
ATOM 5845 C CA . GLU C 2 7 ? 29.396 -39.549 -8.027 1.00 69.94 108 GLU C CA 1
ATOM 5846 C C . GLU C 2 7 ? 27.957 -39.284 -8.462 1.00 68.49 108 GLU C C 1
ATOM 5847 O O . GLU C 2 7 ? 27.637 -38.196 -8.949 1.00 68.06 108 GLU C O 1
ATOM 5853 N N . SER C 2 8 ? 27.093 -40.280 -8.288 1.00 66.51 109 SER C N 1
ATOM 5854 C CA . SER C 2 8 ? 25.692 -40.143 -8.665 1.00 64.93 109 SER C CA 1
ATOM 5855 C C . SER C 2 8 ? 24.975 -39.092 -7.822 1.00 63.87 109 SER C C 1
ATOM 5856 O O . SER C 2 8 ? 24.316 -38.204 -8.359 1.00 62.43 109 SER C O 1
ATOM 5859 N N . LEU C 2 9 ? 25.106 -39.196 -6.504 1.00 63.92 110 LEU C N 1
ATOM 5860 C CA . LEU C 2 9 ? 24.468 -38.249 -5.595 1.00 64.39 110 LEU C CA 1
ATOM 5861 C C . LEU C 2 9 ? 24.911 -36.834 -5.966 1.00 64.20 110 LEU C C 1
ATOM 5862 O O . LEU C 2 9 ? 24.089 -35.928 -6.100 1.00 64.03 110 LEU C O 1
ATOM 5867 N N . LYS C 2 10 ? 26.218 -36.659 -6.136 1.00 63.97 111 LYS C N 1
ATOM 5868 C CA . LYS C 2 10 ? 26.792 -35.367 -6.497 1.00 63.64 111 LYS C CA 1
ATOM 5869 C C . LYS C 2 10 ? 26.238 -34.866 -7.824 1.00 62.17 111 LYS C C 1
ATOM 5870 O O . LYS C 2 10 ? 26.007 -33.672 -7.997 1.00 62.60 111 LYS C O 1
ATOM 5876 N N . HIS C 2 11 ? 26.031 -35.787 -8.757 1.00 60.13 112 HIS C N 1
ATOM 5877 C CA . HIS C 2 11 ? 25.523 -35.441 -10.076 1.00 58.07 112 HIS C CA 1
ATOM 5878 C C . HIS C 2 11 ? 24.044 -35.059 -10.019 1.00 56.48 112 HIS C C 1
ATOM 5879 O O . HIS C 2 11 ? 23.623 -34.088 -10.643 1.00 54.98 112 HIS C O 1
ATOM 5886 N N . ALA C 2 12 ? 23.258 -35.824 -9.269 1.00 54.79 113 ALA C N 1
ATOM 5887 C CA . ALA C 2 12 ? 21.832 -35.544 -9.130 1.00 54.05 113 ALA C CA 1
ATOM 5888 C C . ALA C 2 12 ? 21.641 -34.190 -8.447 1.00 54.09 113 ALA C C 1
ATOM 5889 O O . ALA C 2 12 ? 20.768 -33.407 -8.818 1.00 53.03 113 ALA C O 1
ATOM 5891 N N . THR C 2 13 ? 22.471 -33.925 -7.445 1.00 53.05 114 THR C N 1
ATOM 5892 C CA . THR C 2 13 ? 22.407 -32.682 -6.701 1.00 53.08 114 THR C CA 1
ATOM 5893 C C . THR C 2 13 ? 22.766 -31.493 -7.591 1.00 53.63 114 THR C C 1
ATOM 5894 O O . THR C 2 13 ? 22.150 -30.432 -7.506 1.00 53.37 114 THR C O 1
ATOM 5898 N N . ARG C 2 14 ? 23.755 -31.681 -8.455 1.00 53.36 115 ARG C N 1
ATOM 5899 C CA . ARG C 2 14 ? 24.203 -30.620 -9.348 1.00 53.44 115 ARG C CA 1
ATOM 5900 C C . ARG C 2 14 ? 23.149 -30.233 -10.382 1.00 51.83 115 ARG C C 1
ATOM 5901 O O . ARG C 2 14 ? 23.053 -29.073 -10.775 1.00 52.49 115 ARG C O 1
ATOM 5909 N N . ILE C 2 15 ? 22.356 -31.200 -10.823 1.00 50.90 116 ILE C N 1
ATOM 5910 C CA . ILE C 2 15 ? 21.312 -30.929 -11.807 1.00 49.84 116 ILE C CA 1
ATOM 5911 C C . ILE C 2 15 ? 20.175 -30.134 -11.165 1.00 49.97 116 ILE C C 1
ATOM 5912 O O . ILE C 2 15 ? 19.517 -29.322 -11.822 1.00 49.54 116 ILE C O 1
ATOM 5917 N N . ILE C 2 16 ? 19.956 -30.370 -9.874 1.00 49.04 117 ILE C N 1
ATOM 5918 C CA . ILE C 2 16 ? 18.912 -29.683 -9.131 1.00 48.52 117 ILE C CA 1
ATOM 5919 C C . ILE C 2 16 ? 19.364 -28.273 -8.757 1.00 50.18 117 ILE C C 1
ATOM 5920 O O . ILE C 2 16 ? 18.573 -27.330 -8.817 1.00 49.12 117 ILE C O 1
ATOM 5925 N N . ASP C 2 17 ? 20.634 -28.140 -8.374 1.00 51.62 118 ASP C N 1
ATOM 5926 C CA . ASP C 2 17 ? 21.196 -26.849 -7.989 1.00 53.30 118 ASP C CA 1
ATOM 5927 C C . ASP C 2 17 ? 21.176 -25.837 -9.129 1.00 54.57 118 ASP C C 1
ATOM 5928 O O . ASP C 2 17 ? 21.139 -24.632 -8.886 1.00 56.05 118 ASP C O 1
ATOM 5933 N N . GLU C 2 18 ? 21.216 -26.319 -10.367 1.00 54.90 119 GLU C N 1
ATOM 5934 C CA . GLU C 2 18 ? 21.209 -25.421 -11.516 1.00 55.81 119 GLU C CA 1
ATOM 5935 C C . GLU C 2 18 ? 19.819 -24.864 -11.775 1.00 55.71 119 GLU C C 1
ATOM 5936 O O . GLU C 2 18 ? 19.675 -23.737 -12.252 1.00 56.59 119 GLU C O 1
ATOM 5942 N N . VAL C 2 19 ? 18.793 -25.652 -11.472 1.00 54.36 120 VAL C N 1
ATOM 5943 C CA . VAL C 2 19 ? 17.426 -25.190 -11.660 1.00 53.37 120 VAL C CA 1
ATOM 5944 C C . VAL C 2 19 ? 17.163 -24.120 -10.607 1.00 53.12 120 VAL C C 1
ATOM 5945 O O . VAL C 2 19 ? 16.562 -23.086 -10.894 1.00 53.20 120 VAL C O 1
ATOM 5949 N N . VAL C 2 20 ? 17.636 -24.382 -9.391 1.00 52.85 121 VAL C N 1
ATOM 5950 C CA . VAL C 2 20 ? 17.485 -23.466 -8.265 1.00 53.36 121 VAL C CA 1
ATOM 5951 C C . VAL C 2 20 ? 18.227 -22.153 -8.509 1.00 54.22 121 VAL C C 1
ATOM 5952 O O . VAL C 2 20 ? 17.679 -21.068 -8.305 1.00 54.83 121 VAL C O 1
ATOM 5956 N N . SER C 2 21 ? 19.477 -22.259 -8.942 1.00 54.02 122 SER C N 1
ATOM 5957 C CA . SER C 2 21 ? 20.293 -21.085 -9.211 1.00 55.03 122 SER C CA 1
ATOM 5958 C C . SER C 2 21 ? 19.609 -20.185 -10.242 1.00 54.29 122 SER C C 1
ATOM 5959 O O . SER C 2 21 ? 19.507 -18.974 -10.049 1.00 53.74 122 SER C O 1
ATOM 5962 N N . LYS C 2 22 ? 19.143 -20.785 -11.333 1.00 53.96 123 LYS C N 1
ATOM 5963 C CA . LYS C 2 22 ? 18.456 -20.053 -12.395 1.00 54.33 123 LYS C CA 1
ATOM 5964 C C . LYS C 2 22 ? 17.239 -19.313 -11.833 1.00 54.25 123 LYS C C 1
ATOM 5965 O O . LYS C 2 22 ? 16.993 -18.155 -12.172 1.00 53.42 123 LYS C O 1
ATOM 5971 N N . PHE C 2 23 ? 16.483 -19.990 -10.972 1.00 53.78 124 PHE C N 1
ATOM 5972 C CA . PHE C 2 23 ? 15.296 -19.408 -10.352 1.00 53.42 124 PHE C CA 1
ATOM 5973 C C . PHE C 2 23 ? 15.664 -18.250 -9.427 1.00 54.02 124 PHE C C 1
ATOM 5974 O O . PHE C 2 23 ? 14.980 -17.225 -9.408 1.00 53.69 124 PHE C O 1
ATOM 5982 N N . LEU C 2 24 ? 16.733 -18.424 -8.654 1.00 54.05 125 LEU C N 1
ATOM 5983 C CA . LEU C 2 24 ? 17.190 -17.382 -7.740 1.00 54.96 125 LEU C CA 1
ATOM 5984 C C . LEU C 2 24 ? 17.606 -16.141 -8.528 1.00 54.98 125 LEU C C 1
ATOM 5985 O O . LEU C 2 24 ? 17.506 -15.013 -8.041 1.00 55.02 125 LEU C O 1
ATOM 5990 N N . ASP C 2 25 ? 18.082 -16.361 -9.747 1.00 55.30 126 ASP C N 1
ATOM 5991 C CA . ASP C 2 25 ? 18.495 -15.268 -10.611 1.00 56.11 126 ASP C CA 1
ATOM 5992 C C . ASP C 2 25 ? 17.256 -14.521 -11.083 1.00 55.52 126 ASP C C 1
ATOM 5993 O O . ASP C 2 25 ? 17.267 -13.295 -11.191 1.00 54.70 126 ASP C O 1
ATOM 5998 N N . ASP C 2 26 ? 16.191 -15.267 -11.365 1.00 54.40 127 ASP C N 1
ATOM 5999 C CA . ASP C 2 26 ? 14.944 -14.664 -11.814 1.00 53.73 127 ASP C CA 1
ATOM 6000 C C . ASP C 2 26 ? 14.276 -13.907 -10.673 1.00 52.04 127 ASP C C 1
ATOM 6001 O O . ASP C 2 26 ? 13.611 -12.892 -10.896 1.00 51.68 127 ASP C O 1
ATOM 6006 N N . LEU C 2 27 ? 14.450 -14.407 -9.452 1.00 48.92 128 LEU C N 1
ATOM 6007 C CA . LEU C 2 27 ? 13.893 -13.745 -8.282 1.00 47.96 128 LEU C CA 1
ATOM 6008 C C . LEU C 2 27 ? 14.577 -12.391 -8.221 1.00 46.40 128 LEU C C 1
ATOM 6009 O O . LEU C 2 27 ? 13.935 -11.374 -7.984 1.00 45.30 128 LEU C O 1
ATOM 6014 N N . GLY C 2 28 ? 15.891 -12.401 -8.444 1.00 45.08 129 GLY C N 1
ATOM 6015 C CA . GLY C 2 28 ? 16.678 -11.180 -8.411 1.00 43.30 129 GLY C CA 1
ATOM 6016 C C . GLY C 2 28 ? 16.227 -10.161 -9.437 1.00 42.49 129 GLY C C 1
ATOM 6017 O O . GLY C 2 28 ? 16.195 -8.963 -9.163 1.00 41.62 129 GLY C O 1
ATOM 6018 N N . ASN C 2 29 ? 15.879 -10.639 -10.625 1.00 42.42 130 ASN C N 1
ATOM 6019 C CA . ASN C 2 29 ? 15.416 -9.762 -11.690 1.00 43.28 130 ASN C CA 1
ATOM 6020 C C . ASN C 2 29 ? 14.078 -9.120 -11.293 1.00 41.94 130 ASN C C 1
ATOM 6021 O O . ASN C 2 29 ? 13.882 -7.914 -11.458 1.00 41.87 130 ASN C O 1
ATOM 6026 N N . ALA C 2 30 ? 13.162 -9.928 -10.767 1.00 38.80 131 ALA C N 1
ATOM 6027 C CA . ALA C 2 30 ? 11.861 -9.423 -10.353 1.00 37.98 131 ALA C CA 1
ATOM 6028 C C . ALA C 2 30 ? 12.046 -8.346 -9.286 1.00 36.69 131 ALA C C 1
ATOM 6029 O O . ALA C 2 30 ? 11.417 -7.291 -9.337 1.00 35.19 131 ALA C O 1
ATOM 6031 N N . LYS C 2 31 ? 12.920 -8.620 -8.325 1.00 35.11 132 LYS C N 1
ATOM 6032 C CA . LYS C 2 31 ? 13.181 -7.677 -7.250 1.00 36.58 132 LYS C CA 1
ATOM 6033 C C . LYS C 2 31 ? 13.698 -6.321 -7.747 1.00 36.46 132 LYS C C 1
ATOM 6034 O O . LYS C 2 31 ? 13.171 -5.281 -7.350 1.00 35.70 132 LYS C O 1
ATOM 6040 N N . SER C 2 32 ? 14.712 -6.320 -8.612 1.00 34.46 133 SER C N 1
ATOM 6041 C CA . SER C 2 32 ? 15.242 -5.055 -9.109 1.00 35.95 133 SER C CA 1
ATOM 6042 C C . SER C 2 32 ? 14.156 -4.284 -9.861 1.00 35.05 133 SER C C 1
ATOM 6043 O O . SER C 2 32 ? 14.074 -3.062 -9.756 1.00 35.77 133 SER C O 1
ATOM 6046 N N . HIS C 2 33 ? 13.320 -4.992 -10.615 1.00 34.29 134 HIS C N 1
ATOM 6047 C CA . HIS C 2 33 ? 12.244 -4.342 -11.348 1.00 33.96 134 HIS C CA 1
ATOM 6048 C C . HIS C 2 33 ? 11.228 -3.756 -10.376 1.00 32.88 134 HIS C C 1
ATOM 6049 O O . HIS C 2 33 ? 10.772 -2.626 -10.554 1.00 32.26 134 HIS C O 1
ATOM 6056 N N . LEU C 2 34 ? 10.888 -4.513 -9.339 1.00 30.37 135 LEU C N 1
ATOM 6057 C CA . LEU C 2 34 ? 9.935 -4.033 -8.348 1.00 31.24 135 LEU C CA 1
ATOM 6058 C C . LEU C 2 34 ? 10.464 -2.835 -7.547 1.00 30.02 135 LEU C C 1
ATOM 6059 O O . LEU C 2 34 ? 9.694 -1.961 -7.172 1.00 29.24 135 LEU C O 1
ATOM 6064 N N . MET C 2 35 ? 11.771 -2.799 -7.292 1.00 29.53 136 MET C N 1
ATOM 6065 C CA . MET C 2 35 ? 12.386 -1.707 -6.537 1.00 30.92 136 MET C CA 1
ATOM 6066 C C . MET C 2 35 ? 12.271 -0.361 -7.253 1.00 31.07 136 MET C C 1
ATOM 6067 O O . MET C 2 35 ? 12.096 0.671 -6.616 1.00 29.01 136 MET C O 1
ATOM 6072 N N . SER C 2 36 ? 12.378 -0.380 -8.577 1.00 30.56 137 SER C N 1
ATOM 6073 C CA . SER C 2 36 ? 12.291 0.844 -9.356 1.00 31.34 137 SER C CA 1
ATOM 6074 C C . SER C 2 36 ? 10.867 1.379 -9.322 1.00 30.19 137 SER C C 1
ATOM 6075 O O . SER C 2 36 ? 10.651 2.577 -9.463 1.00 30.70 137 SER C O 1
ATOM 6078 N N . LEU C 2 37 ? 9.897 0.488 -9.137 1.00 28.66 138 LEU C N 1
ATOM 6079 C CA . LEU C 2 37 ? 8.502 0.903 -9.078 1.00 27.29 138 LEU C CA 1
ATOM 6080 C C . LEU C 2 37 ? 8.178 1.371 -7.665 1.00 27.08 138 LEU C C 1
ATOM 6081 O O . LEU C 2 37 ? 7.456 2.356 -7.480 1.00 25.86 138 LEU C O 1
ATOM 6086 N N . TYR C 2 38 ? 8.718 0.667 -6.669 1.00 25.79 139 TYR C N 1
ATOM 6087 C CA . TYR C 2 38 ? 8.478 1.025 -5.275 1.00 25.19 139 TYR C CA 1
ATOM 6088 C C . TYR C 2 38 ? 9.084 2.380 -4.922 1.00 24.53 139 TYR C C 1
ATOM 6089 O O . TYR C 2 38 ? 8.479 3.155 -4.181 1.00 23.87 139 TYR C O 1
ATOM 6098 N N . SER C 2 39 ? 10.290 2.644 -5.426 1.00 23.07 140 SER C N 1
ATOM 6099 C CA . SER C 2 39 ? 10.970 3.906 -5.161 1.00 23.92 140 SER C CA 1
ATOM 6100 C C . SER C 2 39 ? 10.192 5.089 -5.742 1.00 24.73 140 SER C C 1
ATOM 6101 O O . SER C 2 39 ? 10.326 6.217 -5.267 1.00 25.57 140 SER C O 1
ATOM 6104 N N . ALA C 2 40 ? 9.387 4.832 -6.770 1.00 23.80 141 ALA C N 1
ATOM 6105 C CA . ALA C 2 40 ? 8.580 5.886 -7.375 1.00 24.49 141 ALA C CA 1
ATOM 6106 C C . ALA C 2 40 ? 7.485 6.299 -6.394 1.00 24.78 141 ALA C C 1
ATOM 6107 O O . ALA C 2 40 ? 6.960 7.410 -6.469 1.00 23.99 141 ALA C O 1
ATOM 6109 N N . CYS C 2 41 ? 7.159 5.398 -5.468 1.00 24.49 142 CYS C N 1
ATOM 6110 C CA . CYS C 2 41 ? 6.116 5.638 -4.469 1.00 26.71 142 CYS C CA 1
ATOM 6111 C C . CYS C 2 41 ? 6.634 6.182 -3.146 1.00 26.99 142 CYS C C 1
ATOM 6112 O O . CYS C 2 41 ? 5.880 6.776 -2.377 1.00 28.39 142 CYS C O 1
ATOM 6115 N N . SER C 2 42 ? 7.916 5.976 -2.881 1.00 28.09 143 SER C N 1
ATOM 6116 C CA . SER C 2 42 ? 8.522 6.397 -1.622 1.00 28.59 143 SER C CA 1
ATOM 6117 C C . SER C 2 42 ? 8.804 7.894 -1.485 1.00 30.43 143 SER C C 1
ATOM 6118 O O . SER C 2 42 ? 9.036 8.600 -2.475 1.00 29.51 143 SER C O 1
ATOM 6121 N N . SER C 2 43 ? 8.777 8.365 -0.242 1.00 30.81 144 SER C N 1
ATOM 6122 C CA . SER C 2 43 ? 9.054 9.762 0.068 1.00 31.52 144 SER C CA 1
ATOM 6123 C C . SER C 2 43 ? 10.526 9.879 0.444 1.00 31.84 144 SER C C 1
ATOM 6124 O O . SER C 2 43 ? 10.982 10.917 0.911 1.00 31.74 144 SER C O 1
ATOM 6127 N N . GLU C 2 44 ? 11.267 8.796 0.242 1.00 33.52 145 GLU C N 1
ATOM 6128 C CA . GLU C 2 44 ? 12.699 8.790 0.529 1.00 34.85 145 GLU C CA 1
ATOM 6129 C C . GLU C 2 44 ? 13.448 9.158 -0.751 1.00 34.97 145 GLU C C 1
ATOM 6130 O O . GLU C 2 44 ? 12.898 9.038 -1.851 1.00 32.68 145 GLU C O 1
ATOM 6136 N N . VAL C 2 45 ? 14.685 9.629 -0.617 1.00 35.36 146 VAL C N 1
ATOM 6137 C CA . VAL C 2 45 ? 15.475 9.941 -1.799 1.00 37.13 146 VAL C CA 1
ATOM 6138 C C . VAL C 2 45 ? 15.773 8.566 -2.389 1.00 37.05 146 VAL C C 1
ATOM 6139 O O . VAL C 2 45 ? 16.233 7.668 -1.688 1.00 37.33 146 VAL C O 1
ATOM 6143 N N . PRO C 2 46 ? 15.481 8.375 -3.683 1.00 36.71 147 PRO C N 1
ATOM 6144 C CA . PRO C 2 46 ? 15.718 7.092 -4.349 1.00 36.74 147 PRO C CA 1
ATOM 6145 C C . PRO C 2 46 ? 17.143 6.575 -4.181 1.00 36.88 147 PRO C C 1
ATOM 6146 O O . PRO C 2 46 ? 18.103 7.286 -4.469 1.00 37.89 147 PRO C O 1
ATOM 6150 N N . PRO C 2 47 ? 17.298 5.338 -3.686 1.00 36.75 148 PRO C N 1
ATOM 6151 C CA . PRO C 2 47 ? 18.631 4.759 -3.498 1.00 36.29 148 PRO C CA 1
ATOM 6152 C C . PRO C 2 47 ? 19.084 4.148 -4.832 1.00 35.14 148 PRO C C 1
ATOM 6153 O O . PRO C 2 47 ? 20.275 4.038 -5.112 1.00 35.46 148 PRO C O 1
ATOM 6157 N N . GLY C 2 48 ? 18.109 3.755 -5.645 1.00 32.93 149 GLY C N 1
ATOM 6158 C CA . GLY C 2 48 ? 18.401 3.177 -6.941 1.00 31.09 149 GLY C CA 1
ATOM 6159 C C . GLY C 2 48 ? 17.573 3.854 -8.022 1.00 30.77 149 GLY C C 1
ATOM 6160 O O . GLY C 2 48 ? 16.977 4.902 -7.776 1.00 28.78 149 GLY C O 1
ATOM 6161 N N . PRO C 2 49 ? 17.506 3.274 -9.228 1.00 30.44 150 PRO C N 1
ATOM 6162 C CA . PRO C 2 49 ? 16.739 3.836 -10.346 1.00 31.14 150 PRO C CA 1
ATOM 6163 C C . PRO C 2 49 ? 15.241 3.982 -10.039 1.00 32.24 150 PRO C C 1
ATOM 6164 O O . PRO C 2 49 ? 14.671 3.172 -9.314 1.00 33.77 150 PRO C O 1
ATOM 6168 N N . VAL C 2 50 ? 14.617 5.017 -10.598 1.00 32.32 151 VAL C N 1
ATOM 6169 C CA . VAL C 2 50 ? 13.186 5.266 -10.420 1.00 31.89 151 VAL C CA 1
ATOM 6170 C C . VAL C 2 50 ? 12.501 5.273 -11.785 1.00 32.77 151 VAL C C 1
ATOM 6171 O O . VAL C 2 50 ? 12.819 6.111 -12.625 1.00 32.75 151 VAL C O 1
ATOM 6175 N N . ASP C 2 51 ? 11.570 4.353 -12.013 1.00 32.39 152 ASP C N 1
ATOM 6176 C CA . ASP C 2 51 ? 10.846 4.320 -13.284 1.00 33.21 152 ASP C CA 1
ATOM 6177 C C . ASP C 2 51 ? 10.054 5.627 -13.339 1.00 32.16 152 ASP C C 1
ATOM 6178 O O . ASP C 2 51 ? 8.999 5.740 -12.705 1.00 30.81 152 ASP C O 1
ATOM 6183 N N . GLN C 2 52 ? 10.563 6.607 -14.084 1.00 31.02 153 GLN C N 1
ATOM 6184 C CA . GLN C 2 52 ? 9.917 7.925 -14.182 1.00 31.11 153 GLN C CA 1
ATOM 6185 C C . GLN C 2 52 ? 8.483 7.872 -14.697 1.00 28.81 153 GLN C C 1
ATOM 6186 O O . GLN C 2 52 ? 7.618 8.604 -14.226 1.00 25.90 153 GLN C O 1
ATOM 6192 N N . LYS C 2 53 ? 8.240 7.004 -15.670 1.00 28.57 154 LYS C N 1
ATOM 6193 C CA . LYS C 2 53 ? 6.907 6.846 -16.237 1.00 30.08 154 LYS C CA 1
ATOM 6194 C C . LYS C 2 53 ? 5.936 6.348 -15.157 1.00 28.42 154 LYS C C 1
ATOM 6195 O O . LYS C 2 53 ? 4.847 6.893 -14.982 1.00 25.56 154 LYS C O 1
ATOM 6201 N N . PHE C 2 54 ? 6.337 5.312 -14.430 1.00 25.89 155 PHE C N 1
ATOM 6202 C CA . PHE C 2 54 ? 5.486 4.777 -13.385 1.00 25.41 155 PHE C CA 1
ATOM 6203 C C . PHE C 2 54 ? 5.205 5.850 -12.330 1.00 24.90 155 PHE C C 1
ATOM 6204 O O . PHE C 2 54 ? 4.071 5.996 -11.865 1.00 22.82 155 PHE C O 1
ATOM 6212 N N . GLN C 2 55 ? 6.235 6.601 -11.950 1.00 26.02 156 GLN C N 1
ATOM 6213 C CA . GLN C 2 55 ? 6.042 7.648 -10.956 1.00 27.63 156 GLN C CA 1
ATOM 6214 C C . GLN C 2 55 ? 4.966 8.638 -11.412 1.00 27.85 156 GLN C C 1
ATOM 6215 O O . GLN C 2 55 ? 4.093 9.007 -10.630 1.00 28.25 156 GLN C O 1
ATOM 6221 N N . SER C 2 56 ? 5.019 9.053 -12.676 1.00 26.69 157 SER C N 1
ATOM 6222 C CA . SER C 2 56 ? 4.027 9.986 -13.203 1.00 30.09 157 SER C CA 1
ATOM 6223 C C . SER C 2 56 ? 2.639 9.399 -13.083 1.00 30.08 157 SER C C 1
ATOM 6224 O O . SER C 2 56 ? 1.707 10.059 -12.617 1.00 29.63 157 SER C O 1
ATOM 6227 N N . ILE C 2 57 ? 2.509 8.151 -13.514 1.00 28.55 158 ILE C N 1
ATOM 6228 C CA . ILE C 2 57 ? 1.238 7.457 -13.459 1.00 29.39 158 ILE C CA 1
ATOM 6229 C C . ILE C 2 57 ? 0.669 7.330 -12.044 1.00 30.09 158 ILE C C 1
ATOM 6230 O O . ILE C 2 57 ? -0.492 7.653 -11.824 1.00 29.62 158 ILE C O 1
ATOM 6235 N N . VAL C 2 58 ? 1.473 6.866 -11.086 1.00 31.30 159 VAL C N 1
ATOM 6236 C CA . VAL C 2 58 ? 0.970 6.709 -9.723 1.00 31.93 159 VAL C CA 1
ATOM 6237 C C . VAL C 2 58 ? 0.641 8.035 -9.051 1.00 32.36 159 VAL C C 1
ATOM 6238 O O . VAL C 2 58 ? -0.330 8.133 -8.300 1.00 31.10 159 VAL C O 1
ATOM 6242 N N . ILE C 2 59 ? 1.448 9.056 -9.308 1.00 32.58 160 ILE C N 1
ATOM 6243 C CA . ILE C 2 59 ? 1.189 10.354 -8.704 1.00 34.07 160 ILE C CA 1
ATOM 6244 C C . ILE C 2 59 ? -0.189 10.806 -9.193 1.00 32.96 160 ILE C C 1
ATOM 6245 O O . ILE C 2 59 ? -0.846 11.624 -8.565 1.00 33.84 160 ILE C O 1
ATOM 6250 N N . GLY C 2 60 ? -0.618 10.241 -10.317 1.00 32.79 161 GLY C N 1
ATOM 6251 C CA . GLY C 2 60 ? -1.901 10.594 -10.896 1.00 31.47 161 GLY C CA 1
ATOM 6252 C C . GLY C 2 60 ? -3.104 9.885 -10.303 1.00 31.89 161 GLY C C 1
ATOM 6253 O O . GLY C 2 60 ? -4.229 10.327 -10.499 1.00 31.21 161 GLY C O 1
ATOM 6254 N N . CYS C 2 61 ? -2.880 8.788 -9.587 1.00 31.86 162 CYS C N 1
ATOM 6255 C CA . CYS C 2 61 ? -3.979 8.047 -8.976 1.00 32.82 162 CYS C CA 1
ATOM 6256 C C . CYS C 2 61 ? -4.537 8.775 -7.762 1.00 32.38 162 CYS C C 1
ATOM 6257 O O . CYS C 2 61 ? -3.903 9.682 -7.219 1.00 30.36 162 CYS C O 1
ATOM 6260 N N . ALA C 2 62 ? -5.729 8.364 -7.339 1.00 32.44 163 ALA C N 1
ATOM 6261 C CA . ALA C 2 62 ? -6.361 8.956 -6.172 1.00 31.38 163 ALA C CA 1
ATOM 6262 C C . ALA C 2 62 ? -5.497 8.592 -4.974 1.00 31.95 163 ALA C C 1
ATOM 6263 O O . ALA C 2 62 ? -4.756 7.608 -5.003 1.00 31.45 163 ALA C O 1
ATOM 6265 N N . LEU C 2 63 ? -5.595 9.396 -3.926 1.00 30.91 164 LEU C N 1
ATOM 6266 C CA . LEU C 2 63 ? -4.818 9.207 -2.718 1.00 32.90 164 LEU C CA 1
ATOM 6267 C C . LEU C 2 63 ? -4.738 7.766 -2.196 1.00 34.68 164 LEU C C 1
ATOM 6268 O O . LEU C 2 63 ? -3.646 7.205 -2.089 1.00 33.57 164 LEU C O 1
ATOM 6273 N N . GLU C 2 64 ? -5.879 7.162 -1.873 1.00 34.94 165 GLU C N 1
ATOM 6274 C CA . GLU C 2 64 ? -5.860 5.810 -1.333 1.00 38.29 165 GLU C CA 1
ATOM 6275 C C . GLU C 2 64 ? -5.335 4.769 -2.316 1.00 37.73 165 GLU C C 1
ATOM 6276 O O . GLU C 2 64 ? -4.792 3.744 -1.910 1.00 38.11 165 GLU C O 1
ATOM 6282 N N . ASP C 2 65 ? -5.496 5.026 -3.606 1.00 37.49 166 ASP C N 1
ATOM 6283 C CA . ASP C 2 65 ? -4.990 4.103 -4.604 1.00 38.76 166 ASP C CA 1
ATOM 6284 C C . ASP C 2 65 ? -3.465 4.193 -4.629 1.00 37.32 166 ASP C C 1
ATOM 6285 O O . ASP C 2 65 ? -2.788 3.217 -4.951 1.00 37.61 166 ASP C O 1
ATOM 6290 N N . GLN C 2 66 ? -2.927 5.359 -4.275 1.00 33.18 167 GLN C N 1
ATOM 6291 C CA . GLN C 2 66 ? -1.481 5.526 -4.222 1.00 31.01 167 GLN C CA 1
ATOM 6292 C C . GLN C 2 66 ? -0.977 4.669 -3.065 1.00 30.21 167 GLN C C 1
ATOM 6293 O O . GLN C 2 66 ? 0.034 3.982 -3.185 1.00 29.70 167 GLN C O 1
ATOM 6299 N N . LYS C 2 67 ? -1.695 4.706 -1.948 1.00 30.12 168 LYS C N 1
ATOM 6300 C CA . LYS C 2 67 ? -1.314 3.928 -0.774 1.00 32.13 168 LYS C CA 1
ATOM 6301 C C . LYS C 2 67 ? -1.427 2.424 -1.048 1.00 32.20 168 LYS C C 1
ATOM 6302 O O . LYS C 2 67 ? -0.557 1.663 -0.648 1.00 31.43 168 LYS C O 1
ATOM 6308 N N . LYS C 2 68 ? -2.490 2.004 -1.734 1.00 34.23 169 LYS C N 1
ATOM 6309 C CA . LYS C 2 68 ? -2.680 0.590 -2.074 1.00 35.31 169 LYS C CA 1
ATOM 6310 C C . LYS C 2 68 ? -1.524 0.106 -2.937 1.00 33.52 169 LYS C C 1
ATOM 6311 O O . LYS C 2 68 ? -0.914 -0.917 -2.647 1.00 33.99 169 LYS C O 1
ATOM 6317 N N . ILE C 2 69 ? -1.235 0.842 -4.007 1.00 31.53 170 ILE C N 1
ATOM 6318 C CA . ILE C 2 69 ? -0.147 0.486 -4.911 1.00 28.33 170 ILE C CA 1
ATOM 6319 C C . ILE C 2 69 ? 1.170 0.335 -4.144 1.00 26.83 170 ILE C C 1
ATOM 6320 O O . ILE C 2 69 ? 1.896 -0.631 -4.336 1.00 23.81 170 ILE C O 1
ATOM 6325 N N . LYS C 2 70 ? 1.474 1.283 -3.268 1.00 26.46 171 LYS C N 1
ATOM 6326 C CA . LYS C 2 70 ? 2.702 1.199 -2.493 1.00 27.64 171 LYS C CA 1
ATOM 6327 C C . LYS C 2 70 ? 2.707 -0.066 -1.626 1.00 29.34 171 LYS C C 1
ATOM 6328 O O . LYS C 2 70 ? 3.703 -0.788 -1.575 1.00 27.90 171 LYS C O 1
ATOM 6334 N N . ARG C 2 71 ? 1.591 -0.329 -0.950 1.00 31.17 172 ARG C N 1
ATOM 6335 C CA . ARG C 2 71 ? 1.474 -1.508 -0.092 1.00 34.38 172 ARG C CA 1
ATOM 6336 C C . ARG C 2 71 ? 1.614 -2.792 -0.886 1.00 31.98 172 ARG C C 1
ATOM 6337 O O . ARG C 2 71 ? 2.310 -3.704 -0.462 1.00 33.32 172 ARG C O 1
ATOM 6345 N N . ARG C 2 72 ? 0.952 -2.870 -2.033 1.00 30.74 173 ARG C N 1
ATOM 6346 C CA . ARG C 2 72 ? 1.051 -4.058 -2.868 1.00 30.60 173 ARG C CA 1
ATOM 6347 C C . ARG C 2 72 ? 2.521 -4.315 -3.209 1.00 30.09 173 ARG C C 1
ATOM 6348 O O . ARG C 2 72 ? 3.007 -5.444 -3.109 1.00 30.14 173 ARG C O 1
ATOM 6356 N N . LEU C 2 73 ? 3.216 -3.255 -3.619 1.00 27.48 174 LEU C N 1
ATOM 6357 C CA . LEU C 2 73 ? 4.629 -3.330 -3.980 1.00 27.78 174 LEU C CA 1
ATOM 6358 C C . LEU C 2 73 ? 5.484 -3.793 -2.787 1.00 27.31 174 LEU C C 1
ATOM 6359 O O . LEU C 2 73 ? 6.395 -4.602 -2.949 1.00 24.94 174 LEU C O 1
ATOM 6364 N N . GLU C 2 74 ? 5.184 -3.283 -1.593 1.00 28.23 175 GLU C N 1
ATOM 6365 C CA . GLU C 2 74 ? 5.932 -3.663 -0.394 1.00 32.23 175 GLU C CA 1
ATOM 6366 C C . GLU C 2 74 ? 5.733 -5.142 -0.095 1.00 31.65 175 GLU C C 1
ATOM 6367 O O . GLU C 2 74 ? 6.685 -5.843 0.241 1.00 32.29 175 GLU C O 1
ATOM 6373 N N . THR C 2 75 ? 4.495 -5.608 -0.227 1.00 30.35 176 THR C N 1
ATOM 6374 C CA . THR C 2 75 ? 4.173 -7.007 0.020 1.00 32.87 176 THR C CA 1
ATOM 6375 C C . THR C 2 75 ? 4.874 -7.915 -0.986 1.00 31.19 176 THR C C 1
ATOM 6376 O O . THR C 2 75 ? 5.404 -8.960 -0.612 1.00 29.93 176 THR C O 1
ATOM 6380 N N . LEU C 2 76 ? 4.874 -7.522 -2.257 1.00 28.87 177 LEU C N 1
ATOM 6381 C CA . LEU C 2 76 ? 5.541 -8.326 -3.273 1.00 28.63 177 LEU C CA 1
ATOM 6382 C C . LEU C 2 76 ? 7.037 -8.455 -2.953 1.00 30.29 177 LEU C C 1
ATOM 6383 O O . LEU C 2 76 ? 7.598 -9.552 -3.017 1.00 29.91 177 LEU C O 1
ATOM 6388 N N . LEU C 2 77 ? 7.678 -7.339 -2.605 1.00 30.51 178 LEU C N 1
ATOM 6389 C CA . LEU C 2 77 ? 9.103 -7.356 -2.279 1.00 32.63 178 LEU C CA 1
ATOM 6390 C C . LEU C 2 77 ? 9.378 -8.228 -1.060 1.00 33.53 178 LEU C C 1
ATOM 6391 O O . LEU C 2 77 ? 10.440 -8.835 -0.949 1.00 33.44 178 LEU C O 1
ATOM 6396 N N . ARG C 2 78 ? 8.424 -8.283 -0.141 1.00 35.00 179 ARG C N 1
ATOM 6397 C CA . ARG C 2 78 ? 8.600 -9.095 1.052 1.00 37.60 179 ARG C CA 1
ATOM 6398 C C . ARG C 2 78 ? 8.472 -10.572 0.679 1.00 36.55 179 ARG C C 1
ATOM 6399 O O . ARG C 2 78 ? 9.255 -11.401 1.141 1.00 33.77 179 ARG C O 1
ATOM 6407 N N . ASN C 2 79 ? 7.495 -10.891 -0.168 1.00 35.62 180 ASN C N 1
ATOM 6408 C CA . ASN C 2 79 ? 7.285 -12.271 -0.595 1.00 37.11 180 ASN C CA 1
ATOM 6409 C C . ASN C 2 79 ? 8.453 -12.768 -1.436 1.00 37.94 180 ASN C C 1
ATOM 6410 O O . ASN C 2 79 ? 8.810 -13.942 -1.380 1.00 37.29 180 ASN C O 1
ATOM 6415 N N . ILE C 2 80 ? 9.047 -11.875 -2.218 1.00 37.63 181 ILE C N 1
ATOM 6416 C CA . ILE C 2 80 ? 10.189 -12.250 -3.033 1.00 37.54 181 ILE C CA 1
ATOM 6417 C C . ILE C 2 80 ? 11.370 -12.582 -2.126 1.00 38.95 181 ILE C C 1
ATOM 6418 O O . ILE C 2 80 ? 12.106 -13.535 -2.376 1.00 39.65 181 ILE C O 1
ATOM 6423 N N . ASP C 2 81 ? 11.543 -11.802 -1.066 1.00 39.08 182 ASP C N 1
ATOM 6424 C CA . ASP C 2 81 ? 12.629 -12.048 -0.134 1.00 41.18 182 ASP C CA 1
ATOM 6425 C C . ASP C 2 81 ? 12.376 -13.343 0.650 1.00 41.68 182 ASP C C 1
ATOM 6426 O O . ASP C 2 81 ? 13.299 -14.132 0.858 1.00 40.93 182 ASP C O 1
ATOM 6431 N N . ASN C 2 82 ? 11.133 -13.560 1.081 1.00 41.28 183 ASN C N 1
ATOM 6432 C CA . ASN C 2 82 ? 10.785 -14.772 1.826 1.00 42.09 183 ASN C CA 1
ATOM 6433 C C . ASN C 2 82 ? 11.035 -16.010 0.976 1.00 43.07 183 ASN C C 1
ATOM 6434 O O . ASN C 2 82 ? 11.443 -17.050 1.490 1.00 43.17 183 ASN C O 1
ATOM 6439 N N . SER C 2 83 ? 10.786 -15.892 -0.325 1.00 43.88 184 SER C N 1
ATOM 6440 C CA . SER C 2 83 ? 10.989 -16.995 -1.259 1.00 45.95 184 SER C CA 1
ATOM 6441 C C . SER C 2 83 ? 12.469 -17.220 -1.513 1.00 48.07 184 SER C C 1
ATOM 6442 O O . SER C 2 83 ? 12.904 -18.342 -1.784 1.00 49.02 184 SER C O 1
ATOM 6445 N N . ASP C 2 84 ? 13.235 -16.138 -1.440 1.00 48.29 185 ASP C N 1
ATOM 6446 C CA . ASP C 2 84 ? 14.668 -16.198 -1.663 1.00 50.31 185 ASP C CA 1
ATOM 6447 C C . ASP C 2 84 ? 15.358 -16.947 -0.526 1.00 50.94 185 ASP C C 1
ATOM 6448 O O . ASP C 2 84 ? 16.136 -17.872 -0.758 1.00 50.72 185 ASP C O 1
ATOM 6453 N N . LYS C 2 85 ? 15.062 -16.537 0.702 1.00 51.37 186 LYS C N 1
ATOM 6454 C CA . LYS C 2 85 ? 15.655 -17.143 1.884 1.00 52.88 186 LYS C CA 1
ATOM 6455 C C . LYS C 2 85 ? 15.180 -18.577 2.114 1.00 53.24 186 LYS C C 1
ATOM 6456 O O . LYS C 2 85 ? 15.872 -19.369 2.757 1.00 52.86 186 LYS C O 1
ATOM 6462 N N . ALA C 2 86 ? 14.004 -18.911 1.589 1.00 52.28 187 ALA C N 1
ATOM 6463 C CA . ALA C 2 86 ? 13.453 -20.251 1.761 1.00 53.45 187 ALA C CA 1
ATOM 6464 C C . ALA C 2 86 ? 13.965 -21.258 0.728 1.00 54.21 187 ALA C C 1
ATOM 6465 O O . ALA C 2 86 ? 13.531 -22.411 0.711 1.00 53.96 187 ALA C O 1
ATOM 6467 N N . ILE C 2 87 ? 14.893 -20.832 -0.122 1.00 55.44 188 ILE C N 1
ATOM 6468 C CA . ILE C 2 87 ? 15.431 -21.711 -1.158 1.00 56.13 188 ILE C CA 1
ATOM 6469 C C . ILE C 2 87 ? 16.960 -21.731 -1.196 1.00 55.81 188 ILE C C 1
ATOM 6470 O O . ILE C 2 87 ? 17.563 -20.676 -0.903 1.00 56.30 188 ILE C O 1
ATOM 6475 N N . SER D 2 5 ? -7.857 9.243 -13.620 1.00 56.89 106 SER D N 1
ATOM 6476 C CA . SER D 2 5 ? -7.624 8.760 -12.226 1.00 58.35 106 SER D CA 1
ATOM 6477 C C . SER D 2 5 ? -7.905 7.265 -12.115 1.00 58.86 106 SER D C 1
ATOM 6478 O O . SER D 2 5 ? -7.097 6.511 -11.566 1.00 58.20 106 SER D O 1
ATOM 6481 N N . GLU D 2 6 ? -9.058 6.843 -12.624 1.00 58.71 107 GLU D N 1
ATOM 6482 C CA . GLU D 2 6 ? -9.417 5.432 -12.603 1.00 59.36 107 GLU D CA 1
ATOM 6483 C C . GLU D 2 6 ? -8.564 4.739 -13.664 1.00 59.56 107 GLU D C 1
ATOM 6484 O O . GLU D 2 6 ? -8.227 3.560 -13.535 1.00 59.29 107 GLU D O 1
ATOM 6486 N N . GLU D 2 7 ? -8.217 5.485 -14.712 1.00 59.04 108 GLU D N 1
ATOM 6487 C CA . GLU D 2 7 ? -7.379 4.963 -15.787 1.00 58.86 108 GLU D CA 1
ATOM 6488 C C . GLU D 2 7 ? -5.938 4.843 -15.294 1.00 56.84 108 GLU D C 1
ATOM 6489 O O . GLU D 2 7 ? -5.217 3.922 -15.677 1.00 56.95 108 GLU D O 1
ATOM 6495 N N . SER D 2 8 ? -5.523 5.778 -14.443 1.00 54.00 109 SER D N 1
ATOM 6496 C CA . SER D 2 8 ? -4.172 5.765 -13.891 1.00 51.50 109 SER D CA 1
ATOM 6497 C C . SER D 2 8 ? -3.974 4.523 -13.023 1.00 48.68 109 SER D C 1
ATOM 6498 O O . SER D 2 8 ? -2.928 3.881 -13.064 1.00 47.46 109 SER D O 1
ATOM 6501 N N . LEU D 2 9 ? -4.990 4.191 -12.237 1.00 47.16 110 LEU D N 1
ATOM 6502 C CA . LEU D 2 9 ? -4.921 3.031 -11.362 1.00 46.38 110 LEU D CA 1
ATOM 6503 C C . LEU D 2 9 ? -4.782 1.773 -12.210 1.00 46.33 110 LEU D C 1
ATOM 6504 O O . LEU D 2 9 ? -4.028 0.865 -11.870 1.00 46.03 110 LEU D O 1
ATOM 6509 N N . LYS D 2 10 ? -5.489 1.748 -13.334 1.00 45.52 111 LYS D N 1
ATOM 6510 C CA . LYS D 2 10 ? -5.456 0.616 -14.251 1.00 46.12 111 LYS D CA 1
ATOM 6511 C C . LYS D 2 10 ? -4.095 0.477 -14.917 1.00 44.71 111 LYS D C 1
ATOM 6512 O O . LYS D 2 10 ? -3.556 -0.628 -15.029 1.00 43.35 111 LYS D O 1
ATOM 6518 N N . HIS D 2 11 ? -3.545 1.599 -15.367 1.00 42.40 112 HIS D N 1
ATOM 6519 C CA . HIS D 2 11 ? -2.249 1.583 -16.025 1.00 40.84 112 HIS D CA 1
ATOM 6520 C C . HIS D 2 11 ? -1.152 1.214 -15.021 1.00 38.43 112 HIS D C 1
ATOM 6521 O O . HIS D 2 11 ? -0.212 0.495 -15.359 1.00 36.77 112 HIS D O 1
ATOM 6528 N N . ALA D 2 12 ? -1.284 1.694 -13.788 1.00 34.57 113 ALA D N 1
ATOM 6529 C CA . ALA D 2 12 ? -0.306 1.396 -12.748 1.00 34.49 113 ALA D CA 1
ATOM 6530 C C . ALA D 2 12 ? -0.327 -0.103 -12.451 1.00 34.62 113 ALA D C 1
ATOM 6531 O O . ALA D 2 12 ? 0.721 -0.749 -12.367 1.00 33.57 113 ALA D O 1
ATOM 6533 N N . THR D 2 13 ? -1.530 -0.643 -12.289 1.00 34.37 114 THR D N 1
ATOM 6534 C CA . THR D 2 13 ? -1.709 -2.061 -12.014 1.00 36.10 114 THR D CA 1
ATOM 6535 C C . THR D 2 13 ? -1.127 -2.917 -13.143 1.00 37.18 114 THR D C 1
ATOM 6536 O O . THR D 2 13 ? -0.516 -3.956 -12.889 1.00 37.86 114 THR D O 1
ATOM 6540 N N . ARG D 2 14 ? -1.297 -2.474 -14.384 1.00 38.05 115 ARG D N 1
ATOM 6541 C CA . ARG D 2 14 ? -0.781 -3.229 -15.515 1.00 39.78 115 ARG D CA 1
ATOM 6542 C C . ARG D 2 14 ? 0.736 -3.330 -15.464 1.00 39.24 115 ARG D C 1
ATOM 6543 O O . ARG D 2 14 ? 1.303 -4.401 -15.680 1.00 39.26 115 ARG D O 1
ATOM 6551 N N . ILE D 2 15 ? 1.393 -2.213 -15.176 1.00 37.05 116 ILE D N 1
ATOM 6552 C CA . ILE D 2 15 ? 2.847 -2.193 -15.107 1.00 34.75 116 ILE D CA 1
ATOM 6553 C C . ILE D 2 15 ? 3.383 -3.159 -14.053 1.00 32.75 116 ILE D C 1
ATOM 6554 O O . ILE D 2 15 ? 4.374 -3.840 -14.284 1.00 32.76 116 ILE D O 1
ATOM 6559 N N . ILE D 2 16 ? 2.726 -3.225 -12.902 1.00 32.51 117 ILE D N 1
ATOM 6560 C CA . ILE D 2 16 ? 3.154 -4.131 -11.843 1.00 33.82 117 ILE D CA 1
ATOM 6561 C C . ILE D 2 16 ? 2.814 -5.563 -12.247 1.00 37.07 117 ILE D C 1
ATOM 6562 O O . ILE D 2 16 ? 3.594 -6.487 -12.010 1.00 35.43 117 ILE D O 1
ATOM 6567 N N . ASP D 2 17 ? 1.646 -5.730 -12.862 1.00 39.84 118 ASP D N 1
ATOM 6568 C CA . ASP D 2 17 ? 1.183 -7.031 -13.332 1.00 43.33 118 ASP D CA 1
ATOM 6569 C C . ASP D 2 17 ? 2.183 -7.658 -14.295 1.00 44.98 118 ASP D C 1
ATOM 6570 O O . ASP D 2 17 ? 2.489 -8.846 -14.187 1.00 47.87 118 ASP D O 1
ATOM 6575 N N . GLU D 2 18 ? 2.694 -6.864 -15.232 1.00 45.24 119 GLU D N 1
ATOM 6576 C CA . GLU D 2 18 ? 3.656 -7.370 -16.204 1.00 46.17 119 GLU D CA 1
ATOM 6577 C C . GLU D 2 18 ? 4.945 -7.831 -15.537 1.00 46.32 119 GLU D C 1
ATOM 6578 O O . GLU D 2 18 ? 5.579 -8.783 -15.997 1.00 46.38 119 GLU D O 1
ATOM 6584 N N . VAL D 2 19 ? 5.346 -7.155 -14.464 1.00 44.69 120 VAL D N 1
ATOM 6585 C CA . VAL D 2 19 ? 6.558 -7.545 -13.757 1.00 44.30 120 VAL D CA 1
ATOM 6586 C C . VAL D 2 19 ? 6.292 -8.863 -13.034 1.00 43.80 120 VAL D C 1
ATOM 6587 O O . VAL D 2 19 ? 7.120 -9.773 -13.040 1.00 43.39 120 VAL D O 1
ATOM 6591 N N . VAL D 2 20 ? 5.120 -8.955 -12.420 1.00 43.07 121 VAL D N 1
ATOM 6592 C CA . VAL D 2 20 ? 4.738 -10.149 -11.691 1.00 43.81 121 VAL D CA 1
ATOM 6593 C C . VAL D 2 20 ? 4.559 -11.369 -12.597 1.00 44.89 121 VAL D C 1
ATOM 6594 O O . VAL D 2 20 ? 5.195 -12.398 -12.381 1.00 44.63 121 VAL D O 1
ATOM 6598 N N . SER D 2 21 ? 3.708 -11.254 -13.614 1.00 44.94 122 SER D N 1
ATOM 6599 C CA . SER D 2 21 ? 3.458 -12.377 -14.516 1.00 46.78 122 SER D CA 1
ATOM 6600 C C . SER D 2 21 ? 4.756 -12.861 -15.154 1.00 46.60 122 SER D C 1
ATOM 6601 O O . SER D 2 21 ? 4.905 -14.044 -15.452 1.00 48.15 122 SER D O 1
ATOM 6604 N N . LYS D 2 22 ? 5.690 -11.942 -15.372 1.00 46.12 123 LYS D N 1
ATOM 6605 C CA . LYS D 2 22 ? 6.978 -12.300 -15.948 1.00 45.63 123 LYS D CA 1
ATOM 6606 C C . LYS D 2 22 ? 7.664 -13.229 -14.958 1.00 44.75 123 LYS D C 1
ATOM 6607 O O . LYS D 2 22 ? 8.145 -14.295 -15.321 1.00 44.48 123 LYS D O 1
ATOM 6613 N N . PHE D 2 23 ? 7.694 -12.811 -13.699 1.00 43.31 124 PHE D N 1
ATOM 6614 C CA . PHE D 2 23 ? 8.307 -13.605 -12.646 1.00 42.48 124 PHE D CA 1
ATOM 6615 C C . PHE D 2 23 ? 7.560 -14.926 -12.478 1.00 43.21 124 PHE D C 1
ATOM 6616 O O . PHE D 2 23 ? 8.176 -15.973 -12.315 1.00 41.96 124 PHE D O 1
ATOM 6624 N N . LEU D 2 24 ? 6.234 -14.872 -12.506 1.00 45.06 125 LEU D N 1
ATOM 6625 C CA . LEU D 2 24 ? 5.430 -16.077 -12.363 1.00 48.34 125 LEU D CA 1
ATOM 6626 C C . LEU D 2 24 ? 5.721 -17.083 -13.475 1.00 50.19 125 LEU D C 1
ATOM 6627 O O . LEU D 2 24 ? 5.632 -18.293 -13.259 1.00 50.48 125 LEU D O 1
ATOM 6632 N N . ASP D 2 25 ? 6.071 -16.586 -14.660 1.00 51.26 126 ASP D N 1
ATOM 6633 C CA . ASP D 2 25 ? 6.386 -17.468 -15.778 1.00 53.55 126 ASP D CA 1
ATOM 6634 C C . ASP D 2 25 ? 7.763 -18.104 -15.545 1.00 54.12 126 ASP D C 1
ATOM 6635 O O . ASP D 2 25 ? 7.996 -19.257 -15.918 1.00 53.50 126 ASP D O 1
ATOM 6640 N N . ASP D 2 26 ? 8.670 -17.348 -14.932 1.00 53.34 127 ASP D N 1
ATOM 6641 C CA . ASP D 2 26 ? 10.009 -17.846 -14.623 1.00 53.86 127 ASP D CA 1
ATOM 6642 C C . ASP D 2 26 ? 9.880 -18.883 -13.510 1.00 53.10 127 ASP D C 1
ATOM 6643 O O . ASP D 2 26 ? 10.682 -19.816 -13.399 1.00 52.83 127 ASP D O 1
ATOM 6648 N N . LEU D 2 27 ? 8.864 -18.700 -12.676 1.00 51.73 128 LEU D N 1
ATOM 6649 C CA . LEU D 2 27 ? 8.617 -19.605 -11.570 1.00 51.57 128 LEU D CA 1
ATOM 6650 C C . LEU D 2 27 ? 7.906 -20.853 -12.084 1.00 51.30 128 LEU D C 1
ATOM 6651 O O . LEU D 2 27 ? 7.958 -21.909 -11.456 1.00 50.91 128 LEU D O 1
ATOM 6656 N N . GLY D 2 28 ? 7.260 -20.724 -13.240 1.00 50.82 129 GLY D N 1
ATOM 6657 C CA . GLY D 2 28 ? 6.553 -21.846 -13.833 1.00 51.04 129 GLY D CA 1
ATOM 6658 C C . GLY D 2 28 ? 7.495 -22.788 -14.557 1.00 51.49 129 GLY D C 1
ATOM 6659 O O . GLY D 2 28 ? 7.280 -24.000 -14.574 1.00 50.20 129 GLY D O 1
ATOM 6660 N N . ASN D 2 29 ? 8.538 -22.224 -15.162 1.00 52.46 130 ASN D N 1
ATOM 6661 C CA . ASN D 2 29 ? 9.533 -23.011 -15.879 1.00 53.54 130 ASN D CA 1
ATOM 6662 C C . ASN D 2 29 ? 10.349 -23.810 -14.875 1.00 52.50 130 ASN D C 1
ATOM 6663 O O . ASN D 2 29 ? 10.704 -24.964 -15.123 1.00 52.24 130 ASN D O 1
ATOM 6668 N N . ALA D 2 30 ? 10.654 -23.189 -13.740 1.00 50.18 131 ALA D N 1
ATOM 6669 C CA . ALA D 2 30 ? 11.416 -23.866 -12.701 1.00 48.77 131 ALA D CA 1
ATOM 6670 C C . ALA D 2 30 ? 10.589 -25.037 -12.159 1.00 47.96 131 ALA D C 1
ATOM 6671 O O . ALA D 2 30 ? 11.128 -26.106 -11.849 1.00 45.96 131 ALA D O 1
ATOM 6673 N N . LYS D 2 31 ? 9.278 -24.827 -12.056 1.00 46.70 132 LYS D N 1
ATOM 6674 C CA . LYS D 2 31 ? 8.374 -25.851 -11.551 1.00 46.10 132 LYS D CA 1
ATOM 6675 C C . LYS D 2 31 ? 8.295 -27.034 -12.511 1.00 45.01 132 LYS D C 1
ATOM 6676 O O . LYS D 2 31 ? 8.275 -28.187 -12.085 1.00 44.70 132 LYS D O 1
ATOM 6682 N N . SER D 2 32 ? 8.254 -26.753 -13.807 1.00 42.76 133 SER D N 1
ATOM 6683 C CA . SER D 2 32 ? 8.180 -27.827 -14.783 1.00 43.51 133 SER D CA 1
ATOM 6684 C C . SER D 2 32 ? 9.486 -28.622 -14.783 1.00 43.81 133 SER D C 1
ATOM 6685 O O . SER D 2 32 ? 9.469 -29.846 -14.886 1.00 41.82 133 SER D O 1
ATOM 6688 N N . HIS D 2 33 ? 10.614 -27.924 -14.677 1.00 44.75 134 HIS D N 1
ATOM 6689 C CA . HIS D 2 33 ? 11.913 -28.590 -14.648 1.00 46.04 134 HIS D CA 1
ATOM 6690 C C . HIS D 2 33 ? 11.993 -29.504 -13.436 1.00 44.92 134 HIS D C 1
ATOM 6691 O O . HIS D 2 33 ? 12.356 -30.672 -13.556 1.00 45.93 134 HIS D O 1
ATOM 6698 N N . LEU D 2 34 ? 11.646 -28.971 -12.269 1.00 43.17 135 LEU D N 1
ATOM 6699 C CA . LEU D 2 34 ? 11.677 -29.752 -11.042 1.00 42.13 135 LEU D CA 1
ATOM 6700 C C . LEU D 2 34 ? 10.660 -30.880 -11.106 1.00 41.21 135 LEU D C 1
ATOM 6701 O O . LEU D 2 34 ? 10.865 -31.949 -10.533 1.00 41.12 135 LEU D O 1
ATOM 6706 N N . MET D 2 35 ? 9.563 -30.644 -11.810 1.00 41.37 136 MET D N 1
ATOM 6707 C CA . MET D 2 35 ? 8.527 -31.653 -11.921 1.00 42.69 136 MET D CA 1
ATOM 6708 C C . MET D 2 35 ? 8.964 -32.832 -12.791 1.00 42.25 136 MET D C 1
ATOM 6709 O O . MET D 2 35 ? 8.525 -33.961 -12.571 1.00 43.08 136 MET D O 1
ATOM 6714 N N . SER D 2 36 ? 9.832 -32.585 -13.768 1.00 40.53 137 SER D N 1
ATOM 6715 C CA . SER D 2 36 ? 10.295 -33.667 -14.629 1.00 41.49 137 SER D CA 1
ATOM 6716 C C . SER D 2 36 ? 11.312 -34.508 -13.865 1.00 40.69 137 SER D C 1
ATOM 6717 O O . SER D 2 36 ? 11.505 -35.687 -14.166 1.00 41.19 137 SER D O 1
ATOM 6720 N N . LEU D 2 37 ? 11.962 -33.895 -12.879 1.00 39.05 138 LEU D N 1
ATOM 6721 C CA . LEU D 2 37 ? 12.955 -34.588 -12.065 1.00 38.27 138 LEU D CA 1
ATOM 6722 C C . LEU D 2 37 ? 12.234 -35.391 -10.983 1.00 38.55 138 LEU D C 1
ATOM 6723 O O . LEU D 2 37 ? 12.525 -36.571 -10.769 1.00 38.25 138 LEU D O 1
ATOM 6728 N N . TYR D 2 38 ? 11.287 -34.749 -10.305 1.00 36.27 139 TYR D N 1
ATOM 6729 C CA . TYR D 2 38 ? 10.521 -35.418 -9.263 1.00 34.75 139 TYR D CA 1
ATOM 6730 C C . TYR D 2 38 ? 9.856 -36.674 -9.813 1.00 33.83 139 TYR D C 1
ATOM 6731 O O . TYR D 2 38 ? 9.909 -37.739 -9.198 1.00 34.03 139 TYR D O 1
ATOM 6740 N N . SER D 2 39 ? 9.209 -36.535 -10.963 1.00 32.58 140 SER D N 1
ATOM 6741 C CA . SER D 2 39 ? 8.527 -37.658 -11.582 1.00 33.63 140 SER D CA 1
ATOM 6742 C C . SER D 2 39 ? 9.493 -38.793 -11.902 1.00 33.79 140 SER D C 1
ATOM 6743 O O . SER D 2 39 ? 9.080 -39.939 -12.039 1.00 33.27 140 SER D O 1
ATOM 6746 N N . ALA D 2 40 ? 10.777 -38.468 -12.021 1.00 33.41 141 ALA D N 1
ATOM 6747 C CA . ALA D 2 40 ? 11.793 -39.471 -12.306 1.00 33.89 141 ALA D CA 1
ATOM 6748 C C . ALA D 2 40 ? 12.066 -40.294 -11.040 1.00 35.07 141 ALA D C 1
ATOM 6749 O O . ALA D 2 40 ? 12.618 -41.395 -11.106 1.00 36.26 141 ALA D O 1
ATOM 6751 N N . CYS D 2 41 ? 11.657 -39.755 -9.894 1.00 34.95 142 CYS D N 1
ATOM 6752 C CA . CYS D 2 41 ? 11.852 -40.411 -8.603 1.00 36.05 142 CYS D CA 1
ATOM 6753 C C . CYS D 2 41 ? 10.586 -41.082 -8.095 1.00 35.52 142 CYS D C 1
ATOM 6754 O O . CYS D 2 41 ? 10.646 -41.970 -7.254 1.00 36.42 142 CYS D O 1
ATOM 6757 N N . SER D 2 42 ? 9.445 -40.647 -8.614 1.00 36.44 143 SER D N 1
ATOM 6758 C CA . SER D 2 42 ? 8.148 -41.148 -8.180 1.00 37.83 143 SER D CA 1
ATOM 6759 C C . SER D 2 42 ? 7.683 -42.478 -8.758 1.00 38.46 143 SER D C 1
ATOM 6760 O O . SER D 2 42 ? 8.036 -42.853 -9.875 1.00 35.82 143 SER D O 1
ATOM 6763 N N . SER D 2 43 ? 6.867 -43.174 -7.972 1.00 40.37 144 SER D N 1
ATOM 6764 C CA . SER D 2 43 ? 6.303 -44.460 -8.367 1.00 42.29 144 SER D CA 1
ATOM 6765 C C . SER D 2 43 ? 4.893 -44.235 -8.913 1.00 43.08 144 SER D C 1
ATOM 6766 O O . SER D 2 43 ? 4.190 -45.183 -9.254 1.00 42.59 144 SER D O 1
ATOM 6769 N N . GLU D 2 44 ? 4.488 -42.971 -8.991 1.00 45.41 145 GLU D N 1
ATOM 6770 C CA . GLU D 2 44 ? 3.165 -42.612 -9.504 1.00 48.80 145 GLU D CA 1
ATOM 6771 C C . GLU D 2 44 ? 3.217 -42.471 -11.023 1.00 48.99 145 GLU D C 1
ATOM 6772 O O . GLU D 2 44 ? 4.296 -42.410 -11.613 1.00 49.36 145 GLU D O 1
ATOM 6778 N N . VAL D 2 45 ? 2.046 -42.423 -11.652 1.00 49.82 146 VAL D N 1
ATOM 6779 C CA . VAL D 2 45 ? 1.964 -42.235 -13.097 1.00 50.82 146 VAL D CA 1
ATOM 6780 C C . VAL D 2 45 ? 2.371 -40.780 -13.306 1.00 51.73 146 VAL D C 1
ATOM 6781 O O . VAL D 2 45 ? 1.854 -39.889 -12.631 1.00 52.17 146 VAL D O 1
ATOM 6785 N N . PRO D 2 46 ? 3.304 -40.516 -14.236 1.00 52.13 147 PRO D N 1
ATOM 6786 C CA . PRO D 2 46 ? 3.730 -39.134 -14.470 1.00 52.03 147 PRO D CA 1
ATOM 6787 C C . PRO D 2 46 ? 2.679 -38.268 -15.170 1.00 52.04 147 PRO D C 1
ATOM 6788 O O . PRO D 2 46 ? 2.116 -38.652 -16.197 1.00 51.98 147 PRO D O 1
ATOM 6792 N N . PRO D 2 47 ? 2.393 -37.087 -14.607 1.00 51.59 148 PRO D N 1
ATOM 6793 C CA . PRO D 2 47 ? 1.409 -36.166 -15.181 1.00 51.52 148 PRO D CA 1
ATOM 6794 C C . PRO D 2 47 ? 1.967 -35.494 -16.440 1.00 50.68 148 PRO D C 1
ATOM 6795 O O . PRO D 2 47 ? 1.212 -35.046 -17.309 1.00 50.45 148 PRO D O 1
ATOM 6799 N N . GLY D 2 48 ? 3.295 -35.431 -16.523 1.00 47.88 149 GLY D N 1
ATOM 6800 C CA . GLY D 2 48 ? 3.946 -34.819 -17.667 1.00 44.96 149 GLY D CA 1
ATOM 6801 C C . GLY D 2 48 ? 5.237 -35.517 -18.058 1.00 42.03 149 GLY D C 1
ATOM 6802 O O . GLY D 2 48 ? 5.342 -36.732 -17.930 1.00 41.54 149 GLY D O 1
ATOM 6803 N N . PRO D 2 49 ? 6.245 -34.773 -18.535 1.00 40.44 150 PRO D N 1
ATOM 6804 C CA . PRO D 2 49 ? 7.526 -35.368 -18.938 1.00 39.28 150 PRO D CA 1
ATOM 6805 C C . PRO D 2 49 ? 8.249 -36.050 -17.780 1.00 37.47 150 PRO D C 1
ATOM 6806 O O . PRO D 2 49 ? 7.903 -35.856 -16.622 1.00 37.88 150 PRO D O 1
ATOM 6810 N N . VAL D 2 50 ? 9.253 -36.854 -18.112 1.00 37.63 151 VAL D N 1
ATOM 6811 C CA . VAL D 2 50 ? 10.059 -37.564 -17.123 1.00 37.90 151 VAL D CA 1
ATOM 6812 C C . VAL D 2 50 ? 11.493 -37.569 -17.629 1.00 37.91 151 VAL D C 1
ATOM 6813 O O . VAL D 2 50 ? 11.791 -38.230 -18.620 1.00 39.30 151 VAL D O 1
ATOM 6817 N N . ASP D 2 51 ? 12.379 -36.838 -16.961 1.00 37.17 152 ASP D N 1
ATOM 6818 C CA . ASP D 2 51 ? 13.771 -36.779 -17.388 1.00 37.92 152 ASP D CA 1
ATOM 6819 C C . ASP D 2 51 ? 14.390 -38.164 -17.265 1.00 37.94 152 ASP D C 1
ATOM 6820 O O . ASP D 2 51 ? 14.660 -38.634 -16.161 1.00 38.23 152 ASP D O 1
ATOM 6825 N N . GLN D 2 52 ? 14.619 -38.810 -18.402 1.00 37.21 153 GLN D N 1
ATOM 6826 C CA . GLN D 2 52 ? 15.186 -40.153 -18.418 1.00 38.22 153 GLN D CA 1
ATOM 6827 C C . GLN D 2 52 ? 16.602 -40.235 -17.864 1.00 37.07 153 GLN D C 1
ATOM 6828 O O . GLN D 2 52 ? 16.903 -41.121 -17.066 1.00 37.00 153 GLN D O 1
ATOM 6834 N N . LYS D 2 53 ? 17.469 -39.316 -18.270 1.00 35.88 154 LYS D N 1
ATOM 6835 C CA . LYS D 2 53 ? 18.836 -39.334 -17.769 1.00 36.96 154 LYS D CA 1
ATOM 6836 C C . LYS D 2 53 ? 18.852 -39.193 -16.248 1.00 36.29 154 LYS D C 1
ATOM 6837 O O . LYS D 2 53 ? 19.608 -39.880 -15.562 1.00 37.41 154 LYS D O 1
ATOM 6843 N N . PHE D 2 54 ? 18.017 -38.300 -15.724 1.00 34.73 155 PHE D N 1
ATOM 6844 C CA . PHE D 2 54 ? 17.949 -38.078 -14.286 1.00 34.28 155 PHE D CA 1
ATOM 6845 C C . PHE D 2 54 ? 17.407 -39.322 -13.589 1.00 32.52 155 PHE D C 1
ATOM 6846 O O . PHE D 2 54 ? 17.814 -39.643 -12.478 1.00 31.32 155 PHE D O 1
ATOM 6854 N N . GLN D 2 55 ? 16.484 -40.016 -14.242 1.00 32.60 156 GLN D N 1
ATOM 6855 C CA . GLN D 2 55 ? 15.917 -41.226 -13.667 1.00 34.83 156 GLN D CA 1
ATOM 6856 C C . GLN D 2 55 ? 17.008 -42.289 -13.513 1.00 35.68 156 GLN D C 1
ATOM 6857 O O . GLN D 2 55 ? 17.019 -43.031 -12.534 1.00 35.36 156 GLN D O 1
ATOM 6863 N N . SER D 2 56 ? 17.929 -42.347 -14.473 1.00 36.81 157 SER D N 1
ATOM 6864 C CA . SER D 2 56 ? 19.026 -43.316 -14.418 1.00 40.08 157 SER D CA 1
ATOM 6865 C C . SER D 2 56 ? 19.986 -42.965 -13.286 1.00 39.94 157 SER D C 1
ATOM 6866 O O . SER D 2 56 ? 20.377 -43.828 -12.497 1.00 39.89 157 SER D O 1
ATOM 6869 N N . ILE D 2 57 ? 20.365 -41.693 -13.220 1.00 38.79 158 ILE D N 1
ATOM 6870 C CA . ILE D 2 57 ? 21.274 -41.215 -12.186 1.00 38.84 158 ILE D CA 1
ATOM 6871 C C . ILE D 2 57 ? 20.714 -41.482 -10.790 1.00 38.70 158 ILE D C 1
ATOM 6872 O O . ILE D 2 57 ? 21.445 -41.888 -9.884 1.00 37.99 158 ILE D O 1
ATOM 6877 N N . VAL D 2 58 ? 19.417 -41.251 -10.620 1.00 38.41 159 VAL D N 1
ATOM 6878 C CA . VAL D 2 58 ? 18.780 -41.460 -9.329 1.00 39.73 159 VAL D CA 1
ATOM 6879 C C . VAL D 2 58 ? 18.800 -42.932 -8.940 1.00 40.58 159 VAL D C 1
ATOM 6880 O O . VAL D 2 58 ? 19.210 -43.288 -7.832 1.00 39.99 159 VAL D O 1
ATOM 6884 N N . ILE D 2 59 ? 18.355 -43.783 -9.857 1.00 39.09 160 ILE D N 1
ATOM 6885 C CA . ILE D 2 59 ? 18.319 -45.208 -9.600 1.00 40.08 160 ILE D CA 1
ATOM 6886 C C . ILE D 2 59 ? 19.713 -45.747 -9.306 1.00 40.32 160 ILE D C 1
ATOM 6887 O O . ILE D 2 59 ? 19.856 -46.788 -8.673 1.00 40.85 160 ILE D O 1
ATOM 6892 N N . GLY D 2 60 ? 20.734 -45.024 -9.755 1.00 40.99 161 GLY D N 1
ATOM 6893 C CA . GLY D 2 60 ? 22.102 -45.440 -9.515 1.00 41.15 161 GLY D CA 1
ATOM 6894 C C . GLY D 2 60 ? 22.620 -45.038 -8.144 1.00 43.37 161 GLY D C 1
ATOM 6895 O O . GLY D 2 60 ? 23.749 -45.371 -7.787 1.00 43.97 161 GLY D O 1
ATOM 6896 N N . CYS D 2 61 ? 21.804 -44.315 -7.379 1.00 44.32 162 CYS D N 1
ATOM 6897 C CA . CYS D 2 61 ? 22.181 -43.871 -6.033 1.00 45.77 162 CYS D CA 1
ATOM 6898 C C . CYS D 2 61 ? 21.763 -44.887 -4.981 1.00 45.26 162 CYS D C 1
ATOM 6899 O O . CYS D 2 61 ? 20.896 -45.726 -5.229 1.00 44.10 162 CYS D O 1
ATOM 6902 N N . ALA D 2 62 ? 22.371 -44.791 -3.801 1.00 45.24 163 ALA D N 1
ATOM 6903 C CA . ALA D 2 62 ? 22.032 -45.678 -2.697 1.00 46.14 163 ALA D CA 1
ATOM 6904 C C . ALA D 2 62 ? 20.561 -45.449 -2.368 1.00 47.74 163 ALA D C 1
ATOM 6905 O O . ALA D 2 62 ? 20.033 -44.359 -2.589 1.00 47.26 163 ALA D O 1
ATOM 6907 N N . LEU D 2 63 ? 19.900 -46.472 -1.840 1.00 49.79 164 LEU D N 1
ATOM 6908 C CA . LEU D 2 63 ? 18.485 -46.368 -1.503 1.00 51.08 164 LEU D CA 1
ATOM 6909 C C . LEU D 2 63 ? 18.135 -45.086 -0.746 1.00 52.32 164 LEU D C 1
ATOM 6910 O O . LEU D 2 63 ? 17.227 -44.351 -1.144 1.00 50.60 164 LEU D O 1
ATOM 6915 N N . GLU D 2 64 ? 18.859 -44.817 0.337 1.00 53.54 165 GLU D N 1
ATOM 6916 C CA . GLU D 2 64 ? 18.584 -43.640 1.151 1.00 55.42 165 GLU D CA 1
ATOM 6917 C C . GLU D 2 64 ? 18.839 -42.321 0.431 1.00 54.24 165 GLU D C 1
ATOM 6918 O O . GLU D 2 64 ? 18.254 -41.299 0.787 1.00 54.26 165 GLU D O 1
ATOM 6924 N N . ASP D 2 65 ? 19.702 -42.345 -0.581 1.00 53.18 166 ASP D N 1
ATOM 6925 C CA . ASP D 2 65 ? 19.988 -41.141 -1.360 1.00 51.34 166 ASP D CA 1
ATOM 6926 C C . ASP D 2 65 ? 18.805 -40.894 -2.295 1.00 48.45 166 ASP D C 1
ATOM 6927 O O . ASP D 2 65 ? 18.407 -39.752 -2.530 1.00 47.84 166 ASP D O 1
ATOM 6932 N N . GLN D 2 66 ? 18.249 -41.976 -2.827 1.00 44.96 167 GLN D N 1
ATOM 6933 C CA . GLN D 2 66 ? 17.096 -41.875 -3.708 1.00 43.20 167 GLN D CA 1
ATOM 6934 C C . GLN D 2 66 ? 15.974 -41.228 -2.902 1.00 43.31 167 GLN D C 1
ATOM 6935 O O . GLN D 2 66 ? 15.249 -40.369 -3.404 1.00 42.91 167 GLN D O 1
ATOM 6941 N N . LYS D 2 67 ? 15.848 -41.641 -1.644 1.00 42.61 168 LYS D N 1
ATOM 6942 C CA . LYS D 2 67 ? 14.827 -41.094 -0.764 1.00 43.90 168 LYS D CA 1
ATOM 6943 C C . LYS D 2 67 ? 15.159 -39.631 -0.457 1.00 44.29 168 LYS D C 1
ATOM 6944 O O . LYS D 2 67 ? 14.267 -38.783 -0.444 1.00 44.66 168 LYS D O 1
ATOM 6950 N N . LYS D 2 68 ? 16.438 -39.338 -0.223 1.00 44.48 169 LYS D N 1
ATOM 6951 C CA . LYS D 2 68 ? 16.875 -37.967 0.049 1.00 45.75 169 LYS D CA 1
ATOM 6952 C C . LYS D 2 68 ? 16.454 -37.063 -1.101 1.00 45.20 169 LYS D C 1
ATOM 6953 O O . LYS D 2 68 ? 15.677 -36.121 -0.928 1.00 45.31 169 LYS D O 1
ATOM 6959 N N . ILE D 2 69 ? 16.997 -37.365 -2.276 1.00 44.58 170 ILE D N 1
ATOM 6960 C CA . ILE D 2 69 ? 16.733 -36.614 -3.494 1.00 43.88 170 ILE D CA 1
ATOM 6961 C C . ILE D 2 69 ? 15.247 -36.346 -3.705 1.00 43.98 170 ILE D C 1
ATOM 6962 O O . ILE D 2 69 ? 14.845 -35.204 -3.920 1.00 41.74 170 ILE D O 1
ATOM 6967 N N . LYS D 2 70 ? 14.431 -37.394 -3.648 1.00 43.48 171 LYS D N 1
ATOM 6968 C CA . LYS D 2 70 ? 12.995 -37.229 -3.838 1.00 44.81 171 LYS D CA 1
ATOM 6969 C C . LYS D 2 70 ? 12.431 -36.282 -2.779 1.00 45.63 171 LYS D C 1
ATOM 6970 O O . LYS D 2 70 ? 11.536 -35.484 -3.062 1.00 43.90 171 LYS D O 1
ATOM 6976 N N . ARG D 2 71 ? 12.963 -36.371 -1.561 1.00 46.07 172 ARG D N 1
ATOM 6977 C CA . ARG D 2 71 ? 12.504 -35.519 -0.473 1.00 46.89 172 ARG D CA 1
ATOM 6978 C C . ARG D 2 71 ? 12.900 -34.068 -0.717 1.00 46.06 172 ARG D C 1
ATOM 6979 O O . ARG D 2 71 ? 12.158 -33.147 -0.370 1.00 45.34 172 ARG D O 1
ATOM 6987 N N . ARG D 2 72 ? 14.064 -33.864 -1.325 1.00 43.91 173 ARG D N 1
ATOM 6988 C CA . ARG D 2 72 ? 14.515 -32.514 -1.611 1.00 42.50 173 ARG D CA 1
ATOM 6989 C C . ARG D 2 72 ? 13.639 -31.892 -2.691 1.00 41.79 173 ARG D C 1
ATOM 6990 O O . ARG D 2 72 ? 13.351 -30.697 -2.650 1.00 40.65 173 ARG D O 1
ATOM 6998 N N . LEU D 2 73 ? 13.222 -32.704 -3.659 1.00 40.07 174 LEU D N 1
ATOM 6999 C CA . LEU D 2 73 ? 12.375 -32.214 -4.734 1.00 39.96 174 LEU D CA 1
ATOM 7000 C C . LEU D 2 73 ? 10.976 -31.848 -4.243 1.00 41.61 174 LEU D C 1
ATOM 7001 O O . LEU D 2 73 ? 10.393 -30.870 -4.708 1.00 39.30 174 LEU D O 1
ATOM 7006 N N . GLU D 2 74 ? 10.437 -32.635 -3.313 1.00 42.92 175 GLU D N 1
ATOM 7007 C CA . GLU D 2 74 ? 9.101 -32.373 -2.786 1.00 44.49 175 GLU D CA 1
ATOM 7008 C C . GLU D 2 74 ? 9.103 -31.080 -1.981 1.00 44.51 175 GLU D C 1
ATOM 7009 O O . GLU D 2 74 ? 8.099 -30.365 -1.934 1.00 43.81 175 GLU D O 1
ATOM 7015 N N . THR D 2 75 ? 10.240 -30.791 -1.353 1.00 43.85 176 THR D N 1
ATOM 7016 C CA . THR D 2 75 ? 10.393 -29.587 -0.549 1.00 44.75 176 THR D CA 1
ATOM 7017 C C . THR D 2 75 ? 10.482 -28.350 -1.450 1.00 43.97 176 THR D C 1
ATOM 7018 O O . THR D 2 75 ? 9.795 -27.352 -1.223 1.00 43.65 176 THR D O 1
ATOM 7022 N N . LEU D 2 76 ? 11.322 -28.423 -2.476 1.00 42.17 177 LEU D N 1
ATOM 7023 C CA . LEU D 2 76 ? 11.466 -27.315 -3.406 1.00 41.04 177 LEU D CA 1
ATOM 7024 C C . LEU D 2 76 ? 10.135 -27.012 -4.094 1.00 41.61 177 LEU D C 1
ATOM 7025 O O . LEU D 2 76 ? 9.751 -25.850 -4.236 1.00 41.64 177 LEU D O 1
ATOM 7030 N N . LEU D 2 77 ? 9.429 -28.057 -4.515 1.00 41.28 178 LEU D N 1
ATOM 7031 C CA . LEU D 2 77 ? 8.144 -27.879 -5.182 1.00 41.02 178 LEU D CA 1
ATOM 7032 C C . LEU D 2 77 ? 7.131 -27.230 -4.243 1.00 41.82 178 LEU D C 1
ATOM 7033 O O . LEU D 2 77 ? 6.264 -26.477 -4.680 1.00 40.11 178 LEU D O 1
ATOM 7038 N N . ARG D 2 78 ? 7.255 -27.523 -2.952 1.00 42.90 179 ARG D N 1
ATOM 7039 C CA . ARG D 2 78 ? 6.367 -26.970 -1.939 1.00 45.51 179 ARG D CA 1
ATOM 7040 C C . ARG D 2 78 ? 6.711 -25.496 -1.698 1.00 46.56 179 ARG D C 1
ATOM 7041 O O . ARG D 2 78 ? 5.827 -24.641 -1.669 1.00 47.36 179 ARG D O 1
ATOM 7049 N N . ASN D 2 79 ? 7.998 -25.206 -1.524 1.00 46.07 180 ASN D N 1
ATOM 7050 C CA . ASN D 2 79 ? 8.451 -23.834 -1.314 1.00 45.38 180 ASN D CA 1
ATOM 7051 C C . ASN D 2 79 ? 8.141 -22.997 -2.554 1.00 44.74 180 ASN D C 1
ATOM 7052 O O . ASN D 2 79 ? 7.825 -21.814 -2.451 1.00 42.22 180 ASN D O 1
ATOM 7057 N N . ILE D 2 80 ? 8.234 -23.622 -3.725 1.00 44.80 181 ILE D N 1
ATOM 7058 C CA . ILE D 2 80 ? 7.952 -22.942 -4.986 1.00 44.58 181 ILE D CA 1
ATOM 7059 C C . ILE D 2 80 ? 6.460 -22.675 -5.109 1.00 45.19 181 ILE D C 1
ATOM 7060 O O . ILE D 2 80 ? 6.047 -21.680 -5.709 1.00 45.56 181 ILE D O 1
ATOM 7065 N N . ASP D 2 81 ? 5.656 -23.565 -4.533 1.00 46.18 182 ASP D N 1
ATOM 7066 C CA . ASP D 2 81 ? 4.203 -23.433 -4.569 1.00 46.53 182 ASP D CA 1
ATOM 7067 C C . ASP D 2 81 ? 3.743 -22.371 -3.572 1.00 46.69 182 ASP D C 1
ATOM 7068 O O . ASP D 2 81 ? 2.780 -21.646 -3.833 1.00 46.53 182 ASP D O 1
ATOM 7073 N N . ASN D 2 82 ? 4.422 -22.289 -2.427 1.00 45.32 183 ASN D N 1
ATOM 7074 C CA . ASN D 2 82 ? 4.085 -21.288 -1.417 1.00 46.20 183 ASN D CA 1
ATOM 7075 C C . ASN D 2 82 ? 4.366 -19.924 -2.022 1.00 46.90 183 ASN D C 1
ATOM 7076 O O . ASN D 2 82 ? 3.630 -18.965 -1.807 1.00 47.24 183 ASN D O 1
ATOM 7081 N N . SER D 2 83 ? 5.453 -19.854 -2.779 1.00 47.28 184 SER D N 1
ATOM 7082 C CA . SER D 2 83 ? 5.855 -18.619 -3.422 1.00 48.66 184 SER D CA 1
ATOM 7083 C C . SER D 2 83 ? 4.792 -18.180 -4.422 1.00 49.17 184 SER D C 1
ATOM 7084 O O . SER D 2 83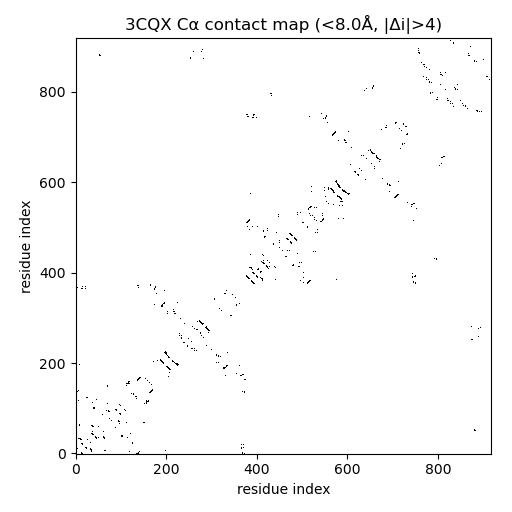 ? 4.403 -17.014 -4.453 1.00 49.09 184 SER D O 1
ATOM 7087 N N . ASP D 2 84 ? 4.314 -19.119 -5.230 1.00 50.43 185 ASP D N 1
ATOM 7088 C CA . ASP D 2 84 ? 3.301 -18.805 -6.225 1.00 50.97 185 ASP D CA 1
ATOM 7089 C C . ASP D 2 84 ? 1.997 -18.345 -5.593 1.00 50.88 185 ASP D C 1
ATOM 7090 O O . ASP D 2 84 ? 1.307 -17.488 -6.141 1.00 51.03 185 ASP D O 1
ATOM 7095 N N . LYS D 2 85 ? 1.659 -18.911 -4.440 1.00 50.97 186 LYS D N 1
ATOM 7096 C CA . LYS D 2 85 ? 0.428 -18.543 -3.750 1.00 52.25 186 LYS D CA 1
ATOM 7097 C C . LYS D 2 85 ? 0.478 -17.124 -3.196 1.00 52.31 186 LYS D C 1
ATOM 7098 O O . LYS D 2 85 ? -0.413 -16.315 -3.453 1.00 52.49 186 LYS D O 1
ATOM 7104 N N . ALA D 2 86 ? 1.525 -16.828 -2.434 1.00 51.96 187 ALA D N 1
ATOM 7105 C CA . ALA D 2 86 ? 1.690 -15.514 -1.826 1.00 53.18 187 ALA D CA 1
ATOM 7106 C C . ALA D 2 86 ? 1.812 -14.382 -2.848 1.00 53.73 187 ALA D C 1
ATOM 7107 O O . ALA D 2 86 ? 1.222 -13.318 -2.678 1.00 53.31 187 ALA D O 1
ATOM 7109 N N . ILE D 2 87 ? 2.576 -14.626 -3.907 1.00 55.62 188 ILE D N 1
ATOM 7110 C CA . ILE D 2 87 ? 2.809 -13.641 -4.957 1.00 57.16 188 ILE D CA 1
ATOM 7111 C C . ILE D 2 87 ? 1.714 -13.681 -6.025 1.00 60.54 188 ILE D C 1
ATOM 7112 O O . ILE D 2 87 ? 1.848 -13.083 -7.094 1.00 61.15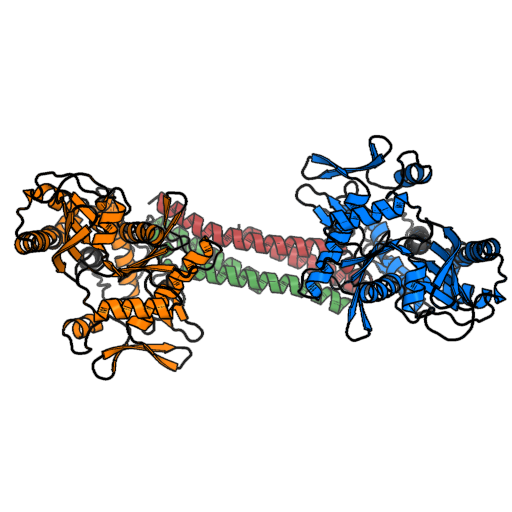 188 ILE D O 1
ATOM 7117 N N . LYS D 2 88 ? 0.626 -14.383 -5.718 1.00 63.97 189 LYS D N 1
ATOM 7118 C CA . LYS D 2 88 ? -0.513 -14.527 -6.630 1.00 66.91 189 LYS D CA 1
ATOM 7119 C C . LYS D 2 88 ? -0.137 -15.296 -7.900 1.00 67.83 189 LYS D C 1
ATOM 7120 O O . LYS D 2 88 ? 1.073 -15.526 -8.117 1.00 68.13 189 LYS D O 1
#